Protein 4P37 (pdb70)

Radius of gyration: 33.86 Å; Cα contacts (8 Å, |Δi|>4): 1534; chains: 2; bounding box: 75×80×110 Å

Nearest PDB structures (foldseek):
  4p37-assembly1_A  TM=1.002E+00  e=1.252E-87  Megavirus chiliensis
  4p37-assembly1_B  TM=9.880E-01  e=7.556E-84  Megavirus chiliensis
  4wse-assembly1_A  TM=9.635E-01  e=8.841E-61  Acanthamoeba polyphaga mimivirus
  4wse-assembly1_B  TM=9.679E-01  e=2.398E-60  Acanthamoeba polyphaga mimivirus
  3l20-assembly1_B  TM=4.324E-01  e=1.745E+00  Staphylococcus aureus subsp. aureus USA300

B-factor: mean 55.14, std 19.6, range [20.11, 175.2]

Secondary structure (DSSP, 8-state):
----------SS-TTHHHHHHHHHHHHHHHHHHHHHH----HHHHHH--HHHHHHHHHT-EEEHHHHHHHHHHHH-GGG-SS-TTS---EEEEESSHHHHHHHHHHHHHHTT-SSEEEEE-SSTTEEEEEETTEEEEEEEE--HHHHHH--EEEETTEEEEPTT--HHHH----HHHHHHHHHHHHHH--HHHHH---------PPPPPTTT--HHHHHHT---HHHHTTEEE-HHHHHHHHHHH------GGG-------EEESSHHHHHHHHHHHHHHHSSSGGGEEEEEE--BTTT---EEEEEETTEEEEEEEE-TT--EEEEE-TTS-EEE-HHHH---HHHHHHHHTT----HHHHHHHHHHHHHHHHHHHHHT--SS-SSTT-SS---EES----S-------HHHHTT--SS-EE-HHHHHTS-HHHHHHHHH---------B-PBP-SGGG-SEEE-TT--EEE----S---/---TT-----SS-TTHHHHHHHHHHHHHHHHHHHHHH----HHHHHH--HHHHHHHHHT-EEEHHHHHHHHHH--GGG-S--SSS---EEEEESSHHHHHHHHHHHHHHTT-SSEEEEE-SSTTEEEEEETTEEEEEEEE--HHHHHH--EEEETTEEEE-TT--HHHH----HHHHHHHHHHHHHH--HHHHH---------PPPPPTTT--HHHHHHT---HHHHTTEEE-HHHHHHHHHHH-----TT-------EEESSHHHHHHHHHHHHHTTSS-GGGEEEEEE--BTTT---EEEEEETTEEEEEEEE-TT--EEEEE-TTS-EEE-HHHH---HHHHHHHHTT----HHHHHHHHHHHHHHHHHHHHHT--SS-SSTT-SS---EES----S-------HHHHTT--SS-EE-HHHHHHS-HHHHHHHHH-----EE--B-PBP-SGGG-SEEE-TT--EEE-SSPPPPEE-

Structure (mmCIF, N/CA/C/O backbone):
data_4P37
#
_entry.id   4P37
#
_cell.length_a   86.689
_cell.length_b   96.132
_cell.length_c   153.888
_cell.angle_alpha   90.00
_cell.angle_beta   90.00
_cell.angle_gamma   90.00
#
_symmetry.space_group_name_H-M   'P 21 21 21'
#
loop_
_entity.id
_entity.type
_entity.pdbx_description
1 polymer 'Putative poly(A) polymerase catalytic subunit'
2 polymer 'Putative poly(A) polymerase catalytic subunit'
3 non-polymer DI(HYDROXYETHYL)ETHER
4 non-polymer 2-AMINO-2-HYDROXYMETHYL-PROPANE-1,3-DIOL
5 non-polymer 1,2-ETHANEDIOL
6 water water
#
loop_
_atom_site.group_PDB
_atom_site.id
_atom_site.type_symbol
_atom_site.label_atom_id
_atom_site.label_alt_id
_atom_site.label_comp_id
_atom_site.label_asym_id
_atom_site.label_entity_id
_atom_site.label_seq_id
_atom_site.pdbx_PDB_ins_code
_atom_site.Cartn_x
_atom_site.Cartn_y
_atom_site.Cartn_z
_atom_site.occupancy
_atom_site.B_iso_or_equiv
_atom_site.auth_seq_id
_atom_site.auth_comp_id
_atom_site.auth_asym_id
_atom_site.auth_atom_id
_atom_site.pdbx_PDB_model_num
ATOM 1 N N . ASN A 1 7 ? 35.242 42.273 87.580 1.00 69.19 4 ASN A N 1
ATOM 2 C CA . ASN A 1 7 ? 35.407 40.843 87.303 1.00 68.58 4 ASN A CA 1
ATOM 3 C C . ASN A 1 7 ? 35.307 39.989 88.567 1.00 71.22 4 ASN A C 1
ATOM 4 O O . ASN A 1 7 ? 35.581 40.482 89.666 1.00 72.08 4 ASN A O 1
ATOM 9 N N . ARG A 1 8 ? 34.911 38.704 88.392 1.00 65.48 5 ARG A N 1
ATOM 10 C CA . ARG A 1 8 ? 34.693 37.653 89.404 1.00 63.97 5 ARG A CA 1
ATOM 11 C C . ARG A 1 8 ? 33.293 37.750 90.038 1.00 65.52 5 ARG A C 1
ATOM 12 O O . ARG A 1 8 ? 33.012 38.684 90.800 1.00 63.90 5 ARG A O 1
ATOM 20 N N . ASN A 1 9 ? 32.415 36.776 89.700 1.00 61.86 6 ASN A N 1
ATOM 21 C CA . ASN A 1 9 ? 31.042 36.683 90.226 1.00 61.21 6 ASN A CA 1
ATOM 22 C C . ASN A 1 9 ? 31.109 36.348 91.706 1.00 62.23 6 ASN A C 1
ATOM 23 O O . ASN A 1 9 ? 31.869 35.470 92.087 1.00 61.89 6 ASN A O 1
ATOM 28 N N . ARG A 1 10 ? 30.324 37.036 92.533 1.00 56.57 7 ARG A N 1
ATOM 29 C CA . ARG A 1 10 ? 30.311 36.811 93.977 1.00 54.70 7 ARG A CA 1
ATOM 30 C C . ARG A 1 10 ? 29.568 35.533 94.358 1.00 54.44 7 ARG A C 1
ATOM 31 O O . ARG A 1 10 ? 28.609 35.153 93.681 1.00 54.92 7 ARG A O 1
ATOM 39 N N . LYS A 1 11 ? 30.003 34.889 95.460 1.00 46.31 8 LYS A N 1
ATOM 40 C CA . LYS A 1 11 ? 29.394 33.672 96.014 1.00 43.12 8 LYS A CA 1
ATOM 41 C C . LYS A 1 11 ? 28.385 34.138 97.036 1.00 45.18 8 LYS A C 1
ATOM 42 O O . LYS A 1 11 ? 28.768 34.645 98.092 1.00 42.50 8 LYS A O 1
ATOM 48 N N . LEU A 1 12 ? 27.084 34.062 96.671 1.00 42.66 9 LEU A N 1
ATOM 49 C CA . LEU A 1 12 ? 25.988 34.569 97.503 1.00 42.33 9 LEU A CA 1
ATOM 50 C C . LEU A 1 12 ? 24.918 33.536 97.813 1.00 43.00 9 LEU A C 1
ATOM 51 O O . LEU A 1 12 ? 24.948 32.416 97.304 1.00 41.25 9 LEU A O 1
ATOM 56 N N . SER A 1 13 ? 23.979 33.925 98.673 1.00 39.20 10 SER A N 1
ATOM 57 C CA . SER A 1 13 ? 22.862 33.082 99.052 1.00 39.78 10 SER A CA 1
ATOM 58 C C . SER A 1 13 ? 21.604 33.590 98.324 1.00 43.49 10 SER A C 1
ATOM 59 O O . SER A 1 13 ? 21.490 34.788 98.037 1.00 42.34 10 SER A O 1
ATOM 62 N N . TYR A 1 14 ? 20.696 32.665 97.960 1.00 39.27 11 TYR A N 1
ATOM 63 C CA . TYR A 1 14 ? 19.484 32.989 97.206 1.00 37.66 11 TYR A CA 1
ATOM 64 C C . TYR A 1 14 ? 18.279 32.296 97.771 1.00 39.56 11 TYR A C 1
ATOM 65 O O . TYR A 1 14 ? 18.425 31.276 98.444 1.00 38.27 11 TYR A O 1
ATOM 74 N N . GLN A 1 15 ? 17.078 32.795 97.450 1.00 37.05 12 GLN A N 1
ATOM 75 C CA . GLN A 1 15 ? 15.829 32.155 97.867 1.00 37.23 12 GLN A CA 1
ATOM 76 C C . GLN A 1 15 ? 14.902 31.902 96.689 1.00 42.97 12 GLN A C 1
ATOM 77 O O . GLN A 1 15 ? 15.151 32.359 95.586 1.00 43.85 12 GLN A O 1
ATOM 83 N N . GLU A 1 16 ? 13.872 31.111 96.922 1.00 42.10 13 GLU A N 1
ATOM 84 C CA . GLU A 1 16 ? 12.906 30.800 95.885 1.00 42.65 13 GLU A CA 1
ATOM 85 C C . GLU A 1 16 ? 11.948 31.961 95.757 1.00 46.77 13 GLU A C 1
ATOM 86 O O . GLU A 1 16 ? 11.685 32.678 96.731 1.00 46.65 13 GLU A O 1
ATOM 92 N N . TYR A 1 17 ? 11.410 32.135 94.565 1.00 43.07 14 TYR A N 1
ATOM 93 C CA . TYR A 1 17 ? 10.342 33.106 94.366 1.00 42.67 14 TYR A CA 1
ATOM 94 C C . TYR A 1 17 ? 9.159 32.387 93.711 1.00 46.75 14 TYR A C 1
ATOM 95 O O . TYR A 1 17 ? 8.048 32.404 94.252 1.00 46.66 14 TYR A O 1
ATOM 104 N N . TYR A 1 18 ? 9.405 31.729 92.565 1.00 42.93 15 TYR A N 1
ATOM 105 C CA . TYR A 1 18 ? 8.401 30.893 91.908 1.00 43.86 15 TYR A CA 1
ATOM 106 C C . TYR A 1 18 ? 8.882 29.445 91.914 1.00 47.77 15 TYR A C 1
ATOM 107 O O . TYR A 1 18 ? 10.013 29.184 91.536 1.00 45.98 15 TYR A O 1
ATOM 116 N N . VAL A 1 19 ? 8.044 28.525 92.399 1.00 46.99 16 VAL A N 1
ATOM 117 C CA . VAL A 1 19 ? 8.349 27.088 92.456 1.00 48.10 16 VAL A CA 1
ATOM 118 C C . VAL A 1 19 ? 7.506 26.388 91.373 1.00 53.66 16 VAL A C 1
ATOM 119 O O . VAL A 1 19 ? 6.677 27.040 90.718 1.00 52.31 16 VAL A O 1
ATOM 123 N N . ASP A 1 20 ? 7.710 25.066 91.185 0.80 51.33 17 ASP A N 1
ATOM 124 C CA . ASP A 1 20 ? 6.902 24.268 90.258 0.80 51.00 17 ASP A CA 1
ATOM 125 C C . ASP A 1 20 ? 5.558 24.074 90.986 0.80 55.43 17 ASP A C 1
ATOM 126 O O . ASP A 1 20 ? 5.563 23.709 92.164 0.80 55.07 17 ASP A O 1
ATOM 131 N N . GLY A 1 21 ? 4.419 24.344 90.352 1.00 53.13 18 GLY A N 1
ATOM 132 C CA . GLY A 1 21 ? 4.226 24.886 89.017 1.00 52.98 18 GLY A CA 1
ATOM 133 C C . GLY A 1 21 ? 3.418 26.166 89.181 1.00 57.57 18 GLY A C 1
ATOM 134 O O . GLY A 1 21 ? 2.205 26.189 88.917 1.00 58.29 18 GLY A O 1
ATOM 135 N N . ASP A 1 22 ? 4.084 27.234 89.705 1.00 51.11 19 ASP A N 1
ATOM 136 C CA . ASP A 1 22 ? 3.472 28.559 89.936 1.00 48.83 19 ASP A CA 1
ATOM 137 C C . ASP A 1 22 ? 3.169 29.181 88.614 1.00 50.21 19 ASP A C 1
ATOM 138 O O . ASP A 1 22 ? 2.140 29.830 88.476 1.00 49.27 19 ASP A O 1
ATOM 143 N N . TYR A 1 23 ? 4.039 28.922 87.620 1.00 47.13 20 TYR A N 1
ATOM 144 C CA . TYR A 1 23 ? 3.872 29.402 86.262 1.00 48.02 20 TYR A CA 1
ATOM 145 C C . TYR A 1 23 ? 2.485 29.046 85.707 1.00 54.02 20 TYR A C 1
ATOM 146 O O . TYR A 1 23 ? 1.768 29.920 85.217 1.00 53.36 20 TYR A O 1
ATOM 155 N N . GLU A 1 24 ? 2.130 27.744 85.782 1.00 51.29 21 GLU A N 1
ATOM 156 C CA . GLU A 1 24 ? 0.888 27.171 85.280 1.00 50.80 21 GLU A CA 1
ATOM 157 C C . GLU A 1 24 ? -0.336 27.774 85.947 1.00 53.81 21 GLU A C 1
ATOM 158 O O . GLU A 1 24 ? -1.313 28.083 85.260 1.00 54.35 21 GLU A O 1
ATOM 164 N N . GLU A 1 25 ? -0.271 27.952 87.278 1.00 49.70 22 GLU A N 1
ATOM 165 C CA . GLU A 1 25 ? -1.313 28.554 88.112 1.00 49.44 22 GLU A CA 1
ATOM 166 C C . GLU A 1 25 ? -1.632 29.987 87.657 1.00 54.29 22 GLU A C 1
ATOM 167 O O . GLU A 1 25 ? -2.809 30.335 87.526 1.00 53.83 22 GLU A O 1
ATOM 173 N N . VAL A 1 26 ? -0.580 30.802 87.411 1.00 51.78 23 VAL A N 1
ATOM 174 C CA . VAL A 1 26 ? -0.688 32.203 86.987 1.00 52.13 23 VAL A CA 1
ATOM 175 C C . VAL A 1 26 ? -1.318 32.263 85.597 1.00 58.33 23 VAL A C 1
ATOM 176 O O . VAL A 1 26 ? -2.295 32.990 85.392 1.00 57.94 23 VAL A O 1
ATOM 180 N N . ARG A 1 27 ? -0.755 31.475 84.663 1.00 55.91 24 ARG A N 1
ATOM 181 C CA . ARG A 1 27 ? -1.169 31.383 83.268 1.00 55.93 24 ARG A CA 1
ATOM 182 C C . ARG A 1 27 ? -2.656 31.071 83.107 1.00 59.92 24 ARG A C 1
ATOM 183 O O . ARG A 1 27 ? -3.334 31.689 82.288 1.00 60.08 24 ARG A O 1
ATOM 191 N N . LYS A 1 28 ? -3.161 30.152 83.928 1.00 55.46 25 LYS A N 1
ATOM 192 C CA . LYS A 1 28 ? -4.560 29.755 83.943 1.00 55.02 25 LYS A CA 1
ATOM 193 C C . LYS A 1 28 ? -5.446 30.856 84.543 1.00 56.68 25 LYS A C 1
ATOM 194 O O . LYS A 1 28 ? -6.509 31.121 83.999 1.00 57.25 25 LYS A O 1
ATOM 200 N N . LYS A 1 29 ? -5.015 31.490 85.652 1.00 51.60 26 LYS A N 1
ATOM 201 C CA . LYS A 1 29 ? -5.800 32.518 86.346 1.00 50.56 26 LYS A CA 1
ATOM 202 C C . LYS A 1 29 ? -5.786 33.900 85.704 1.00 53.87 26 LYS A C 1
ATOM 203 O O . LYS A 1 29 ? -6.757 34.637 85.881 1.00 52.44 26 LYS A O 1
ATOM 209 N N . LEU A 1 30 ? -4.693 34.276 84.998 1.00 52.65 27 LEU A N 1
ATOM 210 C CA . LEU A 1 30 ? -4.534 35.611 84.400 1.00 52.80 27 LEU A CA 1
ATOM 211 C C . LEU A 1 30 ? -5.653 36.041 83.443 1.00 57.00 27 LEU A C 1
ATOM 212 O O . LEU A 1 30 ? -6.122 37.167 83.612 1.00 56.45 27 LEU A O 1
ATOM 217 N N . PRO A 1 31 ? -6.112 35.225 82.452 1.00 54.23 28 PRO A N 1
ATOM 218 C CA . PRO A 1 31 ? -7.170 35.712 81.544 1.00 54.10 28 PRO A CA 1
ATOM 219 C C . PRO A 1 31 ? -8.416 36.266 82.235 1.00 58.48 28 PRO A C 1
ATOM 220 O O . PRO A 1 31 ? -8.924 37.310 81.808 1.00 59.07 28 PRO A O 1
ATOM 224 N N . GLU A 1 32 ? -8.864 35.626 83.331 1.00 54.50 29 GLU A N 1
ATOM 225 C CA . GLU A 1 32 ? -10.039 36.104 84.065 1.00 53.55 29 GLU A CA 1
ATOM 226 C C . GLU A 1 32 ? -9.744 37.361 84.891 1.00 54.80 29 GLU A C 1
ATOM 227 O O . GLU A 1 32 ? -10.601 38.244 84.941 1.00 54.90 29 GLU A O 1
ATOM 233 N N . ILE A 1 33 ? -8.537 37.453 85.513 1.00 48.94 30 ILE A N 1
ATOM 234 C CA . ILE A 1 33 ? -8.111 38.630 86.300 1.00 47.68 30 ILE A CA 1
ATOM 235 C C . ILE A 1 33 ? -8.083 39.865 85.376 1.00 49.97 30 ILE A C 1
ATOM 236 O O . ILE A 1 33 ? -8.618 40.918 85.746 1.00 49.31 30 ILE A O 1
ATOM 241 N N . ILE A 1 34 ? -7.480 39.704 84.166 1.00 46.12 31 ILE A N 1
ATOM 242 C CA . ILE A 1 34 ? -7.369 40.728 83.116 1.00 46.09 31 ILE A CA 1
ATOM 243 C C . ILE A 1 34 ? -8.769 41.212 82.694 1.00 53.73 31 ILE A C 1
ATOM 244 O O . ILE A 1 34 ? -8.986 42.424 82.614 1.00 54.77 31 ILE A O 1
ATOM 249 N N . LYS A 1 35 ? -9.726 40.270 82.494 1.00 51.78 32 LYS A N 1
ATOM 250 C CA . LYS A 1 35 ? -11.115 40.566 82.120 1.00 52.41 32 LYS A CA 1
ATOM 251 C C . LYS A 1 35 ? -11.775 41.443 83.183 1.00 58.16 32 LYS A C 1
ATOM 252 O O . LYS A 1 35 ? -12.456 42.418 82.844 1.00 58.83 32 LYS A O 1
ATOM 258 N N . GLN A 1 36 ? -11.562 41.098 84.471 1.00 54.69 33 GLN A N 1
ATOM 259 C CA . GLN A 1 36 ? -12.114 41.838 85.607 1.00 53.81 33 GLN A CA 1
ATOM 260 C C . GLN A 1 36 ? -11.510 43.236 85.741 1.00 55.48 33 GLN A C 1
ATOM 261 O O . GLN A 1 36 ? -12.236 44.186 86.051 1.00 54.97 33 GLN A O 1
ATOM 267 N N . ALA A 1 37 ? -10.204 43.372 85.437 1.00 51.57 34 ALA A N 1
ATOM 268 C CA . ALA A 1 37 ? -9.507 44.665 85.458 1.00 51.31 34 ALA A CA 1
ATOM 269 C C . ALA A 1 37 ? -10.060 45.546 84.347 1.00 53.69 34 ALA A C 1
ATOM 270 O O . ALA A 1 37 ? -10.287 46.727 84.577 1.00 52.45 34 ALA A O 1
ATOM 272 N N . ARG A 1 38 ? -10.344 44.951 83.166 1.00 51.38 35 ARG A N 1
ATOM 273 C CA . ARG A 1 38 ? -10.944 45.650 82.015 1.00 51.47 35 ARG A CA 1
ATOM 274 C C . ARG A 1 38 ? -12.382 46.101 82.334 1.00 55.18 35 ARG A C 1
ATOM 275 O O . ARG A 1 38 ? -12.708 47.262 82.092 1.00 54.76 35 ARG A O 1
ATOM 283 N N . ILE A 1 39 ? -13.209 45.203 82.939 1.00 52.00 36 ILE A N 1
ATOM 284 C CA . ILE A 1 39 ? -14.580 45.492 83.373 1.00 52.19 36 ILE A CA 1
ATOM 285 C C . ILE A 1 39 ? -14.586 46.663 84.380 1.00 56.01 36 ILE A C 1
ATOM 286 O O . ILE A 1 39 ? -15.330 47.627 84.180 1.00 56.18 36 ILE A O 1
ATOM 291 N N . LYS A 1 40 ? -13.734 46.597 85.428 1.00 51.06 37 LYS A N 1
ATOM 292 C CA . LYS A 1 40 ? -13.627 47.659 86.435 1.00 49.73 37 LYS A CA 1
ATOM 293 C C . LYS A 1 40 ? -13.213 48.996 85.804 1.00 52.90 37 LYS A C 1
ATOM 294 O O . LYS A 1 40 ? -13.842 50.026 86.072 1.00 51.05 37 LYS A O 1
ATOM 300 N N . ALA A 1 41 ? -12.170 48.964 84.950 1.00 50.65 38 ALA A N 1
ATOM 301 C CA . ALA A 1 41 ? -11.668 50.141 84.240 1.00 50.74 38 ALA A CA 1
ATOM 302 C C . ALA A 1 41 ? -12.786 50.829 83.452 1.00 54.36 38 ALA A C 1
ATOM 303 O O . ALA A 1 41 ? -12.904 52.043 83.527 1.00 53.30 38 ALA A O 1
ATOM 305 N N . SER A 1 42 ? -13.646 50.056 82.769 1.00 52.18 39 SER A N 1
ATOM 306 C CA . SER A 1 42 ? -14.763 50.616 81.998 1.00 52.37 39 SER A CA 1
ATOM 307 C C . SER A 1 42 ? -15.789 51.358 82.867 1.00 57.22 39 SER A C 1
ATOM 308 O O . SER A 1 42 ? -16.433 52.275 82.383 1.00 57.67 39 SER A O 1
ATOM 311 N N . GLN A 1 43 ? -15.890 51.012 84.149 1.00 55.08 40 GLN A N 1
ATOM 312 C CA . GLN A 1 43 ? -16.843 51.624 85.084 1.00 55.56 40 GLN A CA 1
ATOM 313 C C . GLN A 1 43 ? -16.348 52.889 85.781 1.00 60.17 40 GLN A C 1
ATOM 314 O O . GLN A 1 43 ? -17.170 53.678 86.246 1.00 60.54 40 GLN A O 1
ATOM 320 N N . VAL A 1 44 ? -15.019 53.067 85.898 1.00 56.27 41 VAL A N 1
ATOM 321 C CA . VAL A 1 44 ? -14.429 54.193 86.633 1.00 55.41 41 VAL A CA 1
ATOM 322 C C . VAL A 1 44 ? -13.571 55.114 85.766 1.00 59.73 41 VAL A C 1
ATOM 323 O O . VAL A 1 44 ? -13.187 56.192 86.222 1.00 59.38 41 VAL A O 1
ATOM 335 N N . GLU A 1 46 ? -12.838 57.372 82.199 1.00 61.98 43 GLU A N 1
ATOM 336 C CA . GLU A 1 46 ? -13.478 58.169 81.155 1.00 61.76 43 GLU A CA 1
ATOM 337 C C . GLU A 1 46 ? -12.868 57.800 79.777 1.00 66.47 43 GLU A C 1
ATOM 338 O O . GLU A 1 46 ? -11.642 57.784 79.663 1.00 66.20 43 GLU A O 1
ATOM 344 N N . PRO A 1 47 ? -13.669 57.502 78.719 1.00 63.42 44 PRO A N 1
ATOM 345 C CA . PRO A 1 47 ? -15.145 57.409 78.691 1.00 62.29 44 PRO A CA 1
ATOM 346 C C . PRO A 1 47 ? -15.644 56.093 79.299 1.00 60.79 44 PRO A C 1
ATOM 347 O O . PRO A 1 47 ? -15.065 55.043 79.041 1.00 59.15 44 PRO A O 1
ATOM 351 N N . THR A 1 48 ? -16.682 56.148 80.141 1.00 55.58 45 THR A N 1
ATOM 352 C CA . THR A 1 48 ? -17.197 54.921 80.773 1.00 55.16 45 THR A CA 1
ATOM 353 C C . THR A 1 48 ? -17.979 54.079 79.778 1.00 56.58 45 THR A C 1
ATOM 354 O O . THR A 1 48 ? -18.407 54.606 78.749 1.00 55.79 45 THR A O 1
ATOM 358 N N . ILE A 1 49 ? -18.199 52.779 80.107 1.00 50.98 46 ILE A N 1
ATOM 359 C CA . ILE A 1 49 ? -18.989 51.832 79.311 1.00 49.63 46 ILE A CA 1
ATOM 360 C C . ILE A 1 49 ? -20.402 52.382 79.057 1.00 51.40 46 ILE A C 1
ATOM 361 O O . ILE A 1 49 ? -20.965 52.143 77.993 1.00 50.73 46 ILE A O 1
ATOM 366 N N . TYR A 1 50 ? -20.925 53.163 80.015 0.85 46.64 47 TYR A N 1
ATOM 367 C CA . TYR A 1 50 ? -22.236 53.790 79.949 0.85 47.45 47 TYR A CA 1
ATOM 368 C C . TYR A 1 50 ? -22.251 54.870 78.880 0.85 50.23 47 TYR A C 1
ATOM 369 O O . TYR A 1 50 ? -23.204 54.934 78.112 0.85 51.00 47 TYR A O 1
ATOM 378 N N . GLU A 1 51 ? -21.173 55.672 78.790 1.00 45.38 48 GLU A N 1
ATOM 379 C CA . GLU A 1 51 ? -21.013 56.725 77.778 1.00 44.78 48 GLU A CA 1
ATOM 380 C C . GLU A 1 51 ? -20.804 56.079 76.410 1.00 44.66 48 GLU A C 1
ATOM 381 O O . GLU A 1 51 ? -21.417 56.501 75.430 1.00 43.04 48 GLU A O 1
ATOM 387 N N . LYS A 1 52 ? -19.951 55.039 76.360 1.00 40.53 49 LYS A N 1
ATOM 388 C CA . LYS A 1 52 ? -19.627 54.297 75.144 1.00 39.96 49 LYS A CA 1
ATOM 389 C C . LYS A 1 52 ? -20.869 53.672 74.483 1.00 44.84 49 LYS A C 1
ATOM 390 O O . LYS A 1 52 ? -21.012 53.775 73.260 1.00 44.35 49 LYS A O 1
ATOM 396 N N . ARG A 1 53 ? -21.769 53.060 75.300 1.00 41.20 50 ARG A N 1
ATOM 397 C CA . ARG A 1 53 ? -23.008 52.421 74.852 1.00 40.85 50 ARG A CA 1
ATOM 398 C C . ARG A 1 53 ? -23.955 53.395 74.157 1.00 45.38 50 ARG A C 1
ATOM 399 O O . ARG A 1 53 ? -24.529 53.045 73.121 1.00 46.24 50 ARG A O 1
ATOM 407 N N . VAL A 1 54 ? -24.084 54.624 74.705 1.00 41.17 51 VAL A N 1
ATOM 408 C CA . VAL A 1 54 ? -24.924 55.695 74.174 1.00 39.91 51 VAL A CA 1
ATOM 409 C C . VAL A 1 54 ? -24.425 56.158 72.786 1.00 42.10 51 VAL A C 1
ATOM 410 O O . VAL A 1 54 ? -25.235 56.262 71.864 1.00 41.75 51 VAL A O 1
ATOM 414 N N . VAL A 1 55 ? -23.100 56.419 72.634 1.00 36.53 52 VAL A N 1
ATOM 415 C CA . VAL A 1 55 ? -22.496 56.827 71.356 1.00 34.49 52 VAL A CA 1
ATOM 416 C C . VAL A 1 55 ? -22.664 55.688 70.318 1.00 38.28 52 VAL A C 1
ATOM 417 O O . VAL A 1 55 ? -23.016 55.954 69.161 1.00 37.59 52 VAL A O 1
ATOM 429 N N . GLU A 1 57 ? -25.001 53.385 70.189 1.00 37.81 54 GLU A N 1
ATOM 430 C CA . GLU A 1 57 ? -26.394 53.246 69.761 1.00 37.75 54 GLU A CA 1
ATOM 431 C C . GLU A 1 57 ? -26.751 54.223 68.656 1.00 39.47 54 GLU A C 1
ATOM 432 O O . GLU A 1 57 ? -27.494 53.857 67.754 1.00 39.43 54 GLU A O 1
ATOM 438 N N . ILE A 1 58 ? -26.178 55.440 68.692 1.00 35.99 55 ILE A N 1
ATOM 439 C CA . ILE A 1 58 ? -26.362 56.465 67.668 1.00 35.52 55 ILE A CA 1
ATOM 440 C C . ILE A 1 58 ? -25.792 55.934 66.322 1.00 39.50 55 ILE A C 1
ATOM 441 O O . ILE A 1 58 ? -26.470 56.008 65.297 1.00 38.83 55 ILE A O 1
ATOM 446 N N . ILE A 1 59 ? -24.566 55.357 66.355 1.00 35.93 56 ILE A N 1
ATOM 447 C CA . ILE A 1 59 ? -23.860 54.791 65.203 1.00 35.03 56 ILE A CA 1
ATOM 448 C C . ILE A 1 59 ? -24.681 53.634 64.611 1.00 36.83 56 ILE A C 1
ATOM 449 O O . ILE A 1 59 ? -24.916 53.596 63.406 1.00 36.30 56 ILE A O 1
ATOM 454 N N . LYS A 1 60 ? -25.175 52.755 65.473 1.00 33.73 57 LYS A N 1
ATOM 455 C CA . LYS A 1 60 ? -26.027 51.632 65.107 1.00 33.76 57 LYS A CA 1
ATOM 456 C C . LYS A 1 60 ? -27.340 52.068 64.457 1.00 38.84 57 LYS A C 1
ATOM 457 O O . LYS A 1 60 ? -27.809 51.393 63.538 1.00 37.99 57 LYS A O 1
ATOM 463 N N . ASP A 1 61 ? -27.920 53.198 64.921 1.00 36.89 58 ASP A N 1
ATOM 464 C CA . ASP A 1 61 ? -29.148 53.792 64.362 1.00 36.28 58 ASP A CA 1
ATOM 465 C C . ASP A 1 61 ? -28.881 54.239 62.937 1.00 39.18 58 ASP A C 1
ATOM 466 O O . ASP A 1 61 ? -29.700 53.977 62.064 1.00 39.86 58 ASP A O 1
ATOM 471 N N . PHE A 1 62 ? -27.702 54.872 62.694 1.00 34.48 59 PHE A N 1
ATOM 472 C CA . PHE A 1 62 ? -27.255 55.309 61.370 1.00 33.98 59 PHE A CA 1
ATOM 473 C C . PHE A 1 62 ? -27.080 54.104 60.449 1.00 39.42 59 PHE A C 1
ATOM 474 O O . PHE A 1 62 ? -27.600 54.128 59.342 1.00 40.07 59 PHE A O 1
ATOM 482 N N . ILE A 1 63 ? -26.371 53.046 60.918 1.00 36.83 60 ILE A N 1
ATOM 483 C CA . ILE A 1 63 ? -26.140 51.813 60.150 1.00 36.49 60 ILE A CA 1
ATOM 484 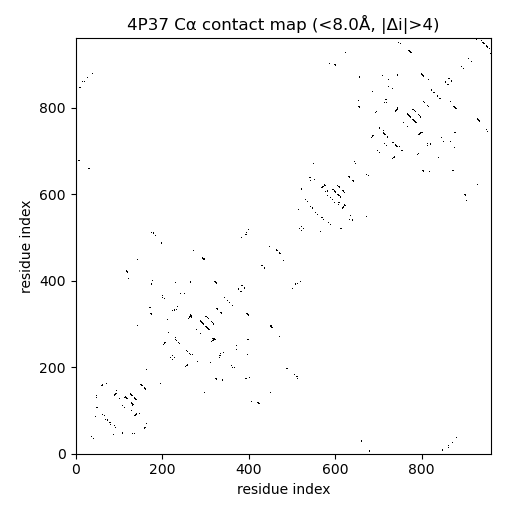C C . ILE A 1 63 ? -27.464 51.181 59.751 1.00 43.16 60 ILE A C 1
ATOM 485 O O . ILE A 1 63 ? -27.648 50.844 58.583 1.00 44.41 60 ILE A O 1
ATOM 490 N N . ARG A 1 64 ? -28.389 51.048 60.711 1.00 40.79 61 ARG A N 1
ATOM 491 C CA . ARG A 1 64 ? -29.722 50.470 60.504 1.00 41.40 61 ARG A CA 1
ATOM 492 C C . ARG A 1 64 ? -30.551 51.277 59.482 1.00 46.86 61 ARG A C 1
ATOM 493 O O . ARG A 1 64 ? -31.134 50.668 58.592 1.00 47.76 61 ARG A O 1
ATOM 501 N N . ASP A 1 65 ? -30.574 52.634 59.598 1.00 44.26 62 ASP A N 1
ATOM 502 C CA A ASP A 1 65 ? -31.305 53.528 58.686 0.52 44.54 62 ASP A CA 1
ATOM 503 C CA B ASP A 1 65 ? -31.315 53.501 58.676 0.48 44.17 62 ASP A CA 1
ATOM 504 C C . ASP A 1 65 ? -30.744 53.505 57.254 1.00 48.80 62 ASP A C 1
ATOM 505 O O . ASP A 1 65 ? -31.514 53.602 56.286 1.00 49.65 62 ASP A O 1
ATOM 514 N N . LYS A 1 66 ? -29.413 53.428 57.116 1.00 42.78 63 LYS A N 1
ATOM 515 C CA . LYS A 1 66 ? -28.775 53.460 55.805 1.00 41.50 63 LYS A CA 1
ATOM 516 C C . LYS A 1 66 ? -28.630 52.081 55.143 1.00 44.65 63 LYS A C 1
ATOM 517 O O . LYS A 1 66 ? -28.346 51.996 53.951 1.00 44.47 63 LYS A O 1
ATOM 523 N N . GLY A 1 67 ? -28.848 51.024 55.909 1.00 42.07 64 GLY A N 1
ATOM 524 C CA . GLY A 1 67 ? -28.715 49.646 55.451 1.00 42.73 64 GLY A CA 1
ATOM 525 C C . GLY A 1 67 ? -27.275 49.242 55.191 1.00 47.15 64 GLY A C 1
ATOM 526 O O . GLY A 1 67 ? -27.024 48.330 54.396 1.00 47.31 64 GLY A O 1
ATOM 527 N N . ARG A 1 68 ? -26.312 49.928 55.868 1.00 41.06 65 ARG A N 1
ATOM 528 C CA . ARG A 1 68 ? -24.877 49.682 55.749 1.00 39.21 65 ARG A CA 1
ATOM 529 C C . ARG A 1 68 ? -24.511 48.287 56.194 1.00 40.40 65 ARG A C 1
ATOM 530 O O . ARG A 1 68 ? -25.143 47.746 57.103 1.00 40.93 65 ARG A O 1
ATOM 538 N N . LYS A 1 69 ? -23.516 47.688 55.536 1.00 33.34 66 LYS A N 1
ATOM 539 C CA . LYS A 1 69 ? -23.120 46.313 55.787 1.00 31.77 66 LYS A CA 1
ATOM 540 C C . LYS A 1 69 ? -21.924 46.190 56.754 1.00 34.60 66 LYS A C 1
ATOM 541 O O . LYS A 1 69 ? -20.798 46.536 56.419 1.00 32.45 66 LYS A O 1
ATOM 547 N N . VAL A 1 70 ? -22.186 45.667 57.955 1.00 32.99 67 VAL A N 1
ATOM 548 C CA . VAL A 1 70 ? -21.189 45.480 59.023 1.00 32.71 67 VAL A CA 1
ATOM 549 C C . VAL A 1 70 ? -20.259 44.297 58.689 1.00 37.15 67 VAL A C 1
ATOM 550 O O . VAL A 1 70 ? -20.733 43.268 58.199 1.00 36.80 67 VAL A O 1
ATOM 554 N N . TYR A 1 71 ? -18.938 44.453 58.946 1.00 31.83 68 TYR A N 1
ATOM 555 C CA . TYR A 1 71 ? -17.985 43.367 58.699 1.00 31.81 68 TYR A CA 1
ATOM 556 C C . TYR A 1 71 ? -17.072 43.190 59.936 1.00 35.19 68 TYR A C 1
ATOM 557 O O . TYR A 1 71 ? -17.303 43.836 60.959 1.00 32.27 68 TYR A O 1
ATOM 566 N N . GLY A 1 72 ? -16.064 42.322 59.830 1.00 31.63 69 GLY A N 1
ATOM 567 C CA . GLY A 1 72 ? -15.099 42.102 60.895 1.00 30.47 69 GLY A CA 1
ATOM 568 C C . GLY A 1 72 ? -15.652 41.391 62.106 1.00 34.64 69 GLY A C 1
ATOM 569 O O . GLY A 1 72 ? -16.633 40.654 62.013 1.00 32.94 69 GLY A O 1
ATOM 570 N N . GLY A 1 73 ? -15.006 41.631 63.245 1.00 34.22 70 GLY A N 1
ATOM 571 C CA . GLY A 1 73 ? -15.316 41.027 64.538 1.00 34.01 70 GLY A CA 1
ATOM 572 C C . GLY A 1 73 ? -16.766 41.104 64.962 1.00 38.53 70 GLY A C 1
ATOM 573 O O . GLY A 1 73 ? -17.330 40.098 65.370 1.00 37.23 70 GLY A O 1
ATOM 574 N N . THR A 1 74 ? -17.379 42.297 64.868 1.00 36.31 71 THR A N 1
ATOM 575 C CA . THR A 1 74 ? -18.773 42.495 65.244 1.00 35.45 71 THR A CA 1
ATOM 576 C C . THR A 1 74 ? -19.683 41.601 64.423 1.00 38.16 71 THR A C 1
ATOM 577 O O . THR A 1 74 ? -20.543 40.945 65.007 1.00 38.13 71 THR A O 1
ATOM 581 N N . ALA A 1 75 ? -19.508 41.586 63.079 1.00 34.51 72 ALA A N 1
ATOM 582 C CA . ALA A 1 75 ? -20.319 40.757 62.185 1.00 34.72 72 ALA A CA 1
ATOM 583 C C . ALA A 1 75 ? -20.131 39.289 62.456 1.00 38.42 72 ALA A C 1
ATOM 584 O O . ALA A 1 75 ? -21.133 38.581 62.526 1.00 38.85 72 ALA A O 1
ATOM 586 N N . LEU A 1 76 ? -18.872 38.834 62.654 1.00 34.74 73 LEU A N 1
ATOM 587 C CA . LEU A 1 76 ? -18.591 37.430 62.965 1.00 35.18 73 LEU A CA 1
ATOM 588 C C . LEU A 1 76 ? -19.185 37.033 64.311 1.00 40.53 73 LEU A C 1
ATOM 589 O O . LEU A 1 76 ? -19.824 36.000 64.396 1.00 40.05 73 LEU A O 1
ATOM 594 N N . ASN A 1 77 ? -19.009 37.875 65.342 1.00 39.10 74 ASN A N 1
ATOM 595 C CA . ASN A 1 77 ? -19.574 37.647 66.666 1.00 39.18 74 ASN A CA 1
ATOM 596 C C . ASN A 1 77 ? -21.122 37.535 66.631 1.00 42.78 74 ASN A C 1
ATOM 597 O O . ASN A 1 77 ? -21.658 36.597 67.205 1.00 42.41 74 ASN A O 1
ATOM 602 N N . GLU A 1 78 ? -21.813 38.437 65.907 1.00 39.23 75 GLU A N 1
ATOM 603 C CA . GLU A 1 78 ? -23.279 38.421 65.783 1.00 39.23 75 GLU A CA 1
ATOM 604 C C . GLU A 1 78 ? -23.841 37.260 64.973 1.00 44.22 75 GLU A C 1
ATOM 605 O O . GLU A 1 78 ? -24.877 36.709 65.363 1.00 46.10 75 GLU A O 1
ATOM 611 N N . THR A 1 79 ? -23.219 36.936 63.812 1.00 39.37 76 THR A N 1
ATOM 612 C CA . THR A 1 79 ? -23.661 35.802 62.979 1.00 38.68 76 THR A CA 1
ATOM 613 C C . THR A 1 79 ? -23.433 34.466 63.725 1.00 40.11 76 THR A C 1
ATOM 614 O O . THR A 1 79 ? -24.261 33.555 63.617 1.00 38.40 76 THR A O 1
ATOM 618 N N . ILE A 1 80 ? -22.335 34.368 64.500 1.00 34.83 77 ILE A N 1
ATOM 619 C CA . ILE A 1 80 ? -22.055 33.167 65.268 1.00 35.99 77 ILE A CA 1
ATOM 620 C C . ILE A 1 80 ? -23.065 33.011 66.391 1.00 43.42 77 ILE A C 1
ATOM 621 O O . ILE A 1 80 ? -23.625 31.932 66.532 1.00 43.81 77 ILE A O 1
ATOM 626 N N . LYS A 1 81 ? -23.303 34.086 67.179 1.00 42.69 78 LYS A N 1
ATOM 627 C CA . LYS A 1 81 ? -24.235 34.093 68.308 1.00 43.59 78 LYS A CA 1
ATOM 628 C C . LYS A 1 81 ? -25.619 33.634 67.885 1.00 50.51 78 LYS A C 1
ATOM 629 O O . LYS A 1 81 ? -26.236 32.860 68.601 1.00 50.72 78 LYS A O 1
ATOM 635 N N . LYS A 1 82 ? -26.071 34.057 66.696 1.00 49.83 79 LYS A N 1
ATOM 636 C CA . LYS A 1 82 ? -27.361 33.683 66.105 1.00 51.11 79 LYS A CA 1
ATOM 637 C C . LYS A 1 82 ? -27.444 32.147 65.986 1.00 58.75 79 LYS A C 1
ATOM 638 O O . LYS A 1 82 ? -28.484 31.547 66.286 1.00 60.03 79 LYS A O 1
ATOM 644 N N . LYS A 1 83 ? -26.337 31.528 65.573 1.00 54.50 80 LYS A N 1
ATOM 645 C CA . LYS A 1 83 ? -26.244 30.091 65.407 1.00 54.12 80 LYS A CA 1
ATOM 646 C C . LYS A 1 83 ? -26.065 29.391 66.768 1.00 57.61 80 LYS A C 1
ATOM 647 O O . LYS A 1 83 ? -26.821 28.461 67.060 1.00 58.25 80 LYS A O 1
ATOM 653 N N . ASN A 1 84 ? -25.092 29.828 67.596 1.00 52.38 81 ASN A N 1
ATOM 654 C CA . ASN A 1 84 ? -24.818 29.231 68.913 1.00 52.30 81 ASN A CA 1
ATOM 655 C C . ASN A 1 84 ? -24.164 30.255 69.864 1.00 57.84 81 ASN A C 1
ATOM 656 O O . ASN A 1 84 ? -22.971 30.541 69.725 1.00 57.63 81 ASN A O 1
ATOM 661 N N . PRO A 1 85 ? -24.916 30.730 70.893 1.00 55.36 82 PRO A N 1
ATOM 662 C CA . PRO A 1 85 ? -24.388 31.766 71.802 1.00 55.56 82 PRO A CA 1
ATOM 663 C C . PRO A 1 85 ? -23.167 31.407 72.650 1.00 60.31 82 PRO A C 1
ATOM 664 O O . PRO A 1 85 ? -22.481 32.312 73.145 1.00 59.71 82 PRO A O 1
ATOM 668 N N . GLU A 1 86 ? -22.891 30.107 72.818 1.00 57.37 83 GLU A N 1
ATOM 669 C CA . GLU A 1 86 ? -21.745 29.654 73.604 1.00 57.78 83 GLU A CA 1
ATOM 670 C C . GLU A 1 86 ? -20.427 29.795 72.839 1.00 61.04 83 GLU A C 1
ATOM 671 O O . GLU A 1 86 ? -19.357 29.693 73.451 1.00 60.84 83 GLU A O 1
ATOM 677 N N . ASP A 1 87 ? -20.505 30.036 71.504 1.00 56.62 84 ASP A N 1
ATOM 678 C CA . ASP A 1 87 ? -19.352 30.163 70.612 1.00 55.77 84 ASP A CA 1
ATOM 679 C C . ASP A 1 87 ? -18.866 31.610 70.389 1.00 59.02 84 ASP A C 1
ATOM 680 O O . ASP A 1 87 ? -17.919 31.808 69.634 1.00 58.60 84 ASP A O 1
ATOM 685 N N . ALA A 1 88 ? -19.473 32.599 71.076 1.00 55.65 85 ALA A N 1
ATOM 686 C CA . ALA A 1 88 ? -19.114 34.022 71.020 1.00 55.46 85 ALA A CA 1
ATOM 687 C C . ALA A 1 88 ? -17.594 34.267 71.142 1.00 60.48 85 ALA A C 1
ATOM 688 O O . ALA A 1 88 ? -16.950 33.704 72.034 1.00 59.44 85 ALA A O 1
ATOM 690 N N . ILE A 1 89 ? -17.027 35.075 70.199 1.00 58.14 86 ILE A N 1
ATOM 691 C CA . ILE A 1 89 ? -15.591 35.415 70.118 1.00 58.12 86 ILE A CA 1
ATOM 692 C C . ILE A 1 89 ? -15.199 36.455 71.194 1.00 63.63 86 ILE A C 1
ATOM 693 O O . ILE A 1 89 ? -14.023 36.570 71.536 1.00 63.92 86 ILE A O 1
ATOM 698 N N . TYR A 1 90 ? -16.191 37.167 71.754 1.00 61.13 87 TYR A N 1
ATOM 699 C CA . TYR A 1 90 ? -16.028 38.122 72.851 1.00 62.10 87 TYR A CA 1
ATOM 700 C C . TYR A 1 90 ? -17.383 38.436 73.502 1.00 68.73 87 TYR A C 1
ATOM 701 O O . TYR A 1 90 ? -18.416 38.377 72.819 1.00 67.27 87 TYR A O 1
ATOM 710 N N . ASP A 1 91 ? -17.387 38.774 74.815 1.00 68.38 88 ASP A N 1
ATOM 711 C CA . ASP A 1 91 ? -18.643 39.110 75.487 1.00 69.38 88 ASP A CA 1
ATOM 712 C C . ASP A 1 91 ? -19.058 40.536 75.139 1.00 74.43 88 ASP A C 1
ATOM 713 O O . ASP A 1 91 ? -18.218 41.445 75.087 1.00 73.39 88 ASP A O 1
ATOM 718 N N . SER A 1 92 ? -20.355 40.705 74.837 1.00 72.31 89 SER A N 1
ATOM 719 C CA . SER A 1 92 ? -20.920 41.975 74.406 1.00 72.67 89 SER A CA 1
ATOM 720 C C . SER A 1 92 ? -21.083 43.004 75.540 1.00 77.47 89 SER A C 1
ATOM 721 O O . SER A 1 92 ? -21.477 44.138 75.252 1.00 77.77 89 SER A O 1
ATOM 724 N N . TYR A 1 93 ? -20.734 42.644 76.804 0.88 73.26 90 TYR A N 1
ATOM 725 C CA . TYR A 1 93 ? -20.757 43.596 77.918 0.88 72.76 90 TYR A CA 1
ATOM 726 C C . TYR A 1 93 ? -19.638 44.622 77.672 0.88 74.34 90 TYR A C 1
ATOM 727 O O . TYR A 1 93 ? -19.872 45.818 77.803 0.88 73.03 90 TYR A O 1
ATOM 736 N N . LEU A 1 94 ? -18.424 44.131 77.325 1.00 71.17 91 LEU A N 1
ATOM 737 C CA . LEU A 1 94 ? -17.226 44.931 77.042 1.00 70.70 91 LEU A CA 1
ATOM 738 C C . LEU A 1 94 ? -17.324 45.622 75.691 1.00 74.11 91 LEU A C 1
ATOM 739 O O . LEU A 1 94 ? -17.929 45.079 74.755 1.00 74.84 91 LEU A O 1
ATOM 744 N N . PHE A 1 95 ? -16.678 46.802 75.578 1.00 68.02 92 PHE A N 1
ATOM 745 C CA . PHE A 1 95 ? -16.651 47.609 74.361 1.00 65.76 92 PHE A CA 1
ATOM 746 C C . PHE A 1 95 ? -15.821 46.989 73.219 1.00 66.37 92 PHE A C 1
ATOM 747 O O . PHE A 1 95 ? -14.719 46.494 73.449 1.00 66.53 92 PHE A O 1
ATOM 755 N N . SER A 1 96 ? -16.346 47.097 71.981 1.00 59.68 93 SER A N 1
ATOM 756 C CA . SER A 1 96 ? -15.706 46.717 70.723 1.00 58.21 93 SER A CA 1
ATOM 757 C C . SER A 1 96 ? -16.165 47.709 69.629 1.00 57.40 93 SER A C 1
ATOM 758 O O . SER A 1 96 ? -17.355 48.014 69.547 1.00 56.72 93 SER A O 1
ATOM 761 N N . ASP A 1 97 ? -15.227 48.238 68.822 1.00 50.99 94 ASP A N 1
ATOM 762 C CA . ASP A 1 97 ? -15.587 49.153 67.739 1.00 49.39 94 ASP A CA 1
ATOM 763 C C . ASP A 1 97 ? -16.270 48.386 66.595 1.00 47.73 94 ASP A C 1
ATOM 764 O O . ASP A 1 97 ? -16.123 47.163 66.490 1.00 46.96 94 ASP A O 1
ATOM 769 N N . ILE A 1 98 ? -17.076 49.096 65.801 1.00 39.91 95 ILE A N 1
ATOM 770 C CA . ILE A 1 98 ? -17.837 48.529 64.692 1.00 37.48 95 ILE A CA 1
ATOM 771 C C . ILE A 1 98 ? -17.251 48.964 63.344 1.00 40.91 95 ILE A C 1
ATOM 772 O O . ILE A 1 98 ? -16.783 50.093 63.185 1.00 39.59 95 ILE A O 1
ATOM 777 N N . GLU A 1 99 ? -17.240 48.047 62.381 1.00 37.06 96 GLU A N 1
ATOM 778 C CA . GLU A 1 99 ? -16.677 48.320 61.052 1.00 34.56 96 GLU A CA 1
ATOM 779 C C . GLU A 1 99 ? -17.761 48.064 60.016 1.00 31.66 96 GLU A C 1
ATOM 780 O O . GLU A 1 99 ? -18.423 47.045 60.091 1.00 30.60 96 GLU A O 1
ATOM 786 N N . PHE A 1 100 ? -17.995 49.008 59.108 1.00 27.77 97 PHE A N 1
ATOM 787 C CA . PHE A 1 100 ? -19.021 48.801 58.082 1.00 27.09 97 PHE A CA 1
ATOM 788 C C . PHE A 1 100 ? -18.593 49.275 56.715 1.00 30.62 97 PHE A C 1
ATOM 789 O O . PHE A 1 100 ? -17.787 50.204 56.592 1.00 29.54 97 PHE A O 1
ATOM 797 N N . TYR A 1 101 ? -19.128 48.597 55.680 1.00 29.01 98 TYR A N 1
ATOM 798 C CA . TYR A 1 101 ? -18.890 48.910 54.276 1.00 29.54 98 TYR A CA 1
ATOM 799 C C . TYR A 1 101 ? -19.839 49.997 53.814 1.00 35.13 98 TYR A C 1
ATOM 800 O O . TYR A 1 101 ? -20.974 50.078 54.299 1.00 35.37 98 TYR A O 1
ATOM 809 N N . SER A 1 102 ? -19.405 50.795 52.833 1.00 32.17 99 SER A N 1
ATOM 810 C CA . SER A 1 102 ? -20.230 51.848 52.267 1.00 31.63 99 SER A CA 1
ATOM 811 C C . SER A 1 102 ? -19.836 52.217 50.837 1.00 35.00 99 SER A C 1
ATOM 812 O O . SER A 1 102 ? -18.652 52.367 50.553 1.00 33.60 99 SER A O 1
ATOM 815 N N . PRO A 1 103 ? -20.810 52.474 49.939 1.00 35.34 100 PRO A N 1
ATOM 816 C CA . PRO A 1 103 ? -20.439 52.964 48.601 1.00 35.61 100 PRO A CA 1
ATOM 817 C C . PRO A 1 103 ? -20.086 54.462 48.625 1.00 41.02 100 PRO A C 1
ATOM 818 O O . PRO A 1 103 ? -19.439 54.936 47.689 1.00 41.13 100 PRO A O 1
ATOM 822 N N . THR A 1 104 ? -20.468 55.193 49.715 1.00 36.76 101 THR A N 1
ATOM 823 C CA . THR A 1 104 ? -20.220 56.641 49.923 1.00 36.41 101 THR A CA 1
ATOM 824 C C . THR A 1 104 ? -19.631 56.867 51.338 1.00 41.09 101 THR A C 1
ATOM 825 O O . THR A 1 104 ? -20.319 57.436 52.199 1.00 40.38 101 THR A O 1
ATOM 829 N N . PRO A 1 105 ? -18.389 56.397 51.626 1.00 37.49 102 PRO A N 1
ATOM 830 C CA . PRO A 1 105 ? -17.866 56.496 53.002 1.00 36.75 102 PRO A CA 1
ATOM 831 C C . PRO A 1 105 ? -17.590 57.911 53.528 1.00 39.28 102 PRO A C 1
ATOM 832 O O . PRO A 1 105 ? -17.767 58.111 54.724 1.00 39.47 102 PRO A O 1
ATOM 836 N N . VAL A 1 106 ? -17.159 58.868 52.687 1.00 35.47 103 VAL A N 1
ATOM 837 C CA . VAL A 1 106 ? -16.896 60.254 53.140 1.00 35.34 103 VAL A CA 1
ATOM 838 C C . VAL A 1 106 ? -18.249 60.968 53.433 1.00 39.08 103 VAL A C 1
ATOM 839 O O . VAL A 1 106 ? -18.405 61.441 54.563 1.00 37.99 103 VAL A O 1
ATOM 843 N N . PRO A 1 107 ? -19.287 60.944 52.541 1.00 37.30 104 PRO A N 1
ATOM 844 C CA . PRO A 1 107 ? -20.596 61.529 52.918 1.00 36.83 104 PRO A CA 1
ATOM 845 C C . PRO A 1 107 ? -21.170 60.903 54.189 1.00 39.18 104 PRO A C 1
ATOM 846 O O . PRO A 1 107 ? -21.671 61.635 55.030 1.00 38.64 104 PRO A O 1
ATOM 850 N N . ASP A 1 108 ? -21.042 59.576 54.366 1.00 36.12 105 ASP A N 1
ATOM 851 C CA . ASP A 1 108 ? -21.500 58.894 55.595 1.00 35.46 105 ASP A CA 1
ATOM 852 C C . ASP A 1 108 ? -20.732 59.385 56.825 1.00 35.99 105 ASP A C 1
ATOM 853 O O . ASP A 1 108 ? -21.326 59.599 57.880 1.00 35.43 105 ASP A O 1
ATOM 858 N N . LEU A 1 109 ? -19.404 59.516 56.694 1.00 31.48 106 LEU A N 1
ATOM 859 C CA . LEU A 1 109 ? -18.518 59.985 57.762 1.00 30.45 106 LEU A CA 1
ATOM 860 C C . LEU A 1 109 ? -18.971 61.399 58.219 1.00 36.24 106 LEU A C 1
ATOM 861 O O . LEU A 1 109 ? -19.112 61.619 59.424 1.00 36.31 106 LEU A O 1
ATOM 866 N N . LYS A 1 110 ? -19.227 62.324 57.264 1.00 33.79 107 LYS A N 1
ATOM 867 C CA . LYS A 1 110 ? -19.682 63.682 57.570 1.00 33.45 107 LYS A CA 1
ATOM 868 C C . LYS A 1 110 ? -21.044 63.660 58.261 1.00 38.53 107 LYS A C 1
ATOM 869 O O . LYS A 1 110 ? -21.189 64.275 59.310 1.00 38.32 107 LYS A O 1
ATOM 875 N N . GLU A 1 111 ? -22.019 62.938 57.698 1.00 36.44 108 GLU A N 1
ATOM 876 C CA . GLU A 1 111 ? -23.365 62.854 58.250 1.00 37.45 108 GLU A CA 1
ATOM 877 C C . GLU A 1 111 ? -23.370 62.326 59.676 1.00 43.94 108 GLU A C 1
ATOM 878 O O . GLU A 1 111 ? -24.003 62.940 60.536 1.00 45.51 108 GLU A O 1
ATOM 884 N N . LEU A 1 112 ? -22.644 61.222 59.939 1.00 39.66 109 LEU A N 1
ATOM 885 C CA . LEU A 1 112 ? -22.540 60.639 61.278 1.00 38.79 109 LEU A CA 1
ATOM 886 C C . LEU A 1 112 ? -21.770 61.570 62.252 1.00 41.82 109 LEU A C 1
ATOM 887 O O . LEU A 1 112 ? -22.200 61.728 63.385 1.00 43.18 109 LEU A O 1
ATOM 892 N N . CYS A 1 113 ? -20.694 62.240 61.799 1.00 37.42 110 CYS A N 1
ATOM 893 C CA . CYS A 1 113 ? -19.945 63.216 62.627 1.00 37.04 110 CYS A CA 1
ATOM 894 C C . CYS A 1 113 ? -20.815 64.423 62.981 1.00 39.84 110 CYS A C 1
ATOM 895 O O . CYS A 1 113 ? -20.770 64.897 64.113 1.00 40.30 110 CYS A O 1
ATOM 898 N N . ASP A 1 114 ? -21.628 64.886 62.027 1.00 36.06 111 ASP A N 1
ATOM 899 C CA . ASP A 1 114 ? -22.562 65.997 62.225 1.00 36.67 111 ASP A CA 1
ATOM 900 C C . ASP A 1 114 ? -23.640 65.637 63.247 1.00 41.68 111 ASP A C 1
ATOM 901 O O . ASP A 1 114 ? -23.893 66.459 64.124 1.00 41.89 111 ASP A O 1
ATOM 906 N N . ILE A 1 115 ? -24.248 64.412 63.143 1.00 37.63 112 ILE A N 1
ATOM 907 C CA . ILE A 1 115 ? -25.267 63.896 64.081 1.00 38.22 112 ILE A CA 1
ATOM 908 C C . ILE A 1 115 ? -24.734 63.922 65.505 1.00 43.24 112 ILE A C 1
ATOM 909 O O . ILE A 1 115 ? -25.390 64.466 66.388 1.00 44.52 112 ILE A O 1
ATOM 914 N N . LEU A 1 116 ? -23.532 63.360 65.718 1.00 40.49 113 LEU A N 1
ATOM 915 C CA . LEU A 1 116 ? -22.861 63.330 67.019 1.00 39.63 113 LEU A CA 1
ATOM 916 C C . LEU A 1 116 ? -22.529 64.748 67.521 1.00 44.35 113 LEU A C 1
ATOM 917 O O . LEU A 1 116 ? -22.710 65.016 68.706 1.00 43.44 113 LEU A O 1
ATOM 922 N N . TYR A 1 117 ? -22.074 65.657 66.624 1.00 42.32 114 TYR A N 1
ATOM 923 C CA . TYR A 1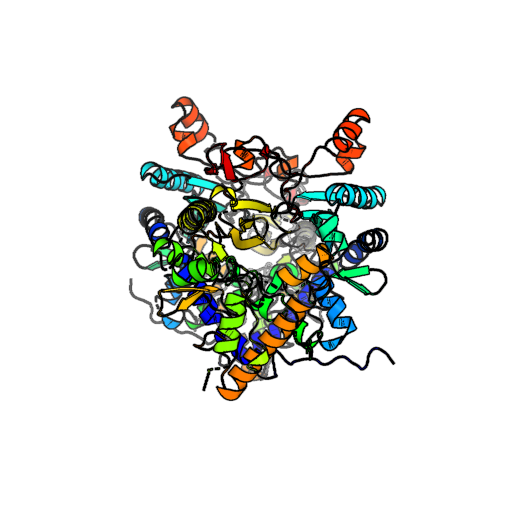 117 ? -21.775 67.055 66.981 1.00 43.30 114 TYR A CA 1
ATOM 924 C C . TYR A 1 117 ? -23.048 67.785 67.473 1.00 49.48 114 TYR A C 1
ATOM 925 O O . TYR A 1 117 ? -23.036 68.379 68.558 1.00 48.74 114 TYR A O 1
ATOM 934 N N . HIS A 1 118 ? -24.139 67.716 66.680 1.00 47.71 115 HIS A N 1
ATOM 935 C CA . HIS A 1 118 ? -25.414 68.350 67.009 1.00 48.87 115 HIS A CA 1
ATOM 936 C C . HIS A 1 118 ? -26.072 67.733 68.250 1.00 55.72 115 HIS A C 1
ATOM 937 O O . HIS A 1 118 ? -26.856 68.414 68.912 1.00 56.87 115 HIS A O 1
ATOM 944 N N . LYS A 1 119 ? -25.691 66.492 68.618 1.00 51.47 116 LYS A N 1
ATOM 945 C CA . LYS A 1 119 ? -26.174 65.836 69.837 1.00 50.70 116 LYS A CA 1
ATOM 946 C C . LYS A 1 119 ? -25.387 66.277 71.099 1.00 54.49 116 LYS A C 1
ATOM 947 O O . LYS A 1 119 ? -25.705 65.835 72.204 1.00 56.72 116 LYS A O 1
ATOM 953 N N . GLY A 1 120 ? -24.407 67.155 70.926 1.00 48.09 117 GLY A N 1
ATOM 954 C CA . GLY A 1 120 ? -23.644 67.723 72.031 1.00 47.77 117 GLY A CA 1
ATOM 955 C C . GLY A 1 120 ? -22.299 67.108 72.348 1.00 52.07 117 GLY A C 1
ATOM 956 O O . GLY A 1 120 ? -21.663 67.512 73.326 1.00 52.14 117 GLY A O 1
ATOM 957 N N . TYR A 1 121 ? -21.836 66.146 71.533 1.00 47.13 118 TYR A N 1
ATOM 958 C CA . TYR A 1 121 ? -20.538 65.499 71.760 1.00 45.30 118 TYR A CA 1
ATOM 959 C C . TYR A 1 121 ? -19.386 66.349 71.256 1.00 50.52 118 TYR A C 1
ATOM 960 O O . TYR A 1 121 ? -19.484 66.962 70.200 1.00 49.23 118 TYR A O 1
ATOM 969 N N . ASP A 1 122 ? -18.300 66.400 72.023 1.00 49.65 119 ASP A N 1
ATOM 970 C CA . ASP A 1 122 ? -17.104 67.170 71.683 1.00 50.44 119 ASP A CA 1
ATOM 971 C C . ASP A 1 122 ? -15.924 66.636 72.487 1.00 52.75 119 ASP A C 1
ATOM 972 O O . ASP A 1 122 ? -16.071 66.470 73.698 1.00 54.30 119 ASP A O 1
ATOM 977 N N . PRO A 1 123 ? -14.751 66.368 71.872 1.00 46.16 120 PRO A N 1
ATOM 978 C CA . PRO A 1 123 ? -14.431 66.489 70.427 1.00 44.25 120 PRO A CA 1
ATOM 979 C C . PRO A 1 123 ? -14.996 65.344 69.582 1.00 44.19 120 PRO A C 1
ATOM 980 O O . PRO A 1 123 ? -15.149 64.219 70.071 1.00 44.78 120 PRO A O 1
ATOM 984 N N . VAL A 1 124 ? -15.354 65.656 68.327 1.00 37.50 121 VAL A N 1
ATOM 985 C CA . VAL A 1 124 ? -15.861 64.713 67.323 1.00 36.15 121 VAL A CA 1
ATOM 986 C C . VAL A 1 124 ? -15.025 64.903 66.058 1.00 39.74 121 VAL A C 1
ATOM 987 O O . VAL A 1 124 ? -14.961 66.020 65.545 1.00 38.18 121 VAL A O 1
ATOM 991 N N . GLN A 1 125 ? -14.361 63.817 65.570 1.00 35.29 122 GLN A N 1
ATOM 992 C CA . GLN A 1 125 ? -13.579 63.881 64.339 1.00 33.75 122 GLN A CA 1
ATOM 993 C C . GLN A 1 125 ? -13.655 62.611 63.532 1.00 36.43 122 GLN A C 1
ATOM 994 O O . GLN A 1 125 ? -13.528 61.530 64.084 1.00 35.30 122 GLN A O 1
ATOM 1000 N N . GLY A 1 126 ? -13.761 62.768 62.217 1.00 34.06 123 GLY A N 1
ATOM 1001 C CA . GLY A 1 126 ? -13.683 61.689 61.248 1.00 34.33 123 GLY A CA 1
ATOM 1002 C C . GLY A 1 126 ? -12.294 61.758 60.628 1.00 40.41 123 GLY A C 1
ATOM 1003 O O . GLY A 1 126 ? -11.899 62.806 60.105 1.00 40.12 123 GLY A O 1
ATOM 1004 N N . LYS A 1 127 ? -11.517 60.668 60.693 1.00 36.71 124 LYS A N 1
ATOM 1005 C CA . LYS A 1 127 ? -10.143 60.695 60.165 1.00 34.87 124 LYS A CA 1
ATOM 1006 C C . LYS A 1 127 ? -9.884 59.560 59.229 1.00 38.06 124 LYS A C 1
ATOM 1007 O O . LYS A 1 127 ? -10.379 58.464 59.462 1.00 36.44 124 LYS A O 1
ATOM 1013 N N . GLU A 1 128 ? -9.019 59.791 58.228 1.00 36.54 125 GLU A N 1
ATOM 1014 C CA . GLU A 1 128 ? -8.540 58.753 57.320 1.00 37.64 125 GLU A CA 1
ATOM 1015 C C . GLU A 1 128 ? -7.776 57.763 58.183 1.00 41.61 125 GLU A C 1
ATOM 1016 O O . GLU A 1 128 ? -6.944 58.190 58.996 1.00 40.55 125 GLU A O 1
ATOM 1022 N N . ALA A 1 129 ? -8.101 56.462 58.065 1.00 39.23 126 ALA A N 1
ATOM 1023 C CA . ALA A 1 129 ? -7.414 55.422 58.825 1.00 40.33 126 ALA A CA 1
ATOM 1024 C C . ALA A 1 129 ? -6.065 55.096 58.140 1.00 48.17 126 ALA A C 1
ATOM 1025 O O . ALA A 1 129 ? -5.785 55.597 57.037 1.00 44.95 126 ALA A O 1
ATOM 1027 N N . GLN A 1 130 ? -5.212 54.299 58.816 1.00 49.75 127 GLN A N 1
ATOM 1028 C CA . GLN A 1 130 ? -3.895 53.867 58.318 1.00 51.05 127 GLN A CA 1
ATOM 1029 C C . GLN A 1 130 ? -3.990 53.163 56.956 1.00 55.61 127 GLN A C 1
ATOM 1030 O O . GLN A 1 130 ? -3.102 53.323 56.113 1.00 55.71 127 GLN A O 1
ATOM 1036 N N . HIS A 1 131 ? -5.099 52.443 56.725 0.71 52.44 128 HIS A N 1
ATOM 1037 C CA . HIS A 1 131 ? -5.389 51.818 55.442 0.71 52.21 128 HIS A CA 1
ATOM 1038 C C . HIS A 1 131 ? -6.281 52.749 54.664 0.71 53.01 128 HIS A C 1
ATOM 1039 O O . HIS A 1 131 ? -7.347 53.144 55.138 0.71 51.43 128 HIS A O 1
ATOM 1046 N N . GLU A 1 132 ? -5.793 53.159 53.496 1.00 48.59 129 GLU A N 1
ATOM 1047 C CA . GLU A 1 132 ? -6.459 54.060 52.559 1.00 47.95 129 GLU A CA 1
ATOM 1048 C C . GLU A 1 132 ? -7.826 53.472 52.166 1.00 47.82 129 GLU A C 1
ATOM 1049 O O . GLU A 1 132 ? -7.955 52.247 52.002 1.00 46.33 129 GLU A O 1
ATOM 1055 N N . GLU A 1 133 ? -8.840 54.357 52.028 1.00 41.11 130 GLU A N 1
ATOM 1056 C CA . GLU A 1 133 ? -10.240 54.045 51.663 1.00 38.93 130 GLU A CA 1
ATOM 1057 C C . GLU A 1 133 ? -11.078 53.602 52.889 1.00 38.54 130 GLU A C 1
ATOM 1058 O O . GLU A 1 133 ? -12.261 53.295 52.746 1.00 37.69 130 GLU A O 1
ATOM 1064 N N . THR A 1 134 ? -10.469 53.637 54.094 1.00 32.79 131 THR A N 1
ATOM 1065 C CA . THR A 1 134 ? -11.100 53.410 55.399 1.00 32.00 131 THR A CA 1
ATOM 1066 C C . THR A 1 134 ? -11.010 54.719 56.211 1.00 35.34 131 THR A C 1
ATOM 1067 O O . THR A 1 134 ? -9.971 55.386 56.203 1.00 33.65 131 THR A O 1
ATOM 1071 N N . TYR A 1 135 ? -12.129 55.095 56.871 1.00 32.12 132 TYR A N 1
ATOM 1072 C CA . TYR A 1 135 ? -12.246 56.322 57.665 1.00 31.76 132 TYR A CA 1
ATOM 1073 C C . TYR A 1 135 ? -12.769 55.960 59.041 1.00 35.66 132 TYR A C 1
ATOM 1074 O O . TYR A 1 135 ? -13.637 55.104 59.157 1.00 36.31 132 TYR A O 1
ATOM 1083 N N . SER A 1 136 ? -12.215 56.576 60.075 1.00 30.88 133 SER A N 1
ATOM 1084 C CA . SER A 1 136 ? -12.524 56.308 61.474 1.00 29.82 133 SER A CA 1
ATOM 1085 C C . SER A 1 136 ? -13.214 57.473 62.195 1.00 34.77 133 SER A C 1
ATOM 1086 O O . SER A 1 136 ? -12.842 58.623 61.996 1.00 34.31 133 SER A O 1
ATOM 1089 N N . ILE A 1 137 ? -14.203 57.173 63.043 1.00 32.81 134 ILE A N 1
ATOM 1090 C CA . ILE A 1 137 ? -14.887 58.180 63.863 1.00 32.95 134 ILE A CA 1
ATOM 1091 C C . ILE A 1 137 ? -14.407 58.082 65.326 1.00 34.81 134 ILE A C 1
ATOM 1092 O O . ILE A 1 137 ? -14.443 57.015 65.930 1.00 32.74 134 ILE A O 1
ATOM 1097 N N . PHE A 1 138 ? -13.938 59.207 65.852 1.00 31.99 135 PHE A N 1
ATOM 1098 C CA . PHE A 1 138 ? -13.457 59.371 67.213 1.00 32.67 135 PHE A CA 1
ATOM 1099 C C . PHE A 1 138 ? -14.379 60.352 67.930 1.00 38.73 135 PHE A C 1
ATOM 1100 O O . PHE A 1 138 ? -14.582 61.465 67.449 1.00 36.35 135 PHE A O 1
ATOM 1108 N N . VAL A 1 139 ? -14.956 59.915 69.060 1.00 37.39 136 VAL A N 1
ATOM 1109 C CA . VAL A 1 139 ? -15.812 60.744 69.904 1.00 37.11 136 VAL A CA 1
ATOM 1110 C C . VAL A 1 139 ? -15.155 60.747 71.279 1.00 42.32 136 VAL A C 1
ATOM 1111 O O . VAL A 1 139 ? -14.980 59.684 71.876 1.00 41.33 136 VAL A O 1
ATOM 1115 N N . ASN A 1 140 ? -14.770 61.942 71.763 1.00 39.91 137 ASN A N 1
ATOM 1116 C CA . ASN A 1 140 ? -14.082 62.148 73.042 1.00 39.56 137 ASN A CA 1
ATOM 1117 C C . ASN A 1 140 ? -12.768 61.334 73.077 1.00 43.51 137 ASN A C 1
ATOM 1118 O O . ASN A 1 140 ? -12.483 60.620 74.038 1.00 42.83 137 ASN A O 1
ATOM 1123 N N . LEU A 1 141 ? -12.002 61.406 71.963 1.00 39.88 138 LEU A N 1
ATOM 1124 C CA . LEU A 1 141 ? -10.693 60.750 71.764 1.00 39.06 138 LEU A CA 1
ATOM 1125 C C . LEU A 1 141 ? -10.753 59.228 71.679 1.00 41.45 138 LEU A C 1
ATOM 1126 O O . LEU A 1 141 ? -9.709 58.599 71.561 1.00 42.34 138 LEU A O 1
ATOM 1131 N N . GLN A 1 142 ? -11.974 58.641 71.695 1.00 35.24 139 GLN A N 1
ATOM 1132 C CA . GLN A 1 142 ? -12.232 57.218 71.634 1.00 34.07 139 GLN A CA 1
ATOM 1133 C C . GLN A 1 142 ? -12.706 56.794 70.230 1.00 36.84 139 GLN A C 1
ATOM 1134 O O . GLN A 1 142 ? -13.603 57.431 69.689 1.00 34.88 139 GLN A O 1
ATOM 1140 N N . LEU A 1 143 ? -12.113 55.711 69.665 1.00 35.00 140 LEU A N 1
ATOM 1141 C CA . LEU A 1 143 ? -12.505 55.142 68.362 1.00 35.17 140 LEU A CA 1
ATOM 1142 C C . LEU A 1 143 ? -13.827 54.399 68.488 1.00 39.60 140 LEU A C 1
ATOM 1143 O O . LEU A 1 143 ? -13.944 53.551 69.356 1.00 39.88 140 LEU A O 1
ATOM 1148 N N . TYR A 1 144 ? -14.799 54.676 67.606 1.00 36.37 141 TYR A N 1
ATOM 1149 C CA . TYR A 1 144 ? -16.082 53.980 67.664 1.00 36.24 141 TYR A CA 1
ATOM 1150 C C . TYR A 1 144 ? -16.394 53.139 66.435 1.00 40.74 141 TYR A C 1
ATOM 1151 O O . TYR A 1 144 ? -16.989 52.074 66.570 1.00 42.04 141 TYR A O 1
ATOM 1160 N N . CYS A 1 145 ? -16.050 53.631 65.239 1.00 36.48 142 CYS A N 1
ATOM 1161 C CA . CYS A 1 145 ? -16.346 52.906 64.008 1.00 35.40 142 CYS A CA 1
ATOM 1162 C C . CYS A 1 145 ? -15.357 53.185 62.878 1.00 35.26 142 CYS A C 1
ATOM 1163 O O . CYS A 1 145 ? -14.679 54.218 62.871 1.00 32.85 142 CYS A O 1
ATOM 1166 N N . ASP A 1 146 ? -15.307 52.235 61.924 1.00 30.18 143 ASP A N 1
ATOM 1167 C CA . ASP A 1 146 ? -14.518 52.277 60.691 1.00 30.07 143 ASP A CA 1
ATOM 1168 C C . ASP A 1 146 ? -15.513 52.181 59.537 1.00 32.52 143 ASP A C 1
ATOM 1169 O O . ASP A 1 146 ? -16.445 51.378 59.598 1.00 31.69 143 ASP A O 1
ATOM 1174 N N . ILE A 1 147 ? -15.349 53.049 58.532 1.00 30.02 144 ILE A N 1
ATOM 1175 C CA . ILE A 1 147 ? -16.174 53.121 57.325 1.00 30.75 144 ILE A CA 1
ATOM 1176 C C . ILE A 1 147 ? -15.242 52.866 56.127 1.00 35.17 144 ILE A C 1
ATOM 1177 O O . ILE A 1 147 ? -14.332 53.665 55.867 1.00 32.23 144 ILE A O 1
ATOM 1182 N N . THR A 1 148 ? -15.459 51.724 55.432 1.00 32.32 145 THR A N 1
ATOM 1183 C CA . THR A 1 148 ? -14.662 51.309 54.279 1.00 31.82 145 THR A CA 1
ATOM 1184 C C . THR A 1 148 ? -15.419 51.432 52.945 1.00 32.58 145 THR A C 1
ATOM 1185 O O . THR A 1 148 ? -16.544 50.953 52.812 1.00 32.36 145 THR A O 1
ATOM 1189 N N . TYR A 1 149 ? -14.753 52.018 51.957 1.00 28.67 146 TYR A N 1
ATOM 1190 C CA . TYR A 1 149 ? -15.285 52.167 50.618 1.00 29.87 146 TYR A CA 1
ATOM 1191 C C . TYR A 1 149 ? -15.404 50.848 49.907 1.00 34.91 146 TYR A C 1
ATOM 1192 O O . TYR A 1 149 ? -14.462 50.064 49.895 1.00 34.87 146 TYR A O 1
ATOM 1201 N N . VAL A 1 150 ? -16.553 50.629 49.273 1.00 32.84 147 VAL A N 1
ATOM 1202 C CA . VAL A 1 150 ? -16.805 49.496 48.400 1.00 33.12 147 VAL A CA 1
ATOM 1203 C C . VAL A 1 150 ? -17.480 50.051 47.117 1.00 37.59 147 VAL A C 1
ATOM 1204 O O . VAL A 1 150 ? -18.544 50.661 47.247 1.00 34.80 147 VAL A O 1
ATOM 1208 N N . PRO A 1 151 ? -16.910 49.852 45.889 1.00 35.85 148 PRO A N 1
ATOM 1209 C CA . PRO A 1 151 ? -17.598 50.342 44.671 1.00 35.87 148 PRO A CA 1
ATOM 1210 C C . PRO A 1 151 ? -19.027 49.820 44.616 1.00 41.08 148 PRO A C 1
ATOM 1211 O O . PRO A 1 151 ? -19.278 48.664 44.961 1.00 40.56 148 PRO A O 1
ATOM 1215 N N . THR A 1 152 ? -19.968 50.721 44.283 1.00 39.57 149 THR A N 1
ATOM 1216 C CA . THR A 1 152 ? -21.422 50.532 44.245 1.00 39.89 149 THR A CA 1
ATOM 1217 C C . THR A 1 152 ? -21.860 49.130 43.809 1.00 45.20 149 THR A C 1
ATOM 1218 O O . THR A 1 152 ? -22.637 48.492 44.526 1.00 45.33 149 THR A O 1
ATOM 1222 N N . LYS A 1 153 ? -21.385 48.676 42.628 1.00 43.86 150 LYS A N 1
ATOM 1223 C CA . LYS A 1 153 ? -21.721 47.379 42.024 1.00 44.07 150 LYS A CA 1
ATOM 1224 C C . LYS A 1 153 ? -21.273 46.228 42.910 1.00 44.23 150 LYS A C 1
ATOM 1225 O O . LYS A 1 153 ? -22.046 45.297 43.127 1.00 43.23 150 LYS A O 1
ATOM 1231 N N . VAL A 1 154 ? -20.039 46.302 43.443 1.00 39.51 151 VAL A N 1
ATOM 1232 C CA . VAL A 1 154 ? -19.502 45.293 44.361 1.00 38.26 151 VAL A CA 1
ATOM 1233 C C . VAL A 1 154 ? -20.316 45.310 45.661 1.00 39.85 151 VAL A C 1
ATOM 1234 O O . VAL A 1 154 ? -20.733 44.253 46.131 1.00 38.75 151 VAL A O 1
ATOM 1238 N N . TYR A 1 155 ? -20.560 46.519 46.216 1.00 35.76 152 TYR A N 1
ATOM 1239 C CA . TYR A 1 155 ? -21.307 46.721 47.457 1.00 33.47 152 TYR A CA 1
ATOM 1240 C C . TYR A 1 155 ? -22.664 46.022 47.474 1.00 39.02 152 TYR A C 1
ATOM 1241 O O . TYR A 1 155 ? -22.981 45.336 48.450 1.00 40.11 152 TYR A O 1
ATOM 1250 N N . HIS A 1 156 ? -23.477 46.214 46.422 0.78 36.00 153 HIS A N 1
ATOM 1251 C CA . HIS A 1 156 ? -24.813 45.617 46.356 0.78 37.04 153 HIS A CA 1
ATOM 1252 C C . HIS A 1 156 ? -24.798 44.105 46.210 0.78 40.36 153 HIS A C 1
ATOM 1253 O O . HIS A 1 156 ? -25.777 43.455 46.574 0.78 40.64 153 HIS A O 1
ATOM 1260 N N . GLY A 1 157 ? -23.665 43.564 45.772 1.00 37.05 154 GLY A N 1
ATOM 1261 C CA . GLY A 1 157 ? -23.450 42.133 45.607 1.00 36.97 154 GLY A CA 1
ATOM 1262 C C . GLY A 1 157 ? -23.030 41.404 46.866 1.00 40.69 154 GLY A C 1
ATOM 1263 O O . GLY A 1 157 ? -23.046 40.177 46.875 1.00 39.97 154 GLY A O 1
ATOM 1264 N N . ILE A 1 158 ? -22.606 42.141 47.928 1.00 36.08 155 ILE A N 1
ATOM 1265 C CA . ILE A 1 158 ? -22.190 41.532 49.198 1.00 34.74 155 ILE A CA 1
ATOM 1266 C C . ILE A 1 158 ? -23.429 40.978 49.914 1.00 41.45 155 ILE A C 1
ATOM 1267 O O . ILE A 1 158 ? -24.367 41.719 50.202 1.00 41.35 155 ILE A O 1
ATOM 1272 N N . LYS A 1 159 ? -23.422 39.667 50.173 1.00 39.68 156 LYS A N 1
ATOM 1273 C CA . LYS A 1 159 ? -24.510 38.948 50.839 1.00 40.14 156 LYS A CA 1
ATOM 1274 C C . LYS A 1 159 ? -24.436 39.141 52.337 1.00 43.34 156 LYS A C 1
ATOM 1275 O O . LYS A 1 159 ? -23.344 39.131 52.933 1.00 41.41 156 LYS A O 1
ATOM 1281 N N . THR A 1 160 ? -25.608 39.373 52.944 1.00 39.98 157 THR A N 1
ATOM 1282 C CA . THR A 1 160 ? -25.703 39.651 54.378 1.00 39.88 157 THR A CA 1
ATOM 1283 C C . THR A 1 160 ? -26.744 38.791 55.086 1.00 44.81 157 THR A C 1
ATOM 1284 O O . THR A 1 160 ? -27.595 38.171 54.440 1.00 44.39 157 THR A O 1
ATOM 1288 N N . ILE A 1 161 ? -26.661 38.768 56.425 1.00 41.32 158 ILE A N 1
ATOM 1289 C CA . ILE A 1 161 ? -27.612 38.157 57.343 1.00 41.29 158 ILE A CA 1
ATOM 1290 C C . ILE A 1 161 ? -28.114 39.313 58.212 1.00 46.38 158 ILE A C 1
ATOM 1291 O O . ILE A 1 161 ? -27.313 39.966 58.883 1.00 45.03 158 ILE A O 1
ATOM 1296 N N . GLU A 1 162 ? -29.432 39.580 58.175 1.00 44.85 159 GLU A N 1
ATOM 1297 C CA . GLU A 1 162 ? -30.046 40.640 58.967 1.00 44.68 159 GLU A CA 1
ATOM 1298 C C . GLU A 1 162 ? -30.382 40.168 60.395 1.00 48.19 159 GLU A C 1
ATOM 1299 O O . GLU A 1 162 ? -31.147 39.222 60.579 1.00 49.11 159 GLU A O 1
ATOM 1305 N N . ILE A 1 163 ? -29.785 40.819 61.391 1.00 43.35 160 ILE A N 1
ATOM 1306 C CA . ILE A 1 163 ? -30.014 40.538 62.801 1.00 43.32 160 ILE A CA 1
ATOM 1307 C C . ILE A 1 163 ? -30.329 41.875 63.484 1.00 49.95 160 ILE A C 1
ATOM 1308 O O . ILE A 1 163 ? -29.522 42.808 63.399 1.00 49.58 160 ILE A O 1
ATOM 1313 N N . ASP A 1 164 ? -31.535 41.974 64.117 1.00 46.88 161 ASP A N 1
ATOM 1314 C CA . ASP A 1 164 ? -32.043 43.158 64.830 1.00 46.94 161 ASP A CA 1
ATOM 1315 C C . ASP A 1 164 ? -32.015 44.439 63.955 1.00 48.57 161 ASP A C 1
ATOM 1316 O O . ASP A 1 164 ? -31.686 45.527 64.430 1.00 47.56 161 ASP A O 1
ATOM 1321 N N . GLY A 1 165 ? -32.368 44.279 62.679 1.00 43.93 162 GLY A N 1
ATOM 1322 C CA . GLY A 1 165 ? -32.399 45.366 61.708 1.00 43.80 162 GLY A CA 1
ATOM 1323 C C . GLY A 1 165 ? -31.070 45.739 61.066 1.00 49.22 162 GLY A C 1
ATOM 1324 O O . GLY A 1 165 ? -31.037 46.603 60.182 1.00 50.99 162 GLY A O 1
ATOM 1325 N N . ILE A 1 166 ? -29.964 45.102 61.486 1.00 44.26 163 ILE A N 1
ATOM 1326 C CA . ILE A 1 166 ? -28.636 45.388 60.933 1.00 42.98 163 ILE A CA 1
ATOM 1327 C C . ILE A 1 166 ? -28.179 44.274 59.982 1.00 43.47 163 ILE A C 1
ATOM 1328 O O . ILE A 1 166 ? -28.318 43.096 60.300 1.00 41.26 163 ILE A O 1
ATOM 1333 N N . ASN A 1 167 ? -27.639 44.674 58.814 1.00 39.91 164 ASN A N 1
ATOM 1334 C CA . ASN A 1 167 ? -27.112 43.784 57.783 1.00 38.67 164 ASN A CA 1
ATOM 1335 C C . ASN A 1 167 ? -25.660 43.420 58.114 1.00 39.87 164 ASN A C 1
ATOM 1336 O O . ASN A 1 167 ? -24.768 44.273 58.066 1.00 37.64 164 ASN A O 1
ATOM 1341 N N . TYR A 1 168 ? -25.431 42.147 58.455 1.00 35.63 165 TYR A N 1
ATOM 1342 C CA . TYR A 1 168 ? -24.102 41.657 58.776 1.00 34.32 165 TYR A CA 1
ATOM 1343 C C . TYR A 1 168 ? -23.559 40.854 57.617 1.00 39.82 165 TYR A C 1
ATOM 1344 O O . TYR A 1 168 ? -24.224 39.930 57.147 1.00 40.68 165 TYR A O 1
ATOM 1353 N N . THR A 1 169 ? -22.324 41.171 57.180 1.00 35.56 166 THR A N 1
ATOM 1354 C CA . THR A 1 169 ? -21.637 40.460 56.095 1.00 34.09 166 THR A CA 1
ATOM 1355 C C . THR A 1 169 ? -21.714 38.957 56.324 1.00 35.17 166 THR A C 1
ATOM 1356 O O . THR A 1 169 ? -21.457 38.502 57.440 1.00 33.19 166 THR A O 1
ATOM 1360 N N . HIS A 1 170 ? -22.107 38.197 55.278 1.00 33.37 167 HIS A N 1
ATOM 1361 C CA . HIS A 1 170 ? -22.206 36.746 55.390 1.00 34.88 167 HIS A CA 1
ATOM 1362 C C . HIS A 1 170 ? -20.856 36.118 55.788 1.00 37.88 167 HIS A C 1
ATOM 1363 O O . HIS A 1 170 ? -19.837 36.454 55.177 1.00 36.40 167 HIS A O 1
ATOM 1370 N N . PRO A 1 171 ? -20.846 35.193 56.786 1.00 34.66 168 PRO A N 1
ATOM 1371 C CA . PRO A 1 171 ? -19.594 34.513 57.159 1.00 33.93 168 PRO A CA 1
ATOM 1372 C C . PRO A 1 171 ? -18.748 33.978 55.995 1.00 37.89 168 PRO A C 1
ATOM 1373 O O . PRO A 1 171 ? -17.519 34.002 56.089 1.00 38.52 168 PRO A O 1
ATOM 1377 N N . HIS A 1 172 ? -19.384 33.480 54.911 1.00 34.83 169 HIS A N 1
ATOM 1378 C CA . HIS A 1 172 ? -18.646 32.906 53.787 1.00 35.82 169 HIS A CA 1
ATOM 1379 C C . HIS A 1 172 ? -18.095 33.978 52.833 1.00 38.85 169 HIS A C 1
ATOM 1380 O O . HIS A 1 172 ? -17.265 33.656 51.980 1.00 39.30 169 HIS A O 1
ATOM 1387 N N . PHE A 1 173 ? -18.484 35.256 53.033 1.00 33.43 170 PHE A N 1
ATOM 1388 C CA . PHE A 1 173 ? -17.850 36.367 52.345 1.00 32.39 170 PHE A CA 1
ATOM 1389 C C . PHE A 1 173 ? -16.644 36.748 53.232 1.00 33.56 170 PHE A C 1
ATOM 1390 O O . PHE A 1 173 ? -15.542 36.877 52.724 1.00 32.61 170 PHE A O 1
ATOM 1406 N N . LEU A 1 175 ? -14.969 34.845 55.252 1.00 31.13 172 LEU A N 1
ATOM 1407 C CA . LEU A 1 175 ? -13.997 33.768 55.149 1.00 30.86 172 LEU A CA 1
ATOM 1408 C C . LEU A 1 175 ? -12.882 34.128 54.116 1.00 33.07 172 LEU A C 1
ATOM 1409 O O . LEU A 1 175 ? -11.703 33.844 54.378 1.00 31.90 172 LEU A O 1
ATOM 1414 N N . ILE A 1 176 ? -13.250 34.818 53.004 1.00 28.98 173 ILE A N 1
ATOM 1415 C CA . ILE A 1 176 ? -12.299 35.286 51.989 1.00 29.39 173 ILE A CA 1
ATOM 1416 C C . ILE A 1 176 ? -11.180 36.144 52.631 1.00 34.36 173 ILE A C 1
ATOM 1417 O O . ILE A 1 176 ? -10.005 35.922 52.340 1.00 33.93 173 ILE A O 1
ATOM 1422 N N . ASP A 1 177 ? -11.545 37.057 53.549 1.00 31.15 174 ASP A N 1
ATOM 1423 C CA . ASP A 1 177 ? -10.571 37.900 54.223 1.00 32.31 174 ASP A CA 1
ATOM 1424 C C . ASP A 1 177 ? -9.625 37.107 55.151 1.00 35.98 174 ASP A C 1
ATOM 1425 O O . ASP A 1 177 ? -8.436 37.385 55.146 1.00 35.27 174 ASP A O 1
ATOM 1430 N N . TYR A 1 178 ? -10.118 36.094 55.877 1.00 34.52 175 TYR A N 1
ATOM 1431 C CA . TYR A 1 178 ? -9.245 35.238 56.704 1.00 35.36 175 TYR A CA 1
ATOM 1432 C C . TYR A 1 178 ? -8.301 34.397 55.828 1.00 37.45 175 TYR A C 1
ATOM 1433 O O . TYR A 1 178 ? -7.129 34.227 56.179 1.00 35.96 175 TYR A O 1
ATOM 1442 N N . LEU A 1 179 ? -8.800 33.913 54.671 1.00 32.75 176 LEU A N 1
ATOM 1443 C CA . LEU A 1 179 ? -7.964 33.180 53.711 1.00 32.14 176 LEU A CA 1
ATOM 1444 C C . LEU A 1 179 ? -6.893 34.101 53.113 1.00 35.67 176 LEU A C 1
ATOM 1445 O O . LEU A 1 179 ? -5.761 33.662 52.942 1.00 34.94 176 LEU A O 1
ATOM 1450 N N . ARG A 1 180 ? -7.222 35.388 52.882 1.00 34.19 177 ARG A N 1
ATOM 1451 C CA . ARG A 1 180 ? -6.258 36.392 52.382 1.00 35.53 177 ARG A CA 1
ATOM 1452 C C . ARG A 1 180 ? -5.048 36.496 53.315 1.00 39.44 177 ARG A C 1
ATOM 1453 O O . ARG A 1 180 ? -3.927 36.560 52.840 1.00 39.19 177 ARG A O 1
ATOM 1469 N N . ILE A 1 182 ? -4.013 34.085 55.602 1.00 33.91 179 ILE A N 1
ATOM 1470 C CA . ILE A 1 182 ? -3.352 32.777 55.493 1.00 33.81 179 ILE A CA 1
ATOM 1471 C C . ILE A 1 182 ? -2.503 32.702 54.208 1.00 35.98 179 ILE A C 1
ATOM 1472 O O . ILE A 1 182 ? -1.413 32.134 54.239 1.00 36.60 179 ILE A O 1
ATOM 1477 N N . ASN A 1 183 ? -2.987 33.300 53.112 1.00 31.40 180 ASN A N 1
ATOM 1478 C CA . ASN A 1 183 ? -2.308 33.287 51.820 1.00 31.98 180 ASN A CA 1
ATOM 1479 C C . ASN A 1 183 ? -1.228 34.371 51.644 1.00 36.58 180 ASN A C 1
ATOM 1480 O O . ASN A 1 183 ? -0.708 34.506 50.547 1.00 36.03 180 ASN A O 1
ATOM 1485 N N . GLN A 1 184 ? -0.826 35.067 52.729 1.00 33.99 181 GLN A N 1
ATOM 1486 C CA . GLN A 1 184 ? 0.257 36.058 52.707 1.00 34.14 181 GLN A CA 1
ATOM 1487 C C . GLN A 1 184 ? 1.233 35.662 53.812 1.00 40.99 181 GLN A C 1
ATOM 1488 O O . GLN A 1 184 ? 1.268 36.318 54.851 1.00 41.68 181 GLN A O 1
ATOM 1494 N N . PRO A 1 185 ? 1.969 34.532 53.662 1.00 40.05 182 PRO A N 1
ATOM 1495 C CA . PRO A 1 185 ? 2.812 34.059 54.777 1.00 40.04 182 PRO A CA 1
ATOM 1496 C C . PRO A 1 185 ? 3.926 34.989 55.263 1.00 44.07 182 PRO A C 1
ATOM 1497 O O . PRO A 1 185 ? 4.175 35.034 56.464 1.00 44.57 182 PRO A O 1
ATOM 1501 N N . LEU A 1 186 ? 4.609 35.691 54.358 1.00 40.69 183 LEU A N 1
ATOM 1502 C CA . LEU A 1 186 ? 5.751 36.519 54.747 1.00 40.43 183 LEU A CA 1
ATOM 1503 C C . LEU A 1 186 ? 5.380 37.847 55.404 1.00 45.07 183 LEU A C 1
ATOM 1504 O O . LEU A 1 186 ? 6.201 38.405 56.123 1.00 44.13 183 LEU A O 1
ATOM 1509 N N . THR A 1 187 ? 4.145 38.329 55.198 1.00 42.30 184 THR A N 1
ATOM 1510 C CA . THR A 1 187 ? 3.690 39.605 55.730 1.00 42.20 184 THR A CA 1
ATOM 1511 C C . THR A 1 187 ? 2.647 39.489 56.850 1.00 46.94 184 THR A C 1
ATOM 1512 O O . THR A 1 187 ? 2.576 40.385 57.703 1.00 45.24 184 THR A O 1
ATOM 1516 N N . ALA A 1 188 ? 1.840 38.408 56.856 1.00 44.19 185 ALA A N 1
ATOM 1517 C CA . ALA A 1 188 ? 0.747 38.288 57.821 1.00 44.21 185 ALA A CA 1
ATOM 1518 C C . ALA A 1 188 ? 0.898 37.202 58.890 1.00 49.00 185 ALA A C 1
ATOM 1519 O O . ALA A 1 188 ? 0.126 37.233 59.846 1.00 49.37 185 ALA A O 1
ATOM 1521 N N . ALA A 1 189 ? 1.856 36.266 58.761 1.00 46.02 186 ALA A N 1
ATOM 1522 C CA . ALA A 1 189 ? 1.995 35.164 59.724 1.00 46.80 186 ALA A CA 1
ATOM 1523 C C . ALA A 1 189 ? 2.108 35.612 61.176 1.00 52.41 186 ALA A C 1
ATOM 1524 O O . ALA A 1 189 ? 1.253 35.246 61.991 1.00 51.63 186 ALA A O 1
ATOM 1526 N N . GLU A 1 190 ? 3.126 36.443 61.474 1.00 50.71 187 GLU A N 1
ATOM 1527 C CA . GLU A 1 190 ? 3.447 36.969 62.810 1.00 50.80 187 GLU A CA 1
ATOM 1528 C C . GLU A 1 190 ? 2.272 37.605 63.540 1.00 54.31 187 GLU A C 1
ATOM 1529 O O . GLU A 1 190 ? 2.015 37.243 64.691 1.00 53.95 187 GLU A O 1
ATOM 1535 N N . GLN A 1 191 ? 1.574 38.548 62.888 1.00 50.47 188 GLN A N 1
ATOM 1536 C CA . GLN A 1 191 ? 0.482 39.277 63.532 1.00 50.73 188 GLN A CA 1
ATOM 1537 C C . GLN A 1 191 ? -0.927 38.729 63.303 1.00 53.74 188 GLN A C 1
ATOM 1538 O O . GLN A 1 191 ? -1.824 39.084 64.078 1.00 53.70 188 GLN A O 1
ATOM 1544 N N . ARG A 1 192 ? -1.158 37.912 62.246 1.00 48.56 189 ARG A N 1
ATOM 1545 C CA . ARG A 1 192 ? -2.527 37.515 61.952 1.00 47.26 189 ARG A CA 1
ATOM 1546 C C . ARG A 1 192 ? -2.883 36.019 61.984 1.00 49.80 189 ARG A C 1
ATOM 1547 O O . ARG A 1 192 ? -4.055 35.721 62.205 1.00 49.98 189 ARG A O 1
ATOM 1555 N N . TRP A 1 193 ? -1.940 35.097 61.736 1.00 44.78 190 TRP A N 1
ATOM 1556 C CA . TRP A 1 193 ? -2.247 33.665 61.575 1.00 43.68 190 TRP A CA 1
ATOM 1557 C C . TRP A 1 193 ? -2.965 32.957 62.749 1.00 47.36 190 TRP A C 1
ATOM 1558 O O . TRP A 1 193 ? -3.922 32.209 62.492 1.00 45.43 190 TRP A O 1
ATOM 1569 N N . GLU A 1 194 ? -2.523 33.171 63.998 1.00 45.39 191 GLU A N 1
ATOM 1570 C CA . GLU A 1 194 ? -3.142 32.531 65.174 1.00 45.54 191 GLU A CA 1
ATOM 1571 C C . GLU A 1 194 ? -4.592 32.962 65.348 1.00 47.94 191 GLU A C 1
ATOM 1572 O O . GLU A 1 194 ? -5.463 32.119 65.549 1.00 48.29 191 GLU A O 1
ATOM 1578 N N . LYS A 1 195 ? -4.847 34.267 65.213 1.00 43.39 192 LYS A N 1
ATOM 1579 C CA . LYS A 1 195 ? -6.166 34.880 65.311 1.00 42.80 192 LYS A CA 1
ATOM 1580 C C . LYS A 1 195 ? -7.050 34.477 64.117 1.00 44.13 192 LYS A C 1
ATOM 1581 O O . LYS A 1 195 ? -8.230 34.183 64.320 1.00 44.47 192 LYS A O 1
ATOM 1587 N N . ALA A 1 196 ? -6.479 34.456 62.886 1.00 37.68 193 ALA A N 1
ATOM 1588 C CA . ALA A 1 196 ? -7.180 34.050 61.665 1.00 38.05 193 ALA A CA 1
ATOM 1589 C C . ALA A 1 196 ? -7.669 32.590 61.762 1.00 38.92 193 ALA A C 1
ATOM 1590 O O . ALA A 1 196 ? -8.828 32.310 61.415 1.00 36.78 193 ALA A O 1
ATOM 1592 N N . PHE A 1 197 ? -6.809 31.678 62.289 1.00 35.68 194 PHE A N 1
ATOM 1593 C CA . PHE A 1 197 ? -7.194 30.283 62.483 1.00 35.55 194 PHE A CA 1
ATOM 1594 C C . PHE A 1 197 ? -8.342 30.153 63.487 1.00 40.14 194 PHE A C 1
ATOM 1595 O O . PHE A 1 197 ? -9.309 29.436 63.222 1.00 37.81 194 PHE A O 1
ATOM 1603 N N . ASP A 1 198 ? -8.232 30.855 64.630 1.00 39.24 195 ASP A N 1
ATOM 1604 C CA . ASP A 1 198 ? -9.258 30.863 65.679 1.00 39.15 195 ASP A CA 1
ATOM 1605 C C . ASP A 1 198 ? -10.605 31.288 65.130 1.00 42.45 195 ASP A C 1
ATOM 1606 O O . ASP A 1 198 ? -11.609 30.625 65.400 1.00 42.20 195 ASP A O 1
ATOM 1611 N N . ARG A 1 199 ? -10.625 32.382 64.348 1.00 38.22 196 ARG A N 1
ATOM 1612 C CA . ARG A 1 199 ? -11.838 32.922 63.753 1.00 38.27 196 ARG A CA 1
ATOM 1613 C C . ARG A 1 199 ? -12.425 31.994 62.682 1.00 43.09 196 ARG A C 1
ATOM 1614 O O . ARG A 1 199 ? -13.641 31.753 62.696 1.00 42.83 196 ARG A O 1
ATOM 1630 N N . TYR A 1 201 ? -11.950 28.670 62.349 1.00 38.93 198 TYR A N 1
ATOM 1631 C CA . TYR A 1 201 ? -12.419 27.468 63.019 1.00 39.19 198 TYR A CA 1
ATOM 1632 C C . TYR A 1 201 ? -13.847 27.646 63.541 1.00 43.42 198 TYR A C 1
ATOM 1633 O O . TYR A 1 201 ? -14.712 26.840 63.207 1.00 43.17 198 TYR A O 1
ATOM 1642 N N . VAL A 1 202 ? -14.103 28.704 64.328 1.00 40.90 199 VAL A N 1
ATOM 1643 C CA . VAL A 1 202 ? -15.438 28.919 64.900 1.00 42.20 199 VAL A CA 1
ATOM 1644 C C . VAL A 1 202 ? -16.464 29.282 63.786 1.00 44.39 199 VAL A C 1
ATOM 1645 O O . VAL A 1 202 ? -17.601 28.807 63.841 1.00 43.26 199 VAL A O 1
ATOM 1649 N N . LEU A 1 203 ? -16.022 30.019 62.730 1.00 39.06 200 LEU A N 1
ATOM 1650 C CA . LEU A 1 203 ? -16.849 30.383 61.579 1.00 37.42 200 LEU A CA 1
ATOM 1651 C C . LEU A 1 203 ? -17.384 29.107 60.891 1.00 40.52 200 LEU A C 1
ATOM 1652 O O . LEU A 1 203 ? -18.606 28.964 60.737 1.00 38.39 200 LEU A O 1
ATOM 1657 N N . LEU A 1 204 ? -16.469 28.202 60.465 1.00 36.68 201 LEU A N 1
ATOM 1658 C CA . LEU A 1 204 ? -16.816 26.963 59.745 1.00 36.88 201 LEU A CA 1
ATOM 1659 C C . LEU A 1 204 ? -17.597 25.965 60.593 1.00 42.75 201 LEU A C 1
ATOM 1660 O O . LEU A 1 204 ? -18.407 25.204 60.056 1.00 43.00 201 LEU A O 1
ATOM 1665 N N . LYS A 1 205 ? -17.377 25.987 61.914 1.00 39.81 202 LYS A N 1
ATOM 1666 C CA . LYS A 1 205 ? -18.069 25.115 62.854 1.00 40.11 202 LYS A CA 1
ATOM 1667 C C . LYS A 1 205 ? -19.572 25.435 62.854 1.00 44.03 202 LYS A C 1
ATOM 1668 O O . LYS A 1 205 ? -20.390 24.519 62.821 1.00 45.04 202 LYS A O 1
ATOM 1674 N N . ASN A 1 206 ? -19.919 26.727 62.834 1.00 38.98 203 ASN A N 1
ATOM 1675 C CA . ASN A 1 206 ? -21.297 27.217 62.845 1.00 38.03 203 ASN A CA 1
ATOM 1676 C C . ASN A 1 206 ? -21.887 27.428 61.458 1.00 42.12 203 ASN A C 1
ATOM 1677 O O . ASN A 1 206 ? -23.098 27.331 61.289 1.00 42.23 203 ASN A O 1
ATOM 1682 N N . TYR A 1 207 ? -21.037 27.722 60.458 1.00 38.55 204 TYR A N 1
ATOM 1683 C CA . TYR A 1 207 ? -21.439 27.961 59.071 1.00 37.30 204 TYR A CA 1
ATOM 1684 C C . TYR A 1 207 ? -20.562 27.040 58.216 1.00 43.43 204 TYR A C 1
ATOM 1685 O O . TYR A 1 207 ? -19.576 27.500 57.635 1.00 43.71 204 TYR A O 1
ATOM 1694 N N . PRO A 1 208 ? -20.852 25.706 58.205 1.00 40.36 205 PRO A N 1
ATOM 1695 C CA . PRO A 1 208 ? -19.966 24.778 57.483 1.00 39.07 205 PRO A CA 1
ATOM 1696 C C . PRO A 1 208 ? -19.955 24.901 55.973 1.00 39.87 205 PRO A C 1
ATOM 1697 O O . PRO A 1 208 ? -20.833 25.521 55.384 1.00 39.32 205 PRO A O 1
ATOM 1709 N N . GLU A 1 210 ? -20.632 23.785 52.333 1.00 42.29 207 GLU A N 1
ATOM 1710 C CA . GLU A 1 210 ? -21.795 23.073 51.817 1.00 42.81 207 GLU A CA 1
ATOM 1711 C C . GLU A 1 210 ? -21.371 21.846 51.009 1.00 45.54 207 GLU A C 1
ATOM 1712 O O . GLU A 1 210 ? -20.226 21.744 50.547 1.00 43.15 207 GLU A O 1
ATOM 1718 N N . LYS A 1 211 ? -22.299 20.917 50.847 1.00 42.48 208 LYS A N 1
ATOM 1719 C CA . LYS A 1 211 ? -22.058 19.749 50.019 1.00 43.11 208 LYS A CA 1
ATOM 1720 C C . LYS A 1 211 ? -22.989 19.834 48.816 1.00 48.86 208 LYS A C 1
ATOM 1721 O O . LYS A 1 211 ? -24.205 19.958 48.987 1.00 49.32 208 LYS A O 1
ATOM 1727 N N . TYR A 1 212 ? -22.413 19.803 47.606 0.92 46.78 209 TYR A N 1
ATOM 1728 C CA . TYR A 1 212 ? -23.178 19.841 46.364 0.92 47.88 209 TYR A CA 1
ATOM 1729 C C . TYR A 1 212 ? -23.036 18.534 45.620 0.92 58.04 209 TYR A C 1
ATOM 1730 O O . TYR A 1 212 ? -21.931 18.001 45.483 0.92 57.73 209 TYR A O 1
ATOM 1739 N N . ASP A 1 213 ? -24.176 18.002 45.184 1.00 59.80 210 ASP A N 1
ATOM 1740 C CA . ASP A 1 213 ? -24.282 16.718 44.501 1.00 62.63 210 ASP A CA 1
ATOM 1741 C C . ASP A 1 213 ? -24.098 16.859 43.004 1.00 68.69 210 ASP A C 1
ATOM 1742 O O . ASP A 1 213 ? -23.595 15.926 42.366 1.00 69.80 210 ASP A O 1
ATOM 1747 N N . ASN A 1 214 ? -24.498 18.028 42.446 1.00 64.96 211 ASN A N 1
ATOM 1748 C CA . ASN A 1 214 ? -24.456 18.343 41.012 1.00 65.06 211 ASN A CA 1
ATOM 1749 C C . ASN A 1 214 ? -23.086 18.235 40.365 1.00 68.41 211 ASN A C 1
ATOM 1750 O O . ASN A 1 214 ? -22.069 18.202 41.057 1.00 68.45 211 ASN A O 1
ATOM 1755 N N . SER A 1 215 ? -23.073 18.144 39.019 1.00 63.06 212 SER A N 1
ATOM 1756 C CA . SER A 1 215 ? -21.848 18.080 38.219 1.00 61.83 212 SER A CA 1
ATOM 1757 C C . SER A 1 215 ? -21.678 19.379 37.443 1.00 61.96 212 SER A C 1
ATOM 1758 O O . SER A 1 215 ? -22.658 20.037 37.089 1.00 59.98 212 SER A O 1
ATOM 1769 N N . ARG A 1 217 ? -21.006 22.030 34.502 1.00 59.64 214 ARG A N 1
ATOM 1770 C CA . ARG A 1 217 ? -21.462 22.181 33.119 1.00 60.30 214 ARG A CA 1
ATOM 1771 C C . ARG A 1 217 ? -20.621 23.237 32.395 1.00 63.11 214 ARG A C 1
ATOM 1772 O O . ARG A 1 217 ? -21.107 24.342 32.125 1.00 62.91 214 ARG A O 1
ATOM 1780 N N . ILE A 1 218 ? -19.348 22.906 32.106 1.00 59.28 215 ILE A N 1
ATOM 1781 C CA . ILE A 1 218 ? -18.453 23.806 31.381 1.00 58.70 215 ILE A CA 1
ATOM 1782 C C . ILE A 1 218 ? -18.416 23.405 29.912 1.00 64.04 215 ILE A C 1
ATOM 1783 O O . ILE A 1 218 ? -18.074 22.266 29.584 1.00 63.63 215 ILE A O 1
ATOM 1788 N N . THR A 1 219 ? -18.775 24.346 29.033 1.00 62.09 216 THR A N 1
ATOM 1789 C CA . THR A 1 219 ? -18.771 24.157 27.579 1.00 62.24 216 THR A CA 1
ATOM 1790 C C . THR A 1 219 ? -17.324 23.946 27.082 1.00 63.06 216 THR A C 1
ATOM 1791 O O . THR A 1 219 ? -16.460 24.761 27.387 1.00 62.53 216 THR A O 1
ATOM 1795 N N . SER A 1 220 ? -17.065 22.837 26.358 1.00 57.72 217 SER A N 1
ATOM 1796 C CA . SER A 1 220 ? -15.742 22.519 25.793 1.00 56.54 217 SER A CA 1
ATOM 1797 C C . SER A 1 220 ? -15.418 23.555 24.717 1.00 58.93 217 SER A C 1
ATOM 1798 O O . SER A 1 220 ? -16.275 23.836 23.871 1.00 57.75 217 SER A O 1
ATOM 1801 N N . PRO A 1 221 ? -14.227 24.192 24.771 1.00 55.43 218 PRO A N 1
ATOM 1802 C CA . PRO A 1 221 ? -13.904 25.225 23.769 1.00 55.35 218 PRO A CA 1
ATOM 1803 C C . PRO A 1 221 ? -13.729 24.662 22.356 1.00 59.62 218 PRO A C 1
ATOM 1804 O O . PRO A 1 221 ? -13.550 23.450 22.189 1.00 58.92 218 PRO A O 1
ATOM 1808 N N . ARG A 1 222 ? -13.766 25.555 21.337 1.00 55.54 219 ARG A N 1
ATOM 1809 C CA . ARG A 1 222 ? -13.550 25.229 19.923 1.00 54.38 219 ARG A CA 1
ATOM 1810 C C . ARG A 1 222 ? -12.183 24.532 19.801 1.00 57.66 219 ARG A C 1
ATOM 1811 O O . ARG A 1 222 ? -11.255 24.901 20.520 1.00 57.59 219 ARG A O 1
ATOM 1819 N N . ASP A 1 223 ? -12.080 23.487 18.959 1.00 53.56 220 ASP A N 1
ATOM 1820 C CA . ASP A 1 223 ? -10.879 22.652 18.791 1.00 53.28 220 ASP A CA 1
ATOM 1821 C C . ASP A 1 223 ? -9.548 23.401 18.688 1.00 52.43 220 ASP A C 1
ATOM 1822 O O . ASP A 1 223 ? -8.556 22.941 19.263 1.00 50.15 220 ASP A O 1
ATOM 1827 N N . ASP A 1 224 ? -9.516 24.529 17.953 1.00 48.66 221 ASP A N 1
ATOM 1828 C CA . ASP A 1 224 ? -8.305 25.351 17.807 1.00 47.45 221 ASP A CA 1
ATOM 1829 C C . ASP A 1 224 ? -7.948 25.986 19.160 1.00 49.46 221 ASP A C 1
ATOM 1830 O O . ASP A 1 224 ? -6.802 25.866 19.596 1.00 47.41 221 ASP A O 1
ATOM 1835 N N . ILE A 1 225 ? -8.955 26.570 19.859 1.00 46.60 222 ILE A N 1
ATOM 1836 C CA . ILE A 1 225 ? -8.806 27.197 21.195 1.00 45.64 222 ILE A CA 1
ATOM 1837 C C . ILE A 1 225 ? -8.240 26.165 22.174 1.00 48.20 222 ILE A C 1
ATOM 1838 O O . ILE A 1 225 ? -7.240 26.449 22.831 1.00 47.48 222 ILE A O 1
ATOM 1843 N N . GLN A 1 226 ? -8.793 24.925 22.156 1.00 44.31 223 GLN A N 1
ATOM 1844 C CA . GLN A 1 226 ? -8.346 23.800 22.984 1.00 42.88 223 GLN A CA 1
ATOM 1845 C C . GLN A 1 226 ? -6.869 23.496 22.786 1.00 45.92 223 GLN A C 1
ATOM 1846 O O . GLN A 1 226 ? -6.157 23.252 23.770 1.00 44.91 223 GLN A O 1
ATOM 1860 N N . TYR A 1 228 ? -4.641 25.693 21.509 1.00 41.75 225 TYR A N 1
ATOM 1861 C CA . TYR A 1 228 ? -3.956 26.914 21.960 1.00 42.18 225 TYR A CA 1
ATOM 1862 C C . TYR A 1 228 ? -3.766 26.882 23.494 1.00 44.88 225 TYR A C 1
ATOM 1863 O O . TYR A 1 228 ? -2.627 27.023 23.986 1.00 43.11 225 TYR A O 1
ATOM 1872 N N . ILE A 1 229 ? -4.872 26.532 24.221 1.00 39.67 226 ILE A N 1
ATOM 1873 C CA . ILE A 1 229 ? -4.920 26.322 25.670 1.00 37.77 226 ILE A CA 1
ATOM 1874 C C . ILE A 1 229 ? -3.833 25.337 26.060 1.00 44.13 226 ILE A C 1
ATOM 1875 O O . ILE A 1 229 ? -3.087 25.615 26.997 1.00 45.25 226 ILE A O 1
ATOM 1880 N N . GLY A 1 230 ? -3.723 24.221 25.315 1.00 41.37 227 GLY A N 1
ATOM 1881 C CA . GLY A 1 230 ? -2.729 23.175 25.544 1.00 39.88 227 GLY A CA 1
ATOM 1882 C C . GLY A 1 230 ? -1.293 23.632 25.375 1.00 43.28 227 GLY A C 1
ATOM 1883 O O . GLY A 1 230 ? -0.417 23.197 26.126 1.00 42.63 227 GLY A O 1
ATOM 1884 N N . LYS A 1 231 ? -1.033 24.505 24.380 1.00 40.59 228 LYS A N 1
ATOM 1885 C CA . LYS A 1 231 ? 0.298 25.071 24.109 1.00 40.81 228 LYS A CA 1
ATOM 1886 C C . LYS A 1 231 ? 0.731 26.045 25.203 1.00 44.31 228 LYS A C 1
ATOM 1887 O O . LYS A 1 231 ? 1.924 26.145 25.475 1.00 45.81 228 LYS A O 1
ATOM 1893 N N . VAL A 1 232 ? -0.232 26.725 25.863 1.00 38.71 229 VAL A N 1
ATOM 1894 C CA . VAL A 1 232 ? 0.060 27.600 27.008 1.00 37.86 229 VAL A CA 1
ATOM 1895 C C . VAL A 1 232 ? 0.635 26.723 28.146 1.00 42.42 229 VAL A C 1
ATOM 1896 O O . VAL A 1 232 ? 1.703 27.040 28.674 1.00 42.68 229 VAL A O 1
ATOM 1900 N N . LYS A 1 233 ? -0.006 25.573 28.446 1.00 38.63 230 LYS A N 1
ATOM 1901 C CA . LYS A 1 233 ? 0.488 24.666 29.481 1.00 38.76 230 LYS A CA 1
ATOM 1902 C C . LYS A 1 233 ? 1.746 23.872 29.075 1.00 46.06 230 LYS A C 1
ATOM 1903 O O . LYS A 1 233 ? 2.711 23.836 29.839 1.00 44.64 230 LYS A O 1
ATOM 1909 N N . SER A 1 234 ? 1.718 23.211 27.895 1.00 45.82 231 SER A N 1
ATOM 1910 C CA . SER A 1 234 ? 2.822 22.358 27.412 1.00 46.26 231 SER A CA 1
ATOM 1911 C C . SER A 1 234 ? 4.080 23.098 26.963 1.00 52.75 231 SER A C 1
ATOM 1912 O O . SER A 1 234 ? 5.162 22.522 27.054 1.00 53.54 231 SER A O 1
ATOM 1915 N N . GLU A 1 235 ? 3.946 24.345 26.450 1.00 50.29 232 GLU A N 1
ATOM 1916 C CA . GLU A 1 235 ? 5.101 25.122 25.958 1.00 50.32 232 GLU A CA 1
ATOM 1917 C C . GLU A 1 235 ? 5.416 26.383 26.791 1.00 50.33 232 GLU A C 1
ATOM 1918 O O . GLU A 1 235 ? 6.522 26.494 27.319 1.00 49.37 232 GLU A O 1
ATOM 1924 N N . PHE A 1 236 ? 4.456 27.321 26.900 1.00 44.76 233 PHE A N 1
ATOM 1925 C CA . PHE A 1 236 ? 4.643 28.578 27.632 1.00 44.00 233 PHE A CA 1
ATOM 1926 C C . PHE A 1 236 ? 5.086 28.358 29.067 1.00 45.98 233 PHE A C 1
ATOM 1927 O O . PHE A 1 236 ? 6.077 28.959 29.490 1.00 43.77 233 PHE A O 1
ATOM 1943 N N . LYS A 1 238 ? 6.844 26.143 30.262 1.00 49.98 235 LYS A N 1
ATOM 1944 C CA . LYS A 1 238 ? 8.155 25.493 30.368 1.00 50.17 235 LYS A CA 1
ATOM 1945 C C . LYS A 1 238 ? 9.317 26.494 30.272 1.00 52.81 235 LYS A C 1
ATOM 1946 O O . LYS A 1 238 ? 10.452 26.152 30.614 1.00 52.79 235 LYS A O 1
ATOM 1952 N N . ILE A 1 239 ? 9.023 27.736 29.845 1.00 48.42 236 ILE A N 1
ATOM 1953 C CA . ILE A 1 239 ? 9.993 28.831 29.754 1.00 48.26 236 ILE A CA 1
ATOM 1954 C C . ILE A 1 239 ? 10.479 29.153 31.202 1.00 55.82 236 ILE A C 1
ATOM 1955 O O . ILE A 1 239 ? 9.661 29.533 32.043 1.00 55.39 236 ILE A O 1
ATOM 1960 N N . PRO A 1 240 ? 11.780 28.919 31.521 1.00 54.63 237 PRO A N 1
ATOM 1961 C CA . PRO A 1 240 ? 12.278 29.142 32.898 1.00 54.55 237 PRO A CA 1
ATOM 1962 C C . PRO A 1 240 ? 11.900 30.462 33.585 1.00 58.37 237 PRO A C 1
ATOM 1963 O O . PRO A 1 240 ? 11.622 30.438 34.778 1.00 58.55 237 PRO A O 1
ATOM 1967 N N . GLU A 1 241 ? 11.880 31.597 32.860 0.94 53.30 238 GLU A N 1
ATOM 1968 C CA . GLU A 1 241 ? 11.504 32.874 33.475 0.94 52.78 238 GLU A CA 1
ATOM 1969 C C . GLU A 1 241 ? 10.007 32.931 33.776 0.94 52.54 238 GLU A C 1
ATOM 1970 O O . GLU A 1 241 ? 9.596 33.666 34.673 0.94 50.18 238 GLU A O 1
ATOM 1976 N N . ILE A 1 242 ? 9.205 32.133 33.043 1.00 47.87 239 ILE A N 1
ATOM 1977 C CA . ILE A 1 242 ? 7.765 32.020 33.267 1.00 47.07 239 ILE A CA 1
ATOM 1978 C C . ILE A 1 242 ? 7.512 31.181 34.530 1.00 50.81 239 ILE A C 1
ATOM 1979 O O . ILE A 1 242 ? 6.767 31.624 35.395 1.00 49.66 239 ILE A O 1
ATOM 1984 N N . GLN A 1 243 ? 8.208 30.031 34.675 1.00 47.28 240 GLN A N 1
ATOM 1985 C CA . GLN A 1 243 ? 8.090 29.127 35.832 1.00 46.78 240 GLN A CA 1
ATOM 1986 C C . GLN A 1 243 ? 8.455 29.815 37.130 1.00 51.58 240 GLN A C 1
ATOM 1987 O O . GLN A 1 243 ? 7.946 29.417 38.180 1.00 52.52 240 GLN A O 1
ATOM 1993 N N . GLU A 1 244 ? 9.342 30.825 37.068 1.00 46.93 241 GLU A N 1
ATOM 1994 C CA . GLU A 1 244 ? 9.822 31.552 38.248 1.00 46.79 241 GLU A CA 1
ATOM 1995 C C . GLU A 1 244 ? 9.007 32.806 38.578 1.00 47.94 241 GLU A C 1
ATOM 1996 O O . GLU A 1 244 ? 9.242 33.417 39.614 1.00 47.62 241 GLU A O 1
ATOM 2002 N N . SER A 1 245 ? 8.049 33.178 37.723 1.00 43.51 242 SER A N 1
ATOM 2003 C CA . SER A 1 245 ? 7.220 34.379 37.908 1.00 42.63 242 SER A CA 1
ATOM 2004 C C . SER A 1 245 ? 5.695 34.129 37.794 1.00 46.75 242 SER A C 1
ATOM 2005 O O . SER A 1 245 ? 4.923 35.030 38.101 1.00 47.05 242 SER A O 1
ATOM 2008 N N . CYS A 1 246 ? 5.273 32.929 37.325 1.00 44.25 243 CYS A N 1
ATOM 2009 C CA . CYS A 1 246 ? 3.869 32.528 37.151 1.00 45.01 243 CYS A CA 1
ATOM 2010 C C . CYS A 1 246 ? 3.478 31.353 37.986 1.00 48.56 243 CYS A C 1
ATOM 2011 O O . CYS A 1 246 ? 4.296 30.461 38.232 1.00 48.16 243 CYS A O 1
ATOM 2014 N N . LEU A 1 247 ? 2.179 31.317 38.350 1.00 43.00 244 LEU A N 1
ATOM 2015 C CA . LEU A 1 247 ? 1.561 30.215 39.072 1.00 41.59 244 LEU A CA 1
ATOM 2016 C C . LEU A 1 247 ? 0.308 29.894 38.340 1.00 42.16 244 LEU A C 1
ATOM 2017 O O . LEU A 1 247 ? -0.414 30.813 37.941 1.00 41.79 244 LEU A O 1
ATOM 2022 N N . ILE A 1 248 ? 0.067 28.591 38.121 1.00 36.68 245 ILE A N 1
ATOM 2023 C CA . ILE A 1 248 ? -1.133 28.109 37.460 1.00 34.72 245 ILE A CA 1
ATOM 2024 C C . ILE A 1 248 ? -2.251 28.196 38.521 1.00 37.50 245 ILE A C 1
ATOM 2025 O O . ILE A 1 248 ? -2.079 27.764 39.669 1.00 35.25 245 ILE A O 1
ATOM 2030 N N . SER A 1 249 ? -3.371 28.769 38.117 1.00 34.25 246 SER A N 1
ATOM 2031 C CA . SER A 1 249 ? -4.516 28.988 38.983 1.00 34.82 246 SER A CA 1
ATOM 2032 C C . SER A 1 249 ? -5.804 28.482 38.260 1.00 38.43 246 SER A C 1
ATOM 2033 O O . SER A 1 249 ? -5.685 27.642 37.368 1.00 40.53 246 SER A O 1
ATOM 2036 N N . GLY A 1 250 ? -6.988 28.953 38.658 1.00 32.67 247 GLY A N 1
ATOM 2037 C CA . GLY A 1 250 ? -8.257 28.569 38.039 1.00 32.05 247 GLY A CA 1
ATOM 2038 C C . GLY A 1 250 ? -8.539 27.073 37.999 1.00 33.77 247 GLY A C 1
ATOM 2039 O O . GLY A 1 250 ? -8.094 26.325 38.872 1.00 33.57 247 GLY A O 1
ATOM 2040 N N . PHE A 1 251 ? -9.219 26.619 36.947 1.00 31.09 248 PHE A N 1
ATOM 2041 C CA . PHE A 1 251 ? -9.627 25.211 36.796 1.00 32.21 248 PHE A CA 1
ATOM 2042 C C . PHE A 1 251 ? -8.481 24.215 36.557 1.00 36.16 248 PHE A C 1
ATOM 2043 O O . PHE A 1 251 ? -8.611 23.046 36.941 1.00 34.77 248 PHE A O 1
ATOM 2051 N N . ASP A 1 252 ? -7.350 24.667 35.968 1.00 31.58 249 ASP A N 1
ATOM 2052 C CA . ASP A 1 252 ? -6.229 23.755 35.794 1.00 30.96 249 ASP A CA 1
ATOM 2053 C C . ASP A 1 252 ? -5.601 23.426 37.139 1.00 34.33 249 ASP A C 1
ATOM 2054 O O . ASP A 1 252 ? -5.273 22.267 37.362 1.00 35.00 249 ASP A O 1
ATOM 2059 N N . ALA A 1 253 ? -5.497 24.416 38.073 1.00 32.25 250 ALA A N 1
ATOM 2060 C CA . ALA A 1 253 ? -4.967 24.159 39.424 1.00 31.51 250 ALA A CA 1
ATOM 2061 C C . ALA A 1 253 ? -5.972 23.285 40.205 1.00 34.86 250 ALA A C 1
ATOM 2062 O O . ALA A 1 253 ? -5.554 22.417 40.954 1.00 35.57 250 ALA A O 1
ATOM 2064 N N . TYR A 1 254 ? -7.283 23.505 40.007 1.00 30.74 251 TYR A N 1
ATOM 2065 C CA . TYR A 1 254 ? -8.353 22.727 40.611 1.00 31.57 251 TYR A CA 1
ATOM 2066 C C . TYR A 1 254 ? -8.218 21.235 40.180 1.00 37.15 251 TYR A C 1
ATOM 2067 O O . TYR A 1 254 ? -8.260 20.356 41.040 1.00 36.97 251 TYR A O 1
ATOM 2076 N N . ASN A 1 255 ? -8.025 20.963 38.858 1.00 34.14 252 ASN A N 1
ATOM 2077 C CA . ASN A 1 255 ? -7.853 19.580 38.338 1.00 33.52 252 ASN A CA 1
ATOM 2078 C C . ASN A 1 255 ? -6.624 18.919 38.931 1.00 38.18 252 ASN A C 1
ATOM 2079 O O . ASN A 1 255 ? -6.662 17.732 39.210 1.00 39.54 252 ASN A O 1
ATOM 2084 N N . PHE A 1 256 ? -5.563 19.695 39.195 1.00 35.97 253 PHE A N 1
ATOM 2085 C CA . PHE A 1 256 ? -4.334 19.205 39.834 1.00 35.82 253 PHE A CA 1
ATOM 2086 C C . PHE A 1 256 ? -4.623 18.636 41.240 1.00 39.92 253 PHE A C 1
ATOM 2087 O O . PHE A 1 256 ? -4.127 17.565 41.576 1.00 41.25 253 PHE A O 1
ATOM 2095 N N . PHE A 1 257 ? -5.411 19.364 42.053 1.00 35.03 254 PHE A N 1
ATOM 2096 C CA . PHE A 1 257 ? -5.801 18.924 43.400 1.00 32.99 254 PHE A CA 1
ATOM 2097 C C . PHE A 1 257 ? -6.731 17.708 43.357 1.00 36.39 254 PHE A C 1
ATOM 2098 O O . PHE A 1 257 ? -6.573 16.821 44.175 1.00 33.46 254 PHE A O 1
ATOM 2106 N N . ILE A 1 258 ? -7.659 17.650 42.381 1.00 36.66 255 ILE A N 1
ATOM 2107 C CA . ILE A 1 258 ? -8.546 16.497 42.184 1.00 37.63 255 ILE A CA 1
ATOM 2108 C C . ILE A 1 258 ? -7.699 15.245 41.827 1.00 44.37 255 ILE A C 1
ATOM 2109 O O . ILE A 1 258 ? -7.870 14.198 42.463 1.00 44.61 255 ILE A O 1
ATOM 2114 N N . ARG A 1 259 ? -6.769 15.381 40.852 1.00 41.53 256 ARG A N 1
ATOM 2115 C CA . ARG A 1 259 ? -5.872 14.307 40.423 1.00 42.49 256 ARG A CA 1
ATOM 2116 C C . ARG A 1 259 ? -5.087 13.727 41.586 1.00 50.77 256 ARG A C 1
ATOM 2117 O O . ARG A 1 259 ? -4.992 12.497 41.692 1.00 49.99 256 ARG A O 1
ATOM 2125 N N . HIS A 1 260 ? -4.563 14.598 42.476 1.00 50.72 257 HIS A N 1
ATOM 2126 C CA . HIS A 1 260 ? -3.806 14.165 43.654 1.00 52.72 257 HIS A CA 1
ATOM 2127 C C . HIS A 1 260 ? -4.649 13.419 44.635 1.00 58.58 257 HIS A C 1
ATOM 2128 O O . HIS A 1 260 ? -4.148 12.496 45.272 1.00 58.24 257 HIS A O 1
ATOM 2135 N N . ALA A 1 261 ? -5.911 13.851 44.811 1.00 57.63 258 ALA A N 1
ATOM 2136 C CA . ALA A 1 261 ? -6.850 13.242 45.748 1.00 58.65 258 ALA A CA 1
ATOM 2137 C C . ALA A 1 261 ? -7.205 11.820 45.324 1.00 65.83 258 ALA A C 1
ATOM 2138 O O . ALA A 1 261 ? -7.200 10.939 46.181 1.00 65.07 258 ALA A O 1
ATOM 2148 N N . GLY A 1 263 ? -5.364 10.029 42.948 1.00 76.52 260 GLY A N 1
ATOM 2149 C CA . GLY A 1 263 ? -4.061 9.398 42.741 1.00 78.16 260 GLY A CA 1
ATOM 2150 C C . GLY A 1 263 ? -3.886 8.544 41.497 1.00 86.72 260 GLY A C 1
ATOM 2151 O O . GLY A 1 263 ? -2.871 7.843 41.380 1.00 86.57 260 GLY A O 1
ATOM 2152 N N . ASP A 1 264 ? -4.888 8.586 40.568 1.00 85.95 261 ASP A N 1
ATOM 2153 C CA . ASP A 1 264 ? -5.029 7.843 39.295 1.00 87.08 261 ASP A CA 1
ATOM 2154 C C . ASP A 1 264 ? -5.045 6.279 39.457 1.00 93.11 261 ASP A C 1
ATOM 2155 O O . ASP A 1 264 ? -5.468 5.583 38.526 1.00 93.04 261 ASP A O 1
ATOM 2160 N N . ARG A 1 265 ? -4.610 5.756 40.634 0.86 90.19 262 ARG A N 1
ATOM 2161 C CA . ARG A 1 265 ? -4.516 4.341 41.025 0.86 123.06 262 ARG A CA 1
ATOM 2162 C C . ARG A 1 265 ? -3.765 3.491 39.983 0.86 143.60 262 ARG A C 1
ATOM 2163 O O . ARG A 1 265 ? -2.629 3.811 39.634 0.86 99.29 262 ARG A O 1
ATOM 2171 N N . SER A 1 279 ? -13.107 12.490 46.074 1.00 79.82 276 SER A N 1
ATOM 2172 C CA . SER A 1 279 ? -11.951 12.473 45.177 1.00 79.87 276 SER A CA 1
ATOM 2173 C C . SER A 1 279 ? -12.277 11.894 43.785 1.00 83.97 276 SER A C 1
ATOM 2174 O O . SER A 1 279 ? -11.358 11.622 43.007 1.00 83.23 276 SER A O 1
ATOM 2177 N N . LEU A 1 280 ? -13.591 11.768 43.458 1.00 80.88 277 LEU A N 1
ATOM 2178 C CA . LEU A 1 280 ? -14.150 11.205 42.219 1.00 80.10 277 LEU A CA 1
ATOM 2179 C C . LEU A 1 280 ? -13.488 11.672 40.915 1.00 80.72 277 LEU A C 1
ATOM 2180 O O . LEU A 1 280 ? -12.945 12.778 40.829 1.00 79.67 277 LEU A O 1
ATOM 2185 N N . LYS A 1 281 ? -13.520 10.783 39.908 1.00 74.76 278 LYS A N 1
ATOM 2186 C CA . LYS A 1 281 ? -12.991 11.022 38.562 1.00 73.06 278 LYS A CA 1
ATOM 2187 C C . LYS A 1 281 ? -13.891 11.999 37.797 1.00 71.43 278 LYS A C 1
ATOM 2188 O O . LYS A 1 281 ? -13.415 12.699 36.900 1.00 70.17 278 LYS A O 1
ATOM 2194 N N . ASN A 1 282 ? -15.190 12.051 38.183 1.00 64.56 279 ASN A N 1
ATOM 2195 C CA . ASN A 1 282 ? -16.232 12.924 37.612 1.00 62.15 279 ASN A CA 1
ATOM 2196 C C . ASN A 1 282 ? -16.068 14.375 38.101 1.00 58.15 279 ASN A C 1
ATOM 2197 O O . ASN A 1 282 ? -16.791 15.262 37.642 1.00 57.05 279 ASN A O 1
ATOM 2202 N N . PHE A 1 283 ? -15.127 14.595 39.043 0.89 49.88 280 PHE A N 1
ATOM 2203 C CA . PHE A 1 283 ? -14.795 15.904 39.615 0.89 47.92 280 PHE A CA 1
ATOM 2204 C C . PHE A 1 283 ? -13.875 16.681 38.664 0.89 49.95 280 PHE A C 1
ATOM 2205 O O . PHE A 1 283 ? -13.885 17.914 38.692 0.89 47.60 280 PHE A O 1
ATOM 2213 N N . ILE A 1 284 ? -13.118 15.954 37.788 1.00 45.36 281 ILE A N 1
ATOM 2214 C CA . ILE A 1 284 ? -12.227 16.535 36.766 1.00 44.09 281 ILE A CA 1
ATOM 2215 C C . ILE A 1 284 ? -13.077 17.299 35.754 1.00 46.21 281 ILE A C 1
ATOM 2216 O O . ILE A 1 284 ? -14.066 16.767 35.251 1.00 46.50 281 ILE A O 1
ATOM 2221 N N . THR A 1 285 ? -12.733 18.555 35.496 1.00 41.92 282 THR A N 1
ATOM 2222 C CA . THR A 1 285 ? -13.528 19.356 34.566 1.00 41.71 282 THR A CA 1
ATOM 2223 C C . THR A 1 285 ? -12.766 19.632 33.275 1.00 47.16 282 THR A C 1
ATOM 2224 O O . THR A 1 285 ? -11.524 19.579 33.262 1.00 45.56 282 THR A O 1
ATOM 2228 N N . VAL A 1 286 ? -13.509 19.979 32.198 1.00 46.37 283 VAL A N 1
ATOM 2229 C CA . VAL A 1 286 ? -12.873 20.422 30.956 1.00 47.44 283 VAL A CA 1
ATOM 2230 C C . VAL A 1 286 ? -12.400 21.869 31.217 1.00 48.98 283 VAL A C 1
ATOM 2231 O O . VAL A 1 286 ? -13.100 22.625 31.895 1.00 47.63 283 VAL A O 1
ATOM 2235 N N . LEU A 1 287 ? -11.208 22.212 30.717 1.00 44.65 284 LEU A N 1
ATOM 2236 C CA . LEU A 1 287 ? -10.575 23.515 30.847 1.00 43.47 284 LEU A CA 1
ATOM 2237 C C . LEU A 1 287 ? -11.197 24.550 29.897 1.00 47.08 284 LEU A C 1
ATOM 2238 O O . LEU A 1 287 ? -10.971 24.453 28.692 1.00 47.17 284 LEU A O 1
ATOM 2243 N N . PRO A 1 288 ? -11.981 25.552 30.394 1.00 42.08 285 PRO A N 1
ATOM 2244 C CA . PRO A 1 288 ? -12.538 26.561 29.470 1.00 41.29 285 PRO A CA 1
ATOM 2245 C C . PRO A 1 288 ? -11.477 27.533 28.937 1.00 43.04 285 PRO A C 1
ATOM 2246 O O . PRO A 1 288 ? -11.683 28.160 27.909 1.00 41.04 285 PRO A O 1
ATOM 2250 N N . PHE A 1 289 ? -10.365 27.686 29.681 1.00 39.69 286 PHE A N 1
ATOM 2251 C CA . PHE A 1 289 ? -9.223 28.563 29.382 1.00 38.54 286 PHE A CA 1
ATOM 2252 C C . PHE A 1 289 ? -8.192 28.367 30.478 1.00 41.72 286 PHE A C 1
ATOM 2253 O O . PHE A 1 289 ? -8.546 27.935 31.588 1.00 40.77 286 PHE A O 1
ATOM 2269 N N . GLU A 1 291 ? -5.566 29.933 33.312 1.00 33.75 288 GLU A N 1
ATOM 2270 C CA . GLU A 1 291 ? -5.631 31.058 34.239 1.00 33.47 288 GLU A CA 1
ATOM 2271 C C . GLU A 1 291 ? -4.343 31.114 35.039 1.00 36.01 288 GLU A C 1
ATOM 2272 O O . GLU A 1 291 ? -3.948 30.134 35.651 1.00 35.19 288 GLU A O 1
ATOM 2278 N N . LEU A 1 292 ? -3.647 32.236 34.953 1.00 33.87 289 LEU A N 1
ATOM 2279 C CA . LEU A 1 292 ? -2.360 32.390 35.637 1.00 34.20 289 LEU A CA 1
ATOM 2280 C C . LEU A 1 292 ? -2.352 33.592 36.564 1.00 35.83 289 LEU A C 1
ATOM 2281 O O . LEU A 1 292 ? -3.050 34.583 36.338 1.00 33.95 289 LEU A O 1
ATOM 2286 N N . ILE A 1 293 ? -1.509 33.501 37.575 1.00 34.01 290 ILE A N 1
ATOM 2287 C CA . ILE A 1 293 ? -1.230 34.580 38.506 1.00 34.78 290 ILE A CA 1
ATOM 2288 C C . ILE A 1 293 ? 0.257 34.910 38.337 1.00 38.26 290 ILE A C 1
ATOM 2289 O O . ILE A 1 293 ? 1.092 34.030 38.481 1.00 37.39 290 ILE A O 1
ATOM 2294 N N . SER A 1 294 ? 0.573 36.174 38.011 1.00 36.08 291 SER A N 1
ATOM 2295 C CA . SER A 1 294 ? 1.947 36.607 37.772 1.00 35.88 291 SER A CA 1
ATOM 2296 C C . SER A 1 294 ? 2.427 37.664 38.756 1.00 37.64 291 SER A C 1
ATOM 2297 O O . SER A 1 294 ? 1.713 38.629 39.026 1.00 36.14 291 SER A O 1
ATOM 2300 N N . VAL A 1 295 ? 3.665 37.500 39.239 1.00 33.93 292 VAL A N 1
ATOM 2301 C CA . VAL A 1 295 ? 4.345 38.461 40.111 1.00 33.74 292 VAL A CA 1
ATOM 2302 C C . VAL A 1 295 ? 5.218 39.436 39.270 1.00 40.23 292 VAL A C 1
ATOM 2303 O O . VAL A 1 295 ? 5.861 40.336 39.826 1.00 41.25 292 VAL A O 1
ATOM 2307 N N . LYS A 1 296 ? 5.223 39.245 37.917 1.00 35.63 293 LYS A N 1
ATOM 2308 C CA . LYS A 1 296 ? 5.889 40.100 36.917 1.00 34.80 293 LYS A CA 1
ATOM 2309 C C . LYS A 1 296 ? 4.873 40.307 35.815 1.00 36.55 293 LYS A C 1
ATOM 2310 O O . LYS A 1 296 ? 5.118 39.977 34.655 1.00 35.69 293 LYS A O 1
ATOM 2316 N N . TYR A 1 297 ? 3.696 40.818 36.216 1.00 32.91 294 TYR A N 1
ATOM 2317 C CA . TYR A 1 297 ? 2.490 40.981 35.407 1.00 33.21 294 TYR A CA 1
ATOM 2318 C C . TYR A 1 297 ? 2.691 41.483 33.985 1.00 42.58 294 TYR A C 1
ATOM 2319 O O . TYR A 1 297 ? 2.311 40.769 33.061 1.00 44.31 294 TYR A O 1
ATOM 2328 N N . LYS A 1 298 ? 3.219 42.712 33.801 1.00 40.53 295 LYS A N 1
ATOM 2329 C CA . LYS A 1 298 ? 3.429 43.315 32.480 1.00 40.46 295 LYS A CA 1
ATOM 2330 C C . LYS A 1 298 ? 4.368 42.460 31.612 1.00 45.42 295 LYS A C 1
ATOM 2331 O O . LYS A 1 298 ? 4.068 42.225 30.437 1.00 45.43 295 LYS A O 1
ATOM 2337 N N . ASP A 1 299 ? 5.452 41.934 32.220 1.00 42.12 296 ASP A N 1
ATOM 2338 C CA . ASP A 1 299 ? 6.424 41.058 31.570 1.00 43.18 296 ASP A CA 1
ATOM 2339 C C . ASP A 1 299 ? 5.729 39.774 31.044 1.00 49.96 296 ASP A C 1
ATOM 2340 O O . ASP A 1 299 ? 5.946 39.393 29.896 1.00 51.40 296 ASP A O 1
ATOM 2345 N N . THR A 1 300 ? 4.856 39.147 31.869 1.00 45.53 297 THR A N 1
ATOM 2346 C CA . THR A 1 300 ? 4.125 37.927 31.516 1.00 44.16 297 THR A CA 1
ATOM 2347 C C . THR A 1 300 ? 3.151 38.160 30.374 1.00 47.39 297 THR A C 1
ATOM 2348 O O . THR A 1 300 ? 3.144 37.364 29.444 1.00 48.56 297 THR A O 1
ATOM 2352 N N . VAL A 1 301 ? 2.312 39.207 30.457 1.00 42.85 298 VAL A N 1
ATOM 2353 C CA . VAL A 1 301 ? 1.284 39.535 29.447 1.00 43.06 298 VAL A CA 1
ATOM 2354 C C . VAL A 1 301 ? 1.913 39.792 28.074 1.00 47.88 298 VAL A C 1
ATOM 2355 O O . VAL A 1 301 ? 1.382 39.329 27.064 1.00 46.55 298 VAL A O 1
ATOM 2359 N N . GLU A 1 302 ? 3.057 40.505 28.052 1.00 46.09 299 GLU A N 1
ATOM 2360 C CA . GLU A 1 302 ? 3.804 40.831 26.832 1.00 47.13 299 GLU A CA 1
ATOM 2361 C C . GLU A 1 302 ? 4.313 39.535 26.186 1.00 49.83 299 GLU A C 1
ATOM 2362 O O . GLU A 1 302 ? 4.014 39.281 25.016 1.00 49.48 299 GLU A O 1
ATOM 2368 N N . LYS A 1 303 ? 5.051 38.722 26.965 1.00 44.61 300 LYS A N 1
ATOM 2369 C CA . LYS A 1 303 ? 5.599 37.442 26.533 1.00 44.35 300 LYS A CA 1
ATOM 2370 C C . LYS A 1 303 ? 4.528 36.440 26.054 1.00 49.95 300 LYS A C 1
ATOM 2371 O O . LYS A 1 303 ? 4.746 35.785 25.029 1.00 51.31 300 LYS A O 1
ATOM 2377 N N . LEU A 1 304 ? 3.364 36.389 26.743 1.00 44.80 301 LEU A N 1
ATOM 2378 C CA . LEU A 1 304 ? 2.240 35.491 26.453 1.00 44.55 301 LEU A CA 1
ATOM 2379 C C . LEU A 1 304 ? 1.504 35.890 25.192 1.00 49.27 301 LEU A C 1
ATOM 2380 O O . LEU A 1 304 ? 1.122 35.009 24.409 1.00 50.13 301 LEU A O 1
ATOM 2385 N N . TYR A 1 305 ? 1.307 37.204 24.989 1.00 44.09 302 TYR A N 1
ATOM 2386 C CA . TYR A 1 305 ? 0.688 37.748 23.786 1.00 44.49 302 TYR A CA 1
ATOM 2387 C C . TYR A 1 305 ? 1.588 37.437 22.595 1.00 48.76 302 TYR A C 1
ATOM 2388 O O . TYR A 1 305 ? 1.076 37.047 21.549 1.00 48.09 302 TYR A O 1
ATOM 2397 N N . ASN A 1 306 ? 2.923 37.600 22.762 1.00 46.22 303 ASN A N 1
ATOM 2398 C CA . ASN A 1 306 ? 3.913 37.328 21.716 1.00 46.39 303 ASN A CA 1
ATOM 2399 C C . ASN A 1 306 ? 3.968 35.853 21.365 1.00 51.79 303 ASN A C 1
ATOM 2400 O O . ASN A 1 306 ? 4.074 35.523 20.180 1.00 51.87 303 ASN A O 1
ATOM 2405 N N . PHE A 1 307 ? 3.891 34.969 22.394 1.00 48.58 304 PHE A N 1
ATOM 2406 C CA . PHE A 1 307 ? 3.887 33.510 22.253 1.00 47.56 304 PHE A CA 1
ATOM 2407 C C . PHE A 1 307 ? 2.690 33.103 21.415 1.00 52.99 304 PHE A C 1
ATOM 2408 O O . PHE A 1 307 ? 2.851 32.387 20.426 1.00 53.32 304 PHE A O 1
ATOM 2416 N N . LEU A 1 308 ? 1.491 33.562 21.801 1.00 50.91 305 LEU A N 1
ATOM 2417 C CA . LEU A 1 308 ? 0.269 33.223 21.083 1.00 50.93 305 LEU A CA 1
ATOM 2418 C C . LEU A 1 308 ? 0.257 33.777 19.669 1.00 58.37 305 LEU A C 1
ATOM 2419 O O . LEU A 1 308 ? -0.277 33.111 18.788 1.00 58.65 305 LEU A O 1
ATOM 2424 N N . ARG A 1 309 ? 0.881 34.971 19.429 1.00 56.86 306 ARG A N 1
ATOM 2425 C CA . ARG A 1 309 ? 0.972 35.570 18.087 1.00 56.38 306 ARG A CA 1
ATOM 2426 C C . ARG A 1 309 ? 1.702 34.607 17.133 1.00 60.48 306 ARG A C 1
ATOM 2427 O O . ARG A 1 309 ? 1.209 34.355 16.043 1.00 59.25 306 ARG A O 1
ATOM 2435 N N . GLU A 1 310 ? 2.805 33.995 17.607 1.00 58.56 307 GLU A N 1
ATOM 2436 C CA . GLU A 1 310 ? 3.608 33.001 16.907 1.00 59.29 307 GLU A CA 1
ATOM 2437 C C . GLU A 1 310 ? 2.814 31.713 16.596 1.00 65.65 307 GLU A C 1
ATOM 2438 O O . GLU A 1 310 ? 2.646 31.373 15.426 1.00 66.90 307 GLU A O 1
ATOM 2444 N N . LYS A 1 311 ? 2.336 31.009 17.643 1.00 61.73 308 LYS A N 1
ATOM 2445 C CA . LYS A 1 311 ? 1.644 29.709 17.574 1.00 61.11 308 LYS A CA 1
ATOM 2446 C C . LYS A 1 311 ? 0.278 29.718 16.877 1.00 63.56 308 LYS A C 1
ATOM 2447 O O . LYS A 1 311 ? -0.199 28.660 16.480 1.00 62.68 308 LYS A O 1
ATOM 2453 N N . VAL A 1 312 ? -0.352 30.877 16.737 1.00 60.22 309 VAL A N 1
ATOM 2454 C CA . VAL A 1 312 ? -1.679 30.975 16.135 1.00 59.92 309 VAL A CA 1
ATOM 2455 C C . VAL A 1 312 ? -1.639 31.131 14.591 1.00 66.31 309 VAL A C 1
ATOM 2456 O O . VAL A 1 312 ? -0.717 31.752 14.039 1.00 66.21 309 VAL A O 1
ATOM 2460 N N . VAL A 1 313 ? -2.662 30.569 13.913 1.00 63.91 310 VAL A N 1
ATOM 2461 C CA . VAL A 1 313 ? -2.889 30.738 12.480 1.00 64.83 310 VAL A CA 1
ATOM 2462 C C . VAL A 1 313 ? -3.741 32.009 12.408 1.00 70.94 310 VAL A C 1
ATOM 2463 O O . VAL A 1 313 ? -4.743 32.101 13.123 1.00 71.67 310 VAL A O 1
ATOM 2467 N N . ASN A 1 314 ? -3.285 33.023 11.654 1.00 67.22 311 ASN A N 1
ATOM 2468 C CA . ASN A 1 314 ? -3.897 34.363 11.548 1.00 66.84 311 ASN A CA 1
ATOM 2469 C C . ASN A 1 314 ? -3.731 35.178 12.873 1.00 69.57 311 ASN A C 1
ATOM 2470 O O . ASN A 1 314 ? -4.711 35.421 13.598 1.00 68.49 311 ASN A O 1
ATOM 2475 N N . PRO A 1 315 ? -2.491 35.649 13.164 1.00 65.69 312 PRO A N 1
ATOM 2476 C CA . PRO A 1 315 ? -2.256 36.450 14.390 1.00 65.30 312 PRO A CA 1
ATOM 2477 C C . PRO A 1 315 ? -3.080 37.735 14.535 1.00 69.75 312 PRO A C 1
ATOM 2478 O O . PRO A 1 315 ? -3.131 38.312 15.622 1.00 69.88 312 PRO A O 1
ATOM 2482 N N . ASP A 1 316 ? -3.724 38.180 13.446 1.00 65.89 313 ASP A N 1
ATOM 2483 C CA . ASP A 1 316 ? -4.556 39.377 13.430 1.00 66.11 313 ASP A CA 1
ATOM 2484 C C . ASP A 1 316 ? -5.876 39.150 14.151 1.00 69.25 313 ASP A C 1
ATOM 2485 O O . ASP A 1 316 ? -6.623 40.109 14.391 1.00 70.84 313 ASP A O 1
ATOM 2490 N N . LEU A 1 317 ? -6.166 37.891 14.511 1.00 62.92 314 LEU A N 1
ATOM 2491 C CA . LEU A 1 317 ? -7.399 37.561 15.218 1.00 61.55 314 LEU A CA 1
ATOM 2492 C C . LEU A 1 317 ? -7.243 37.592 16.753 1.00 62.65 314 LEU A C 1
ATOM 2493 O O . LEU A 1 317 ? -8.220 37.386 17.473 1.00 61.83 314 LEU A O 1
ATOM 2498 N N . ILE A 1 318 ? -6.025 37.878 17.240 1.00 58.11 315 ILE A N 1
ATOM 2499 C CA . ILE A 1 318 ? -5.707 37.970 18.660 1.00 58.19 315 ILE A CA 1
ATOM 2500 C C . ILE A 1 318 ? -6.044 39.351 19.234 1.00 61.87 315 ILE A C 1
ATOM 2501 O O . ILE A 1 318 ? -5.606 40.374 18.701 1.00 62.76 315 ILE A O 1
ATOM 2506 N N . THR A 1 319 ? -6.838 39.367 20.315 1.00 55.94 316 THR A N 1
ATOM 2507 C CA . THR A 1 319 ? -7.243 40.574 21.036 1.00 54.52 316 THR A CA 1
ATOM 2508 C C . THR A 1 319 ? -6.956 40.413 22.535 1.00 57.17 316 THR A C 1
ATOM 2509 O O . THR A 1 319 ? -6.780 39.285 23.014 1.00 56.51 316 THR A O 1
ATOM 2513 N N . ILE A 1 320 ? -6.902 41.550 23.270 1.00 52.72 317 ILE A N 1
ATOM 2514 C CA . ILE A 1 320 ? -6.706 41.599 24.717 1.00 51.43 317 ILE A CA 1
ATOM 2515 C C . ILE A 1 320 ? -7.835 42.434 25.302 1.00 54.30 317 ILE A C 1
ATOM 2516 O O . ILE A 1 320 ? -8.102 43.536 24.833 1.00 53.98 317 ILE A O 1
ATOM 2521 N N . ASP A 1 321 ? -8.496 41.895 26.323 1.00 50.29 318 ASP A N 1
ATOM 2522 C CA . ASP A 1 321 ? -9.505 42.575 27.118 1.00 49.49 318 ASP A CA 1
ATOM 2523 C C . ASP A 1 321 ? -8.843 42.762 28.474 1.00 50.27 318 ASP A C 1
ATOM 2524 O O . ASP A 1 321 ? -8.249 41.816 28.992 1.00 49.67 318 ASP A O 1
ATOM 2529 N N . GLU A 1 322 ? -8.880 43.986 29.013 1.00 44.08 319 GLU A N 1
ATOM 2530 C CA . GLU A 1 322 ? -8.274 44.310 30.312 1.00 41.31 319 GLU A CA 1
ATOM 2531 C C . GLU A 1 322 ? -9.371 44.558 31.313 1.00 39.94 319 GLU A C 1
ATOM 2532 O O . GLU A 1 322 ? -10.426 45.087 30.960 1.00 37.76 319 GLU A O 1
ATOM 2538 N N . TYR A 1 323 ? -9.130 44.167 32.568 1.00 36.43 320 TYR A N 1
ATOM 2539 C CA . TYR A 1 323 ? -10.114 44.341 33.655 1.00 35.61 320 TYR A CA 1
ATOM 2540 C C . TYR A 1 323 ? -9.483 45.023 34.849 1.00 36.25 320 TYR A C 1
ATOM 2541 O O . TYR A 1 323 ? -8.354 44.712 35.214 1.00 35.11 320 TYR A O 1
ATOM 2550 N N . PHE A 1 324 ? -10.214 45.965 35.447 1.00 33.57 321 PHE A N 1
ATOM 2551 C CA . PHE A 1 324 ? -9.803 46.682 36.653 1.00 32.65 321 PHE A CA 1
ATOM 2552 C C . PHE A 1 324 ? -9.726 45.704 37.834 1.00 36.49 321 PHE A C 1
ATOM 2553 O O . PHE A 1 324 ? -10.405 44.666 37.800 1.00 34.66 321 PHE A O 1
ATOM 2561 N N . PRO A 1 325 ? -8.981 46.044 38.925 1.00 33.44 322 PRO A N 1
ATOM 2562 C CA . PRO A 1 325 ? -8.967 45.173 40.113 1.00 32.53 322 PRO A CA 1
ATOM 2563 C C . PRO A 1 325 ? -10.366 44.991 40.685 1.00 36.73 322 PRO A C 1
ATOM 2564 O O . PRO A 1 325 ? -11.226 45.856 40.509 1.00 34.23 322 PRO A O 1
ATOM 2568 N N . LEU A 1 326 ? -10.610 43.861 41.350 1.00 34.87 323 LEU A N 1
ATOM 2569 C CA . LEU A 1 326 ? -11.915 43.632 41.965 1.00 35.24 323 LEU A CA 1
ATOM 2570 C C . LEU A 1 326 ? -11.780 43.751 43.471 1.00 37.72 323 LEU A C 1
ATOM 2571 O O . LEU A 1 326 ? -11.132 42.903 44.097 1.00 37.06 323 LEU A O 1
ATOM 2576 N N . PHE A 1 327 ? -12.378 44.817 44.047 1.00 34.44 324 PHE A N 1
ATOM 2577 C CA . PHE A 1 327 ? -12.386 45.121 45.477 1.00 33.04 324 PHE A CA 1
ATOM 2578 C C . PHE A 1 327 ? -10.953 44.997 46.054 1.00 33.99 324 PHE A C 1
ATOM 2579 O O . PHE A 1 327 ? -10.020 45.527 45.451 1.00 29.46 324 PHE A O 1
ATOM 2587 N N . GLN A 1 328 ? -10.773 44.226 47.134 1.00 32.34 325 GLN A N 1
ATOM 2588 C CA . GLN A 1 328 ? -9.491 43.985 47.784 1.00 33.78 325 GLN A CA 1
ATOM 2589 C C . GLN A 1 328 ? -9.049 42.574 47.415 1.00 37.98 325 GLN A C 1
ATOM 2590 O O . GLN A 1 328 ? -8.124 42.035 48.040 1.00 38.85 325 GLN A O 1
ATOM 2596 N N . PHE A 1 329 ? -9.753 41.944 46.453 1.00 33.57 326 PHE A N 1
ATOM 2597 C CA . PHE A 1 329 ? -9.554 40.525 46.130 1.00 32.18 326 PHE A CA 1
ATOM 2598 C C . PHE A 1 329 ? -8.556 40.229 45.012 1.00 36.94 326 PHE A C 1
ATOM 2599 O O . PHE A 1 329 ? -7.839 39.232 45.097 1.00 35.04 326 PHE A O 1
ATOM 2607 N N . THR A 1 330 ? -8.573 41.030 43.929 1.00 35.69 327 THR A N 1
ATOM 2608 C CA . THR A 1 330 ? -7.705 40.790 42.772 1.00 36.01 327 THR A CA 1
ATOM 2609 C C . THR A 1 330 ? -7.050 42.070 42.336 1.00 40.40 327 THR A C 1
ATOM 2610 O O . THR A 1 330 ? -7.558 43.153 42.624 1.00 42.02 327 THR A O 1
ATOM 2614 N N . GLY A 1 331 ? -5.965 41.932 41.580 1.00 34.20 328 GLY A N 1
ATOM 2615 C CA . GLY A 1 331 ? -5.295 43.044 40.938 1.00 32.17 328 GLY A CA 1
ATOM 2616 C C . GLY A 1 331 ? -5.847 43.207 39.533 1.00 33.43 328 GLY A C 1
ATOM 2617 O O . GLY A 1 331 ? -6.903 42.656 39.208 1.00 31.13 328 GLY A O 1
ATOM 2618 N N . TYR A 1 332 ? -5.116 43.931 38.675 1.00 31.04 329 TYR A N 1
ATOM 2619 C CA . TYR A 1 332 ? -5.487 44.097 37.271 1.00 31.62 329 TYR A CA 1
ATOM 2620 C C . TYR A 1 332 ? -5.429 42.718 36.585 1.00 37.74 329 TYR A C 1
ATOM 2621 O O . TYR A 1 332 ? -4.665 41.844 37.017 1.00 35.70 329 TYR A O 1
ATOM 2630 N N . SER A 1 333 ? -6.270 42.505 35.560 1.00 34.87 330 SER A N 1
ATOM 2631 C CA . SER A 1 333 ? -6.243 41.245 34.816 1.00 35.13 330 SER A CA 1
ATOM 2632 C C . SER A 1 333 ? -6.431 41.466 33.319 1.00 43.44 330 SER A C 1
ATOM 2633 O O . SER A 1 333 ? -6.845 42.551 32.907 1.00 43.50 330 SER A O 1
ATOM 2636 N N . VAL A 1 334 ? -6.078 40.448 32.511 1.00 42.12 331 VAL A N 1
ATOM 2637 C CA . VAL A 1 334 ? -6.248 40.437 31.051 1.00 42.10 331 VAL A CA 1
ATOM 2638 C C . VAL A 1 334 ? -6.876 39.119 30.643 1.00 47.87 331 VAL A C 1
ATOM 2639 O O . VAL A 1 334 ? -6.712 38.115 31.336 1.00 46.95 331 VAL A O 1
ATOM 2643 N N . SER A 1 335 ? -7.539 39.120 29.484 1.00 44.98 332 SER A N 1
ATOM 2644 C CA . SER A 1 335 ? -8.057 37.945 28.821 1.00 44.29 332 SER A CA 1
ATOM 2645 C C . SER A 1 335 ? -7.487 38.010 27.395 1.00 45.58 332 SER A C 1
ATOM 2646 O O . SER A 1 335 ? -7.855 38.909 26.638 1.00 43.95 332 SER A O 1
ATOM 2649 N N . ILE A 1 336 ? -6.529 37.127 27.074 1.00 41.24 333 ILE A N 1
ATOM 2650 C CA . ILE A 1 336 ? -5.948 37.039 25.725 1.00 41.45 333 ILE A CA 1
ATOM 2651 C C . ILE A 1 336 ? -6.843 36.091 24.902 1.00 46.87 333 ILE A C 1
ATOM 2652 O O . ILE A 1 336 ? -6.891 34.888 25.157 1.00 46.19 333 ILE A O 1
ATOM 2657 N N . ASN A 1 337 ? -7.593 36.666 23.962 1.00 44.90 334 ASN A N 1
ATOM 2658 C CA . ASN A 1 337 ? -8.579 35.986 23.131 1.00 45.46 334 ASN A CA 1
ATOM 2659 C C . ASN A 1 337 ? -8.141 35.760 21.683 1.00 53.28 334 ASN A C 1
ATOM 2660 O O . ASN A 1 337 ? -7.398 36.563 21.140 1.00 53.57 334 ASN A O 1
ATOM 2665 N N . TYR A 1 338 ? -8.629 34.678 21.058 1.00 53.07 335 TYR A N 1
ATOM 2666 C CA . TYR A 1 338 ? -8.422 34.398 19.634 1.00 54.15 335 TYR A CA 1
ATOM 2667 C C . TYR A 1 338 ? -9.793 34.280 18.971 1.00 57.12 335 TYR A C 1
ATOM 2668 O O . TYR A 1 338 ? -10.593 33.426 19.358 1.00 54.55 335 TYR A O 1
ATOM 2677 N N . ASP A 1 339 ? -10.079 35.178 18.009 1.00 55.52 336 ASP A N 1
ATOM 2678 C CA . ASP A 1 339 ? -11.347 35.208 17.266 1.00 56.03 336 ASP A CA 1
ATOM 2679 C C . ASP A 1 339 ? -12.556 35.436 18.224 1.00 60.37 336 ASP A C 1
ATOM 2680 O O . ASP A 1 339 ? -13.663 34.939 17.989 1.00 59.87 336 ASP A O 1
ATOM 2685 N N . GLY A 1 340 ? -12.303 36.206 19.290 1.00 56.91 337 GLY A N 1
ATOM 2686 C CA . GLY A 1 340 ? -13.266 36.554 20.331 1.00 56.13 337 GLY A CA 1
ATOM 2687 C C . GLY A 1 340 ? -13.462 35.498 21.405 1.00 59.33 337 GLY A C 1
ATOM 2688 O O . GLY A 1 340 ? -14.395 35.605 22.213 1.00 59.48 337 GLY A O 1
ATOM 2689 N N . ILE A 1 341 ? -12.606 34.448 21.402 1.00 53.37 338 ILE A N 1
ATOM 2690 C CA . ILE A 1 341 ? -12.686 33.329 22.350 1.00 51.80 338 ILE A CA 1
ATOM 2691 C C . ILE A 1 341 ? -11.481 33.357 23.289 1.00 53.27 338 ILE A C 1
ATOM 2692 O O . ILE A 1 341 ? -10.347 33.280 22.800 1.00 52.99 338 ILE A O 1
ATOM 2697 N N . PRO A 1 342 ? -11.696 33.415 24.631 1.00 47.04 339 PRO A N 1
ATOM 2698 C CA . PRO A 1 342 ? -10.545 33.418 25.564 1.00 45.17 339 PRO A CA 1
ATOM 2699 C C . PRO A 1 342 ? -9.702 32.146 25.550 1.00 46.10 339 PRO A C 1
ATOM 2700 O O . PRO A 1 342 ? -10.237 31.034 25.545 1.00 46.26 339 PRO A O 1
ATOM 2704 N N . ILE A 1 343 ? -8.381 32.318 25.541 1.00 40.50 340 ILE A N 1
ATOM 2705 C CA . ILE A 1 343 ? -7.426 31.208 25.606 1.00 39.41 340 ILE A CA 1
ATOM 2706 C C . ILE A 1 343 ? -6.864 31.155 27.035 1.00 42.28 340 ILE A C 1
ATOM 2707 O O . ILE A 1 343 ? -6.740 30.078 27.628 1.00 41.61 340 ILE A O 1
ATOM 2712 N N . VAL A 1 344 ? -6.462 32.333 27.553 1.00 37.16 341 VAL A N 1
ATOM 2713 C CA . VAL A 1 344 ? -5.774 32.460 28.830 1.00 35.71 341 VAL A CA 1
ATOM 2714 C C . VAL A 1 344 ? -6.074 33.820 29.480 1.00 40.24 341 VAL A C 1
ATOM 2715 O O . VAL A 1 344 ? -6.213 34.843 28.790 1.00 37.65 341 VAL A O 1
ATOM 2719 N N . LYS A 1 345 ? -6.186 33.803 30.823 1.00 35.93 342 LYS A N 1
ATOM 2720 C CA . LYS A 1 345 ? -6.419 34.973 31.666 1.00 34.50 342 LYS A CA 1
ATOM 2721 C C . LYS A 1 345 ? -5.230 35.120 32.601 1.00 36.72 342 LYS A C 1
ATOM 2722 O O . LYS A 1 345 ? -4.736 34.117 33.107 1.00 35.90 342 LYS A O 1
ATOM 2728 N N . VAL A 1 346 ? -4.704 36.352 32.745 1.00 33.46 343 VAL A N 1
ATOM 2729 C CA . VAL A 1 346 ? -3.557 36.644 33.620 1.00 33.13 343 VAL A CA 1
ATOM 2730 C C . VAL A 1 346 ? -3.968 37.651 34.690 1.00 37.02 343 VAL A C 1
ATOM 2731 O O . VAL A 1 346 ? -4.582 38.658 34.367 1.00 36.70 343 VAL A O 1
ATOM 2735 N N . TYR A 1 347 ? -3.592 37.381 35.951 1.00 34.86 344 TYR A N 1
ATOM 2736 C CA . TYR A 1 347 ? -3.878 38.224 37.117 1.00 34.27 344 TYR A CA 1
ATOM 2737 C C . TYR A 1 347 ? -2.614 38.808 37.682 1.00 37.48 344 TYR A C 1
ATOM 2738 O O . TYR A 1 347 ? -1.618 38.105 37.852 1.00 36.51 344 TYR A O 1
ATOM 2747 N N . GLU A 1 348 ? -2.656 40.098 37.982 1.00 34.74 345 GLU A N 1
ATOM 2748 C CA . GLU A 1 348 ? -1.533 40.829 38.574 1.00 33.39 345 GLU A CA 1
ATOM 2749 C C . GLU A 1 348 ? -1.361 40.517 40.069 1.00 35.74 345 GLU A C 1
ATOM 2750 O O . GLU A 1 348 ? -2.315 40.649 40.843 1.00 34.56 345 GLU A O 1
ATOM 2756 N N . ALA A 1 349 ? -0.135 40.143 40.472 1.00 29.75 346 ALA A N 1
ATOM 2757 C CA . ALA A 1 349 ? 0.181 39.865 41.878 1.00 28.94 346 ALA A CA 1
ATOM 2758 C C . ALA A 1 349 ? 1.531 40.477 42.296 1.00 35.59 346 ALA A C 1
ATOM 2759 O O . ALA A 1 349 ? 2.076 40.091 43.332 1.00 35.79 346 ALA A O 1
ATOM 2761 N N . ASP A 1 350 ? 2.061 41.428 41.504 1.00 35.78 347 ASP A N 1
ATOM 2762 C CA . ASP A 1 350 ? 3.328 42.150 41.793 1.00 37.50 347 ASP A CA 1
ATOM 2763 C C . ASP A 1 350 ? 3.278 42.774 43.177 1.00 39.97 347 ASP A C 1
ATOM 2764 O O . ASP A 1 350 ? 2.286 43.432 43.505 1.00 39.78 347 ASP A O 1
ATOM 2769 N N . GLY A 1 351 ? 4.296 42.506 43.986 1.00 35.50 348 GLY A N 1
ATOM 2770 C CA . GLY A 1 351 ? 4.349 42.989 45.357 1.00 36.35 348 GLY A CA 1
ATOM 2771 C C . GLY A 1 351 ? 3.954 41.945 46.389 1.00 41.91 348 GLY A C 1
ATOM 2772 O O . GLY A 1 351 ? 4.186 42.129 47.588 1.00 40.78 348 GLY A O 1
ATOM 2773 N N . TYR A 1 352 ? 3.386 40.826 45.928 1.00 39.09 349 TYR A N 1
ATOM 2774 C CA . TYR A 1 352 ? 3.008 39.727 46.815 1.00 39.08 349 TYR A CA 1
ATOM 2775 C C . TYR A 1 352 ? 3.905 38.549 46.613 1.00 41.32 349 TYR A C 1
ATOM 2776 O O . TYR A 1 352 ? 4.349 38.319 45.486 1.00 42.69 349 TYR A O 1
ATOM 2785 N N . CYS A 1 353 ? 4.164 37.794 47.691 1.00 36.97 350 CYS A N 1
ATOM 2786 C CA . CYS A 1 353 ? 4.888 36.527 47.623 1.00 38.31 350 CYS A CA 1
ATOM 2787 C C . CYS A 1 353 ? 3.755 35.490 47.673 1.00 42.39 350 CYS A C 1
ATOM 2788 O O . CYS A 1 353 ? 3.120 35.320 48.717 1.00 42.64 350 CYS A O 1
ATOM 2791 N N . VAL A 1 354 ? 3.430 34.887 46.502 1.00 37.54 351 VAL A N 1
ATOM 2792 C CA . VAL A 1 354 ? 2.302 33.973 46.325 1.00 35.95 351 VAL A CA 1
ATOM 2793 C C . VAL A 1 354 ? 2.617 32.495 46.683 1.00 39.93 351 VAL A C 1
ATOM 2794 O O . VAL A 1 354 ? 3.545 31.919 46.106 1.00 39.91 351 VAL A O 1
ATOM 2798 N N . PRO A 1 355 ? 1.825 31.886 47.628 1.00 36.02 352 PRO A N 1
ATOM 2799 C CA . PRO A 1 355 ? 2.048 30.475 48.018 1.00 35.62 352 PRO A CA 1
ATOM 2800 C C . PRO A 1 355 ? 1.938 29.500 46.854 1.00 40.33 352 PRO A C 1
ATOM 2801 O O . PRO A 1 355 ? 0.936 29.465 46.142 1.00 38.95 352 PRO A O 1
ATOM 2805 N N . ASP A 1 356 ? 3.008 28.719 46.658 1.00 39.33 353 ASP A N 1
ATOM 2806 C CA . ASP A 1 356 ? 3.156 27.835 45.502 1.00 39.67 353 ASP A CA 1
ATOM 2807 C C . ASP A 1 356 ? 3.394 26.373 45.821 1.00 42.05 353 ASP A C 1
ATOM 2808 O O . ASP A 1 356 ? 3.809 26.021 46.923 1.00 41.74 353 ASP A O 1
ATOM 2813 N N . ILE A 1 357 ? 3.181 25.536 44.808 1.00 39.66 354 ILE A N 1
ATOM 2814 C CA . ILE A 1 357 ? 3.489 24.103 44.806 1.00 39.84 354 ILE A CA 1
ATOM 2815 C C . ILE A 1 357 ? 4.353 23.895 43.557 1.00 43.52 354 ILE A C 1
ATOM 2816 O O . ILE A 1 357 ? 3.865 24.044 42.443 1.00 39.63 354 ILE A O 1
ATOM 2821 N N . LYS A 1 358 ? 5.666 23.677 43.755 1.00 45.85 355 LYS A N 1
ATOM 2822 C CA . LYS A 1 358 ? 6.585 23.460 42.636 1.00 47.90 355 LYS A CA 1
ATOM 2823 C C . LYS A 1 358 ? 6.588 21.969 42.288 1.00 53.55 355 LYS A C 1
ATOM 2824 O O . LYS A 1 358 ? 6.795 21.145 43.174 1.00 52.44 355 LYS A O 1
ATOM 2830 N N . THR A 1 359 ? 6.276 21.633 41.017 1.00 52.23 356 THR A N 1
ATOM 2831 C CA . THR A 1 359 ? 6.254 20.252 40.510 1.00 53.36 356 THR A CA 1
ATOM 2832 C C . THR A 1 359 ? 7.623 19.895 39.904 1.00 60.53 356 THR A C 1
ATOM 2833 O O . THR A 1 359 ? 8.425 20.795 39.607 1.00 59.88 356 THR A O 1
ATOM 2837 N N . THR A 1 360 ? 7.875 18.584 39.696 1.00 59.24 357 THR A N 1
ATOM 2838 C CA . THR A 1 360 ? 9.124 18.076 39.095 1.00 59.94 357 THR A CA 1
ATOM 2839 C C . THR A 1 360 ? 9.318 18.607 37.665 1.00 63.04 357 THR A C 1
ATOM 2840 O O . THR A 1 360 ? 10.453 18.793 37.230 1.00 62.51 357 THR A O 1
ATOM 2844 N N . SER A 1 361 ? 8.204 18.921 36.980 1.00 59.73 358 SER A N 1
ATOM 2845 C CA . SER A 1 361 ? 8.158 19.504 35.634 1.00 59.82 358 SER A CA 1
ATOM 2846 C C . SER A 1 361 ? 8.767 20.919 35.607 1.00 66.29 358 SER A C 1
ATOM 2847 O O . SER A 1 361 ? 9.166 21.396 34.538 1.00 67.74 358 SER A O 1
ATOM 2850 N N . GLY A 1 362 ? 8.820 21.574 36.772 1.00 61.61 359 GLY A N 1
ATOM 2851 C CA . GLY A 1 362 ? 9.365 22.917 36.918 1.00 60.90 359 GLY A CA 1
ATOM 2852 C C . GLY A 1 362 ? 8.312 23.986 37.133 1.00 63.20 359 GLY A C 1
ATOM 2853 O O . GLY A 1 362 ? 8.566 24.962 37.848 1.00 63.54 359 GLY A O 1
ATOM 2854 N N . TYR A 1 363 ? 7.120 23.818 36.508 1.00 56.66 360 TYR A N 1
ATOM 2855 C CA . TYR A 1 363 ? 6.052 24.798 36.669 1.00 55.39 360 TYR A CA 1
ATOM 2856 C C . TYR A 1 363 ? 5.347 24.683 38.037 1.00 51.50 360 TYR A C 1
ATOM 2857 O O . TYR A 1 363 ? 5.341 23.631 38.681 1.00 47.77 360 TYR A O 1
ATOM 2866 N N . ARG A 1 364 ? 4.776 25.812 38.471 1.00 45.34 361 ARG A N 1
ATOM 2867 C CA . ARG A 1 364 ? 4.123 25.965 39.758 1.00 43.26 361 ARG A CA 1
ATOM 2868 C C . ARG A 1 364 ? 2.636 26.138 39.668 1.00 44.35 361 ARG A C 1
ATOM 2869 O O . ARG A 1 364 ? 2.120 26.794 38.754 1.00 45.59 361 ARG A O 1
ATOM 2877 N N . TYR A 1 365 ? 1.956 25.613 40.680 1.00 37.89 362 TYR A N 1
ATOM 2878 C CA . TYR A 1 365 ? 0.530 25.787 40.922 1.00 36.79 362 TYR A CA 1
ATOM 2879 C C . TYR A 1 365 ? 0.424 26.636 42.181 1.00 36.71 362 TYR A C 1
ATOM 2880 O O . TYR A 1 365 ? 1.336 26.638 42.994 1.00 35.95 362 TYR A O 1
ATOM 2889 N N . VAL A 1 366 ? -0.710 27.284 42.385 1.00 33.38 363 VAL A N 1
ATOM 2890 C CA . VAL A 1 366 ? -1.007 27.976 43.642 1.00 32.33 363 VAL A CA 1
ATOM 2891 C C . VAL A 1 366 ? -1.233 26.878 44.723 1.00 36.10 363 VAL A C 1
ATOM 2892 O O . VAL A 1 366 ? -1.534 25.730 44.371 1.00 35.27 363 VAL A O 1
ATOM 2896 N N . SER A 1 367 ? -1.072 27.212 46.010 1.00 32.96 364 SER A N 1
ATOM 2897 C CA . SER A 1 367 ? -1.308 26.270 47.113 1.00 32.54 364 SER A CA 1
ATOM 2898 C C . SER A 1 367 ? -2.820 25.918 47.250 1.00 34.90 364 SER A C 1
ATOM 2899 O O . SER A 1 367 ? -3.671 26.573 46.627 1.00 32.85 364 SER A O 1
ATOM 2902 N N . TYR A 1 368 ? -3.145 24.897 48.078 1.00 32.79 365 TYR A N 1
ATOM 2903 C CA . TYR A 1 368 ? -4.529 24.455 48.336 1.00 31.71 365 TYR A CA 1
ATOM 2904 C C . TYR A 1 368 ? -5.394 25.585 48.913 1.00 34.50 365 TYR A C 1
ATOM 2905 O O . TYR A 1 368 ? -6.491 25.839 48.409 1.00 32.56 365 TYR A O 1
ATOM 2914 N N . GLN A 1 369 ? -4.904 26.262 49.974 1.00 31.88 366 GLN A N 1
ATOM 2915 C CA . GLN A 1 369 ? -5.680 27.348 50.578 1.00 32.43 366 GLN A CA 1
ATOM 2916 C C . GLN A 1 369 ? -5.783 28.532 49.646 1.00 36.05 366 GLN A C 1
ATOM 2917 O O . GLN A 1 369 ? -6.755 29.284 49.729 1.00 36.01 366 GLN A O 1
ATOM 2923 N N . TYR A 1 370 ? -4.821 28.652 48.698 1.00 32.47 367 TYR A N 1
ATOM 2924 C CA . TYR A 1 370 ? -4.842 29.709 47.686 1.00 30.92 367 TYR A CA 1
ATOM 2925 C C . TYR A 1 370 ? -5.937 29.448 46.666 1.00 32.52 367 TYR A C 1
ATOM 2926 O O . TYR A 1 370 ? -6.748 30.341 46.432 1.00 31.67 367 TYR A O 1
ATOM 2935 N N . ILE A 1 371 ? -5.991 28.219 46.086 1.00 29.74 368 ILE A N 1
ATOM 2936 C CA . ILE A 1 371 ? -7.014 27.853 45.099 1.00 29.90 368 ILE A CA 1
ATOM 2937 C C . ILE A 1 371 ? -8.426 27.893 45.732 1.00 33.99 368 ILE A C 1
ATOM 2938 O O . ILE A 1 371 ? -9.381 28.286 45.061 1.00 34.75 368 ILE A O 1
ATOM 2943 N N . LEU A 1 372 ? -8.546 27.520 47.017 1.00 30.10 369 LEU A N 1
ATOM 2944 C CA . LEU A 1 372 ? -9.811 27.589 47.751 1.00 30.63 369 LEU A CA 1
ATOM 2945 C C . LEU A 1 372 ? -10.312 29.064 47.768 1.00 32.08 369 LEU A C 1
ATOM 2946 O O . LEU A 1 372 ? -11.478 29.324 47.460 1.00 31.44 369 LEU A O 1
ATOM 2959 N N . ILE A 1 374 ? -9.336 31.485 45.626 1.00 29.69 371 ILE A N 1
ATOM 2960 C CA . ILE A 1 374 ? -9.593 31.833 44.216 1.00 30.10 371 ILE A CA 1
ATOM 2961 C C . ILE A 1 374 ? -10.997 31.411 43.783 1.00 33.08 371 ILE A C 1
ATOM 2962 O O . ILE A 1 374 ? -11.663 32.168 43.100 1.00 32.72 371 ILE A O 1
ATOM 2975 N N . TYR A 1 376 ? -13.614 30.953 45.690 1.00 31.43 373 TYR A N 1
ATOM 2976 C CA . TYR A 1 376 ? -14.509 31.875 46.421 1.00 31.74 373 TYR A CA 1
ATOM 2977 C C . TYR A 1 376 ? -14.638 33.244 45.713 1.00 34.33 373 TYR A C 1
ATOM 2978 O O . TYR A 1 376 ? -15.750 33.731 45.506 1.00 33.25 373 TYR A O 1
ATOM 2987 N N . ILE A 1 377 ? -13.506 33.844 45.327 1.00 31.11 374 ILE A N 1
ATOM 2988 C CA . ILE A 1 377 ? -13.462 35.138 44.616 1.00 30.71 374 ILE A CA 1
ATOM 2989 C C . ILE A 1 377 ? -14.163 35.005 43.242 1.00 35.56 374 ILE A C 1
ATOM 2990 O O . ILE A 1 377 ? -14.982 35.855 42.882 1.00 35.25 374 ILE A O 1
ATOM 2995 N N . SER A 1 378 ? -13.827 33.938 42.496 1.00 32.88 375 SER A N 1
ATOM 2996 C CA . SER A 1 378 ? -14.411 33.647 41.184 1.00 34.10 375 SER A CA 1
ATOM 2997 C C . SER A 1 378 ? -15.939 33.438 41.234 1.00 37.72 375 SER A C 1
ATOM 2998 O O . SER A 1 378 ? -16.653 33.925 40.355 1.00 37.70 375 SER A O 1
ATOM 3001 N N . LYS A 1 379 ? -16.431 32.773 42.290 1.00 34.46 376 LYS A N 1
ATOM 3002 C CA . LYS A 1 379 ? -17.867 32.572 42.520 1.00 34.50 376 LYS A CA 1
ATOM 3003 C C . LYS A 1 379 ? -18.529 33.928 42.771 1.00 40.70 376 LYS A C 1
ATOM 3004 O O . LYS A 1 379 ? -19.594 34.201 42.198 1.00 40.34 376 LYS A O 1
ATOM 3010 N N . PHE A 1 380 ? -17.881 34.797 43.597 1.00 38.27 377 PHE A N 1
ATOM 3011 C CA . PHE A 1 380 ? -18.401 36.137 43.904 1.00 36.52 377 PHE A CA 1
ATOM 3012 C C . PHE A 1 380 ? -18.460 36.994 42.640 1.00 43.04 377 PHE A C 1
ATOM 3013 O O . PHE A 1 380 ? -19.492 37.630 42.388 1.00 43.22 377 PHE A O 1
ATOM 3021 N N . LYS A 1 381 ? -17.388 36.957 41.807 1.00 39.14 378 LYS A N 1
ATOM 3022 C CA . LYS A 1 381 ? -17.349 37.671 40.529 1.00 38.70 378 LYS A CA 1
ATOM 3023 C C . LYS A 1 381 ? -18.473 37.214 39.576 1.00 43.87 378 LYS A C 1
ATOM 3024 O O . LYS A 1 381 ? -19.119 38.062 38.953 1.00 41.70 378 LYS A O 1
ATOM 3030 N N . ALA A 1 382 ? -18.721 35.886 39.486 1.00 41.81 379 ALA A N 1
ATOM 3031 C CA . ALA A 1 382 ? -19.786 35.339 38.647 1.00 42.95 379 ALA A CA 1
ATOM 3032 C C . ALA A 1 382 ? -21.159 35.849 39.134 1.00 49.53 379 ALA A C 1
ATOM 3033 O O . ALA A 1 382 ? -22.011 36.180 38.311 1.00 50.42 379 ALA A O 1
ATOM 3035 N N . HIS A 1 383 ? -21.333 35.981 40.466 1.00 47.35 380 HIS A N 1
ATOM 3036 C CA . HIS A 1 383 ? -22.542 36.520 41.098 1.00 47.87 380 HIS A CA 1
ATOM 3037 C C . HIS A 1 383 ? -22.743 38.001 40.699 1.00 52.44 380 HIS A C 1
ATOM 3038 O O . HIS A 1 383 ? -23.868 38.401 40.399 1.00 53.45 380 HIS A O 1
ATOM 3045 N N . LEU A 1 384 ? -21.649 38.790 40.640 1.00 47.31 381 LEU A N 1
ATOM 3046 C CA . LEU A 1 384 ? -21.707 40.198 40.228 1.00 46.30 381 LEU A CA 1
ATOM 3047 C C . LEU A 1 384 ? -22.011 40.312 38.725 1.00 53.09 381 LEU A C 1
ATOM 3048 O O . LEU A 1 384 ? -22.740 41.209 38.304 1.00 52.31 381 LEU A O 1
ATOM 3053 N N . ASP A 1 385 ? -21.444 39.401 37.921 1.00 51.11 382 ASP A N 1
ATOM 3054 C CA . ASP A 1 385 ? -21.633 39.372 36.475 1.00 51.29 382 ASP A CA 1
ATOM 3055 C C . ASP A 1 385 ? -22.972 38.779 36.066 1.00 59.67 382 ASP A C 1
ATOM 3056 O O . ASP A 1 385 ? -23.270 38.769 34.871 1.00 61.05 382 ASP A O 1
ATOM 3061 N N . LYS A 1 386 ? -23.756 38.242 37.025 1.00 58.01 383 LYS A N 1
ATOM 3062 C CA . LYS A 1 386 ? -25.043 37.578 36.771 1.00 58.90 383 LYS A CA 1
ATOM 3063 C C . LYS A 1 386 ? -24.871 36.379 35.797 1.00 64.35 383 LYS A C 1
ATOM 3064 O O . LYS A 1 386 ? -25.796 36.008 35.065 1.00 64.96 383 LYS A O 1
ATOM 3070 N N . ASN A 1 387 ? -23.654 35.786 35.809 1.00 59.60 384 ASN A N 1
ATOM 3071 C CA . ASN A 1 387 ? -23.271 34.616 35.032 1.00 57.81 384 ASN A CA 1
ATOM 3072 C C . ASN A 1 387 ? -23.660 33.398 35.879 1.00 60.67 384 ASN A C 1
ATOM 3073 O O . ASN A 1 387 ? -22.862 32.918 36.694 1.00 59.96 384 ASN A O 1
ATOM 3078 N N . LYS A 1 388 ? -24.922 32.953 35.726 1.00 57.69 385 LYS A N 1
ATOM 3079 C CA . LYS A 1 388 ? -25.533 31.830 36.445 1.00 57.86 385 LYS A CA 1
ATOM 3080 C C . LYS A 1 388 ? -24.788 30.511 36.269 1.00 61.96 385 LYS A C 1
ATOM 3081 O O . LYS A 1 388 ? -24.614 29.778 37.243 1.00 61.06 385 LYS A O 1
ATOM 3087 N N . GLU A 1 389 ? -24.327 30.223 35.040 1.00 58.89 386 GLU A N 1
ATOM 3088 C CA . GLU A 1 389 ? -23.589 28.998 34.705 1.00 58.75 386 GLU A CA 1
ATOM 3089 C C . GLU A 1 389 ? -22.301 28.897 35.514 1.00 58.54 386 GLU A C 1
ATOM 3090 O O . GLU A 1 389 ? -22.029 27.849 36.105 1.00 57.91 386 GLU A O 1
ATOM 3104 N N . TYR A 1 391 ? -21.463 30.741 38.219 1.00 48.38 388 TYR A N 1
ATOM 3105 C CA . TYR A 1 391 ? -21.770 30.853 39.637 1.00 47.76 388 TYR A CA 1
ATOM 3106 C C . TYR A 1 391 ? -21.981 29.465 40.243 1.00 50.65 388 TYR A C 1
ATOM 3107 O O . TYR A 1 391 ? -21.446 29.178 41.318 1.00 50.26 388 TYR A O 1
ATOM 3116 N N . PHE A 1 392 ? -22.734 28.600 39.541 0.74 46.64 389 PHE A N 1
ATOM 3117 C CA . PHE A 1 392 ? -22.984 27.243 40.001 0.74 45.95 389 PHE A CA 1
ATOM 3118 C C . PHE A 1 392 ? -21.766 26.374 39.814 0.74 45.58 389 PHE A C 1
ATOM 3119 O O . PHE A 1 392 ? -21.457 25.579 40.701 0.74 44.29 389 PHE A O 1
ATOM 3127 N N . ASN A 1 393 ? -21.014 26.589 38.712 1.00 41.03 390 ASN A N 1
ATOM 3128 C CA . ASN A 1 393 ? -19.770 25.842 38.448 1.00 40.43 390 ASN A CA 1
ATOM 3129 C C . ASN A 1 393 ? -18.714 26.052 39.540 1.00 41.94 390 ASN A C 1
ATOM 3130 O O . ASN A 1 393 ? -18.164 25.069 40.026 1.00 42.11 390 ASN A O 1
ATOM 3135 N N . TYR A 1 394 ? -18.458 27.326 39.959 1.00 36.82 391 TYR A N 1
ATOM 3136 C CA . TYR A 1 394 ? -17.494 27.640 41.025 1.00 34.99 391 TYR A CA 1
ATOM 3137 C C . TYR A 1 394 ? -17.940 27.104 42.392 1.00 38.37 391 TYR A C 1
ATOM 3138 O O . TYR A 1 394 ? -17.102 26.623 43.157 1.00 36.79 391 TYR A O 1
ATOM 3147 N N . GLY A 1 395 ? -19.252 27.133 42.655 1.00 37.67 392 GLY A N 1
ATOM 3148 C CA . GLY A 1 395 ? -19.856 26.571 43.872 1.00 37.41 392 GLY A CA 1
ATOM 3149 C C . GLY A 1 395 ? -19.613 25.075 43.987 1.00 43.20 392 GLY A C 1
ATOM 3150 O O . GLY A 1 395 ? -19.212 24.583 45.051 1.00 45.12 392 GLY A O 1
ATOM 3151 N N . ILE A 1 396 ? -19.787 24.346 42.863 1.00 39.12 393 ILE A N 1
ATOM 3152 C CA . ILE A 1 396 ? -19.538 22.894 42.774 1.00 38.65 393 ILE A CA 1
ATOM 3153 C C . ILE A 1 396 ? -18.038 22.616 42.943 1.00 40.01 393 ILE A C 1
ATOM 3154 O O . ILE A 1 396 ? -17.675 21.729 43.718 1.00 38.54 393 ILE A O 1
ATOM 3159 N N . ALA A 1 397 ? -17.163 23.420 42.275 1.00 35.53 394 ALA A N 1
ATOM 3160 C CA . ALA A 1 397 ? -15.701 23.276 42.413 1.00 34.33 394 ALA A CA 1
ATOM 3161 C C . ALA A 1 397 ? -15.255 23.415 43.891 1.00 36.41 394 ALA A C 1
ATOM 3162 O O . ALA A 1 397 ? -14.402 22.654 44.325 1.00 36.14 394 ALA A O 1
ATOM 3164 N N . ILE A 1 398 ? -15.857 24.359 44.665 1.00 33.29 395 ILE A N 1
ATOM 3165 C CA . ILE A 1 398 ? -15.562 24.543 46.096 1.00 32.64 395 ILE A CA 1
ATOM 3166 C C . ILE A 1 398 ? -15.920 23.248 46.847 1.00 36.36 395 ILE A C 1
ATOM 3167 O O . ILE A 1 398 ? -15.072 22.692 47.557 1.00 34.68 395 ILE A O 1
ATOM 3172 N N . SER A 1 399 ? -17.165 22.761 46.658 1.00 34.25 396 SER A N 1
ATOM 3173 C CA . SER A 1 399 ? -17.681 21.528 47.274 1.00 34.94 396 SER A CA 1
ATOM 3174 C C . SER A 1 399 ? -16.751 20.343 46.950 1.00 37.55 396 SER A C 1
ATOM 3175 O O . SER A 1 399 ? -16.275 19.682 47.874 1.00 35.82 396 SER A O 1
ATOM 3178 N N . ASN A 1 400 ? -16.385 20.174 45.659 1.00 36.29 397 ASN A N 1
ATOM 3179 C CA . ASN A 1 400 ? -15.455 19.117 45.196 1.00 37.35 397 ASN A CA 1
ATOM 3180 C C . ASN A 1 400 ? -14.063 19.227 45.801 1.00 42.31 397 ASN A C 1
ATOM 3181 O O . ASN A 1 400 ? -13.464 18.206 46.107 1.00 41.42 397 ASN A O 1
ATOM 3186 N N . LEU A 1 401 ? -13.558 20.464 45.965 1.00 39.42 398 LEU A N 1
ATOM 3187 C CA . LEU A 1 401 ? -12.238 20.741 46.536 1.00 38.68 398 LEU A CA 1
ATOM 3188 C C . LEU A 1 401 ? -12.142 20.398 48.029 1.00 38.91 398 LEU A C 1
ATOM 3189 O O . LEU A 1 401 ? -11.106 19.924 48.500 1.00 38.97 398 LEU A O 1
ATOM 3194 N N . VAL A 1 402 ? -13.206 20.664 48.775 1.00 33.74 399 VAL A N 1
ATOM 3195 C CA . VAL A 1 402 ? -13.302 20.347 50.201 1.00 32.57 399 VAL A CA 1
ATOM 3196 C C . VAL A 1 402 ? -13.396 18.812 50.332 1.00 37.05 399 VAL A C 1
ATOM 3197 O O . VAL A 1 402 ? -12.637 18.224 51.112 1.00 37.55 399 VAL A O 1
ATOM 3201 N N . GLN A 1 403 ? -14.252 18.181 49.506 1.00 34.80 400 GLN A N 1
ATOM 3202 C CA . GLN A 1 403 ? -14.442 16.717 49.468 1.00 36.20 400 GLN A CA 1
ATOM 3203 C C . GLN A 1 403 ? -13.152 15.968 49.132 1.00 40.65 400 GLN A C 1
ATOM 3204 O O . GLN A 1 403 ? -12.803 15.043 49.857 1.00 39.65 400 GLN A O 1
ATOM 3210 N N . ALA A 1 404 ? -12.440 16.386 48.059 1.00 38.38 401 ALA A N 1
ATOM 3211 C CA . ALA A 1 404 ? -11.172 15.804 47.625 1.00 39.14 401 ALA A CA 1
ATOM 3212 C C . ALA A 1 404 ? -10.126 15.869 48.746 1.00 44.57 401 ALA A C 1
ATOM 3213 O O . ALA A 1 404 ? -9.454 14.868 49.007 1.00 45.40 401 ALA A O 1
ATOM 3215 N N . ARG A 1 405 ? -10.033 17.016 49.445 1.00 40.78 402 ARG A N 1
ATOM 3216 C CA . ARG A 1 405 ? -9.129 17.213 50.576 1.00 40.75 402 ARG A CA 1
ATOM 3217 C C . ARG A 1 405 ? -9.492 16.273 51.740 1.00 46.29 402 ARG A C 1
ATOM 3218 O O . ARG A 1 405 ? -8.604 15.645 52.313 1.00 46.94 402 ARG A O 1
ATOM 3226 N N . ASN A 1 406 ? -10.786 16.225 52.117 1.00 42.96 403 ASN A N 1
ATOM 3227 C CA . ASN A 1 406 ? -11.298 15.384 53.208 1.00 42.23 403 ASN A CA 1
ATOM 3228 C C . ASN A 1 406 ? -11.001 13.928 52.954 1.00 45.83 403 ASN A C 1
ATOM 3229 O O . ASN A 1 406 ? -10.406 13.303 53.810 1.00 45.24 403 ASN A O 1
ATOM 3234 N N . SER A 1 407 ? -11.337 13.417 51.754 1.00 45.48 404 SER A N 1
ATOM 3235 C CA . SER A 1 407 ? -11.073 12.047 51.291 1.00 46.51 404 SER A CA 1
ATOM 3236 C C . SER A 1 407 ? -9.571 11.728 51.379 1.00 52.05 404 SER A C 1
ATOM 3237 O O . SER A 1 407 ? -9.198 10.700 51.953 1.00 53.29 404 SER A O 1
ATOM 3240 N N . TYR A 1 408 ? -8.714 12.634 50.850 1.00 47.70 405 TYR A N 1
ATOM 3241 C CA . TYR A 1 408 ? -7.258 12.489 50.864 1.00 46.11 405 TYR A CA 1
ATOM 3242 C C . TYR A 1 408 ? -6.700 12.356 52.277 1.00 49.55 405 TYR A C 1
ATOM 3243 O O . TYR A 1 408 ? -5.938 11.432 52.521 1.00 49.88 405 TYR A O 1
ATOM 3252 N N . LEU A 1 409 ? -7.035 13.293 53.189 1.00 45.51 406 LEU A N 1
ATOM 3253 C CA . LEU A 1 409 ? -6.519 13.290 54.565 1.00 45.29 406 LEU A CA 1
ATOM 3254 C C . LEU A 1 409 ? -7.005 12.081 55.376 1.00 48.18 406 LEU A C 1
ATOM 3255 O O . LEU A 1 409 ? -6.303 11.618 56.281 1.00 45.88 406 LEU A O 1
ATOM 3260 N N . ASN A 1 410 ? -8.241 11.630 55.086 1.00 45.50 407 ASN A N 1
ATOM 3261 C CA . ASN A 1 410 ? -8.883 10.497 55.718 1.00 46.17 407 ASN A CA 1
ATOM 3262 C C . ASN A 1 410 ? -8.114 9.218 55.354 1.00 53.63 407 ASN A C 1
ATOM 3263 O O . ASN A 1 410 ? -7.681 8.509 56.259 1.00 52.48 407 ASN A O 1
ATOM 3268 N N . GLN A 1 411 ? -7.901 8.956 54.055 1.00 52.71 408 GLN A N 1
ATOM 3269 C CA . GLN A 1 411 ? -7.148 7.796 53.583 1.00 53.02 408 GLN A CA 1
ATOM 3270 C C . GLN A 1 411 ? -5.670 7.829 54.048 1.00 56.72 408 GLN A C 1
ATOM 3271 O O . GLN A 1 411 ? -5.181 6.813 54.535 1.00 57.19 408 GLN A O 1
ATOM 3277 N N . LYS A 1 412 ? -4.978 8.989 53.943 1.00 51.74 409 LYS A N 1
ATOM 3278 C CA . LYS A 1 412 ? -3.573 9.117 54.354 1.00 51.32 409 LYS A CA 1
ATOM 3279 C C . LYS A 1 412 ? -3.391 9.120 55.884 1.00 55.48 409 LYS A C 1
ATOM 3280 O O . LYS A 1 412 ? -2.262 8.953 56.357 1.00 55.28 409 LYS A O 1
ATOM 3286 N N . ASN A 1 413 ? -4.502 9.296 56.648 1.00 51.74 410 ASN A N 1
ATOM 3287 C CA . ASN A 1 413 ? -4.582 9.380 58.117 1.00 51.42 410 ASN A CA 1
ATOM 3288 C C . ASN A 1 413 ? -3.617 10.418 58.668 1.00 55.37 410 ASN A C 1
ATOM 3289 O O . ASN A 1 413 ? -2.765 10.121 59.507 1.00 56.62 410 ASN A O 1
ATOM 3294 N N . ILE A 1 414 ? -3.731 11.649 58.160 1.00 50.18 411 ILE A N 1
ATOM 3295 C CA . ILE A 1 414 ? -2.812 12.719 58.544 1.00 48.92 411 ILE A CA 1
ATOM 3296 C C . ILE A 1 414 ? -3.538 13.976 59.028 1.00 50.29 411 ILE A C 1
ATOM 3297 O O . ILE A 1 414 ? -4.725 14.142 58.753 1.00 47.75 411 ILE A O 1
ATOM 3302 N N . GLY A 1 415 ? -2.819 14.815 59.774 1.00 47.23 412 GLY A N 1
ATOM 3303 C CA . GLY A 1 415 ? -3.317 16.100 60.256 1.00 47.18 412 GLY A CA 1
ATOM 3304 C C . GLY A 1 415 ? -3.468 17.109 59.123 1.00 51.59 412 GLY A C 1
ATOM 3305 O O . GLY A 1 415 ? -3.001 16.863 58.000 1.00 51.47 412 GLY A O 1
ATOM 3306 N N . VAL A 1 416 ? -4.116 18.259 59.413 1.00 47.55 413 VAL A N 1
ATOM 3307 C CA . VAL A 1 416 ? -4.386 19.352 58.460 1.00 47.60 413 VAL A CA 1
ATOM 3308 C C . VAL A 1 416 ? -3.070 20.033 57.992 1.00 48.75 413 VAL A C 1
ATOM 3309 O O . VAL A 1 416 ? -2.989 20.495 56.854 1.00 48.68 413 VAL A O 1
ATOM 3313 N N . ILE A 1 417 ? -2.048 20.038 58.856 1.00 43.27 414 ILE A N 1
ATOM 3314 C CA . ILE A 1 417 ? -0.695 20.503 58.559 1.00 42.81 414 ILE A CA 1
ATOM 3315 C C . ILE A 1 417 ? 0.112 19.214 58.349 1.00 50.02 414 ILE A C 1
ATOM 3316 O O . ILE A 1 417 ? 0.214 18.374 59.258 1.00 49.75 414 ILE A O 1
AT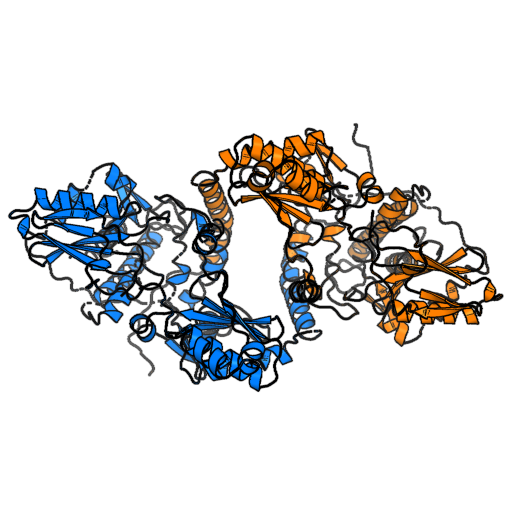OM 3321 N N . ASN A 1 418 ? 0.629 19.039 57.128 1.00 48.00 415 ASN A N 1
ATOM 3322 C CA . ASN A 1 418 ? 1.346 17.833 56.692 1.00 47.72 415 ASN A CA 1
ATOM 3323 C C . ASN A 1 418 ? 2.402 18.163 55.624 1.00 52.29 415 ASN A C 1
ATOM 3324 O O . ASN A 1 418 ? 2.631 19.344 55.360 1.00 51.36 415 ASN A O 1
ATOM 3329 N N . ASP A 1 419 ? 3.030 17.149 55.014 1.00 51.10 416 ASP A N 1
ATOM 3330 C CA . ASP A 1 419 ? 4.052 17.349 53.974 1.00 52.49 416 ASP A CA 1
ATOM 3331 C C . ASP A 1 419 ? 3.527 17.063 52.558 1.00 55.88 416 ASP A C 1
ATOM 3332 O O . ASP A 1 419 ? 4.317 16.771 51.652 1.00 57.65 416 ASP A O 1
ATOM 3337 N N . THR A 1 420 ? 2.193 17.153 52.370 1.00 49.46 417 THR A N 1
ATOM 3338 C CA . THR A 1 420 ? 1.542 16.913 51.079 1.00 48.05 417 THR A CA 1
ATOM 3339 C C . THR A 1 420 ? 1.057 18.238 50.457 1.00 50.84 417 THR A C 1
ATOM 3340 O O . THR A 1 420 ? 1.113 19.288 51.106 1.00 50.42 417 THR A O 1
ATOM 3344 N N . VAL A 1 421 ? 0.530 18.168 49.219 1.00 46.20 418 VAL A N 1
ATOM 3345 C CA . VAL A 1 421 ? -0.050 19.297 48.482 1.00 45.23 418 VAL A CA 1
ATOM 3346 C C . VAL A 1 421 ? -1.338 19.801 49.178 1.00 48.26 418 VAL A C 1
ATOM 3347 O O . VAL A 1 421 ? -1.786 20.913 48.895 1.00 48.49 418 VAL A O 1
ATOM 3351 N N . PHE A 1 422 ? -1.945 18.972 50.071 1.00 43.40 419 PHE A N 1
ATOM 3352 C CA . PHE A 1 422 ? -3.158 19.350 50.798 1.00 41.46 419 PHE A CA 1
ATOM 3353 C C . PHE A 1 422 ? -2.881 20.017 52.151 1.00 46.50 419 PHE A C 1
ATOM 3354 O O . PHE A 1 422 ? -3.832 20.311 52.875 1.00 48.76 419 PHE A O 1
ATOM 3362 N N . SER A 1 423 ? -1.607 20.303 52.481 1.00 40.53 420 SER A N 1
ATOM 3363 C CA . SER A 1 423 ? -1.266 20.951 53.746 1.00 39.85 420 SER A CA 1
ATOM 3364 C C . SER A 1 423 ? -1.781 22.394 53.840 1.00 45.97 420 SER A C 1
ATOM 3365 O O . SER A 1 423 ? -1.857 23.115 52.834 1.00 46.21 420 SER A O 1
ATOM 3368 N N . GLU A 1 424 ? -2.099 22.812 55.069 1.00 42.12 421 GLU A N 1
ATOM 3369 C CA . GLU A 1 424 ? -2.507 24.181 55.354 1.00 41.95 421 GLU A CA 1
ATOM 3370 C C . GLU A 1 424 ? -1.307 24.920 55.957 1.00 45.63 421 GLU A C 1
ATOM 3371 O O . GLU A 1 424 ? -0.299 24.272 56.247 1.00 46.64 421 GLU A O 1
ATOM 3377 N N . PHE A 1 425 ? -1.388 26.269 56.090 1.00 40.80 422 PHE A N 1
ATOM 3378 C CA . PHE A 1 425 ? -0.358 27.145 56.689 1.00 40.28 422 PHE A CA 1
ATOM 3379 C C . PHE A 1 425 ? 1.029 26.967 56.054 1.00 44.59 422 PHE A C 1
ATOM 3380 O O . PHE A 1 425 ? 2.047 26.892 56.751 1.00 44.30 422 PHE A O 1
ATOM 3388 N N . ARG A 1 426 ? 1.058 26.906 54.721 1.00 40.07 423 ARG A N 1
ATOM 3389 C CA . ARG A 1 426 ? 2.289 26.767 53.962 1.00 40.25 423 ARG A CA 1
ATOM 3390 C C . ARG A 1 426 ? 3.031 28.112 53.920 1.00 45.87 423 ARG A C 1
ATOM 3391 O O . ARG A 1 426 ? 2.396 29.179 53.831 1.00 44.71 423 ARG A O 1
ATOM 3399 N N . ILE A 1 427 ? 4.368 28.069 54.019 1.00 41.92 424 ILE A N 1
ATOM 3400 C CA . ILE A 1 427 ? 5.126 29.312 54.034 1.00 43.12 424 ILE A CA 1
ATOM 3401 C C . ILE A 1 427 ? 5.906 29.551 52.732 1.00 46.05 424 ILE A C 1
ATOM 3402 O O . ILE A 1 427 ? 6.278 30.694 52.471 1.00 46.40 424 ILE A O 1
ATOM 3407 N N . GLY A 1 428 ? 6.091 28.506 51.923 1.00 41.08 425 GLY A N 1
ATOM 3408 C CA . GLY A 1 428 ? 6.773 28.586 50.636 1.00 40.32 425 GLY A CA 1
ATOM 3409 C C . GLY A 1 428 ? 6.005 29.441 49.647 1.00 44.22 425 GLY A C 1
ATOM 3410 O O . GLY A 1 428 ? 4.810 29.216 49.452 1.00 45.16 425 GLY A O 1
ATOM 3411 N N . CYS A 1 429 ? 6.667 30.446 49.043 1.00 38.81 426 CYS A N 1
ATOM 3412 C CA . CYS A 1 429 ? 6.018 31.359 48.104 1.00 38.84 426 CYS A CA 1
ATOM 3413 C C . CYS A 1 429 ? 6.976 31.952 47.067 1.00 41.88 426 CYS A C 1
ATOM 3414 O O . CYS A 1 429 ? 8.174 31.960 47.297 1.00 42.21 426 CYS A O 1
ATOM 3417 N N . ILE A 1 430 ? 6.451 32.480 45.950 1.00 38.20 427 ILE A N 1
ATOM 3418 C CA . ILE A 1 430 ? 7.278 33.153 44.938 1.00 38.58 427 ILE A CA 1
ATOM 3419 C C . ILE A 1 430 ? 6.881 34.630 44.784 1.00 41.60 427 ILE A C 1
ATOM 3420 O O . ILE A 1 430 ? 5.707 34.967 44.903 1.00 40.77 427 ILE A O 1
ATOM 3425 N N . GLY A 1 431 ? 7.868 35.486 44.513 1.00 38.34 428 GLY A N 1
ATOM 3426 C CA . GLY A 1 431 ? 7.664 36.912 44.298 1.00 38.20 428 GLY A CA 1
ATOM 3427 C C . GLY A 1 431 ? 8.216 37.794 45.401 1.00 44.59 428 GLY A C 1
ATOM 3428 O O . GLY A 1 431 ? 8.228 37.404 46.566 1.00 44.89 428 GLY A O 1
ATOM 3429 N N . THR A 1 432 ? 8.665 38.997 45.028 1.00 42.84 429 THR A N 1
ATOM 3430 C CA . THR A 1 432 ? 9.221 40.003 45.934 1.00 43.29 429 THR A CA 1
ATOM 3431 C C . THR A 1 432 ? 8.080 40.663 46.714 1.00 46.36 429 THR A C 1
ATOM 3432 O O . THR A 1 432 ? 7.065 41.064 46.141 1.00 44.36 429 THR A O 1
ATOM 3436 N N . THR A 1 433 ? 8.265 40.783 48.019 1.00 44.08 430 THR A N 1
ATOM 3437 C CA . THR A 1 433 ? 7.296 41.440 48.888 1.00 44.05 430 THR A CA 1
ATOM 3438 C C . THR A 1 433 ? 8.014 42.318 49.924 1.00 47.96 430 THR A C 1
ATOM 3439 O O . THR A 1 433 ? 9.229 42.242 50.079 1.00 46.41 430 THR A O 1
ATOM 3443 N N . VAL A 1 434 ? 7.249 43.176 50.598 1.00 45.49 431 VAL A N 1
ATOM 3444 C CA . VAL A 1 434 ? 7.733 44.036 51.671 1.00 45.52 431 VAL A CA 1
ATOM 3445 C C . VAL A 1 434 ? 6.667 44.089 52.762 1.00 48.19 431 VAL A C 1
ATOM 3446 O O . VAL A 1 434 ? 5.471 43.934 52.466 1.00 46.82 431 VAL A O 1
ATOM 3450 N N . SER A 1 435 ? 7.107 44.296 54.017 1.00 44.23 432 SER A N 1
ATOM 3451 C CA . SER A 1 435 ? 6.243 44.377 55.198 1.00 43.93 432 SER A CA 1
ATOM 3452 C C . SER A 1 435 ? 5.135 45.434 55.026 1.00 46.84 432 SER A C 1
ATOM 3453 O O . SER A 1 435 ? 5.291 46.371 54.234 1.00 44.73 432 SER A O 1
ATOM 3456 N N . TYR A 1 436 ? 4.010 45.276 55.755 0.81 43.96 433 TYR A N 1
ATOM 3457 C CA . TYR A 1 436 ? 2.905 46.240 55.686 0.81 44.16 433 TYR A CA 1
ATOM 3458 C C . TYR A 1 436 ? 3.376 47.651 56.125 0.81 46.44 433 TYR A C 1
ATOM 3459 O O . TYR A 1 436 ? 2.988 48.639 55.511 0.81 44.34 433 TYR A O 1
ATOM 3468 N N . THR A 1 437 ? 4.273 47.704 57.139 1.00 44.19 434 THR A N 1
ATOM 3469 C CA . THR A 1 437 ? 4.878 48.893 57.743 1.00 43.62 434 THR A CA 1
ATOM 3470 C C . THR A 1 437 ? 5.760 49.648 56.726 1.00 46.66 434 THR A C 1
ATOM 3471 O O . THR A 1 437 ? 5.628 50.870 56.624 1.00 46.25 434 THR A O 1
ATOM 3475 N N . ARG A 1 438 ? 6.632 48.933 55.974 1.00 42.67 435 ARG A N 1
ATOM 3476 C CA . ARG A 1 438 ? 7.497 49.523 54.942 1.00 42.40 435 ARG A CA 1
ATOM 3477 C C . ARG A 1 438 ? 6.675 50.111 53.782 1.00 48.38 435 ARG A C 1
ATOM 3478 O O . ARG A 1 438 ? 6.921 51.249 53.365 1.00 47.14 435 ARG A O 1
ATOM 3494 N N . SER A 1 440 ? 3.505 51.028 53.831 1.00 47.20 437 SER A N 1
ATOM 3495 C CA . SER A 1 440 ? 2.752 52.140 54.410 1.00 45.95 437 SER A CA 1
ATOM 3496 C C . SER A 1 440 ? 3.614 53.399 54.521 1.00 47.98 437 SER A C 1
ATOM 3497 O O . SER A 1 440 ? 3.108 54.497 54.300 1.00 47.70 437 SER A O 1
ATOM 3500 N N . ARG A 1 441 ? 4.904 53.249 54.871 1.00 43.24 438 ARG A N 1
ATOM 3501 C CA . ARG A 1 441 ? 5.832 54.381 55.000 1.00 42.08 438 ARG A CA 1
ATOM 3502 C C . ARG A 1 441 ? 6.231 54.940 53.646 1.00 47.25 438 ARG A C 1
ATOM 3503 O O . ARG A 1 441 ? 6.306 56.163 53.504 1.00 48.35 438 ARG A O 1
ATOM 3511 N N . LEU A 1 442 ? 6.428 54.057 52.650 1.00 43.70 439 LEU A N 1
ATOM 3512 C CA . LEU A 1 442 ? 6.743 54.430 51.270 1.00 44.32 439 LEU A CA 1
ATOM 3513 C C . LEU A 1 442 ? 5.572 55.174 50.644 1.00 51.00 439 LEU A C 1
ATOM 3514 O O . LEU A 1 442 ? 5.788 56.157 49.934 1.00 50.61 439 LEU A O 1
ATOM 3519 N N . ARG A 1 443 ? 4.329 54.717 50.926 1.00 49.97 440 ARG A N 1
ATOM 3520 C CA . ARG A 1 443 ? 3.113 55.360 50.427 1.00 51.14 440 ARG A CA 1
ATOM 3521 C C . ARG A 1 443 ? 2.989 56.789 50.983 1.00 58.34 440 ARG A C 1
ATOM 3522 O O . ARG A 1 443 ? 2.623 57.688 50.222 1.00 59.44 440 ARG A O 1
ATOM 3538 N N . LEU A 1 445 ? 5.477 58.770 51.968 1.00 52.09 442 LEU A N 1
ATOM 3539 C CA . LEU A 1 445 ? 6.530 59.530 51.301 1.00 51.93 442 LEU A CA 1
ATOM 3540 C C . LEU A 1 445 ? 6.079 60.006 49.920 1.00 57.31 442 LEU A C 1
ATOM 3541 O O . LEU A 1 445 ? 6.351 61.156 49.560 1.00 57.46 442 LEU A O 1
ATOM 3546 N N . GLU A 1 446 ? 5.370 59.127 49.171 1.00 53.36 443 GLU A N 1
ATOM 3547 C CA . GLU A 1 446 ? 4.837 59.432 47.849 1.00 53.72 443 GLU A CA 1
ATOM 3548 C C . GLU A 1 446 ? 3.788 60.550 47.923 1.00 58.31 443 GLU A C 1
ATOM 3549 O O . GLU A 1 446 ? 3.837 61.489 47.123 1.00 56.95 443 GLU A O 1
ATOM 3555 N N . LYS A 1 447 ? 2.878 60.465 48.919 1.00 56.10 444 LYS A N 1
ATOM 3556 C CA . LYS A 1 447 ? 1.822 61.457 49.193 1.00 55.67 444 LYS A CA 1
ATOM 3557 C C . LYS A 1 447 ? 2.450 62.809 49.562 1.00 59.13 444 LYS A C 1
ATOM 3558 O O . LYS A 1 447 ? 2.003 63.847 49.068 1.00 57.91 444 LYS A O 1
ATOM 3564 N N . LYS A 1 448 ? 3.507 62.785 50.405 1.00 56.05 445 LYS A N 1
ATOM 3565 C CA . LYS A 1 448 ? 4.235 63.971 50.863 1.00 56.37 445 LYS A CA 1
ATOM 3566 C C . LYS A 1 448 ? 4.933 64.700 49.693 1.00 62.38 445 LYS A C 1
ATOM 3567 O O . LYS A 1 448 ? 4.835 65.926 49.596 1.00 62.08 445 LYS A O 1
ATOM 3573 N N . LYS A 1 449 ? 5.599 63.938 48.794 1.00 60.08 446 LYS A N 1
ATOM 3574 C CA . LYS A 1 449 ? 6.297 64.461 47.616 1.00 60.24 446 LYS A CA 1
ATOM 3575 C C . LYS A 1 449 ? 5.329 65.102 46.618 1.00 64.75 446 LYS A C 1
ATOM 3576 O O . LYS A 1 449 ? 5.617 66.191 46.110 1.00 65.73 446 LYS A O 1
ATOM 3582 N N . GLN A 1 450 ? 4.169 64.457 46.382 1.00 59.90 447 GLN A N 1
ATOM 3583 C CA . GLN A 1 450 ? 3.136 64.919 45.447 1.00 59.49 447 GLN A CA 1
ATOM 3584 C C . GLN A 1 450 ? 2.284 66.113 45.950 1.00 63.17 447 GLN A C 1
ATOM 3585 O O . GLN A 1 450 ? 1.379 66.560 45.231 1.00 63.86 447 GLN A O 1
ATOM 3591 N N . GLY A 1 451 ? 2.566 66.606 47.160 0.88 56.70 448 GLY A N 1
ATOM 3592 C CA . GLY A 1 451 ? 1.814 67.700 47.772 0.88 55.52 448 GLY A CA 1
ATOM 3593 C C . GLY A 1 451 ? 0.373 67.329 48.112 0.88 57.76 448 GLY A C 1
ATOM 3594 O O . GLY A 1 451 ? -0.526 68.181 48.116 0.88 55.37 448 GLY A O 1
ATOM 3595 N N . LYS A 1 452 ? 0.144 66.027 48.395 0.85 53.93 449 LYS A N 1
ATOM 3596 C CA . LYS A 1 452 ? -1.163 65.491 48.766 0.85 52.88 449 LYS A CA 1
ATOM 3597 C C . LYS A 1 452 ? -1.412 65.616 50.269 0.85 55.09 449 LYS A C 1
ATOM 3598 O O . LYS A 1 452 ? -0.478 65.784 51.066 0.85 52.85 449 LYS A O 1
ATOM 3604 N N . VAL A 1 453 ? -2.700 65.569 50.633 1.00 52.24 450 VAL A N 1
ATOM 3605 C CA . VAL A 1 453 ? -3.188 65.564 52.011 1.00 52.16 450 VAL A CA 1
ATOM 3606 C C . VAL A 1 453 ? -2.672 64.246 52.608 1.00 57.49 450 VAL A C 1
ATOM 3607 O O . VAL A 1 453 ? -2.957 63.177 52.056 1.00 57.44 450 VAL A O 1
ATOM 3611 N N . ILE A 1 454 ? -1.865 64.321 53.669 1.00 54.83 451 ILE A N 1
ATOM 3612 C CA . ILE A 1 454 ? -1.299 63.113 54.298 1.00 55.65 451 ILE A CA 1
ATOM 3613 C C . ILE A 1 454 ? -2.407 62.317 55.027 1.00 55.50 451 ILE A C 1
ATOM 3614 O O . ILE A 1 454 ? -2.542 61.116 54.798 1.00 54.90 451 ILE A O 1
ATOM 3619 N N . GLN A 1 455 ? -3.256 63.021 55.798 1.00 49.68 452 GLN A N 1
ATOM 3620 C CA . GLN A 1 455 ? -4.398 62.466 56.513 1.00 47.98 452 GLN A CA 1
ATOM 3621 C C . GLN A 1 455 ? -5.623 63.396 56.460 1.00 47.66 452 GLN A C 1
ATOM 3622 O O . GLN A 1 455 ? -5.641 64.475 57.061 1.00 46.36 452 GLN A O 1
ATOM 3628 N N . PHE A 1 456 ? -6.641 62.956 55.724 1.00 43.00 453 PHE A N 1
ATOM 3629 C CA . PHE A 1 456 ? -7.901 63.672 55.648 1.00 41.83 453 PHE A CA 1
ATOM 3630 C C . PHE A 1 456 ? -8.532 63.617 57.040 1.00 45.79 453 PHE A C 1
ATOM 3631 O O . PHE A 1 456 ? -8.515 62.562 57.702 1.00 45.12 453 PHE A O 1
ATOM 3639 N N . VAL A 1 457 ? -9.038 64.770 57.492 1.00 41.37 454 VAL A N 1
ATOM 3640 C CA . VAL A 1 457 ? -9.689 64.944 58.785 1.00 40.36 454 VAL A CA 1
ATOM 3641 C C . VAL A 1 457 ? -10.929 65.825 58.588 1.00 44.44 454 VAL A C 1
ATOM 3642 O O . VAL A 1 457 ? -10.852 66.877 57.959 1.00 44.32 454 VAL A O 1
ATOM 3646 N N . TYR A 1 458 ? -12.072 65.375 59.100 1.00 39.88 455 TYR A N 1
ATOM 3647 C CA . TYR A 1 458 ? -13.300 66.156 59.102 1.00 37.79 455 TYR A CA 1
ATOM 3648 C C . TYR A 1 458 ? -13.632 66.443 60.566 1.00 38.76 455 TYR A C 1
ATOM 3649 O O . TYR A 1 458 ? -13.758 65.499 61.345 1.00 37.50 455 TYR A O 1
ATOM 3658 N N . THR A 1 459 ? -13.788 67.735 60.930 1.00 33.64 456 THR A N 1
ATOM 3659 C CA . THR A 1 459 ? -14.141 68.176 62.281 1.00 33.54 456 THR A CA 1
ATOM 3660 C C . THR A 1 459 ? -15.425 69.032 62.162 1.00 38.93 456 THR A C 1
ATOM 3661 O O . THR A 1 459 ? -15.333 70.191 61.765 1.00 39.17 456 THR A O 1
ATOM 3665 N N . PRO A 1 460 ? -16.626 68.487 62.469 1.00 35.41 457 PRO A N 1
ATOM 3666 C CA . PRO A 1 460 ? -17.860 69.305 62.356 1.00 35.62 457 PRO A CA 1
ATOM 3667 C C . PRO A 1 460 ? -17.814 70.682 63.065 1.00 43.52 457 PRO A C 1
ATOM 3668 O O . PRO A 1 460 ? -18.285 71.669 62.482 1.00 44.27 457 PRO A O 1
ATOM 3672 N N . LYS A 1 461 ? -17.158 70.771 64.252 1.00 41.59 458 LYS A N 1
ATOM 3673 C CA . LYS A 1 461 ? -16.995 72.003 65.040 1.00 42.36 458 LYS A CA 1
ATOM 3674 C C . LYS A 1 461 ? -16.389 73.110 64.169 1.00 46.89 458 LYS A C 1
ATOM 3675 O O . LYS A 1 461 ? -16.919 74.219 64.123 1.00 46.64 458 LYS A O 1
ATOM 3681 N N . GLN A 1 462 ? -15.305 72.776 63.462 1.00 43.67 459 GLN A N 1
ATOM 3682 C CA . GLN A 1 462 ? -14.558 73.637 62.553 1.00 43.32 459 GLN A CA 1
ATOM 3683 C C . GLN A 1 462 ? -15.411 73.997 61.325 1.00 47.03 459 GLN A C 1
ATOM 3684 O O . GLN A 1 462 ? -15.386 75.141 60.870 1.00 47.33 459 GLN A O 1
ATOM 3690 N N . TYR A 1 463 ? -16.181 73.025 60.815 1.00 41.18 460 TYR A N 1
ATOM 3691 C CA . TYR A 1 463 ? -17.022 73.171 59.635 1.00 39.09 460 TYR A CA 1
ATOM 3692 C C . TYR A 1 463 ? -18.169 74.135 59.868 1.00 45.82 460 TYR A C 1
ATOM 3693 O O . TYR A 1 463 ? -18.359 75.037 59.054 1.00 45.83 460 TYR A O 1
ATOM 3702 N N . PHE A 1 464 ? -18.964 73.926 60.942 1.00 42.59 461 PHE A N 1
ATOM 3703 C CA . PHE A 1 464 ? -20.125 74.779 61.215 1.00 41.65 461 PHE A CA 1
ATOM 3704 C C . PHE A 1 464 ? -19.726 76.167 61.719 1.00 46.18 461 PHE A C 1
ATOM 3705 O O . PHE A 1 464 ? -20.567 77.059 61.780 1.00 46.15 461 PHE A O 1
ATOM 3713 N N . SER A 1 465 ? -18.436 76.349 62.027 1.00 42.75 462 SER A N 1
ATOM 3714 C CA . SER A 1 465 ? -17.868 77.612 62.468 1.00 43.17 462 SER A CA 1
ATOM 3715 C C . SER A 1 465 ? -17.436 78.423 61.238 1.00 47.74 462 SER A C 1
ATOM 3716 O O . SER A 1 465 ? -17.210 79.627 61.350 1.00 48.41 462 SER A O 1
ATOM 3719 N N . GLN A 1 466 ? -17.288 77.754 60.080 1.00 43.61 463 GLN A N 1
ATOM 3720 C CA . GLN A 1 466 ? -16.866 78.376 58.822 1.00 43.03 463 GLN A CA 1
ATOM 3721 C C . GLN A 1 466 ? -18.016 79.053 58.084 1.00 47.49 463 GLN A C 1
ATOM 3722 O O . GLN A 1 466 ? -19.193 78.770 58.362 1.00 47.16 463 GLN A O 1
ATOM 3728 N N . THR A 1 467 ? -17.666 79.945 57.133 1.00 43.50 464 THR A N 1
ATOM 3729 C CA . THR A 1 467 ? -18.629 80.720 56.330 1.00 43.17 464 THR A CA 1
ATOM 3730 C C . THR A 1 467 ? -19.411 79.812 55.392 1.00 47.49 464 THR A C 1
ATOM 3731 O O . THR A 1 467 ? -18.893 78.738 55.050 1.00 47.75 464 THR A O 1
ATOM 3735 N N . PRO A 1 468 ? -20.614 80.244 54.905 1.00 43.48 465 PRO A N 1
ATOM 3736 C CA . PRO A 1 468 ? -21.367 79.407 53.946 1.00 43.20 465 PRO A CA 1
ATOM 3737 C C . PRO A 1 468 ? -20.604 79.070 52.657 1.00 48.33 465 PRO A C 1
ATOM 3738 O O . PRO A 1 468 ? -20.854 78.011 52.080 1.00 46.50 465 PRO A O 1
ATOM 3742 N N . GLU A 1 469 ? -19.683 79.961 52.209 1.00 48.01 466 GLU A N 1
ATOM 3743 C CA . GLU A 1 469 ? -18.839 79.750 51.022 1.00 48.86 466 GLU A CA 1
ATOM 3744 C C . GLU A 1 469 ? -17.831 78.624 51.303 1.00 52.04 466 GLU A C 1
ATOM 3745 O O . GLU A 1 469 ? -17.725 77.712 50.493 1.00 52.55 466 GLU A O 1
ATOM 3751 N N . GLN A 1 470 ? -17.112 78.690 52.451 1.00 48.31 467 GLN A N 1
ATOM 3752 C CA . GLN A 1 470 ? -16.134 77.689 52.911 1.00 47.49 467 GLN A CA 1
ATOM 3753 C C . GLN A 1 470 ? -16.799 76.305 53.062 1.00 53.06 467 GLN A C 1
ATOM 3754 O O . GLN A 1 470 ? -16.251 75.299 52.602 1.00 54.29 467 GLN A O 1
ATOM 3760 N N . GLN A 1 471 ? -18.000 76.269 53.673 1.00 48.31 468 GLN A N 1
ATOM 3761 C CA . GLN A 1 471 ? -18.797 75.058 53.862 1.00 46.58 468 GLN A CA 1
ATOM 3762 C C . GLN A 1 471 ? -19.184 74.419 52.510 1.00 51.69 468 GLN A C 1
ATOM 3763 O O . GLN A 1 471 ? -19.101 73.196 52.364 1.00 51.07 468 GLN A O 1
ATOM 3769 N N . ASN A 1 472 ? -19.615 75.243 51.540 1.00 49.72 469 ASN A N 1
ATOM 3770 C CA . ASN A 1 472 ? -19.986 74.777 50.200 1.00 50.61 469 ASN A CA 1
ATOM 3771 C C . ASN A 1 472 ? -18.746 74.387 49.383 1.00 53.54 469 ASN A C 1
ATOM 3772 O O . ASN A 1 472 ? -18.848 73.511 48.541 1.00 51.97 469 ASN A O 1
ATOM 3777 N N . ASN A 1 473 ? -17.581 75.011 49.664 1.00 50.95 470 ASN A N 1
ATOM 3778 C CA . ASN A 1 473 ? -16.296 74.674 49.040 1.00 50.97 470 ASN A CA 1
ATOM 3779 C C . ASN A 1 473 ? -15.910 73.251 49.433 1.00 56.60 470 ASN A C 1
ATOM 3780 O O . ASN A 1 473 ? -15.315 72.546 48.624 1.00 58.72 470 ASN A O 1
ATOM 3785 N N . PHE A 1 474 ? -16.233 72.846 50.685 1.00 51.63 471 PHE A N 1
ATOM 3786 C CA . PHE A 1 474 ? -15.973 71.519 51.239 1.00 49.61 471 PHE A CA 1
ATOM 3787 C C . PHE A 1 474 ? -16.926 70.489 50.667 1.00 55.20 471 PHE A C 1
ATOM 3788 O O . PHE A 1 474 ? -16.489 69.392 50.312 1.00 55.67 471 PHE A O 1
ATOM 3796 N N . ASP A 1 475 ? -18.227 70.818 50.591 1.00 52.76 472 ASP A N 1
ATOM 3797 C CA . ASP A 1 475 ? -19.239 69.907 50.049 1.00 53.31 472 ASP A CA 1
ATOM 3798 C C . ASP A 1 475 ? -18.928 69.481 48.610 1.00 61.14 472 ASP A C 1
ATOM 3799 O O . ASP A 1 475 ? -19.155 68.318 48.257 1.00 59.69 472 ASP A O 1
ATOM 3804 N N . GLU A 1 476 ? -18.366 70.426 47.807 1.00 61.06 473 GLU A N 1
ATOM 3805 C CA . GLU A 1 476 ? -17.960 70.226 46.417 1.00 62.50 473 GLU A CA 1
ATOM 3806 C C . GLU A 1 476 ? -16.675 69.392 46.330 1.00 68.90 473 GLU A C 1
ATOM 3807 O O . GLU A 1 476 ? -16.598 68.521 45.460 1.00 68.95 473 GLU A O 1
ATOM 3813 N N . SER A 1 477 ? -15.688 69.624 47.244 1.00 65.15 474 SER A N 1
ATOM 3814 C CA . SER A 1 477 ? -14.451 68.838 47.346 1.00 64.71 474 SER A CA 1
ATOM 3815 C C . SER A 1 477 ? -14.800 67.358 47.543 1.00 70.30 474 SER A C 1
ATOM 3816 O O . SER A 1 477 ? -14.226 66.496 46.883 1.00 70.69 474 SER A O 1
ATOM 3827 N N . LYS A 1 479 ? -17.193 65.769 46.418 1.00 75.31 476 LYS A N 1
ATOM 3828 C CA . LYS A 1 479 ? -17.667 65.199 45.160 1.00 76.25 476 LYS A CA 1
ATOM 3829 C C . LYS A 1 479 ? -16.514 65.030 44.142 1.00 80.23 476 LYS A C 1
ATOM 3830 O O . LYS A 1 479 ? -16.556 64.103 43.337 1.00 80.78 476 LYS A O 1
ATOM 3836 N N . LYS A 1 480 ? -15.477 65.890 44.209 0.76 75.16 477 LYS A N 1
ATOM 3837 C CA . LYS A 1 480 ? -14.309 65.838 43.323 0.76 74.32 477 LYS A CA 1
ATOM 3838 C C . LYS A 1 480 ? -13.269 64.756 43.717 0.76 77.26 477 LYS A C 1
ATOM 3839 O O . LYS A 1 480 ? -12.251 64.612 43.030 0.76 77.48 477 LYS A O 1
ATOM 3845 N N . TYR A 1 481 ? -13.527 63.996 44.810 1.00 71.62 478 TYR A N 1
ATOM 3846 C CA . TYR A 1 481 ? -12.614 62.950 45.270 1.00 69.89 478 TYR A CA 1
ATOM 3847 C C . TYR A 1 481 ? -12.900 61.609 44.607 1.00 69.43 478 TYR A C 1
ATOM 3848 O O . TYR A 1 481 ? -14.046 61.128 44.609 1.00 68.82 478 TYR A O 1
ATOM 3857 N N . ARG A 1 482 ? -11.834 61.017 44.034 1.00 61.75 479 ARG A N 1
ATOM 3858 C CA . ARG A 1 482 ? -11.858 59.737 43.324 1.00 59.36 479 ARG A CA 1
ATOM 3859 C C . ARG A 1 482 ? -11.140 58.625 44.093 1.00 55.14 479 ARG A C 1
ATOM 3860 O O . ARG A 1 482 ? -9.949 58.743 44.412 1.00 54.19 479 ARG A O 1
ATOM 3868 N N . PHE A 1 483 ? -11.835 57.522 44.368 1.00 47.49 480 PHE A N 1
ATOM 3869 C CA . PHE A 1 483 ? -11.138 56.376 44.954 1.00 45.79 480 PHE A CA 1
ATOM 3870 C C . PHE A 1 483 ? -10.564 55.603 43.771 1.00 47.12 480 PHE A C 1
ATOM 3871 O O . PHE A 1 483 ? -10.953 55.883 42.635 1.00 45.27 480 PHE A O 1
ATOM 3879 N N . LYS A 1 484 ? -9.668 54.632 44.011 1.00 43.71 481 LYS A N 1
ATOM 3880 C CA . LYS A 1 484 ? -9.139 53.784 42.929 1.00 42.50 481 LYS A CA 1
ATOM 3881 C C . LYS A 1 484 ? -10.279 52.969 42.317 1.00 44.20 481 LYS A C 1
ATOM 3882 O O . LYS A 1 484 ? -11.260 52.686 43.003 1.00 43.11 481 LYS A O 1
ATOM 3888 N N . ASN A 1 485 ? -10.200 52.659 41.006 1.00 40.68 482 ASN A N 1
ATOM 3889 C CA . ASN A 1 485 ? -11.252 51.875 40.364 1.00 39.22 482 ASN A CA 1
ATOM 3890 C C . ASN A 1 485 ? -11.014 50.387 40.674 1.00 42.60 482 ASN A C 1
ATOM 3891 O O . ASN A 1 485 ? -10.094 49.783 40.122 1.00 41.76 482 ASN A O 1
ATOM 3896 N N . THR A 1 486 ? -11.803 49.834 41.621 1.00 38.87 483 THR A N 1
ATOM 3897 C CA . THR A 1 486 ? -11.757 48.438 42.065 1.00 37.81 483 THR A CA 1
ATOM 3898 C C . THR A 1 486 ? -13.127 47.780 41.786 1.00 40.76 483 THR A C 1
ATOM 3899 O O . THR A 1 486 ? -13.580 46.919 42.550 1.00 40.08 483 THR A O 1
ATOM 3903 N N . SER A 1 487 ? -13.768 48.188 40.663 1.00 37.01 484 SER A N 1
ATOM 3904 C CA . SER A 1 487 ? -15.080 47.709 40.218 1.00 36.58 484 SER A CA 1
ATOM 3905 C C . SER A 1 487 ? -15.027 46.299 39.628 1.00 41.78 484 SER A C 1
ATOM 3906 O O . SER A 1 487 ? -16.049 45.607 39.602 1.00 42.54 484 SER A O 1
ATOM 3909 N N . GLY A 1 488 ? -13.860 45.914 39.121 1.00 37.52 485 GLY A N 1
ATOM 3910 C CA . GLY A 1 488 ? -13.678 44.650 38.422 1.00 37.24 485 GLY A CA 1
ATOM 3911 C C . GLY A 1 488 ? -14.222 44.678 37.004 1.00 42.51 485 GLY A C 1
ATOM 3912 O O . GLY A 1 488 ? -14.254 43.639 36.357 1.00 43.13 485 GLY A O 1
ATOM 3913 N N . ASN A 1 489 ? -14.635 45.869 36.482 1.00 40.78 486 ASN A N 1
ATOM 3914 C CA . ASN A 1 489 ? -15.191 46.039 35.128 1.00 40.66 486 ASN A CA 1
ATOM 3915 C C . ASN A 1 489 ? -14.133 45.961 34.036 1.00 44.49 486 ASN A C 1
ATOM 3916 O O . ASN A 1 489 ? -12.959 46.245 34.282 1.00 42.44 486 ASN A O 1
ATOM 3921 N N . LYS A 1 490 ? -14.574 45.662 32.799 1.00 44.22 487 LYS A N 1
ATOM 3922 C CA . LYS A 1 490 ? -13.709 45.697 31.622 1.00 44.87 487 LYS A CA 1
ATOM 3923 C C . LYS A 1 490 ? -13.329 47.183 31.417 1.00 48.37 487 LYS A C 1
ATOM 3924 O O . LYS A 1 490 ? -14.175 48.070 31.596 1.00 46.53 487 LYS A O 1
ATOM 3930 N N . ILE A 1 491 ? -12.058 47.449 31.106 1.00 45.14 488 ILE A N 1
ATOM 3931 C CA . ILE A 1 491 ? -11.597 48.806 30.864 1.00 45.44 488 ILE A CA 1
ATOM 3932 C C . ILE A 1 491 ? -12.067 49.208 29.442 1.00 53.27 488 ILE A C 1
ATOM 3933 O O . ILE A 1 491 ? -11.769 48.490 28.489 1.00 52.78 488 ILE A O 1
ATOM 3938 N N . THR A 1 492 ? -12.821 50.318 29.313 1.00 53.09 489 THR A N 1
ATOM 3939 C CA . THR A 1 492 ? -13.333 50.799 28.012 1.00 54.62 489 THR A CA 1
ATOM 3940 C C . THR A 1 492 ? -12.647 52.094 27.515 1.00 61.27 489 THR A C 1
ATOM 3941 O O . THR A 1 492 ? -12.723 52.380 26.323 1.00 61.71 489 THR A O 1
ATOM 3945 N N . ILE A 1 493 ? -11.993 52.868 28.420 1.00 58.62 490 ILE A N 1
ATOM 3946 C CA . ILE A 1 493 ? -11.248 54.090 28.104 1.00 58.50 490 ILE A CA 1
ATOM 3947 C C . ILE A 1 493 ? -9.790 53.727 27.755 1.00 62.30 490 ILE A C 1
ATOM 3948 O O . ILE A 1 493 ? -9.079 53.175 28.598 1.00 60.42 490 ILE A O 1
ATOM 3953 N N . PRO A 1 494 ? -9.340 54.046 26.513 1.00 61.66 491 PRO A N 1
ATOM 3954 C CA . PRO A 1 494 ? -7.963 53.704 26.093 1.00 61.70 491 PRO A CA 1
ATOM 3955 C C . PRO A 1 494 ? -6.831 54.217 26.978 1.00 65.34 491 PRO A C 1
ATOM 3956 O O . PRO A 1 494 ? -5.795 53.550 27.114 1.00 65.54 491 PRO A O 1
ATOM 3960 N N . LYS A 1 495 ? -7.031 55.393 27.590 1.00 60.90 492 LYS A N 1
ATOM 3961 C CA . LYS A 1 495 ? -6.058 56.035 28.475 1.00 59.72 492 LYS A CA 1
ATOM 3962 C C . LYS A 1 495 ? -5.872 55.278 29.798 1.00 60.53 492 LYS A C 1
ATOM 3963 O O . LYS A 1 495 ? -4.853 55.475 30.463 1.00 61.52 492 LYS A O 1
ATOM 3969 N N . ASN A 1 496 ? -6.833 54.394 30.158 1.00 53.69 493 ASN A N 1
ATOM 3970 C CA . ASN A 1 496 ? -6.794 53.561 31.371 1.00 51.74 493 ASN A CA 1
ATOM 3971 C C . ASN A 1 496 ? -6.169 52.175 31.158 1.00 51.69 493 ASN A C 1
ATOM 3972 O O . ASN A 1 496 ? -5.786 51.518 32.136 1.00 51.52 493 ASN A O 1
ATOM 3977 N N . LEU A 1 497 ? -6.065 51.738 29.889 1.00 45.03 494 LEU A N 1
ATOM 3978 C CA . LEU A 1 497 ? -5.470 50.462 29.513 1.00 43.84 494 LEU A CA 1
ATOM 3979 C C . LEU A 1 497 ? -3.985 50.425 29.864 1.00 46.72 494 LEU A C 1
ATOM 3980 O O . LEU A 1 497 ? -3.288 51.425 29.693 1.00 47.28 494 LEU A O 1
ATOM 3985 N N . LEU A 1 498 ? -3.517 49.293 30.397 1.00 40.59 495 LEU A N 1
ATOM 3986 C CA . LEU A 1 498 ? -2.124 49.106 30.778 1.00 39.92 495 LEU A CA 1
ATOM 3987 C C . LEU A 1 498 ? -1.268 48.653 29.592 1.00 43.92 495 LEU A C 1
ATOM 3988 O O . LEU A 1 498 ? -0.039 48.801 29.632 1.00 42.00 495 LEU A O 1
ATOM 3993 N N . PHE A 1 499 ? -1.907 48.050 28.572 1.00 42.12 496 PHE A N 1
ATOM 3994 C CA . PHE A 1 499 ? -1.216 47.513 27.389 1.00 42.38 496 PHE A CA 1
ATOM 3995 C C . PHE A 1 499 ? -1.709 48.184 26.118 1.00 50.52 496 PHE A C 1
ATOM 3996 O O . PHE A 1 499 ? -2.913 48.433 25.954 1.00 49.50 496 PHE A O 1
ATOM 4004 N N . LYS A 1 500 ? -0.760 48.494 25.232 1.00 51.48 497 LYS A N 1
ATOM 4005 C CA . LYS A 1 500 ? -1.022 49.149 23.953 1.00 52.73 497 LYS A CA 1
ATOM 4006 C C . LYS A 1 500 ? -0.801 48.172 22.794 1.00 58.71 497 LYS A C 1
ATOM 4007 O O . LYS A 1 500 ? 0.220 47.478 22.744 1.00 56.26 497 LYS A O 1
ATOM 4013 N N . ILE A 1 501 ? -1.779 48.121 21.877 1.00 60.14 498 ILE A N 1
ATOM 4014 C CA . ILE A 1 501 ? -1.727 47.325 20.648 1.00 62.21 498 ILE A CA 1
ATOM 4015 C C . ILE A 1 501 ? -1.725 48.309 19.470 1.00 69.14 498 ILE A C 1
ATOM 4016 O O . ILE A 1 501 ? -2.733 48.998 19.245 1.00 69.55 498 ILE A O 1
ATOM 4021 N N . ASP A 1 502 ? -0.591 48.402 18.746 1.00 67.07 499 ASP A N 1
ATOM 4022 C CA . ASP A 1 502 ? -0.475 49.320 17.600 1.00 67.19 499 ASP A CA 1
ATOM 4023 C C . ASP A 1 502 ? -1.137 48.737 16.340 1.00 73.93 499 ASP A C 1
ATOM 4024 O O . ASP A 1 502 ? -1.556 47.577 16.369 1.00 73.44 499 ASP A O 1
ATOM 4029 N N . GLU A 1 503 ? -1.216 49.534 15.236 1.00 71.82 500 GLU A N 1
ATOM 4030 C CA . GLU A 1 503 ? -1.808 49.140 13.947 1.00 71.80 500 GLU A CA 1
ATOM 4031 C C . GLU A 1 503 ? -1.149 47.886 13.339 1.00 75.13 500 GLU A C 1
ATOM 4032 O O . GLU A 1 503 ? -1.788 47.184 12.553 1.00 74.31 500 GLU A O 1
ATOM 4038 N N . ARG A 1 504 ? 0.113 47.594 13.741 1.00 71.50 501 ARG A N 1
ATOM 4039 C CA . ARG A 1 504 ? 0.887 46.417 13.333 1.00 71.39 501 ARG A CA 1
ATOM 4040 C C . ARG A 1 504 ? 0.670 45.219 14.309 1.00 75.29 501 ARG A C 1
ATOM 4041 O O . ARG A 1 504 ? 1.295 44.165 14.141 1.00 74.77 501 ARG A O 1
ATOM 4049 N N . GLY A 1 505 ? -0.220 45.404 15.297 1.00 71.10 502 GLY A N 1
ATOM 4050 C CA . GLY A 1 505 ? -0.600 44.412 16.303 1.00 70.04 502 GLY A CA 1
ATOM 4051 C C . GLY A 1 505 ? 0.446 44.081 17.352 1.00 71.50 502 GLY A C 1
ATOM 4052 O O . GLY A 1 505 ? 0.391 43.010 17.950 1.00 70.95 502 GLY A O 1
ATOM 4053 N N . ASN A 1 506 ? 1.419 44.980 17.571 1.00 66.52 503 ASN A N 1
ATOM 4054 C CA . ASN A 1 506 ? 2.471 44.770 18.566 1.00 65.63 503 ASN A CA 1
ATOM 4055 C C . ASN A 1 506 ? 2.093 45.330 19.930 1.00 65.48 503 ASN A C 1
ATOM 4056 O O . ASN A 1 506 ? 1.394 46.3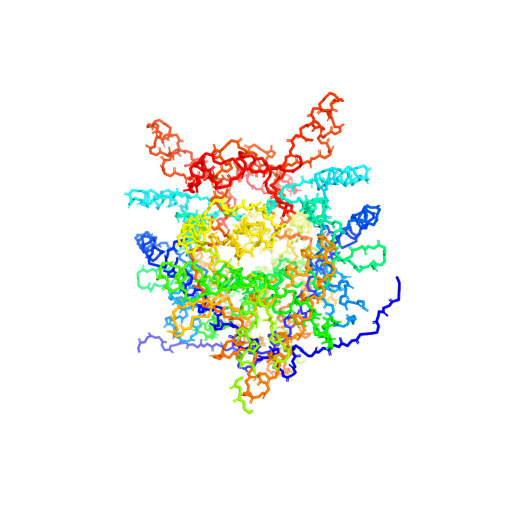42 20.030 1.00 64.22 503 ASN A O 1
ATOM 4061 N N . ILE A 1 507 ? 2.555 44.635 20.977 1.00 60.00 504 ILE A N 1
ATOM 4062 C CA . ILE A 1 507 ? 2.332 44.960 22.383 1.00 58.29 504 ILE A CA 1
ATOM 4063 C C . ILE A 1 507 ? 3.452 45.812 22.976 1.00 60.75 504 ILE A C 1
ATOM 4064 O O . ILE A 1 507 ? 4.643 45.537 22.789 1.00 59.14 504 ILE A O 1
ATOM 4069 N N . SER A 1 508 ? 3.034 46.782 23.784 1.00 56.77 505 SER A N 1
ATOM 4070 C CA . SER A 1 508 ? 3.901 47.688 24.531 1.00 56.24 505 SER A CA 1
ATOM 4071 C C . SER A 1 508 ? 3.140 48.099 25.794 1.00 60.92 505 SER A C 1
ATOM 4072 O O . SER A 1 508 ? 1.905 48.131 25.774 1.00 58.39 505 SER A O 1
ATOM 4075 N N . GLU A 1 509 ? 3.858 48.415 26.879 1.00 60.41 506 GLU A N 1
ATOM 4076 C CA . GLU A 1 509 ? 3.194 48.889 28.098 1.00 61.63 506 GLU A CA 1
ATOM 4077 C C . GLU A 1 509 ? 2.932 50.371 27.973 1.00 66.34 506 GLU A C 1
ATOM 4078 O O . GLU A 1 509 ? 3.797 51.100 27.493 1.00 66.78 506 GLU A O 1
ATOM 4084 N N . GLU A 1 510 ? 1.688 50.783 28.282 1.00 63.65 507 GLU A N 1
ATOM 4085 C CA . GLU A 1 510 ? 1.200 52.167 28.254 1.00 64.70 507 GLU A CA 1
ATOM 4086 C C . GLU A 1 510 ? 1.839 52.965 29.420 1.00 72.35 507 GLU A C 1
ATOM 4087 O O . GLU A 1 510 ? 2.126 52.384 30.470 1.00 71.18 507 GLU A O 1
ATOM 4093 N N . ILE A 1 511 ? 2.081 54.281 29.224 1.00 72.73 508 ILE A N 1
ATOM 4094 C CA . ILE A 1 511 ? 2.727 55.133 30.235 1.00 74.49 508 ILE A CA 1
ATOM 4095 C C . ILE A 1 511 ? 1.729 55.599 31.333 1.00 82.65 508 ILE A C 1
ATOM 4096 O O . ILE A 1 511 ? 1.931 55.229 32.491 1.00 81.99 508 ILE A O 1
ATOM 4101 N N . SER A 1 512 ? 0.689 56.399 30.962 1.00 82.90 509 SER A N 1
ATOM 4102 C CA . SER A 1 512 ? -0.401 57.001 31.773 1.00 84.65 509 SER A CA 1
ATOM 4103 C C . SER A 1 512 ? -0.223 56.969 33.334 1.00 92.91 509 SER A C 1
ATOM 4104 O O . SER A 1 512 ? -0.080 55.900 33.937 1.00 92.68 509 SER A O 1
ATOM 4107 N N . THR A 1 513 ? -0.272 58.167 33.968 1.00 92.65 510 THR A N 1
ATOM 4108 C CA . THR A 1 513 ? -0.080 58.391 35.413 1.00 93.85 510 THR A CA 1
ATOM 4109 C C . THR A 1 513 ? -1.390 58.402 36.238 1.00 100.26 510 THR A C 1
ATOM 4110 O O . THR A 1 513 ? -1.454 57.727 37.272 1.00 99.29 510 THR A O 1
ATOM 4114 N N . GLU A 1 514 ? -2.400 59.201 35.815 1.00 99.20 511 GLU A N 1
ATOM 4115 C CA . GLU A 1 514 ? -3.669 59.330 36.546 1.00 100.01 511 GLU A CA 1
ATOM 4116 C C . GLU A 1 514 ? -4.928 59.230 35.652 1.00 106.32 511 GLU A C 1
ATOM 4117 O O . GLU A 1 514 ? -4.907 59.656 34.493 1.00 105.55 511 GLU A O 1
ATOM 4123 N N . GLU A 1 515 ? -6.016 58.649 36.243 1.00 104.73 512 GLU A N 1
ATOM 4124 C CA . GLU A 1 515 ? -7.404 58.375 35.793 1.00 105.03 512 GLU A CA 1
ATOM 4125 C C . GLU A 1 515 ? -7.824 56.941 36.143 1.00 111.48 512 GLU A C 1
ATOM 4126 O O . GLU A 1 515 ? -7.046 56.008 35.918 1.00 111.66 512 GLU A O 1
ATOM 4132 N N . ALA A 1 516 ? -9.047 56.765 36.700 1.00 109.25 513 ALA A N 1
ATOM 4133 C CA . ALA A 1 516 ? -9.563 55.448 37.099 1.00 109.60 513 ALA A CA 1
ATOM 4134 C C . ALA A 1 516 ? -11.102 55.303 36.954 1.00 114.50 513 ALA A C 1
ATOM 4135 O O . ALA A 1 516 ? -11.834 55.359 37.948 1.00 114.37 513 ALA A O 1
ATOM 4137 N N . TYR A 1 517 ? -11.569 55.141 35.687 0.98 111.42 514 TYR A N 1
ATOM 4138 C CA . TYR A 1 517 ? -12.950 54.927 35.194 0.98 143.23 514 TYR A CA 1
ATOM 4139 C C . TYR A 1 517 ? -13.015 55.107 33.680 0.98 175.20 514 TYR A C 1
ATOM 4140 O O . TYR A 1 517 ? -13.841 54.485 33.019 0.98 137.25 514 TYR A O 1
ATOM 4149 N N . ASN B 2 7 ? -39.529 23.113 59.103 1.00 91.02 4 ASN B N 1
ATOM 4150 C CA . ASN B 2 7 ? -39.981 23.614 57.806 1.00 90.65 4 ASN B CA 1
ATOM 4151 C C . ASN B 2 7 ? -39.093 24.783 57.270 1.00 94.06 4 ASN B C 1
ATOM 4152 O O . ASN B 2 7 ? -39.556 25.583 56.444 1.00 93.81 4 ASN B O 1
ATOM 4157 N N . ARG B 2 8 ? -37.812 24.863 57.731 1.00 89.24 5 ARG B N 1
ATOM 4158 C CA . ARG B 2 8 ? -36.842 25.884 57.309 1.00 87.98 5 ARG B CA 1
ATOM 4159 C C . ARG B 2 8 ? -36.402 25.579 55.857 1.00 88.57 5 ARG B C 1
ATOM 4160 O O . ARG B 2 8 ? -37.012 26.106 54.921 1.00 88.60 5 ARG B O 1
ATOM 4168 N N . ASN B 2 9 ? -35.376 24.704 55.678 1.00 81.27 6 ASN B N 1
ATOM 4169 C CA . ASN B 2 9 ? -34.874 24.166 54.402 1.00 78.45 6 ASN B CA 1
ATOM 4170 C C . ASN B 2 9 ? -34.169 22.834 54.668 1.00 76.30 6 ASN B C 1
ATOM 4171 O O . ASN B 2 9 ? -33.056 22.781 55.208 1.00 75.00 6 ASN B O 1
ATOM 4176 N N . ARG B 2 10 ? -34.861 21.758 54.305 1.00 69.37 7 ARG B N 1
ATOM 4177 C CA . ARG B 2 10 ? -34.458 20.377 54.560 1.00 68.03 7 ARG B CA 1
ATOM 4178 C C . ARG B 2 10 ? -33.377 19.833 53.628 1.00 67.98 7 ARG B C 1
ATOM 4179 O O . ARG B 2 10 ? -32.576 19.006 54.068 1.00 66.63 7 ARG B O 1
ATOM 4187 N N . LYS B 2 11 ? -33.366 20.286 52.354 1.00 61.97 8 LYS B N 1
ATOM 4188 C CA . LYS B 2 11 ? -32.447 19.831 51.300 1.00 60.98 8 LYS B CA 1
ATOM 4189 C C . LYS B 2 11 ? -30.931 20.101 51.529 1.00 64.34 8 LYS B C 1
ATOM 4190 O O . LYS B 2 11 ? -30.122 19.575 50.758 1.00 65.46 8 LYS B O 1
ATOM 4196 N N . LEU B 2 12 ? -30.530 20.883 52.556 1.00 57.98 9 LEU B N 1
ATOM 4197 C CA . LEU B 2 12 ? -29.103 21.205 52.700 1.00 56.81 9 LEU B CA 1
ATOM 4198 C C . LEU B 2 12 ? -28.223 20.161 53.436 1.00 55.66 9 LEU B C 1
ATOM 4199 O O . LEU B 2 12 ? -28.499 19.723 54.556 1.00 54.48 9 LEU B O 1
ATOM 4204 N N . SER B 2 13 ? -27.127 19.804 52.751 1.00 48.56 10 SER B N 1
ATOM 4205 C CA . SER B 2 13 ? -26.064 18.916 53.179 1.00 45.97 10 SER B CA 1
ATOM 4206 C C . SER B 2 13 ? -24.803 19.756 53.395 1.00 47.24 10 SER B C 1
ATOM 4207 O O . SER B 2 13 ? -24.597 20.772 52.716 1.00 46.25 10 SER B O 1
ATOM 4210 N N . TYR B 2 14 ? -23.981 19.356 54.363 0.83 41.92 11 TYR B N 1
ATOM 4211 C CA . TYR B 2 14 ? -22.764 20.080 54.695 0.83 41.03 11 TYR B CA 1
ATOM 4212 C C . TYR B 2 14 ? -21.586 19.138 54.846 0.83 40.95 11 TYR B C 1
ATOM 4213 O O . TYR B 2 14 ? -21.790 17.929 54.944 0.83 38.93 11 TYR B O 1
ATOM 4222 N N . GLN B 2 15 ? -20.355 19.676 54.825 1.00 35.86 12 GLN B N 1
ATOM 4223 C CA . GLN B 2 15 ? -19.134 18.866 55.002 1.00 35.01 12 GLN B CA 1
ATOM 4224 C C . GLN B 2 15 ? -18.420 19.343 56.227 1.00 40.70 12 GLN B C 1
ATOM 4225 O O . GLN B 2 15 ? -18.454 20.531 56.503 1.00 40.84 12 GLN B O 1
ATOM 4231 N N . GLU B 2 16 ? -17.717 18.461 56.945 1.00 38.77 13 GLU B N 1
ATOM 4232 C CA . GLU B 2 16 ? -16.936 18.881 58.110 1.00 39.01 13 GLU B CA 1
ATOM 4233 C C . GLU B 2 16 ? -15.467 19.146 57.673 1.00 44.71 13 GLU B C 1
ATOM 4234 O O . GLU B 2 16 ? -14.759 18.220 57.283 1.00 46.15 13 GLU B O 1
ATOM 4240 N N . TYR B 2 17 ? -15.041 20.420 57.690 1.00 40.39 14 TYR B N 1
ATOM 4241 C CA . TYR B 2 17 ? -13.724 20.907 57.282 1.00 38.59 14 TYR B CA 1
ATOM 4242 C C . TYR B 2 17 ? -12.724 20.671 58.399 1.00 41.45 14 TYR B C 1
ATOM 4243 O O . TYR B 2 17 ? -11.650 20.146 58.134 1.00 41.54 14 TYR B O 1
ATOM 4252 N N . TYR B 2 18 ? -13.070 21.042 59.634 1.00 38.76 15 TYR B N 1
ATOM 4253 C CA . TYR B 2 18 ? -12.257 20.765 60.815 1.00 39.81 15 TYR B CA 1
ATOM 4254 C C . TYR B 2 18 ? -13.079 19.889 61.770 1.00 47.72 15 TYR B C 1
ATOM 4255 O O . TYR B 2 18 ? -14.255 20.157 62.001 1.00 47.04 15 TYR B O 1
ATOM 4264 N N . VAL B 2 19 ? -12.467 18.825 62.288 1.00 46.97 16 VAL B N 1
ATOM 4265 C CA . VAL B 2 19 ? -13.084 17.920 63.274 1.00 47.79 16 VAL B CA 1
ATOM 4266 C C . VAL B 2 19 ? -12.479 18.204 64.658 1.00 57.39 16 VAL B C 1
ATOM 4267 O O . VAL B 2 19 ? -11.569 19.031 64.755 1.00 58.38 16 VAL B O 1
ATOM 4271 N N . ASP B 2 20 ? -12.978 17.537 65.722 1.00 56.99 17 ASP B N 1
ATOM 4272 C CA . ASP B 2 20 ? -12.418 17.670 67.068 1.00 57.72 17 ASP B CA 1
ATOM 4273 C C . ASP B 2 20 ? -11.027 17.020 67.045 1.00 58.55 17 ASP B C 1
ATOM 4274 O O . ASP B 2 20 ? -10.869 15.895 66.547 1.00 58.37 17 ASP B O 1
ATOM 4279 N N . GLY B 2 21 ? -10.048 17.739 67.572 1.00 51.77 18 GLY B N 1
ATOM 4280 C CA . GLY B 2 21 ? -8.668 17.284 67.554 1.00 50.36 18 GLY B CA 1
ATOM 4281 C C . GLY B 2 21 ? -7.828 18.134 66.626 1.00 51.27 18 GLY B C 1
ATOM 4282 O O . GLY B 2 21 ? -6.633 18.304 66.872 1.00 51.78 18 GLY B O 1
ATOM 4283 N N . ASP B 2 22 ? -8.446 18.703 65.563 1.00 45.06 19 ASP B N 1
ATOM 4284 C CA . ASP B 2 22 ? -7.739 19.579 64.607 1.00 43.86 19 ASP B CA 1
ATOM 4285 C C . ASP B 2 22 ? -7.279 20.895 65.240 1.00 46.78 19 ASP B C 1
ATOM 4286 O O . ASP B 2 22 ? -6.177 21.348 64.950 1.00 43.76 19 ASP B O 1
ATOM 4291 N N . TYR B 2 23 ? -8.106 21.478 66.132 1.00 46.03 20 TYR B N 1
ATOM 4292 C CA . TYR B 2 23 ? -7.790 22.726 66.808 1.00 46.76 20 TYR B CA 1
ATOM 4293 C C . TYR B 2 23 ? -6.472 22.627 67.579 1.00 52.23 20 TYR B C 1
ATOM 4294 O O . TYR B 2 23 ? -5.584 23.460 67.374 1.00 51.58 20 TYR B O 1
ATOM 4303 N N . GLU B 2 24 ? -6.355 21.607 68.441 1.00 50.39 21 GLU B N 1
ATOM 4304 C CA . GLU B 2 24 ? -5.194 21.362 69.295 1.00 51.45 21 GLU B CA 1
ATOM 4305 C C . GLU B 2 24 ? -3.914 21.139 68.517 1.00 55.11 21 GLU B C 1
ATOM 4306 O O . GLU B 2 24 ? -2.869 21.677 68.899 1.00 55.16 21 GLU B O 1
ATOM 4312 N N . GLU B 2 25 ? -4.004 20.356 67.420 1.00 52.04 22 GLU B N 1
ATOM 4313 C CA . GLU B 2 25 ? -2.910 20.047 66.495 1.00 52.64 22 GLU B CA 1
ATOM 4314 C C . GLU B 2 25 ? -2.336 21.331 65.872 1.00 55.81 22 GLU B C 1
ATOM 4315 O O . GLU B 2 25 ? -1.111 21.484 65.833 1.00 55.55 22 GLU B O 1
ATOM 4321 N N . VAL B 2 26 ? -3.217 22.231 65.350 1.00 51.52 23 VAL B N 1
ATOM 4322 C CA . VAL B 2 26 ? -2.815 23.494 64.712 1.00 49.99 23 VAL B CA 1
ATOM 4323 C C . VAL B 2 26 ? -2.197 24.430 65.743 1.00 56.57 23 VAL B C 1
ATOM 4324 O O . VAL B 2 26 ? -1.126 24.978 65.479 1.00 57.21 23 VAL B O 1
ATOM 4328 N N . ARG B 2 27 ? -2.835 24.568 66.929 1.00 54.30 24 ARG B N 1
ATOM 4329 C CA . ARG B 2 27 ? -2.383 25.415 68.036 1.00 55.09 24 ARG B CA 1
ATOM 4330 C C . ARG B 2 27 ? -0.960 25.073 68.476 1.00 61.22 24 ARG B C 1
ATOM 4331 O O . ARG B 2 27 ? -0.164 25.980 68.717 1.00 62.60 24 ARG B O 1
ATOM 4339 N N . LYS B 2 28 ? -0.631 23.776 68.539 1.00 57.02 25 LYS B N 1
ATOM 4340 C CA . LYS B 2 28 ? 0.688 23.291 68.916 1.00 56.32 25 LYS B CA 1
ATOM 4341 C C . LYS B 2 28 ? 1.707 23.550 67.799 1.00 58.84 25 LYS B C 1
ATOM 4342 O O . LYS B 2 28 ? 2.826 23.968 68.094 1.00 58.59 25 LYS B O 1
ATOM 4348 N N . LYS B 2 29 ? 1.330 23.296 66.528 1.00 54.60 26 LYS B N 1
ATOM 4349 C CA . LYS B 2 29 ? 2.231 23.456 65.375 1.00 54.21 26 LYS B CA 1
ATOM 4350 C C . LYS B 2 29 ? 2.470 24.901 64.913 1.00 59.49 26 LYS B C 1
ATOM 4351 O O . LYS B 2 29 ? 3.547 25.185 64.376 1.00 60.44 26 LYS B O 1
ATOM 4357 N N . LEU B 2 30 ? 1.469 25.799 65.082 1.00 55.10 27 LEU B N 1
ATOM 4358 C CA . LEU B 2 30 ? 1.534 27.188 64.607 1.00 54.20 27 LEU B CA 1
ATOM 4359 C C . LEU B 2 30 ? 2.726 28.000 65.110 1.00 58.79 27 LEU B C 1
ATOM 4360 O O . LEU B 2 30 ? 3.349 28.638 64.262 1.00 59.95 27 LEU B O 1
ATOM 4365 N N . PRO B 2 31 ? 3.087 28.030 66.425 1.00 54.62 28 PRO B N 1
ATOM 4366 C CA . PRO B 2 31 ? 4.226 28.870 66.846 1.00 54.13 28 PRO B CA 1
ATOM 4367 C C . PRO B 2 31 ? 5.528 28.634 66.079 1.00 55.11 28 PRO B C 1
ATOM 4368 O O . PRO B 2 31 ? 6.200 29.609 65.734 1.00 54.21 28 PRO B O 1
ATOM 4372 N N . GLU B 2 32 ? 5.843 27.365 65.746 1.00 50.63 29 GLU B N 1
ATOM 4373 C CA . GLU B 2 32 ? 7.057 27.061 64.988 1.00 49.91 29 GLU B CA 1
ATOM 4374 C C . GLU B 2 32 ? 6.939 27.447 63.505 1.00 53.52 29 GLU B C 1
ATOM 4375 O O . GLU B 2 32 ? 7.917 27.941 62.943 1.00 53.52 29 GLU B O 1
ATOM 4381 N N . ILE B 2 33 ? 5.746 27.238 62.882 1.00 49.36 30 ILE B N 1
ATOM 4382 C CA . ILE B 2 33 ? 5.483 27.601 61.478 1.00 47.88 30 ILE B CA 1
ATOM 4383 C C . ILE B 2 33 ? 5.662 29.129 61.318 1.00 50.07 30 ILE B C 1
ATOM 4384 O O . ILE B 2 33 ? 6.342 29.575 60.381 1.00 48.17 30 ILE B O 1
ATOM 4389 N N . ILE B 2 34 ? 5.076 29.908 62.271 1.00 46.52 31 ILE B N 1
ATOM 4390 C CA . ILE B 2 34 ? 5.140 31.375 62.332 1.00 46.42 31 ILE B CA 1
ATOM 4391 C C . ILE B 2 34 ? 6.599 31.842 62.435 1.00 50.49 31 ILE B C 1
ATOM 4392 O O . ILE B 2 34 ? 6.993 32.734 61.682 1.00 49.12 31 ILE B O 1
ATOM 4397 N N . LYS B 2 35 ? 7.406 31.186 63.304 1.00 48.36 32 LYS B N 1
ATOM 4398 C CA . LYS B 2 35 ? 8.838 31.478 63.498 1.00 48.42 32 LYS B CA 1
ATOM 4399 C C . LYS B 2 35 ? 9.604 31.298 62.182 1.00 51.62 32 LYS B C 1
ATOM 4400 O O . LYS B 2 35 ? 10.433 32.142 61.832 1.00 50.67 32 LYS B O 1
ATOM 4406 N N . GLN B 2 36 ? 9.310 30.197 61.453 1.00 48.29 33 GLN B N 1
ATOM 4407 C CA . GLN B 2 36 ? 9.940 29.893 60.167 1.00 47.80 33 GLN B CA 1
ATOM 4408 C C . GLN B 2 36 ? 9.556 30.891 59.080 1.00 50.75 33 GLN B C 1
ATOM 4409 O O . GLN B 2 36 ? 10.410 31.268 58.272 1.00 49.57 33 GLN B O 1
ATOM 4415 N N . ALA B 2 37 ? 8.287 31.363 59.093 1.00 47.66 34 ALA B N 1
ATOM 4416 C CA . ALA B 2 37 ? 7.803 32.362 58.141 1.00 47.21 34 ALA B CA 1
ATOM 4417 C C . ALA B 2 37 ? 8.503 33.686 58.409 1.00 51.22 34 ALA B C 1
ATOM 4418 O O . ALA B 2 37 ? 8.912 34.355 57.462 1.00 50.10 34 ALA B O 1
ATOM 4420 N N . ARG B 2 38 ? 8.722 34.021 59.700 1.00 49.49 35 ARG B N 1
ATOM 4421 C CA . ARG B 2 38 ? 9.440 35.232 60.125 1.00 49.25 35 ARG B CA 1
ATOM 4422 C C . ARG B 2 38 ? 10.923 35.165 59.714 1.00 54.19 35 ARG B C 1
ATOM 4423 O O . ARG B 2 38 ? 11.428 36.124 59.128 1.00 54.94 35 ARG B O 1
ATOM 4431 N N . ILE B 2 39 ? 11.586 34.005 59.942 1.00 50.63 36 ILE B N 1
ATOM 4432 C CA . ILE B 2 39 ? 12.983 33.747 59.545 1.00 50.23 36 ILE B CA 1
ATOM 4433 C C . ILE B 2 39 ? 13.145 33.905 58.024 1.00 53.85 36 ILE B C 1
ATOM 4434 O O . ILE B 2 39 ? 14.042 34.624 57.588 1.00 52.71 36 ILE B O 1
ATOM 4439 N N . LYS B 2 40 ? 12.263 33.251 57.224 1.00 51.70 37 LYS B N 1
ATOM 4440 C CA . LYS B 2 40 ? 12.288 33.327 55.758 1.00 51.86 37 LYS B CA 1
ATOM 4441 C C . LYS B 2 40 ? 12.096 34.764 55.272 1.00 58.12 37 LYS B C 1
ATOM 4442 O O . LYS B 2 40 ? 12.858 35.224 54.417 1.00 57.72 37 LYS B O 1
ATOM 4448 N N . ALA B 2 41 ? 11.103 35.476 55.844 1.00 56.24 38 ALA B N 1
ATOM 4449 C CA . ALA B 2 41 ? 10.814 36.870 55.517 1.00 56.63 38 ALA B CA 1
ATOM 4450 C C . ALA B 2 41 ? 12.051 37.746 55.713 1.00 61.86 38 ALA B C 1
ATOM 4451 O O . ALA B 2 41 ? 12.351 38.560 54.837 1.00 61.99 38 ALA B O 1
ATOM 4453 N N . SER B 2 42 ? 12.806 37.529 56.822 1.00 58.62 39 SER B N 1
ATOM 4454 C CA . SER B 2 42 ? 14.038 38.279 57.139 1.00 58.87 39 SER B CA 1
ATOM 4455 C C . SER B 2 42 ? 15.154 38.104 56.093 1.00 62.80 39 SER B C 1
ATOM 4456 O O . SER B 2 42 ? 15.999 38.993 55.961 1.00 62.58 39 SER B O 1
ATOM 4459 N N . GLN B 2 43 ? 15.129 36.979 55.336 1.00 58.08 40 GLN B N 1
ATOM 4460 C CA . GLN B 2 43 ? 16.126 36.641 54.314 1.00 57.51 40 GLN B CA 1
ATOM 4461 C C . GLN B 2 43 ? 15.787 37.138 52.907 1.00 62.11 40 GLN B C 1
ATOM 4462 O O . GLN B 2 43 ? 16.690 37.260 52.076 1.00 62.79 40 GLN B O 1
ATOM 4468 N N . VAL B 2 44 ? 14.503 37.369 52.606 1.00 57.59 41 VAL B N 1
ATOM 4469 C CA . VAL B 2 44 ? 14.103 37.741 51.249 1.00 56.75 41 VAL B CA 1
ATOM 4470 C C . VAL B 2 44 ? 13.468 39.132 51.145 1.00 60.59 41 VAL B C 1
ATOM 4471 O O . VAL B 2 44 ? 13.287 39.616 50.023 1.00 61.32 41 VAL B O 1
ATOM 4483 N N . GLU B 2 46 ? 13.344 43.325 51.762 1.00 60.79 43 GLU B N 1
ATOM 4484 C CA . GLU B 2 46 ? 14.135 44.537 51.995 1.00 61.48 43 GLU B CA 1
ATOM 4485 C C . GLU B 2 46 ? 13.544 45.294 53.217 1.00 65.74 43 GLU B C 1
ATOM 4486 O O . GLU B 2 46 ? 12.331 45.519 53.235 1.00 65.37 43 GLU B O 1
ATOM 4492 N N . PRO B 2 47 ? 14.356 45.707 54.231 1.00 61.88 44 PRO B N 1
ATOM 4493 C CA . PRO B 2 47 ? 15.806 45.453 54.383 1.00 60.52 44 PRO B CA 1
ATOM 4494 C C . PRO B 2 47 ? 16.058 44.029 54.886 1.00 58.52 44 PRO B C 1
ATOM 4495 O O . PRO B 2 47 ? 15.365 43.566 55.784 1.00 56.39 44 PRO B O 1
ATOM 4499 N N . THR B 2 48 ? 17.002 43.313 54.281 1.00 53.98 45 THR B N 1
ATOM 4500 C CA . THR B 2 48 ? 17.282 41.929 54.703 1.00 52.77 45 THR B CA 1
ATOM 4501 C C . THR B 2 48 ? 18.030 41.888 56.022 1.00 53.83 45 THR B C 1
ATOM 4502 O O . THR B 2 48 ? 18.591 42.903 56.436 1.00 51.49 45 THR B O 1
ATOM 4506 N N . ILE B 2 49 ? 18.062 40.700 56.659 1.00 51.13 46 ILE B N 1
ATOM 4507 C CA . ILE B 2 49 ? 18.771 40.439 57.912 1.00 51.66 46 ILE B CA 1
ATOM 4508 C C . ILE B 2 49 ? 20.257 40.772 57.772 1.00 57.08 46 ILE B C 1
ATOM 4509 O O . ILE B 2 49 ? 20.855 41.305 58.704 1.00 57.84 46 ILE B O 1
ATOM 4514 N N . TYR B 2 50 ? 20.815 40.525 56.579 1.00 53.61 47 TYR B N 1
ATOM 4515 C CA . TYR B 2 50 ? 22.200 40.813 56.229 1.00 53.63 47 TYR B CA 1
ATOM 4516 C C . TYR B 2 50 ? 22.435 42.311 56.256 1.00 54.22 47 TYR B C 1
ATOM 4517 O O . TYR B 2 50 ? 23.427 42.727 56.830 1.00 53.55 47 TYR B O 1
ATOM 4526 N N . GLU B 2 51 ? 21.502 43.122 55.700 1.00 50.17 48 GLU B N 1
ATOM 4527 C CA . GLU B 2 51 ? 21.575 44.595 55.720 1.00 50.02 48 GLU B CA 1
ATOM 4528 C C . GLU B 2 51 ? 21.374 45.099 57.165 1.00 52.34 48 GLU B C 1
ATOM 4529 O O . GLU B 2 51 ? 22.102 45.986 57.618 1.00 52.40 48 GLU B O 1
ATOM 4535 N N . LYS B 2 52 ? 20.394 44.512 57.875 1.00 47.17 49 LYS B N 1
ATOM 4536 C CA . LYS B 2 52 ? 20.064 44.839 59.262 1.00 46.12 49 LYS B CA 1
ATOM 4537 C C . LYS B 2 52 ? 21.241 44.650 60.187 1.00 48.03 49 LYS B C 1
ATOM 4538 O O . LYS B 2 52 ? 21.558 45.558 60.947 1.00 48.06 49 LYS B O 1
ATOM 4544 N N . ARG B 2 53 ? 21.928 43.511 60.075 1.00 44.50 50 ARG B N 1
ATOM 4545 C CA . ARG B 2 53 ? 23.095 43.166 60.897 1.00 44.09 50 ARG B CA 1
ATOM 4546 C C . ARG B 2 53 ? 24.231 44.176 60.784 1.00 48.84 50 ARG B C 1
ATOM 4547 O O . ARG B 2 53 ? 24.811 44.548 61.803 1.00 49.56 50 ARG B O 1
ATOM 4555 N N . VAL B 2 54 ? 24.490 44.670 59.562 1.00 44.57 51 VAL B N 1
ATOM 4556 C CA . VAL B 2 54 ? 25.529 45.660 59.278 1.00 45.01 51 VAL B CA 1
ATOM 4557 C C . VAL B 2 54 ? 25.212 47.009 59.959 1.00 49.16 51 VAL B C 1
ATOM 4558 O O . VAL B 2 54 ? 26.094 47.576 60.601 1.00 49.87 51 VAL B O 1
ATOM 4562 N N . VAL B 2 55 ? 23.959 47.513 59.825 1.00 45.04 52 VAL B N 1
ATOM 4563 C CA . VAL B 2 55 ? 23.526 48.773 60.464 1.00 43.27 52 VAL B CA 1
ATOM 4564 C C . VAL B 2 55 ? 23.589 48.622 62.010 1.00 45.89 52 VAL B C 1
ATOM 4565 O O . VAL B 2 55 ? 24.056 49.531 62.700 1.00 46.17 52 VAL B O 1
ATOM 4577 N N . GLU B 2 57 ? 25.528 46.659 63.789 1.00 46.53 54 GLU B N 1
ATOM 4578 C CA . GLU B 2 57 ? 26.915 46.616 64.267 1.00 46.02 54 GLU B CA 1
ATOM 4579 C C . GLU B 2 57 ? 27.497 48.003 64.439 1.00 49.53 54 GLU B C 1
ATOM 4580 O O . GLU B 2 57 ? 28.227 48.226 65.401 1.00 51.30 54 GLU B O 1
ATOM 4586 N N . ILE B 2 58 ? 27.118 48.948 63.559 1.00 43.39 55 ILE B N 1
ATOM 4587 C CA . ILE B 2 58 ? 27.532 50.349 63.632 1.00 43.09 55 ILE B CA 1
ATOM 4588 C C . ILE B 2 58 ? 26.989 50.978 64.949 1.00 48.01 55 ILE B C 1
ATOM 4589 O O . ILE B 2 58 ? 27.745 51.620 65.684 1.00 48.73 55 ILE B O 1
ATOM 4594 N N . ILE B 2 59 ? 25.691 50.734 65.253 1.00 43.70 56 ILE B N 1
ATOM 4595 C CA . ILE B 2 59 ? 24.990 51.217 66.453 1.00 42.52 56 ILE B CA 1
ATOM 4596 C C . ILE B 2 59 ? 25.669 50.652 67.708 1.00 45.16 56 ILE B C 1
ATOM 4597 O O . ILE B 2 59 ? 25.981 51.412 68.631 1.00 46.13 56 ILE B O 1
ATOM 4602 N N . LYS B 2 60 ? 25.958 49.345 67.689 1.00 39.43 57 LYS B N 1
ATOM 4603 C CA . LYS B 2 60 ? 26.639 48.613 68.752 1.00 39.33 57 LYS B CA 1
ATOM 4604 C C . LYS B 2 60 ? 28.051 49.179 69.011 1.00 44.99 57 LYS B C 1
ATOM 4605 O O . LYS B 2 60 ? 28.458 49.274 70.168 1.00 43.77 57 LYS B O 1
ATOM 4611 N N . ASP B 2 61 ? 28.759 49.606 67.935 1.00 43.27 58 ASP B N 1
ATOM 4612 C CA . ASP B 2 61 ? 30.093 50.216 68.009 1.00 43.60 58 ASP B CA 1
ATOM 4613 C C . ASP B 2 61 ? 30.016 51.533 68.751 1.00 46.24 58 ASP B C 1
ATOM 4614 O O . ASP B 2 61 ? 30.867 51.797 69.608 1.00 46.34 58 ASP B O 1
ATOM 4619 N N . PHE B 2 62 ? 28.966 52.337 68.452 1.00 41.22 59 PHE B N 1
ATOM 4620 C CA . PHE B 2 62 ? 28.707 53.623 69.110 1.00 39.43 59 PHE B CA 1
ATOM 4621 C C . PHE B 2 62 ? 28.420 53.394 70.591 1.00 44.16 59 PHE B C 1
ATOM 4622 O O . PHE B 2 62 ? 29.007 54.081 71.425 1.00 44.42 59 PHE B O 1
ATOM 4630 N N . ILE B 2 63 ? 27.519 52.422 70.915 1.00 40.71 60 ILE B N 1
ATOM 4631 C CA . ILE B 2 63 ? 27.144 52.084 72.298 1.00 40.12 60 ILE B CA 1
ATOM 4632 C C . ILE B 2 63 ? 28.389 51.670 73.086 1.00 44.22 60 ILE B C 1
ATOM 4633 O O . ILE B 2 63 ? 28.612 52.185 74.181 1.00 42.51 60 ILE B O 1
ATOM 4638 N N . ARG B 2 64 ? 29.191 50.750 72.513 1.00 43.33 61 ARG B N 1
ATOM 4639 C CA . ARG B 2 64 ? 30.451 50.267 73.092 1.00 44.74 61 ARG B CA 1
ATOM 4640 C C . ARG B 2 64 ? 31.428 51.448 73.383 1.00 51.90 61 ARG B C 1
ATOM 4641 O O . ARG B 2 64 ? 31.828 51.628 74.535 1.00 52.61 61 ARG B O 1
ATOM 4649 N N . ASP B 2 65 ? 31.692 52.311 72.376 1.00 49.59 62 ASP B N 1
ATOM 4650 C CA . ASP B 2 65 ? 32.569 53.486 72.465 1.00 50.17 62 ASP B CA 1
ATOM 4651 C C . ASP B 2 65 ? 32.143 54.503 73.534 1.00 53.07 62 ASP B C 1
ATOM 4652 O O . ASP B 2 65 ? 32.995 55.078 74.223 1.00 54.46 62 ASP B O 1
ATOM 4657 N N . LYS B 2 66 ? 30.839 54.752 73.642 1.00 46.46 63 LYS B N 1
ATOM 4658 C CA . LYS B 2 66 ? 30.306 55.758 74.560 1.00 44.21 63 LYS B CA 1
ATOM 4659 C C . LYS B 2 66 ? 29.991 55.218 75.957 1.00 45.95 63 LYS B C 1
ATOM 4660 O O . LYS B 2 66 ? 29.765 56.003 76.875 1.00 46.21 63 LYS B O 1
ATOM 4666 N N . GLY B 2 67 ? 29.986 53.900 76.102 1.00 41.34 64 GLY B N 1
ATOM 4667 C CA . GLY B 2 67 ? 29.669 53.226 77.360 1.00 41.28 64 GLY B CA 1
ATOM 4668 C C . GLY B 2 67 ? 28.203 53.332 77.747 1.00 45.00 64 GLY B C 1
ATOM 4669 O O . GLY B 2 67 ? 27.864 53.237 78.929 1.00 45.01 64 GLY B O 1
ATOM 4670 N N . ARG B 2 68 ? 27.319 53.541 76.744 1.00 40.71 65 ARG B N 1
ATOM 4671 C CA . ARG B 2 68 ? 25.873 53.677 76.919 1.00 39.10 65 ARG B CA 1
ATOM 4672 C C . ARG B 2 68 ? 25.258 52.429 77.494 1.00 39.65 65 ARG B C 1
ATOM 4673 O O . ARG B 2 68 ? 25.728 51.336 77.207 1.00 40.12 65 ARG B O 1
ATOM 4681 N N . LYS B 2 69 ? 24.221 52.589 78.323 1.00 35.08 66 LYS B N 1
ATOM 4682 C CA . LYS B 2 69 ? 23.589 51.478 79.027 1.00 33.54 66 LYS B CA 1
ATOM 4683 C C . LYS B 2 69 ? 22.319 50.948 78.327 1.00 39.13 66 LYS B C 1
ATOM 4684 O O . LYS B 2 69 ? 21.287 51.612 78.300 1.00 40.20 66 LYS B O 1
ATOM 4690 N N . VAL B 2 70 ? 22.404 49.735 77.787 1.00 35.77 67 VAL B N 1
ATOM 4691 C CA . VAL B 2 70 ? 21.309 49.061 77.079 1.00 34.46 67 VAL B CA 1
ATOM 4692 C C . VAL B 2 70 ? 20.233 48.568 78.066 1.00 37.49 67 VAL B C 1
ATOM 4693 O O . VAL B 2 70 ? 20.572 48.043 79.135 1.00 35.94 67 VAL B O 1
ATOM 4697 N N . TYR B 2 71 ? 18.940 48.726 77.703 1.00 33.40 68 TYR B N 1
ATOM 4698 C CA . TYR B 2 71 ? 17.838 48.243 78.558 1.00 33.37 68 TYR B CA 1
ATOM 4699 C C . TYR B 2 71 ? 16.824 47.458 77.719 1.00 37.51 68 TYR B C 1
ATOM 4700 O O . TYR B 2 71 ? 17.077 47.222 76.543 1.00 39.39 68 TYR B O 1
ATOM 4709 N N . GLY B 2 72 ? 15.703 47.074 78.310 1.00 33.51 69 GLY B N 1
ATOM 4710 C CA . GLY B 2 72 ? 14.633 46.373 77.610 1.00 33.65 69 GLY B CA 1
ATOM 4711 C C . GLY B 2 72 ? 14.955 44.951 77.201 1.00 38.49 69 GLY B C 1
ATOM 4712 O O . GLY B 2 72 ? 15.806 44.300 77.810 1.00 38.04 69 GLY B O 1
ATOM 4713 N N . GLY B 2 73 ? 14.273 44.492 76.155 1.00 34.95 70 GLY B N 1
ATOM 4714 C CA . GLY B 2 73 ? 14.388 43.148 75.607 1.00 35.32 70 GLY B CA 1
ATOM 4715 C C . GLY B 2 73 ? 15.796 42.687 75.296 1.00 40.62 70 GLY B C 1
ATOM 4716 O O . GLY B 2 73 ? 16.162 41.575 75.670 1.00 40.75 70 GLY B O 1
ATOM 4717 N N . THR B 2 74 ? 16.591 43.520 74.607 1.00 38.88 71 THR B N 1
ATOM 4718 C CA . THR B 2 74 ? 17.977 43.179 74.252 1.00 39.44 71 THR B CA 1
ATOM 4719 C C . THR B 2 74 ? 18.807 42.916 75.509 1.00 44.34 71 THR B C 1
ATOM 4720 O O . THR B 2 74 ? 19.510 41.906 75.550 1.00 44.63 71 THR B O 1
ATOM 4724 N N . ALA B 2 75 ? 18.721 43.814 76.527 1.00 40.16 72 ALA B N 1
ATOM 4725 C CA . ALA B 2 75 ? 19.454 43.645 77.780 1.00 39.73 72 ALA B CA 1
ATOM 4726 C C . ALA B 2 75 ? 19.003 42.413 78.535 1.00 43.96 72 ALA B C 1
ATOM 4727 O O . ALA B 2 75 ? 19.867 41.671 79.011 1.00 45.93 72 ALA B O 1
ATOM 4729 N N . LEU B 2 76 ? 17.671 42.158 78.617 1.00 38.98 73 LEU B N 1
ATOM 4730 C CA . LEU B 2 76 ? 17.140 40.973 79.293 1.00 38.92 73 LEU B CA 1
ATOM 4731 C C . LEU B 2 76 ? 17.568 39.695 78.559 1.00 42.76 73 LEU B C 1
ATOM 4732 O O . LEU B 2 76 ? 18.002 38.757 79.201 1.00 43.60 73 LEU B O 1
ATOM 4737 N N . ASN B 2 77 ? 17.493 39.684 77.232 1.00 38.24 74 ASN B N 1
ATOM 4738 C CA . ASN B 2 77 ? 17.912 38.552 76.417 1.00 38.73 74 ASN B CA 1
ATOM 4739 C C . ASN B 2 77 ? 19.422 38.236 76.611 1.00 43.05 74 ASN B C 1
ATOM 4740 O O . ASN B 2 77 ? 19.766 37.081 76.828 1.00 42.11 74 ASN B O 1
ATOM 4745 N N . GLU B 2 78 ? 20.298 39.260 76.597 1.00 39.42 75 GLU B N 1
ATOM 4746 C CA . GLU B 2 78 ? 21.743 39.078 76.775 1.00 39.20 75 GLU B CA 1
ATOM 4747 C C . GLU B 2 78 ? 22.165 38.646 78.185 1.00 45.18 75 GLU B C 1
ATOM 4748 O O . GLU B 2 78 ? 23.072 37.819 78.311 1.00 45.14 75 GLU B O 1
ATOM 4754 N N . THR B 2 79 ? 21.547 39.223 79.242 1.00 41.51 76 THR B N 1
ATOM 4755 C CA . THR B 2 79 ? 21.868 38.865 80.625 1.00 40.06 76 THR B CA 1
ATOM 4756 C C . THR B 2 79 ? 21.403 37.442 80.929 1.00 43.50 76 THR B C 1
ATOM 4757 O O . THR B 2 79 ? 22.114 36.714 81.621 1.00 41.62 76 THR B O 1
ATOM 4761 N N . ILE B 2 80 ? 20.237 37.036 80.379 1.00 41.33 77 ILE B N 1
ATOM 4762 C CA . ILE B 2 80 ? 19.676 35.686 80.529 1.00 41.46 77 ILE B CA 1
ATOM 4763 C C . ILE B 2 80 ? 20.546 34.639 79.806 1.00 48.16 77 ILE B C 1
ATOM 4764 O O . ILE B 2 80 ? 20.818 33.586 80.389 1.00 46.85 77 ILE B O 1
ATOM 4769 N N . LYS B 2 81 ? 20.978 34.946 78.553 1.00 46.63 78 LYS B N 1
ATOM 4770 C CA . LYS B 2 81 ? 21.828 34.102 77.690 1.00 47.80 78 LYS B CA 1
ATOM 4771 C C . LYS B 2 81 ? 23.193 33.818 78.334 1.00 55.79 78 LYS B C 1
ATOM 4772 O O . LYS B 2 81 ? 23.789 32.764 78.075 1.00 55.69 78 LYS B O 1
ATOM 4778 N N . LYS B 2 82 ? 23.683 34.774 79.154 1.00 54.06 79 LYS B N 1
ATOM 4779 C CA . LYS B 2 82 ? 24.940 34.673 79.895 1.00 54.93 79 LYS B CA 1
ATOM 4780 C C . LYS B 2 82 ? 24.774 33.585 80.974 1.00 61.03 79 LYS B C 1
ATOM 4781 O O . LYS B 2 82 ? 25.676 32.778 81.169 1.00 61.46 79 LYS B O 1
ATOM 4799 N N . ASN B 2 84 ? 21.917 31.135 81.066 1.00 57.45 81 ASN B N 1
ATOM 4800 C CA . ASN B 2 84 ? 21.377 29.944 80.422 1.00 56.63 81 ASN B CA 1
ATOM 4801 C C . ASN B 2 84 ? 20.884 30.264 78.998 1.00 59.16 81 ASN B C 1
ATOM 4802 O O . ASN B 2 84 ? 19.777 30.796 78.841 1.00 57.36 81 ASN B O 1
ATOM 4807 N N . PRO B 2 85 ? 21.656 29.862 77.954 1.00 56.43 82 PRO B N 1
ATOM 4808 C CA . PRO B 2 85 ? 21.242 30.144 76.562 1.00 56.29 82 PRO B CA 1
ATOM 4809 C C . PRO B 2 85 ? 19.892 29.568 76.113 1.00 60.42 82 PRO B C 1
ATOM 4810 O O . PRO B 2 85 ? 19.285 30.118 75.201 1.00 59.64 82 PRO B O 1
ATOM 4814 N N . GLU B 2 86 ? 19.415 28.497 76.749 1.00 58.58 83 GLU B N 1
ATOM 4815 C CA . GLU B 2 86 ? 18.135 27.869 76.440 1.00 59.20 83 GLU B CA 1
ATOM 4816 C C . GLU B 2 86 ? 16.948 28.715 76.947 1.00 65.26 83 GLU B C 1
ATOM 4817 O O . GLU B 2 86 ? 15.798 28.412 76.616 1.00 65.18 83 GLU B O 1
ATOM 4823 N N . ASP B 2 87 ? 17.217 29.744 77.777 1.00 63.09 84 ASP B N 1
ATOM 4824 C CA . ASP B 2 87 ? 16.187 30.613 78.355 1.00 63.28 84 ASP B CA 1
ATOM 4825 C C . ASP B 2 87 ? 15.972 31.939 77.593 1.00 65.82 84 ASP B C 1
ATOM 4826 O O . ASP B 2 87 ? 15.092 32.721 77.980 1.00 65.91 84 ASP B O 1
ATOM 4831 N N . ALA B 2 88 ? 16.735 32.161 76.493 1.00 60.39 85 ALA B N 1
ATOM 4832 C CA . ALA B 2 88 ? 16.656 33.337 75.620 1.00 59.84 85 ALA B CA 1
ATOM 4833 C C . ALA B 2 88 ? 15.228 33.675 75.147 1.00 64.91 85 ALA B C 1
ATOM 4834 O O . ALA B 2 88 ? 14.390 32.780 74.990 1.00 63.77 85 ALA B O 1
ATOM 4836 N N . ILE B 2 89 ? 14.956 34.983 74.961 1.00 62.52 86 ILE B N 1
ATOM 4837 C CA . ILE B 2 89 ? 13.668 35.511 74.492 1.00 62.92 86 ILE B CA 1
ATOM 4838 C C . ILE B 2 89 ? 13.726 35.793 72.977 1.00 69.49 86 ILE B C 1
ATOM 4839 O O . ILE B 2 89 ? 12.682 35.862 72.329 1.00 69.17 86 ILE B O 1
ATOM 4844 N N . TYR B 2 90 ? 14.947 35.947 72.419 1.00 68.61 87 TYR B N 1
ATOM 4845 C CA . TYR B 2 90 ? 15.164 36.181 70.984 1.00 69.80 87 TYR B CA 1
ATOM 4846 C C . TYR B 2 90 ? 16.006 35.061 70.354 1.00 77.51 87 TYR B C 1
ATOM 4847 O O . TYR B 2 90 ? 16.975 34.586 70.968 1.00 76.36 87 TYR B O 1
ATOM 4856 N N . ASP B 2 91 ? 15.671 34.703 69.091 1.00 77.39 88 ASP B N 1
ATOM 4857 C CA . ASP B 2 91 ? 16.377 33.679 68.313 1.00 78.48 88 ASP B CA 1
ATOM 4858 C C . ASP B 2 91 ? 17.728 34.191 67.808 1.00 82.35 88 ASP B C 1
ATOM 4859 O O . ASP B 2 91 ? 18.591 33.375 67.459 1.00 82.32 88 ASP B O 1
ATOM 4864 N N . SER B 2 92 ? 17.918 35.533 67.797 1.00 77.94 89 SER B N 1
ATOM 4865 C CA . SER B 2 92 ? 19.122 36.238 67.325 1.00 77.83 89 SER B CA 1
ATOM 4866 C C . SER B 2 92 ? 19.437 35.879 65.838 1.00 82.14 89 SER B C 1
ATOM 4867 O O . SER B 2 92 ? 20.562 35.569 65.436 1.00 81.60 89 SER B O 1
ATOM 4870 N N . TYR B 2 93 ? 18.359 35.893 65.059 1.00 79.36 90 TYR B N 1
ATOM 4871 C CA . TYR B 2 93 ? 18.220 35.758 63.619 1.00 79.52 90 TYR B CA 1
ATOM 4872 C C . TYR B 2 93 ? 17.006 36.626 63.354 1.00 80.66 90 TYR B C 1
ATOM 4873 O O . TYR B 2 93 ? 16.890 37.232 62.294 1.00 81.12 90 TYR B O 1
ATOM 4882 N N . LEU B 2 94 ? 16.099 36.676 64.344 1.00 74.20 91 LEU B N 1
ATOM 4883 C CA . LEU B 2 94 ? 14.882 37.471 64.330 1.00 73.00 91 LEU B CA 1
ATOM 4884 C C . LEU B 2 94 ? 15.202 38.824 64.942 1.00 76.75 91 LEU B C 1
ATOM 4885 O O . LEU B 2 94 ? 15.268 38.983 66.179 1.00 76.76 91 LEU B O 1
ATOM 4890 N N . PHE B 2 95 ? 15.462 39.790 64.033 1.00 70.98 92 PHE B N 1
ATOM 4891 C CA . PHE B 2 95 ? 15.803 41.181 64.308 1.00 68.99 92 PHE B CA 1
ATOM 4892 C C . PHE B 2 95 ? 14.965 41.808 65.424 1.00 69.15 92 PHE B C 1
ATOM 4893 O O . PHE B 2 95 ? 13.745 41.632 65.463 1.00 69.96 92 PHE B O 1
ATOM 4901 N N . SER B 2 96 ? 15.634 42.569 66.298 1.00 61.41 93 SER B N 1
ATOM 4902 C CA . SER B 2 96 ? 15.029 43.353 67.373 1.00 59.43 93 SER B CA 1
ATOM 4903 C C . SER B 2 96 ? 15.801 44.664 67.524 1.00 57.98 93 SER B C 1
ATOM 4904 O O . SER B 2 96 ? 17.024 44.659 67.408 1.00 56.30 93 SER B O 1
ATOM 4907 N N . ASP B 2 97 ? 15.100 45.777 67.795 1.00 52.89 94 ASP B N 1
ATOM 4908 C CA . ASP B 2 97 ? 15.760 47.071 67.978 1.00 51.88 94 ASP B CA 1
ATOM 4909 C C . ASP B 2 97 ? 16.434 47.160 69.350 1.00 50.11 94 ASP B C 1
ATOM 4910 O O . ASP B 2 97 ? 16.041 46.438 70.264 1.00 49.28 94 ASP B O 1
ATOM 4915 N N . ILE B 2 98 ? 17.480 48.007 69.467 1.00 42.47 95 ILE B N 1
ATOM 4916 C CA . ILE B 2 98 ? 18.250 48.182 70.697 1.00 40.12 95 ILE B CA 1
ATOM 4917 C C . ILE B 2 98 ? 17.833 49.479 71.388 1.00 40.90 95 ILE B C 1
ATOM 4918 O O . ILE B 2 98 ? 17.740 50.535 70.765 1.00 38.72 95 ILE B O 1
ATOM 4923 N N . GLU B 2 99 ? 17.571 49.388 72.681 1.00 36.63 96 GLU B N 1
ATOM 4924 C CA . GLU B 2 99 ? 17.160 50.550 73.467 1.00 35.26 96 GLU B CA 1
ATOM 4925 C C . GLU B 2 99 ? 18.262 50.863 74.459 1.00 36.77 96 GLU B C 1
ATOM 4926 O O . GLU B 2 99 ? 18.746 49.951 75.122 1.00 36.69 96 GLU B O 1
ATOM 4932 N N . PHE B 2 100 ? 18.718 52.108 74.510 1.00 33.08 97 PHE B N 1
ATOM 4933 C CA . PHE B 2 100 ? 19.775 52.463 75.470 1.00 32.64 97 PHE B CA 1
ATOM 4934 C C . PHE B 2 100 ? 19.525 53.788 76.157 1.00 36.73 97 PHE B C 1
ATOM 4935 O O . PHE B 2 100 ? 18.886 54.687 75.586 1.00 33.66 97 PHE B O 1
ATOM 4943 N N . TYR B 2 101 ? 20.015 53.884 77.408 1.00 34.11 98 TYR B N 1
ATOM 4944 C CA . TYR B 2 101 ? 19.930 55.081 78.238 1.00 33.51 98 TYR B CA 1
ATOM 4945 C C . TYR B 2 101 ? 21.090 56.028 77.908 1.00 38.25 98 TYR B C 1
ATOM 4946 O O . TYR B 2 101 ? 22.184 55.580 77.544 1.00 37.30 98 TYR B O 1
ATOM 4955 N N . SER B 2 102 ? 20.854 57.337 78.078 1.00 35.62 99 SER B N 1
ATOM 4956 C CA . SER B 2 102 ? 21.867 58.348 77.833 1.00 36.46 99 SER B CA 1
ATOM 4957 C C . SER B 2 102 ? 21.631 59.633 78.624 1.00 42.07 99 SER B C 1
ATOM 4958 O O . SER B 2 102 ? 20.499 60.119 78.678 1.00 41.71 99 SER B O 1
ATOM 4961 N N . PRO B 2 103 ? 22.696 60.258 79.178 1.00 39.88 100 PRO B N 1
ATOM 4962 C CA . PRO B 2 103 ? 22.496 61.557 79.834 1.00 39.12 100 PRO B CA 1
ATOM 4963 C C . PRO B 2 103 ? 22.383 62.690 78.799 1.00 43.90 100 PRO B C 1
ATOM 4964 O O . PRO B 2 103 ? 21.883 63.761 79.145 1.00 43.70 100 PRO B O 1
ATOM 4968 N N . THR B 2 104 ? 22.802 62.443 77.519 1.00 41.40 101 THR B N 1
ATOM 4969 C CA . THR B 2 104 ? 22.774 63.396 76.375 1.00 40.51 101 THR B CA 1
ATOM 4970 C C . THR B 2 104 ? 22.123 62.709 75.133 1.00 43.89 101 THR B C 1
ATOM 4971 O O . THR B 2 104 ? 22.817 62.436 74.142 1.00 42.41 101 THR B O 1
ATOM 4975 N N . PRO B 2 105 ? 20.807 62.390 75.172 1.00 40.69 102 PRO B N 1
ATOM 4976 C CA . PRO B 2 105 ? 20.213 61.637 74.051 1.00 40.31 102 PRO B CA 1
ATOM 4977 C C . PRO B 2 105 ? 20.131 62.362 72.686 1.00 43.21 102 PRO B C 1
ATOM 4978 O O . PRO B 2 105 ? 20.262 61.695 71.663 1.00 41.10 102 PRO B O 1
ATOM 4982 N N . VAL B 2 106 ? 19.922 63.689 72.653 1.00 40.49 103 VAL B N 1
ATOM 4983 C CA . VAL B 2 106 ? 19.852 64.429 71.373 1.00 40.83 103 VAL B CA 1
ATOM 4984 C C . VAL B 2 106 ? 21.282 64.529 70.739 1.00 45.90 103 VAL B C 1
ATOM 4985 O O . VAL B 2 106 ? 21.427 64.110 69.579 1.00 45.92 103 VAL B O 1
ATOM 4989 N N . PRO B 2 107 ? 22.360 64.926 71.484 1.00 42.91 104 PRO B N 1
ATOM 4990 C CA . PRO B 2 107 ? 23.714 64.886 70.889 1.00 42.47 104 PRO B CA 1
ATOM 4991 C C . PRO B 2 107 ? 24.102 63.499 70.389 1.00 46.85 104 PRO B C 1
ATOM 4992 O O . PRO B 2 107 ? 24.661 63.401 69.293 1.00 48.07 104 PRO B O 1
ATOM 4996 N N . ASP B 2 108 ? 23.738 62.424 71.135 1.00 42.01 105 ASP B N 1
ATOM 4997 C CA . ASP B 2 108 ? 23.998 61.039 70.710 1.00 40.72 105 ASP B CA 1
ATOM 4998 C C . ASP B 2 108 ? 23.247 60.700 69.425 1.00 42.40 105 ASP B C 1
ATOM 4999 O O . ASP B 2 108 ? 23.798 60.033 68.546 1.00 41.46 105 ASP B O 1
ATOM 5004 N N . LEU B 2 109 ? 21.976 61.120 69.342 1.00 38.48 106 LEU B N 1
ATOM 5005 C CA . LEU B 2 109 ? 21.111 60.899 68.182 1.00 38.37 106 LEU B CA 1
ATOM 5006 C C . LEU B 2 109 ? 21.756 61.531 66.924 1.00 41.77 106 LEU B C 1
ATOM 5007 O O . LEU B 2 109 ? 21.852 60.871 65.891 1.00 39.94 106 LEU B O 1
ATOM 5012 N N . LYS B 2 110 ? 22.234 62.784 67.031 1.00 40.17 107 LYS B N 1
ATOM 5013 C CA . LYS B 2 110 ? 22.895 63.470 65.915 1.00 40.32 107 LYS B CA 1
ATOM 5014 C C . LYS B 2 110 ? 24.186 62.749 65.503 1.00 44.80 107 LYS B C 1
ATOM 5015 O O . LYS B 2 110 ? 24.369 62.451 64.328 1.00 43.99 107 LYS B O 1
ATOM 5021 N N . GLU B 2 111 ? 25.050 62.447 66.471 1.00 42.46 108 GLU B N 1
ATOM 5022 C CA . GLU B 2 111 ? 26.316 61.782 66.204 1.00 43.35 108 GLU B CA 1
ATOM 5023 C C . GLU B 2 111 ? 26.147 60.440 65.506 1.00 47.10 108 GLU B C 1
ATOM 5024 O O . GLU B 2 111 ? 26.822 60.193 64.505 1.00 47.87 108 GLU B O 1
ATOM 5030 N N . LEU B 2 112 ? 25.220 59.599 66.002 1.00 41.61 109 LEU B N 1
ATOM 5031 C CA . LEU B 2 112 ? 24.929 58.299 65.403 1.00 40.70 109 LEU B CA 1
ATOM 5032 C C . LEU B 2 112 ? 24.273 58.438 64.009 1.00 42.24 109 LEU B C 1
ATOM 5033 O O . LEU B 2 112 ? 24.645 57.704 63.100 1.00 41.58 109 LEU B O 1
ATOM 5038 N N . CYS B 2 113 ? 23.369 59.414 63.820 1.00 40.30 110 CYS B N 1
ATOM 5039 C CA . CYS B 2 113 ? 22.740 59.676 62.506 1.00 40.47 110 CYS B CA 1
ATOM 5040 C C . CYS B 2 113 ? 23.783 60.146 61.487 1.00 47.73 110 CYS B C 1
ATOM 5041 O O . CYS B 2 113 ? 23.745 59.722 60.329 1.00 47.11 110 CYS B O 1
ATOM 5044 N N . ASP B 2 114 ? 24.734 60.982 61.935 1.00 46.11 111 ASP B N 1
ATOM 5045 C CA . ASP B 2 114 ? 25.837 61.479 61.106 1.00 46.65 111 ASP B CA 1
ATOM 5046 C C . ASP B 2 114 ? 26.758 60.347 60.666 1.00 51.75 111 ASP B C 1
ATOM 5047 O O . ASP B 2 114 ? 27.081 60.292 59.481 1.00 51.51 111 ASP B O 1
ATOM 5052 N N . ILE B 2 115 ? 27.143 59.425 61.603 1.00 48.65 112 ILE B N 1
ATOM 5053 C CA . ILE B 2 115 ? 27.985 58.245 61.330 1.00 47.37 112 ILE B CA 1
ATOM 5054 C C . ILE B 2 115 ? 27.364 57.397 60.221 1.00 53.27 112 ILE B C 1
ATOM 5055 O O . ILE B 2 115 ? 28.044 57.069 59.249 1.00 53.68 112 ILE B O 1
ATOM 5060 N N . LEU B 2 116 ? 26.069 57.071 60.363 1.00 50.35 113 LEU B N 1
ATOM 5061 C CA . LEU B 2 116 ? 25.305 56.290 59.377 1.00 49.64 113 LEU B CA 1
ATOM 5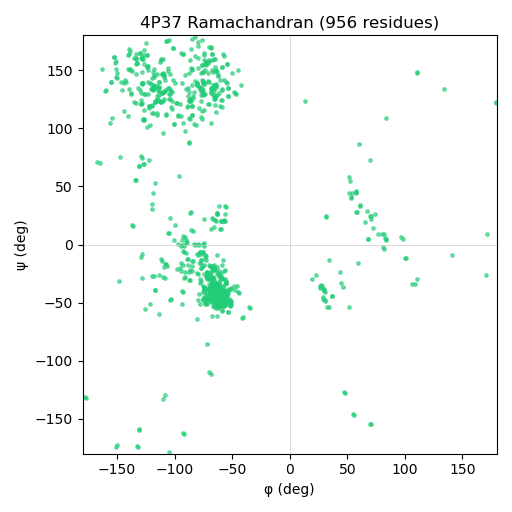062 C C . LEU B 2 116 ? 25.186 57.025 58.034 1.00 54.92 113 LEU B C 1
ATOM 5063 O O . LEU B 2 116 ? 25.320 56.387 56.991 1.00 53.89 113 LEU B O 1
ATOM 5068 N N . TYR B 2 117 ? 24.968 58.359 58.059 1.00 54.18 114 TYR B N 1
ATOM 5069 C CA . TYR B 2 117 ? 24.894 59.178 56.840 1.00 56.00 114 TYR B CA 1
ATOM 5070 C C . TYR B 2 117 ? 26.235 59.144 56.068 1.00 61.99 114 TYR B C 1
ATOM 5071 O O . TYR B 2 117 ? 26.250 58.836 54.874 1.00 60.98 114 TYR B O 1
ATOM 5080 N N . HIS B 2 118 ? 27.356 59.433 56.769 1.00 60.08 115 HIS B N 1
ATOM 5081 C CA . HIS B 2 118 ? 28.699 59.437 56.182 1.00 60.06 115 HIS B CA 1
ATOM 5082 C C . HIS B 2 118 ? 29.134 58.047 55.712 1.00 62.11 115 HIS B C 1
ATOM 5083 O O . HIS B 2 118 ? 29.969 57.958 54.816 1.00 62.76 115 HIS B O 1
ATOM 5090 N N . LYS B 2 119 ? 28.507 56.979 56.239 1.00 55.95 116 LYS B N 1
ATOM 5091 C CA . LYS B 2 119 ? 28.775 55.607 55.807 1.00 54.55 116 LYS B CA 1
ATOM 5092 C C . LYS B 2 119 ? 27.983 55.225 54.530 1.00 57.72 116 LYS B C 1
ATOM 5093 O O . LYS B 2 119 ? 28.133 54.112 54.027 1.00 59.09 116 LYS B O 1
ATOM 5099 N N . GLY B 2 120 ? 27.196 56.160 54.000 1.00 52.71 117 GLY B N 1
ATOM 5100 C CA . GLY B 2 120 ? 26.451 55.976 52.757 1.00 52.39 117 GLY B CA 1
ATOM 5101 C C . GLY B 2 120 ? 25.002 55.548 52.859 1.00 56.82 117 GLY B C 1
ATOM 5102 O O . GLY B 2 120 ? 24.383 55.275 51.831 1.00 56.42 117 GLY B O 1
ATOM 5103 N N . TYR B 2 121 ? 24.438 55.487 54.081 1.00 53.60 118 TYR B N 1
ATOM 5104 C CA . TYR B 2 121 ? 23.035 55.094 54.273 1.00 52.72 118 TYR B CA 1
ATOM 5105 C C . TYR B 2 121 ? 22.079 56.235 53.999 1.00 54.53 118 TYR B C 1
ATOM 5106 O O . TYR B 2 121 ? 22.348 57.371 54.374 1.00 53.16 118 TYR B O 1
ATOM 5115 N N . ASP B 2 122 ? 20.965 55.928 53.330 1.00 52.42 119 ASP B N 1
ATOM 5116 C CA . ASP B 2 122 ? 19.926 56.903 52.992 1.00 52.72 119 ASP B CA 1
ATOM 5117 C C . ASP B 2 122 ? 18.611 56.170 52.703 1.00 53.91 119 ASP B C 1
ATOM 5118 O O . ASP B 2 122 ? 18.646 55.209 51.934 1.00 54.95 119 ASP B O 1
ATOM 5123 N N . PRO B 2 123 ? 17.446 56.602 53.267 1.00 46.67 120 PRO B N 1
ATOM 5124 C CA . PRO B 2 123 ? 17.266 57.704 54.226 1.00 45.03 120 PRO B CA 1
ATOM 5125 C C . PRO B 2 123 ? 17.710 57.350 55.652 1.00 47.05 120 PRO B C 1
ATOM 5126 O O . PRO B 2 123 ? 17.644 56.183 56.058 1.00 45.15 120 PRO B O 1
ATOM 5130 N N . VAL B 2 124 ? 18.203 58.364 56.385 1.00 43.90 121 VAL B N 1
ATOM 5131 C CA . VAL B 2 124 ? 18.634 58.279 57.784 1.00 43.97 121 VAL B CA 1
ATOM 5132 C C . VAL B 2 124 ? 17.949 59.399 58.524 1.00 47.37 121 VAL B C 1
ATOM 5133 O O . VAL B 2 124 ? 18.100 60.563 58.145 1.00 46.02 121 VAL B O 1
ATOM 5137 N N . GLN B 2 125 ? 17.221 59.047 59.598 1.00 44.15 122 GLN B N 1
ATOM 5138 C CA . GLN B 2 125 ? 16.503 60.010 60.419 1.00 43.93 122 GLN B CA 1
ATOM 5139 C C . GLN B 2 125 ? 16.439 59.623 61.884 1.00 46.89 122 GLN B C 1
ATOM 5140 O O . GLN B 2 125 ? 16.237 58.457 62.218 1.00 45.97 122 GLN B O 1
ATOM 5146 N N . GLY B 2 126 ? 16.602 60.627 62.735 1.00 43.84 123 GLY B N 1
ATOM 5147 C CA . GLY B 2 126 ? 16.469 60.541 64.178 1.00 43.23 123 GLY B CA 1
ATOM 5148 C C . GLY B 2 126 ? 15.204 61.297 64.504 1.00 47.33 123 GLY B C 1
ATOM 5149 O O . GLY B 2 126 ? 15.042 62.429 64.050 1.00 47.12 123 GLY B O 1
ATOM 5150 N N . LYS B 2 127 ? 14.260 60.665 65.199 1.00 44.93 124 LYS B N 1
ATOM 5151 C CA . LYS B 2 127 ? 12.956 61.285 65.503 1.00 45.34 124 LYS B CA 1
ATOM 5152 C C . LYS B 2 127 ? 12.565 61.111 66.963 1.00 49.95 124 LYS B C 1
ATOM 5153 O O . LYS B 2 127 ? 12.930 60.131 67.590 1.00 50.31 124 LYS B O 1
ATOM 5159 N N . GLU B 2 128 ? 11.724 61.998 67.458 1.00 47.43 125 GLU B N 1
ATOM 5160 C CA . GLU B 2 128 ? 11.129 61.918 68.787 1.00 47.63 125 GLU B CA 1
ATOM 5161 C C . GLU B 2 128 ? 10.156 60.720 68.805 1.00 51.63 125 GLU B C 1
ATOM 5162 O O . GLU B 2 128 ? 9.330 60.584 67.900 1.00 51.98 125 GLU B O 1
ATOM 5168 N N . ALA B 2 129 ? 10.263 59.848 69.810 1.00 47.30 126 ALA B N 1
ATOM 5169 C CA . ALA B 2 129 ? 9.382 58.685 69.899 1.00 46.68 126 ALA B CA 1
ATOM 5170 C C . ALA B 2 129 ? 8.066 59.048 70.591 1.00 51.08 126 ALA B C 1
ATOM 5171 O O . ALA B 2 129 ? 7.921 60.184 71.034 1.00 48.85 126 ALA B O 1
ATOM 5173 N N . GLN B 2 130 ? 7.108 58.083 70.694 1.00 51.30 127 GLN B N 1
ATOM 5174 C CA . GLN B 2 130 ? 5.809 58.306 71.350 1.00 52.51 127 GLN B CA 1
ATOM 5175 C C . GLN B 2 130 ? 6.010 58.668 72.816 1.00 55.53 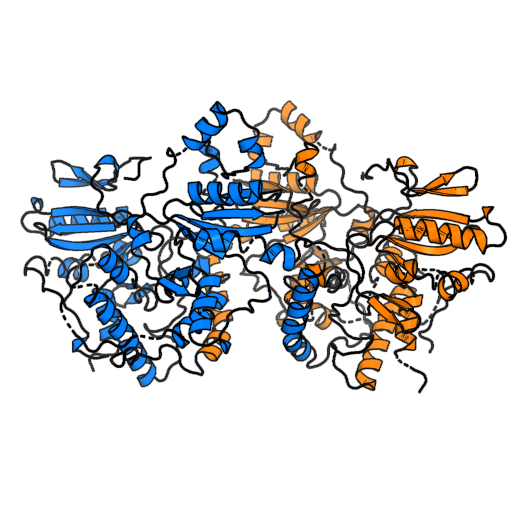127 GLN B C 1
ATOM 5176 O O . GLN B 2 130 ? 5.361 59.584 73.320 1.00 54.83 127 GLN B O 1
ATOM 5182 N N . HIS B 2 131 ? 6.942 57.964 73.475 0.71 51.49 128 HIS B N 1
ATOM 5183 C CA . HIS B 2 131 ? 7.363 58.223 74.837 0.71 51.16 128 HIS B CA 1
ATOM 5184 C C . HIS B 2 131 ? 8.236 59.485 74.764 0.71 49.80 128 HIS B C 1
ATOM 5185 O O . HIS B 2 131 ? 9.271 59.470 74.102 0.71 46.47 128 HIS B O 1
ATOM 5192 N N . GLU B 2 132 ? 7.791 60.582 75.394 1.00 45.78 129 GLU B N 1
ATOM 5193 C CA . GLU B 2 132 ? 8.568 61.821 75.471 1.00 46.40 129 GLU B CA 1
ATOM 5194 C C . GLU B 2 132 ? 9.902 61.521 76.212 1.00 49.00 129 GLU B C 1
ATOM 5195 O O . GLU B 2 132 ? 9.901 60.722 77.156 1.00 50.23 129 GLU B O 1
ATOM 5201 N N . GLU B 2 133 ? 11.025 62.132 75.766 1.00 41.57 130 GLU B N 1
ATOM 5202 C CA . GLU B 2 133 ? 12.388 61.957 76.308 1.00 39.77 130 GLU B CA 1
ATOM 5203 C C . GLU B 2 133 ? 13.093 60.710 75.720 1.00 40.32 130 GLU B C 1
ATOM 5204 O O . GLU B 2 133 ? 14.227 60.409 76.098 1.00 39.08 130 GLU B O 1
ATOM 5210 N N . THR B 2 134 ? 12.427 60.032 74.756 1.00 35.07 131 THR B N 1
ATOM 5211 C CA . THR B 2 134 ? 12.932 58.909 73.965 1.00 33.97 131 THR B CA 1
ATOM 5212 C C . THR B 2 134 ? 13.003 59.357 72.491 1.00 37.89 131 THR B C 1
ATOM 5213 O O . THR B 2 134 ? 12.072 60.008 71.990 1.00 36.23 131 THR B O 1
ATOM 5217 N N . TYR B 2 135 ? 14.118 59.011 71.807 1.00 34.16 132 TYR B N 1
ATOM 5218 C CA . TYR B 2 135 ? 14.371 59.354 70.402 1.00 34.01 132 TYR B CA 1
ATOM 5219 C C . TYR B 2 135 ? 14.728 58.108 69.637 1.00 38.52 132 TYR B C 1
ATOM 5220 O O . TYR B 2 135 ? 15.449 57.271 70.157 1.00 39.88 132 TYR B O 1
ATOM 5229 N N . SER B 2 136 ? 14.205 57.973 68.418 1.00 34.90 133 SER B N 1
ATOM 5230 C CA . SER B 2 136 ? 14.374 56.799 67.567 1.00 35.30 133 SER B CA 1
ATOM 5231 C C . SER B 2 136 ? 15.191 57.036 66.299 1.00 39.87 133 SER B C 1
ATOM 5232 O O . SER B 2 136 ? 15.006 58.043 65.648 1.00 42.31 133 SER B O 1
ATOM 5235 N N . ILE B 2 137 ? 16.051 56.089 65.929 1.00 36.17 134 ILE B N 1
ATOM 5236 C CA . ILE B 2 137 ? 16.819 56.135 64.682 1.00 35.25 134 ILE B CA 1
ATOM 5237 C C . ILE B 2 137 ? 16.221 55.156 63.648 1.00 37.25 134 ILE B C 1
ATOM 5238 O O . ILE B 2 137 ? 16.059 53.964 63.917 1.00 33.83 134 ILE B O 1
ATOM 5243 N N . PHE B 2 138 ? 15.898 55.693 62.466 1.00 34.56 135 PHE B N 1
ATOM 5244 C CA . PHE B 2 138 ? 15.364 54.956 61.335 1.00 34.28 135 PHE B CA 1
ATOM 5245 C C . PHE B 2 138 ? 16.371 55.011 60.202 1.00 38.51 135 PHE B C 1
ATOM 5246 O O . PHE B 2 138 ? 16.787 56.101 59.798 1.00 39.18 135 PHE B O 1
ATOM 5254 N N . VAL B 2 139 ? 16.767 53.844 59.696 1.00 35.71 136 VAL B N 1
ATOM 5255 C CA . VAL B 2 139 ? 17.682 53.710 58.560 1.00 35.70 136 VAL B CA 1
ATOM 5256 C C . VAL B 2 139 ? 16.926 52.898 57.519 1.00 42.78 136 VAL B C 1
ATOM 5257 O O . VAL B 2 139 ? 16.536 51.767 57.794 1.00 43.27 136 VAL B O 1
ATOM 5261 N N . ASN B 2 140 ? 16.702 53.493 56.332 1.00 41.62 137 ASN B N 1
ATOM 5262 C CA . ASN B 2 140 ? 15.959 52.899 55.219 1.00 41.90 137 ASN B CA 1
ATOM 5263 C C . ASN B 2 140 ? 14.526 52.517 55.683 1.00 46.12 137 ASN B C 1
ATOM 5264 O O . ASN B 2 140 ? 14.053 51.397 55.461 1.00 44.96 137 ASN B O 1
ATOM 5269 N N . LEU B 2 141 ? 13.874 53.461 56.399 1.00 42.40 138 LEU B N 1
ATOM 5270 C CA . LEU B 2 141 ? 12.499 53.343 56.924 1.00 41.77 138 LEU B CA 1
ATOM 5271 C C . LEU B 2 141 ? 12.319 52.290 58.039 1.00 45.59 138 LEU B C 1
ATOM 5272 O O . LEU B 2 141 ? 11.203 52.092 58.509 1.00 46.17 138 LEU B O 1
ATOM 5277 N N . GLN B 2 142 ? 13.419 51.659 58.482 1.00 41.20 139 GLN B N 1
ATOM 5278 C CA . GLN B 2 142 ? 13.450 50.626 59.511 1.00 40.39 139 GLN B CA 1
ATOM 5279 C C . GLN B 2 142 ? 13.968 51.196 60.844 1.00 44.53 139 GLN B C 1
ATOM 5280 O O . GLN B 2 142 ? 14.997 51.868 60.854 1.00 43.25 139 GLN B O 1
ATOM 5286 N N . LEU B 2 143 ? 13.261 50.901 61.962 1.00 41.70 140 LEU B N 1
ATOM 5287 C CA . LEU B 2 143 ? 13.652 51.313 63.316 1.00 41.84 140 LEU B CA 1
ATOM 5288 C C . LEU B 2 143 ? 14.834 50.462 63.807 1.00 43.14 140 LEU B C 1
ATOM 5289 O O . LEU B 2 143 ? 14.756 49.247 63.770 1.00 42.90 140 LEU B O 1
ATOM 5294 N N . TYR B 2 144 ? 15.892 51.091 64.304 1.00 38.79 141 TYR B N 1
ATOM 5295 C CA . TYR B 2 144 ? 17.049 50.344 64.795 1.00 38.45 141 TYR B CA 1
ATOM 5296 C C . TYR B 2 144 ? 17.319 50.521 66.266 1.00 40.93 141 TYR B C 1
ATOM 5297 O O . TYR B 2 144 ? 17.733 49.568 66.919 1.00 40.45 141 TYR B O 1
ATOM 5306 N N . CYS B 2 145 ? 17.140 51.741 66.789 1.00 38.24 142 CYS B N 1
ATOM 5307 C CA . CYS B 2 145 ? 17.397 51.990 68.200 1.00 39.04 142 CYS B CA 1
ATOM 5308 C C . CYS B 2 145 ? 16.565 53.117 68.792 1.00 40.52 142 CYS B C 1
ATOM 5309 O O . CYS B 2 145 ? 16.077 53.987 68.075 1.00 39.77 142 CYS B O 1
ATOM 5312 N N . ASP B 2 146 ? 16.397 53.056 70.128 1.00 36.82 143 ASP B N 1
ATOM 5313 C CA . ASP B 2 146 ? 15.723 54.043 70.972 1.00 35.59 143 ASP B CA 1
ATOM 5314 C C . ASP B 2 146 ? 16.762 54.565 71.951 1.00 37.44 143 ASP B C 1
ATOM 5315 O O . ASP B 2 146 ? 17.522 53.783 72.518 1.00 38.29 143 ASP B O 1
ATOM 5320 N N . ILE B 2 147 ? 16.822 55.882 72.111 1.00 34.38 144 ILE B N 1
ATOM 5321 C CA . ILE B 2 147 ? 17.738 56.601 73.012 1.00 33.95 144 ILE B CA 1
ATOM 5322 C C . ILE B 2 147 ? 16.875 57.368 74.026 1.00 35.75 144 ILE B C 1
ATOM 5323 O O . ILE B 2 147 ? 16.135 58.275 73.639 1.00 34.45 144 ILE B O 1
ATOM 5328 N N . THR B 2 148 ? 16.946 56.965 75.311 1.00 32.88 145 THR B N 1
ATOM 5329 C CA . THR B 2 148 ? 16.167 57.547 76.409 1.00 32.36 145 THR B CA 1
ATOM 5330 C C . THR B 2 148 ? 17.017 58.382 77.366 1.00 36.99 145 THR B C 1
ATOM 5331 O O . THR B 2 148 ? 18.059 57.932 77.854 1.00 35.87 145 THR B O 1
ATOM 5335 N N . TYR B 2 149 ? 16.522 59.582 77.675 0.96 33.84 146 TYR B N 1
ATOM 5336 C CA . TYR B 2 149 ? 17.159 60.487 78.610 0.96 32.32 146 TYR B CA 1
ATOM 5337 C C . TYR B 2 149 ? 17.123 59.953 80.024 0.96 35.69 146 TYR B C 1
ATOM 5338 O O . TYR B 2 149 ? 16.082 59.514 80.501 0.96 34.39 146 TYR B O 1
ATOM 5347 N N . VAL B 2 150 ? 18.261 60.046 80.710 1.00 33.56 147 VAL B N 1
ATOM 5348 C CA . VAL B 2 150 ? 18.392 59.739 82.132 1.00 33.21 147 VAL B CA 1
ATOM 5349 C C . VAL B 2 150 ? 19.225 60.872 82.754 1.00 38.84 147 VAL B C 1
ATOM 5350 O O . VAL B 2 150 ? 20.362 61.072 82.295 1.00 40.14 147 VAL B O 1
ATOM 5354 N N . PRO B 2 151 ? 18.718 61.614 83.793 1.00 35.00 148 PRO B N 1
ATOM 5355 C CA . PRO B 2 151 ? 19.552 62.657 84.425 1.00 35.11 148 PRO B CA 1
ATOM 5356 C C . PRO B 2 151 ? 20.892 62.073 84.862 1.00 39.89 148 PRO B C 1
ATOM 5357 O O . PRO B 2 151 ? 20.927 60.956 85.395 1.00 40.32 148 PRO B O 1
ATOM 5361 N N . THR B 2 152 ? 21.985 62.798 84.556 1.00 35.83 149 THR B N 1
ATOM 5362 C CA . THR B 2 152 ? 23.391 62.438 84.777 1.00 35.78 149 THR B CA 1
ATOM 5363 C C . THR B 2 152 ? 23.650 61.630 86.064 1.00 40.38 149 THR B C 1
ATOM 5364 O O . THR B 2 152 ? 24.270 60.566 85.988 1.00 39.33 149 THR B O 1
ATOM 5368 N N . LYS B 2 153 ? 23.192 62.146 87.221 1.00 38.37 150 LYS B N 1
ATOM 5369 C CA . LYS B 2 153 ? 23.359 61.551 88.555 1.00 38.69 150 LYS B CA 1
ATOM 5370 C C . LYS B 2 153 ? 22.696 60.174 88.631 1.00 41.81 150 LYS B C 1
ATOM 5371 O O . LYS B 2 153 ? 23.307 59.220 89.114 1.00 42.36 150 LYS B O 1
ATOM 5377 N N . VAL B 2 154 ? 21.459 60.069 88.124 1.00 37.47 151 VAL B N 1
ATOM 5378 C CA . VAL B 2 154 ? 20.708 58.815 88.084 1.00 36.17 151 VAL B CA 1
ATOM 5379 C C . VAL B 2 154 ? 21.417 57.853 87.115 1.00 39.84 151 VAL B C 1
ATOM 5380 O O . VAL B 2 154 ? 21.631 56.696 87.460 1.00 39.58 151 VAL B O 1
ATOM 5384 N N . TYR B 2 155 ? 21.790 58.348 85.913 1.00 35.88 152 TYR B N 1
ATOM 5385 C CA . TYR B 2 155 ? 22.461 57.567 84.871 1.00 34.98 152 TYR B CA 1
ATOM 5386 C C . TYR B 2 155 ? 23.687 56.806 85.374 1.00 40.83 152 TYR B C 1
ATOM 5387 O O . TYR B 2 155 ? 23.801 55.614 85.093 1.00 40.57 152 TYR B O 1
ATOM 5396 N N . HIS B 2 156 ? 24.609 57.495 86.082 0.87 37.33 153 HIS B N 1
ATOM 5397 C CA . HIS B 2 156 ? 25.839 56.874 86.581 0.87 36.16 153 HIS B CA 1
ATOM 5398 C C . HIS B 2 156 ? 25.601 55.847 87.665 0.87 38.13 153 HIS B C 1
ATOM 5399 O O . HIS B 2 156 ? 26.437 54.971 87.844 0.87 37.92 153 HIS B O 1
ATOM 5406 N N . GLY B 2 157 ? 24.440 55.912 88.311 1.00 34.02 154 GLY B N 1
ATOM 5407 C CA . GLY B 2 157 ? 24.034 54.993 89.363 1.00 33.30 154 GLY B CA 1
ATOM 5408 C C . GLY B 2 157 ? 23.395 53.710 88.873 1.00 39.86 154 GLY B C 1
ATOM 5409 O O . GLY B 2 157 ? 23.229 52.774 89.660 1.00 39.66 154 GLY B O 1
ATOM 5410 N N . ILE B 2 158 ? 22.998 53.647 87.577 1.00 37.18 155 ILE B N 1
ATOM 5411 C CA . ILE B 2 158 ? 22.384 52.436 87.017 1.00 36.39 155 ILE B CA 1
ATOM 5412 C C . ILE B 2 158 ? 23.452 51.345 86.901 1.00 40.45 155 ILE B C 1
ATOM 5413 O O . ILE B 2 158 ? 24.467 51.543 86.232 1.00 39.82 155 ILE B O 1
ATOM 5418 N N . LYS B 2 159 ? 23.206 50.217 87.574 1.00 37.76 156 LYS B N 1
ATOM 5419 C CA . LYS B 2 159 ? 24.102 49.074 87.613 1.00 38.68 156 LYS B CA 1
ATOM 5420 C C . LYS B 2 159 ? 23.947 48.247 86.359 1.00 42.86 156 LYS B C 1
ATOM 5421 O O . LYS B 2 159 ? 22.827 48.017 85.880 1.00 40.48 156 LYS B O 1
ATOM 5427 N N . THR B 2 160 ? 25.092 47.822 85.820 1.00 40.03 157 THR B N 1
ATOM 5428 C CA . THR B 2 160 ? 25.136 47.072 84.592 1.00 40.34 157 THR B CA 1
ATOM 5429 C C . THR B 2 160 ? 25.979 45.798 84.710 1.00 46.24 157 THR B C 1
ATOM 5430 O O . THR B 2 160 ? 26.765 45.639 85.650 1.00 46.76 157 THR B O 1
ATOM 5434 N N . ILE B 2 161 ? 25.801 44.905 83.726 1.00 41.86 158 ILE B N 1
ATOM 5435 C CA . ILE B 2 161 ? 26.569 43.695 83.505 1.00 41.55 158 ILE B CA 1
ATOM 5436 C C . ILE B 2 161 ? 27.183 43.890 82.113 1.00 49.12 158 ILE B C 1
ATOM 5437 O O . ILE B 2 161 ? 26.447 44.059 81.134 1.00 48.16 158 ILE B O 1
ATOM 5442 N N . GLU B 2 162 ? 28.529 43.889 82.036 1.00 48.58 159 GLU B N 1
ATOM 5443 C CA . GLU B 2 162 ? 29.248 44.052 80.780 1.00 49.49 159 GLU B CA 1
ATOM 5444 C C . GLU B 2 162 ? 29.396 42.714 80.047 1.00 55.04 159 GLU B C 1
ATOM 5445 O O . GLU B 2 162 ? 29.984 41.770 80.581 1.00 55.63 1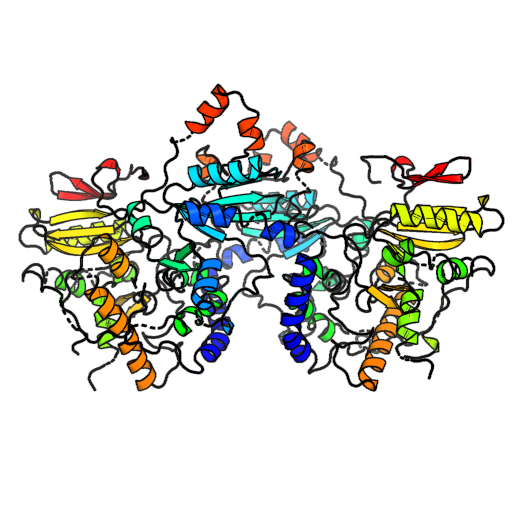59 GLU B O 1
ATOM 5451 N N . ILE B 2 163 ? 28.833 42.634 78.836 1.00 51.18 160 ILE B N 1
ATOM 5452 C CA . ILE B 2 163 ? 28.904 41.452 77.981 1.00 50.88 160 ILE B CA 1
ATOM 5453 C C . ILE B 2 163 ? 29.385 41.926 76.605 1.00 55.88 160 ILE B C 1
ATOM 5454 O O . ILE B 2 163 ? 28.754 42.806 76.011 1.00 55.89 160 ILE B O 1
ATOM 5459 N N . ASP B 2 164 ? 30.537 41.379 76.134 1.00 52.04 161 ASP B N 1
ATOM 5460 C CA . ASP B 2 164 ? 31.178 41.679 74.849 1.00 51.51 161 ASP B CA 1
ATOM 5461 C C . ASP B 2 164 ? 31.417 43.199 74.647 1.00 52.38 161 ASP B C 1
ATOM 5462 O O . ASP B 2 164 ? 31.223 43.745 73.554 1.00 51.92 161 ASP B O 1
ATOM 5467 N N . GLY B 2 165 ? 31.846 43.857 75.722 1.00 47.32 162 GLY B N 1
ATOM 5468 C CA . GLY B 2 165 ? 32.128 45.288 75.737 1.00 46.70 162 GLY B CA 1
ATOM 5469 C C . GLY B 2 165 ? 30.931 46.220 75.889 1.00 49.65 162 GLY B C 1
ATOM 5470 O O . GLY B 2 165 ? 31.116 47.437 75.968 1.00 48.93 162 GLY B O 1
ATOM 5471 N N . ILE B 2 166 ? 29.702 45.672 75.947 1.00 45.41 163 ILE B N 1
ATOM 5472 C CA . ILE B 2 166 ? 28.490 46.475 76.098 1.00 45.15 163 ILE B CA 1
ATOM 5473 C C . ILE B 2 166 ? 27.930 46.367 77.518 1.00 48.30 163 ILE B C 1
ATOM 5474 O O . ILE B 2 166 ? 27.837 45.267 78.070 1.00 48.12 163 ILE B O 1
ATOM 5479 N N . ASN B 2 167 ? 27.551 47.520 78.089 1.00 42.75 164 ASN B N 1
ATOM 5480 C CA . ASN B 2 167 ? 26.955 47.632 79.418 1.00 42.41 164 ASN B CA 1
ATOM 5481 C C . ASN B 2 167 ? 25.440 47.392 79.344 1.00 42.84 164 ASN B C 1
ATOM 5482 O O . ASN B 2 167 ? 24.702 48.204 78.783 1.00 40.01 164 ASN B O 1
ATOM 5487 N N . TYR B 2 168 ? 24.989 46.279 79.915 1.00 39.53 165 TYR B N 1
ATOM 5488 C CA . TYR B 2 168 ? 23.575 45.922 79.926 1.00 39.26 165 TYR B CA 1
ATOM 5489 C C . TYR B 2 168 ? 22.984 46.166 81.296 1.00 40.12 165 TYR B C 1
ATOM 5490 O O . TYR B 2 168 ? 23.517 45.670 82.290 1.00 37.39 165 TYR B O 1
ATOM 5499 N N . THR B 2 169 ? 21.852 46.881 81.345 1.00 36.71 166 THR B N 1
ATOM 5500 C CA . THR B 2 169 ? 21.131 47.165 82.588 1.00 37.15 166 THR B CA 1
ATOM 5501 C C . THR B 2 169 ? 20.953 45.901 83.419 1.00 39.93 166 THR B C 1
ATOM 5502 O O . THR B 2 169 ? 20.538 44.880 82.888 1.00 38.64 166 THR B O 1
ATOM 5506 N N . HIS B 2 170 ? 21.294 45.966 84.717 1.00 37.44 167 HIS B N 1
ATOM 5507 C CA . HIS B 2 170 ? 21.159 44.813 85.596 1.00 36.68 167 HIS B CA 1
ATOM 5508 C C . HIS B 2 170 ? 19.703 44.320 85.654 1.00 41.59 167 HIS B C 1
ATOM 5509 O O . HIS B 2 170 ? 18.799 45.141 85.828 1.00 41.56 167 HIS B O 1
ATOM 5516 N N . PRO B 2 171 ? 19.476 42.979 85.540 1.00 37.71 168 PRO B N 1
ATOM 5517 C CA . PRO B 2 171 ? 18.107 42.435 85.621 1.00 36.18 168 PRO B CA 1
ATOM 5518 C C . PRO B 2 171 ? 17.277 42.937 86.792 1.00 39.07 168 PRO B C 1
ATOM 5519 O O . PRO B 2 171 ? 16.058 43.087 86.667 1.00 40.12 168 PRO B O 1
ATOM 5523 N N . HIS B 2 172 ? 17.916 43.149 87.944 1.00 33.44 169 HIS B N 1
ATOM 5524 C CA . HIS B 2 172 ? 17.177 43.579 89.120 1.00 32.52 169 HIS B CA 1
ATOM 5525 C C . HIS B 2 172 ? 16.863 45.092 89.113 1.00 35.19 169 HIS B C 1
ATOM 5526 O O . HIS B 2 172 ? 16.034 45.536 89.905 1.00 32.84 169 HIS B O 1
ATOM 5533 N N . PHE B 2 173 ? 17.439 45.856 88.159 1.00 31.98 170 PHE B N 1
ATOM 5534 C CA . PHE B 2 173 ? 17.043 47.244 87.925 1.00 31.64 170 PHE B CA 1
ATOM 5535 C C . PHE B 2 173 ? 15.836 47.143 86.962 1.00 35.88 170 PHE B C 1
ATOM 5536 O O . PHE B 2 173 ? 14.812 47.739 87.227 1.00 35.02 170 PHE B O 1
ATOM 5552 N N . LEU B 2 175 ? 13.729 44.770 86.625 1.00 31.70 172 LEU B N 1
ATOM 5553 C CA . LEU B 2 175 ? 12.607 44.184 87.343 1.00 31.00 172 LEU B CA 1
ATOM 5554 C C . LEU B 2 175 ? 11.663 45.254 87.892 1.00 37.33 172 LEU B C 1
ATOM 5555 O O . LEU B 2 175 ? 10.444 45.027 87.950 1.00 37.99 172 LEU B O 1
ATOM 5560 N N . ILE B 2 176 ? 12.222 46.428 88.273 1.00 32.83 173 ILE B N 1
ATOM 5561 C CA . ILE B 2 176 ? 11.438 47.575 88.718 1.00 32.55 173 ILE B CA 1
ATOM 5562 C C . ILE B 2 176 ? 10.398 47.963 87.632 1.00 38.83 173 ILE B C 1
ATOM 5563 O O . ILE B 2 176 ? 9.234 48.191 87.964 1.00 37.80 173 ILE B O 1
ATOM 5568 N N . ASP B 2 177 ? 10.807 47.968 86.346 1.00 37.04 174 ASP B N 1
ATOM 5569 C CA . ASP B 2 177 ? 9.904 48.308 85.257 1.00 38.40 174 ASP B CA 1
ATOM 5570 C C . ASP B 2 177 ? 8.784 47.278 85.064 1.00 40.17 174 ASP B C 1
ATOM 5571 O O . ASP B 2 177 ? 7.648 47.684 84.848 1.00 40.66 174 ASP B O 1
ATOM 5576 N N . TYR B 2 178 ? 9.068 45.967 85.203 1.00 35.33 175 TYR B N 1
ATOM 5577 C CA . TYR B 2 178 ? 8.027 44.933 85.123 1.00 34.50 175 TYR B CA 1
ATOM 5578 C C . TYR B 2 178 ? 7.063 45.041 86.307 1.00 39.64 175 TYR B C 1
ATOM 5579 O O . TYR B 2 178 ? 5.847 44.883 86.114 1.00 40.32 175 TYR B O 1
ATOM 5588 N N . LEU B 2 179 ? 7.589 45.360 87.521 1.00 35.22 176 LEU B N 1
ATOM 5589 C CA . LEU B 2 179 ? 6.737 45.585 88.707 1.00 34.81 176 LEU B CA 1
ATOM 5590 C C . LEU B 2 179 ? 5.856 46.835 88.523 1.00 38.57 176 LEU B C 1
ATOM 5591 O O . LEU B 2 179 ? 4.693 46.806 88.927 1.00 38.48 176 LEU B O 1
ATOM 5596 N N . ARG B 2 180 ? 6.378 47.886 87.846 1.00 34.47 177 ARG B N 1
ATOM 5597 C CA . ARG B 2 180 ? 5.602 49.089 87.542 1.00 35.42 177 ARG B CA 1
ATOM 5598 C C . ARG B 2 180 ? 4.343 48.748 86.745 1.00 39.13 177 ARG B C 1
ATOM 5599 O O . ARG B 2 180 ? 3.290 49.290 87.035 1.00 39.82 177 ARG B O 1
ATOM 5615 N N . ILE B 2 182 ? 2.813 45.634 86.607 1.00 40.11 179 ILE B N 1
ATOM 5616 C CA . ILE B 2 182 ? 1.993 44.846 87.529 1.00 39.63 179 ILE B CA 1
ATOM 5617 C C . ILE B 2 182 ? 1.249 45.762 88.516 1.00 41.16 179 ILE B C 1
ATOM 5618 O O . ILE B 2 182 ? 0.104 45.478 88.861 1.00 40.34 179 ILE B O 1
ATOM 5623 N N . ASN B 2 183 ? 1.892 46.864 88.944 1.00 36.51 180 ASN B N 1
ATOM 5624 C CA . ASN B 2 183 ? 1.322 47.795 89.910 1.00 35.88 180 ASN B CA 1
ATOM 5625 C C . ASN B 2 183 ? 0.415 48.878 89.297 1.00 42.13 180 ASN B C 1
ATOM 5626 O O . ASN B 2 183 ? 0.013 49.806 90.003 1.00 40.49 180 ASN B O 1
ATOM 5631 N N . GLN B 2 184 ? 0.022 48.724 88.015 1.00 40.47 181 GLN B N 1
ATOM 5632 C CA . GLN B 2 184 ? -0.909 49.650 87.349 1.00 39.67 181 GLN B CA 1
ATOM 5633 C C . GLN B 2 184 ? -2.014 48.767 86.756 1.00 44.58 181 GLN B C 1
ATOM 5634 O O . GLN B 2 184 ? -2.047 48.575 85.537 1.00 42.56 181 GLN B O 1
ATOM 5640 N N . PRO B 2 185 ? -2.881 48.142 87.603 1.00 42.42 182 PRO B N 1
ATOM 5641 C CA . PRO B 2 185 ? -3.867 47.195 87.062 1.00 43.04 182 PRO B CA 1
ATOM 5642 C C . PRO B 2 185 ? -4.884 47.731 86.054 1.00 49.57 182 PRO B C 1
ATOM 5643 O O . PRO B 2 185 ? -5.216 47.013 85.118 1.00 50.80 182 PRO B O 1
ATOM 5647 N N . LEU B 2 186 ? -5.402 48.943 86.246 1.00 46.38 183 LEU B N 1
ATOM 5648 C CA . LEU B 2 186 ? -6.450 49.455 85.364 1.00 46.33 183 LEU B CA 1
ATOM 5649 C C . LEU B 2 186 ? -5.956 49.947 83.995 1.00 51.07 183 LEU B C 1
ATOM 5650 O O . LEU B 2 186 ? -6.750 50.020 83.060 1.00 51.48 183 LEU B O 1
ATOM 5655 N N . THR B 2 187 ? -4.654 50.257 83.872 1.00 46.04 184 THR B N 1
ATOM 5656 C CA . THR B 2 187 ? -4.068 50.765 82.637 1.00 45.08 184 THR B CA 1
ATOM 5657 C C . THR B 2 187 ? -3.158 49.772 81.910 1.00 49.64 184 THR B C 1
ATOM 5658 O O . THR B 2 187 ? -3.052 49.839 80.682 1.00 49.79 184 THR B O 1
ATOM 5662 N N . ALA B 2 188 ? -2.504 48.851 82.644 1.00 44.89 185 ALA B N 1
ATOM 5663 C CA . ALA B 2 188 ? -1.530 47.950 82.034 1.00 43.50 185 ALA B CA 1
ATOM 5664 C C . ALA B 2 188 ? -1.926 46.483 81.945 1.00 46.50 185 ALA B C 1
ATOM 5665 O O . ALA B 2 188 ? -1.252 45.767 81.214 1.00 45.79 185 ALA B O 1
ATOM 5667 N N . ALA B 2 189 ? -2.974 46.025 82.657 1.00 43.63 186 ALA B N 1
ATOM 5668 C CA . ALA B 2 189 ? -3.342 44.604 82.672 1.00 45.42 186 ALA B CA 1
ATOM 5669 C C . ALA B 2 189 ? -3.536 43.984 81.296 1.00 53.64 186 ALA B C 1
ATOM 5670 O O . ALA B 2 189 ? -2.817 43.035 80.948 1.00 51.85 186 ALA B O 1
ATOM 5672 N N . GLU B 2 190 ? -4.463 44.564 80.501 1.00 54.90 187 GLU B N 1
ATOM 5673 C CA . GLU B 2 190 ? -4.845 44.099 79.167 1.00 56.60 187 GLU B CA 1
ATOM 5674 C C . GLU B 2 190 ? -3.679 43.894 78.210 1.00 60.83 187 GLU B C 1
ATOM 5675 O O . GLU B 2 190 ? -3.570 42.822 77.613 1.00 60.96 187 GLU B O 1
ATOM 5681 N N . GLN B 2 191 ? -2.820 44.905 78.063 1.00 57.15 188 GLN B N 1
ATOM 5682 C CA . GLN B 2 191 ? -1.717 44.844 77.106 1.00 57.15 188 GLN B CA 1
ATOM 5683 C C . GLN B 2 191 ? -0.367 44.371 77.658 1.00 59.33 188 GLN B C 1
ATOM 5684 O O . GLN B 2 191 ? 0.472 43.932 76.858 1.00 58.97 188 GLN B O 1
ATOM 5690 N N . ARG B 2 192 ? -0.126 44.483 78.993 1.00 54.02 189 ARG B N 1
ATOM 5691 C CA . ARG B 2 192 ? 1.210 44.195 79.507 1.00 52.96 189 ARG B CA 1
ATOM 5692 C C . ARG B 2 192 ? 1.392 43.038 80.491 1.00 53.50 189 ARG B C 1
ATOM 5693 O O . ARG B 2 192 ? 2.500 42.505 80.537 1.00 53.09 189 ARG B O 1
ATOM 5701 N N . TRP B 2 193 ? 0.372 42.660 81.282 1.00 47.80 190 TRP B N 1
ATOM 5702 C CA . TRP B 2 193 ? 0.507 41.659 82.356 1.00 46.44 190 TRP B CA 1
ATOM 5703 C C . TRP B 2 193 ? 1.014 40.254 81.947 1.00 50.58 190 TRP B C 1
ATOM 5704 O O . TRP B 2 193 ? 1.884 39.720 82.646 1.00 48.91 190 TRP B O 1
ATOM 5715 N N . GLU B 2 194 ? 0.493 39.664 80.850 1.00 48.27 191 GLU B N 1
ATOM 5716 C CA . GLU B 2 194 ? 0.926 38.340 80.387 1.00 48.15 191 GLU B CA 1
ATOM 5717 C C . GLU B 2 194 ? 2.398 38.334 79.990 1.00 51.25 191 GLU B C 1
ATOM 5718 O O . GLU B 2 194 ? 3.138 37.447 80.410 1.00 51.10 191 GLU B O 1
ATOM 5724 N N . LYS B 2 195 ? 2.825 39.350 79.228 1.00 48.21 192 LYS B N 1
ATOM 5725 C CA . LYS B 2 195 ? 4.205 39.529 78.781 1.00 48.66 192 LYS B CA 1
ATOM 5726 C C . LYS B 2 195 ? 5.128 39.874 79.971 1.00 51.09 192 LYS B C 1
ATOM 5727 O O . LYS B 2 195 ? 6.236 39.337 80.036 1.00 51.78 192 LYS B O 1
ATOM 5733 N N . ALA B 2 196 ? 4.670 40.753 80.901 1.00 45.23 193 ALA B N 1
ATOM 5734 C CA . ALA B 2 196 ? 5.419 41.149 82.098 1.00 45.33 193 ALA B CA 1
ATOM 5735 C C . ALA B 2 196 ? 5.706 39.926 82.984 1.00 49.89 193 ALA B C 1
ATOM 5736 O O . ALA B 2 196 ? 6.846 39.766 83.447 1.00 49.25 193 ALA B O 1
ATOM 5738 N N . PHE B 2 197 ? 4.687 39.040 83.181 1.00 45.56 194 PHE B N 1
ATOM 5739 C CA . PHE B 2 197 ? 4.868 37.823 83.963 1.00 44.53 194 PHE B CA 1
ATOM 5740 C C . PHE B 2 197 ? 5.885 36.897 83.319 1.00 46.88 194 PHE B C 1
ATOM 5741 O O . PHE B 2 197 ? 6.764 36.401 84.013 1.00 47.91 194 PHE B O 1
ATOM 5749 N N . ASP B 2 198 ? 5.782 36.690 82.006 1.00 41.67 195 ASP B N 1
ATOM 5750 C CA . ASP B 2 198 ? 6.693 35.844 81.239 1.00 41.12 195 ASP B CA 1
ATOM 5751 C C . ASP B 2 198 ? 8.124 36.299 81.385 1.00 43.29 195 ASP B C 1
ATOM 5752 O O . ASP B 2 198 ? 8.999 35.474 81.634 1.00 42.32 195 ASP B O 1
ATOM 5757 N N . ARG B 2 199 ? 8.363 37.615 81.237 1.00 40.83 196 ARG B N 1
ATOM 5758 C CA . ARG B 2 199 ? 9.694 38.214 81.362 1.00 41.22 196 ARG B CA 1
ATOM 5759 C C . ARG B 2 199 ? 10.239 38.126 82.802 1.00 43.21 196 ARG B C 1
ATOM 5760 O O . ARG B 2 199 ? 11.390 37.738 82.990 1.00 42.10 196 ARG B O 1
ATOM 5776 N N . TYR B 2 201 ? 9.330 35.983 85.244 1.00 42.81 198 TYR B N 1
ATOM 5777 C CA . TYR B 2 201 ? 9.560 34.567 85.528 1.00 43.74 198 TYR B CA 1
ATOM 5778 C C . TYR B 2 201 ? 10.938 34.118 85.073 1.00 46.67 198 TYR B C 1
ATOM 5779 O O . TYR B 2 201 ? 11.693 33.589 85.881 1.00 46.30 198 TYR B O 1
ATOM 5788 N N . VAL B 2 202 ? 11.283 34.359 83.804 1.00 43.59 199 VAL B N 1
ATOM 5789 C CA . VAL B 2 202 ? 12.572 33.918 83.263 1.00 43.91 199 VAL B CA 1
ATOM 5790 C C . VAL B 2 202 ? 13.731 34.744 83.879 1.00 46.65 199 VAL B C 1
ATOM 5791 O O . VAL B 2 202 ? 14.778 34.169 84.171 1.00 47.89 199 VAL B O 1
ATOM 5795 N N . LEU B 2 203 ? 13.499 36.050 84.180 1.00 40.75 200 LEU B N 1
ATOM 5796 C CA . LEU B 2 203 ? 14.466 36.938 84.854 1.00 37.67 200 LEU B CA 1
ATOM 5797 C C . LEU B 2 203 ? 14.854 36.352 86.237 1.00 39.00 200 LEU B C 1
ATOM 5798 O O . LEU B 2 203 ? 16.037 36.143 86.490 1.00 37.69 200 LEU B O 1
ATOM 5803 N N . LEU B 2 204 ? 13.858 36.096 87.112 1.00 35.84 201 LEU B N 1
ATOM 5804 C CA . LEU B 2 204 ? 14.077 35.575 88.469 1.00 37.52 201 LEU B CA 1
ATOM 5805 C C . LEU B 2 204 ? 14.628 34.148 88.497 1.00 43.54 201 LEU B C 1
ATOM 5806 O O . LEU B 2 204 ? 15.326 33.775 89.440 1.00 42.54 201 LEU B O 1
ATOM 5811 N N . LYS B 2 205 ? 14.323 33.355 87.461 1.00 41.23 202 LYS B N 1
ATOM 5812 C CA . LYS B 2 205 ? 14.799 31.982 87.362 1.00 40.67 202 LYS B CA 1
ATOM 5813 C C . LYS B 2 205 ? 16.319 31.982 87.199 1.00 43.75 202 LYS B C 1
ATOM 5814 O O . LYS B 2 205 ? 17.002 31.184 87.837 1.00 43.60 202 LYS B O 1
ATOM 5820 N N . ASN B 2 206 ? 16.842 32.930 86.411 1.00 39.68 203 ASN B N 1
ATOM 5821 C CA . ASN B 2 206 ? 18.262 33.079 86.112 1.00 38.64 203 ASN B CA 1
ATOM 5822 C C . ASN B 2 206 ? 19.008 34.007 87.063 1.00 42.67 203 ASN B C 1
ATOM 5823 O O . ASN B 2 206 ? 20.220 33.836 87.284 1.00 40.92 203 ASN B O 1
ATOM 5828 N N . TYR B 2 207 ? 18.284 34.993 87.623 1.00 38.42 204 TYR B N 1
ATOM 5829 C CA . TYR B 2 207 ? 18.808 35.993 88.553 1.00 36.27 204 TYR B CA 1
ATOM 5830 C C . TYR B 2 207 ? 17.869 35.982 89.759 1.00 42.19 204 TYR B C 1
ATOM 5831 O O . TYR B 2 207 ? 16.999 36.851 89.865 1.00 42.44 204 TYR B O 1
ATOM 5840 N N . PRO B 2 208 ? 17.963 34.956 90.650 1.00 39.54 205 PRO B N 1
ATOM 5841 C CA . PRO B 2 208 ? 16.997 34.872 91.761 1.00 38.05 205 PRO B CA 1
ATOM 5842 C C . PRO B 2 208 ? 17.143 35.936 92.837 1.00 39.93 205 PRO B C 1
ATOM 5843 O O . PRO B 2 208 ? 18.155 36.646 92.899 1.00 41.42 205 PRO B O 1
ATOM 5855 N N . GLU B 2 210 ? 17.951 37.496 96.293 1.00 39.26 207 GLU B N 1
ATOM 5856 C CA . GLU B 2 210 ? 19.039 37.196 97.221 1.00 39.66 207 GLU B CA 1
ATOM 5857 C C . GLU B 2 210 ? 18.525 36.887 98.608 1.00 44.27 207 GLU B C 1
ATOM 5858 O O . GLU B 2 210 ? 17.420 37.292 98.977 1.00 43.32 207 GLU B O 1
ATOM 5864 N N . LYS B 2 211 ? 19.318 36.140 99.369 1.00 42.48 208 LYS B N 1
ATOM 5865 C CA . LYS B 2 211 ? 18.993 35.843 100.751 1.00 43.06 208 LYS B CA 1
ATOM 5866 C C . LYS B 2 211 ? 20.016 36.535 101.633 1.00 49.34 208 LYS B C 1
ATOM 5867 O O . LYS B 2 211 ? 21.217 36.319 101.457 1.00 48.01 208 LYS B O 1
ATOM 5873 N N . TYR B 2 212 ? 19.541 37.381 102.563 0.85 50.02 209 TYR B N 1
ATOM 5874 C CA . TYR B 2 212 ? 20.402 38.078 103.518 0.85 52.33 209 TYR B CA 1
ATOM 5875 C C . TYR B 2 212 ? 20.122 37.611 104.926 0.85 60.06 209 TYR B C 1
ATOM 5876 O O . TYR B 2 212 ? 18.963 37.485 105.327 0.85 58.99 209 TYR B O 1
ATOM 5885 N N . ASP B 2 213 ? 21.197 37.301 105.651 0.70 60.88 210 ASP B N 1
ATOM 5886 C CA . ASP B 2 213 ? 21.151 36.773 107.009 0.70 63.06 210 ASP B CA 1
ATOM 5887 C C . ASP B 2 213 ? 21.088 37.884 108.049 0.70 71.65 210 ASP B C 1
ATOM 5888 O O . ASP B 2 213 ? 20.499 37.699 109.114 0.70 70.88 210 ASP B O 1
ATOM 5893 N N . ASN B 2 214 ? 21.688 39.043 107.731 1.00 72.53 211 ASN B N 1
ATOM 5894 C CA . ASN B 2 214 ? 21.789 40.196 108.623 1.00 73.01 211 ASN B CA 1
ATOM 5895 C C . ASN B 2 214 ? 20.450 40.760 109.126 1.00 75.75 211 ASN B C 1
ATOM 5896 O O . ASN B 2 214 ? 19.373 40.442 108.596 1.00 76.44 211 ASN B O 1
ATOM 5901 N N . SER B 2 215 ? 20.554 41.571 110.187 1.00 69.71 212 SER B N 1
ATOM 5902 C CA . SER B 2 215 ? 19.443 42.257 110.823 1.00 68.80 212 SER B CA 1
ATOM 5903 C C . SER B 2 215 ? 19.537 43.753 110.513 1.00 68.31 212 SER B C 1
ATOM 5904 O O . SER B 2 215 ? 20.636 44.295 110.352 1.00 66.66 212 SER B O 1
ATOM 5915 N N . ARG B 2 217 ? 19.654 47.741 110.848 1.00 63.49 214 ARG B N 1
ATOM 5916 C CA . ARG B 2 217 ? 20.263 48.693 111.778 1.00 63.24 214 ARG B CA 1
ATOM 5917 C C . ARG B 2 217 ? 19.652 50.078 111.594 1.00 63.49 214 ARG B C 1
ATOM 5918 O O . ARG B 2 217 ? 20.320 50.978 111.082 1.00 62.38 214 ARG B O 1
ATOM 5926 N N . ILE B 2 218 ? 18.376 50.244 111.990 1.00 58.36 215 ILE B N 1
ATOM 5927 C CA . ILE B 2 218 ? 17.703 51.538 111.906 1.00 57.71 215 ILE B CA 1
ATOM 5928 C C . ILE B 2 218 ? 17.760 52.221 113.265 1.00 60.56 215 ILE B C 1
ATOM 5929 O O . ILE B 2 218 ? 17.283 51.664 114.260 1.00 59.38 215 ILE B O 1
ATOM 5934 N N . THR B 2 219 ? 18.348 53.430 113.297 1.00 57.19 216 THR B N 1
ATOM 5935 C CA . THR B 2 219 ? 18.476 54.242 114.509 1.00 56.90 216 THR B CA 1
ATOM 5936 C C . THR B 2 219 ? 17.079 54.668 114.975 1.00 59.50 216 THR B C 1
ATOM 5937 O O . THR B 2 219 ? 16.310 55.212 114.171 1.00 59.24 216 THR B O 1
ATOM 5941 N N . SER B 2 220 ? 16.736 54.370 116.251 1.00 55.09 217 SER B N 1
ATOM 5942 C CA . SER B 2 220 ? 15.459 54.741 116.852 1.00 55.00 217 SER B CA 1
ATOM 5943 C C . SER B 2 220 ? 15.374 56.258 116.938 1.00 61.39 217 SER B C 1
ATOM 5944 O O . SER B 2 220 ? 16.334 56.882 117.397 1.00 61.41 217 SER B O 1
ATOM 5947 N N . PRO B 2 221 ? 14.286 56.886 116.428 1.00 60.19 218 PRO B N 1
ATOM 5948 C CA . PRO B 2 221 ? 14.212 58.359 116.479 1.00 60.55 218 PRO B CA 1
ATOM 5949 C C . PRO B 2 221 ? 14.082 58.907 117.901 1.00 64.62 218 PRO B C 1
ATOM 5950 O O . PRO B 2 221 ? 13.762 58.153 118.825 1.00 63.68 218 PRO B O 1
ATOM 5954 N N . ARG B 2 222 ? 14.336 60.225 118.067 1.00 61.70 219 ARG B N 1
ATOM 5955 C CA . ARG B 2 222 ? 14.209 60.955 119.326 1.00 61.97 219 ARG B CA 1
ATOM 5956 C C . ARG B 2 222 ? 12.778 60.724 119.864 1.00 69.12 219 ARG B C 1
ATOM 5957 O O . ARG B 2 222 ? 11.841 60.660 119.069 1.00 69.97 219 ARG B O 1
ATOM 5965 N N . ASP B 2 223 ? 12.625 60.523 121.187 1.00 66.45 220 ASP B N 1
ATOM 5966 C CA . ASP B 2 223 ? 11.352 60.207 121.857 1.00 66.35 220 ASP B CA 1
ATOM 5967 C C . ASP B 2 223 ? 10.138 61.034 121.411 1.00 67.14 220 ASP B C 1
ATOM 5968 O O . ASP B 2 223 ? 9.049 60.467 121.272 1.00 67.20 220 ASP B O 1
ATOM 5973 N N . ASP B 2 224 ? 10.316 62.357 121.207 1.00 60.91 221 ASP B N 1
ATOM 5974 C CA . ASP B 2 224 ? 9.238 63.237 120.746 1.00 59.31 221 ASP B CA 1
ATOM 5975 C C . ASP B 2 224 ? 8.850 62.868 119.315 1.00 60.99 221 ASP B C 1
ATOM 5976 O O . ASP B 2 224 ? 7.662 62.682 119.040 1.00 59.64 221 ASP B O 1
ATOM 5981 N N . ILE B 2 225 ? 9.870 62.671 118.435 1.00 56.84 222 ILE B N 1
ATOM 5982 C CA . ILE B 2 225 ? 9.716 62.261 117.026 1.00 56.30 222 ILE B CA 1
ATOM 5983 C C . ILE B 2 225 ? 8.911 60.969 116.946 1.00 59.17 222 ILE B C 1
ATOM 5984 O O . ILE B 2 225 ? 7.935 60.907 116.197 1.00 59.03 222 ILE B O 1
ATOM 5989 N N . GLN B 2 226 ? 9.259 59.987 117.799 1.00 55.07 223 GLN B N 1
ATOM 5990 C CA . GLN B 2 226 ? 8.592 58.692 117.909 1.00 54.91 223 GLN B CA 1
ATOM 5991 C C . GLN B 2 226 ? 7.113 58.837 118.240 1.00 58.85 223 GLN B C 1
ATOM 5992 O O . GLN B 2 226 ? 6.294 58.141 117.646 1.00 58.19 223 GLN B O 1
ATOM 6006 N N . TYR B 2 228 ? 5.287 61.663 117.718 1.00 53.14 225 TYR B N 1
ATOM 6007 C CA . TYR B 2 228 ? 4.721 62.390 116.562 1.00 52.44 225 TYR B CA 1
ATOM 6008 C C . TYR B 2 228 ? 4.400 61.396 115.429 1.00 53.84 225 TYR B C 1
ATOM 6009 O O . TYR B 2 228 ? 3.278 61.412 114.907 1.00 52.06 225 TYR B O 1
ATOM 6018 N N . ILE B 2 229 ? 5.357 60.456 115.147 1.00 48.83 226 ILE B N 1
ATOM 6019 C CA . ILE B 2 229 ? 5.203 59.372 114.174 1.00 48.14 226 ILE B CA 1
ATOM 6020 C C . ILE B 2 229 ? 3.955 58.555 114.536 1.00 55.91 226 ILE B C 1
ATOM 6021 O O . ILE B 2 229 ? 3.097 58.327 113.669 1.00 55.66 226 ILE B O 1
ATOM 6026 N N . GLY B 2 230 ? 3.842 58.186 115.822 1.00 54.68 227 GLY B N 1
ATOM 6027 C CA . GLY B 2 230 ? 2.706 57.432 116.352 1.00 54.57 227 GLY B CA 1
ATOM 6028 C C . GLY B 2 230 ? 1.359 58.103 116.147 1.00 58.23 227 GLY B C 1
ATOM 6029 O O . GLY B 2 230 ? 0.383 57.429 115.828 1.00 57.61 227 GLY B O 1
ATOM 6030 N N . LYS B 2 231 ? 1.304 59.436 116.308 1.00 55.91 228 LYS B N 1
ATOM 6031 C CA . LYS B 2 231 ? 0.084 60.235 116.113 1.00 56.45 228 LYS B CA 1
ATOM 6032 C C . LYS B 2 231 ? -0.324 60.306 114.638 1.00 60.35 228 LYS B C 1
ATOM 6033 O O . LYS B 2 231 ? -1.525 60.384 114.348 1.00 59.82 228 LYS B O 1
ATOM 6039 N N . VAL B 2 232 ? 0.662 60.239 113.708 1.00 55.63 229 VAL B N 1
ATOM 6040 C CA . VAL B 2 232 ? 0.375 60.199 112.264 1.00 54.56 229 VAL B CA 1
ATOM 6041 C C . VAL B 2 232 ? -0.413 58.897 111.974 1.00 58.87 229 VAL B C 1
ATOM 6042 O O . VAL B 2 232 ? -1.472 58.943 111.350 1.00 58.17 229 VAL B O 1
ATOM 6046 N N . LYS B 2 233 ? 0.056 57.764 112.507 1.00 57.84 230 LYS B N 1
ATOM 6047 C CA . LYS B 2 233 ? -0.628 56.486 112.310 1.00 59.01 230 LYS B CA 1
ATOM 6048 C C . LYS B 2 233 ? -1.934 56.335 113.123 1.00 66.42 230 LYS B C 1
ATOM 6049 O O . LYS B 2 233 ? -2.956 55.936 112.551 1.00 66.53 230 LYS B O 1
ATOM 6055 N N . SER B 2 234 ? -1.893 56.619 114.445 1.00 64.42 231 SER B N 1
ATOM 6056 C CA . SER B 2 234 ? -3.040 56.438 115.341 1.00 64.89 231 SER B CA 1
ATOM 6057 C C . SER B 2 234 ? -4.179 57.449 115.162 1.00 70.24 231 SER B C 1
ATOM 6058 O O . SER B 2 234 ? -5.315 57.110 115.479 1.00 70.93 231 SER B O 1
ATOM 6061 N N . GLU B 2 235 ? -3.896 58.671 114.683 1.00 66.22 232 GLU B N 1
ATOM 6062 C CA . GLU B 2 235 ? -4.918 59.706 114.556 1.00 65.16 232 GLU B CA 1
ATOM 6063 C C . GLU B 2 235 ? -5.109 60.230 113.149 1.00 67.09 232 GLU B C 1
ATOM 6064 O O . GLU B 2 235 ? -6.256 60.304 112.696 1.00 67.34 232 GLU B O 1
ATOM 6070 N N . PHE B 2 236 ? -4.011 60.642 112.468 1.00 60.77 233 PHE B N 1
ATOM 6071 C CA . PHE B 2 236 ? -4.090 61.192 111.108 1.00 58.89 233 PHE B CA 1
ATOM 6072 C C . PHE B 2 236 ? -4.644 60.195 110.104 1.00 59.41 233 PHE B C 1
ATOM 6073 O O . PHE B 2 236 ? -5.441 60.578 109.240 1.00 57.15 233 PHE B O 1
ATOM 6089 N N . LYS B 2 238 ? -6.799 58.011 110.698 1.00 59.98 235 LYS B N 1
ATOM 6090 C CA . LYS B 2 238 ? -8.197 57.768 111.094 1.00 60.80 235 LYS B CA 1
ATOM 6091 C C . LYS B 2 238 ? -9.163 58.714 110.341 1.00 63.43 235 LYS B C 1
ATOM 6092 O O . LYS B 2 238 ? -10.349 58.396 110.224 1.00 63.25 235 LYS B O 1
ATOM 6098 N N . ILE B 2 239 ? -8.667 59.882 109.866 1.00 58.37 236 ILE B N 1
ATOM 6099 C CA . ILE B 2 239 ? -9.483 60.857 109.134 1.00 57.72 236 ILE B CA 1
ATOM 6100 C C . ILE B 2 239 ? -10.052 60.199 107.853 1.00 65.69 236 ILE B C 1
ATOM 6101 O O . ILE B 2 239 ? -9.271 59.750 107.013 1.00 65.00 236 ILE B O 1
ATOM 6106 N N . PRO B 2 240 ? -11.405 60.125 107.718 1.00 65.13 237 PRO B N 1
ATOM 6107 C CA . PRO B 2 240 ? -12.018 59.462 106.536 1.00 65.04 237 PRO B CA 1
ATOM 6108 C C . PRO B 2 240 ? -11.529 59.903 105.152 1.00 66.44 237 PRO B C 1
ATOM 6109 O O . PRO B 2 240 ? -11.384 59.058 104.273 1.00 65.00 237 PRO B O 1
ATOM 6113 N N . GLU B 2 241 ? -11.271 61.209 104.971 1.00 62.88 238 GLU B N 1
ATOM 6114 C CA . GLU B 2 241 ? -10.785 61.791 103.714 1.00 62.14 238 GLU B CA 1
ATOM 6115 C C . GLU B 2 241 ? -9.375 61.312 103.419 1.00 63.84 238 GLU B C 1
ATOM 6116 O O . GLU B 2 241 ? -9.023 61.161 102.250 1.00 63.69 238 GLU B O 1
ATOM 6122 N N . ILE B 2 242 ? -8.586 61.039 104.489 1.00 57.99 239 ILE B N 1
ATOM 6123 C CA . ILE B 2 242 ? -7.212 60.547 104.411 1.00 56.44 239 ILE B CA 1
ATOM 6124 C C . ILE B 2 242 ? -7.212 59.065 104.021 1.00 59.41 239 ILE B C 1
ATOM 6125 O O . ILE B 2 242 ? -6.497 58.694 103.090 1.00 58.17 239 ILE B O 1
ATOM 6130 N N . GLN B 2 243 ? -8.065 58.245 104.677 1.00 56.41 240 GLN B N 1
ATOM 6131 C CA . GLN B 2 243 ? -8.194 56.809 104.409 1.00 56.85 240 GLN B CA 1
ATOM 6132 C C . GLN B 2 243 ? -8.596 56.528 102.968 1.00 60.98 240 GLN B C 1
ATOM 6133 O O . GLN B 2 243 ? -8.254 55.468 102.449 1.00 61.28 240 GLN B O 1
ATOM 6139 N N . GLU B 2 244 ? -9.326 57.462 102.332 1.00 57.19 241 GLU B N 1
ATOM 6140 C CA . GLU B 2 244 ? -9.820 57.303 100.959 1.00 57.12 241 GLU B CA 1
ATOM 6141 C C . GLU B 2 244 ? -8.880 57.862 99.881 1.00 58.68 241 GLU B C 1
ATOM 6142 O O . GLU B 2 244 ? -9.132 57.664 98.688 1.00 58.52 241 GLU B O 1
ATOM 6148 N N . SER B 2 245 ? -7.800 58.542 100.295 1.00 53.45 242 SER B N 1
ATOM 6149 C CA . SER B 2 245 ? -6.845 59.154 99.369 1.00 53.13 242 SER B CA 1
ATOM 6150 C C . SER B 2 245 ? -5.365 58.790 99.628 1.00 55.94 242 SER B C 1
ATOM 6151 O O . SER B 2 245 ? -4.502 59.125 98.813 1.00 53.73 242 SER B O 1
ATOM 6154 N N . CYS B 2 246 ? -5.091 58.102 100.751 1.00 52.47 243 CYS B N 1
ATOM 6155 C CA . CYS B 2 246 ? -3.755 57.707 101.179 1.00 51.92 243 CYS B CA 1
ATOM 6156 C C . CYS B 2 246 ? -3.589 56.235 101.383 1.00 54.25 243 CYS B C 1
ATOM 6157 O O . CYS B 2 246 ? -4.526 55.537 101.785 1.00 54.91 243 CYS B O 1
ATOM 6160 N N . LEU B 2 247 ? -2.347 55.784 101.157 1.00 48.00 244 LEU B N 1
ATOM 6161 C CA . LEU B 2 247 ? -1.879 54.415 101.351 1.00 45.69 244 LEU B CA 1
ATOM 6162 C C . LEU B 2 247 ? -0.611 54.505 102.179 1.00 46.38 244 LEU B C 1
ATOM 6163 O O . LEU B 2 247 ? 0.263 55.338 101.901 1.00 45.64 244 LEU B O 1
ATOM 6168 N N . ILE B 2 248 ? -0.529 53.673 103.215 1.00 41.19 245 ILE B N 1
ATOM 6169 C CA . ILE B 2 248 ? 0.650 53.567 104.052 1.00 40.21 245 ILE B CA 1
ATOM 6170 C C . ILE B 2 248 ? 1.669 52.769 103.229 1.00 42.71 245 ILE B C 1
ATOM 6171 O O . ILE B 2 248 ? 1.342 51.732 102.641 1.00 42.58 245 ILE B O 1
ATOM 6176 N N . SER B 2 249 ? 2.898 53.281 103.171 1.00 37.99 246 SER B N 1
ATOM 6177 C CA . SER B 2 249 ? 3.982 52.689 102.407 1.00 36.82 246 SER B CA 1
ATOM 6178 C C . SER B 2 249 ? 5.248 52.587 103.320 1.00 40.25 246 SER B C 1
ATOM 6179 O O . SER B 2 249 ? 5.093 52.574 104.538 1.00 38.83 246 SER B O 1
ATOM 6182 N N . GLY B 2 250 ? 6.449 52.471 102.738 1.00 36.49 247 GLY B N 1
ATOM 6183 C CA . GLY B 2 250 ? 7.706 52.388 103.481 1.00 36.85 247 GLY B CA 1
ATOM 6184 C C . GLY B 2 250 ? 7.785 51.287 104.522 1.00 40.51 247 GLY B C 1
ATOM 6185 O O . GLY B 2 250 ? 7.173 50.236 104.347 1.00 41.42 247 GLY B O 1
ATOM 6186 N N . PHE B 2 251 ? 8.494 51.536 105.639 1.00 36.55 248 PHE B N 1
ATOM 6187 C CA . PHE B 2 251 ? 8.710 50.539 106.699 1.00 35.96 248 PHE B CA 1
ATOM 6188 C C . PHE B 2 251 ? 7.462 50.154 107.498 1.00 40.17 248 PHE B C 1
ATOM 6189 O O . PHE B 2 251 ? 7.393 49.025 107.998 1.00 38.81 248 PHE B O 1
ATOM 6197 N N . ASP B 2 252 ? 6.472 51.049 107.606 1.00 37.68 249 ASP B N 1
ATOM 6198 C CA . ASP B 2 252 ? 5.249 50.689 108.320 1.00 37.15 249 ASP B CA 1
ATOM 6199 C C . ASP B 2 252 ? 4.460 49.663 107.520 1.00 45.87 249 ASP B C 1
ATOM 6200 O O . ASP B 2 252 ? 3.953 48.721 108.124 1.00 48.19 249 ASP B O 1
ATOM 6205 N N . ALA B 2 253 ? 4.405 49.789 106.160 1.00 42.73 250 ALA B N 1
ATOM 6206 C CA . ALA B 2 253 ? 3.729 48.791 105.315 1.00 41.98 250 ALA B CA 1
ATOM 6207 C C . ALA B 2 253 ? 4.524 47.482 105.348 1.00 44.57 250 ALA B C 1
ATOM 6208 O O . ALA B 2 253 ? 3.922 46.419 105.370 1.00 43.86 250 ALA B O 1
ATOM 6210 N N . TYR B 2 254 ? 5.875 47.565 105.385 1.00 40.90 251 TYR B N 1
ATOM 6211 C CA . TYR B 2 254 ? 6.771 46.416 105.486 1.00 40.68 251 TYR B CA 1
ATOM 6212 C C . TYR B 2 254 ? 6.467 45.621 106.792 1.00 45.22 251 TYR B C 1
ATOM 6213 O O . TYR B 2 254 ? 6.308 44.404 106.726 1.00 44.67 251 TYR B O 1
ATOM 6222 N N . ASN B 2 255 ? 6.345 46.318 107.956 1.00 42.49 252 ASN B N 1
ATOM 6223 C CA . ASN B 2 255 ? 6.040 45.686 109.250 1.00 41.29 252 ASN B CA 1
ATOM 6224 C C . ASN B 2 255 ? 4.686 45.013 109.221 1.00 45.33 252 ASN B C 1
ATOM 6225 O O . ASN B 2 255 ? 4.535 43.951 109.818 1.00 46.61 252 ASN B O 1
ATOM 6230 N N . PHE B 2 256 ? 3.715 45.585 108.478 1.00 40.55 253 PHE B N 1
ATOM 6231 C CA . PHE B 2 256 ? 2.382 45.003 108.301 1.00 39.38 253 PHE B CA 1
ATOM 6232 C C . PHE B 2 256 ? 2.455 43.612 107.641 1.00 43.45 253 PHE B C 1
ATOM 6233 O O . PHE B 2 256 ? 1.791 42.687 108.106 1.00 43.38 253 PHE B O 1
ATOM 6241 N N . PHE B 2 257 ? 3.255 43.476 106.563 1.00 39.52 254 PHE B N 1
ATOM 6242 C CA . PHE B 2 257 ? 3.457 42.213 105.870 1.00 39.44 254 PHE B CA 1
ATOM 6243 C C . PHE B 2 257 ? 4.203 41.194 106.742 1.00 44.72 254 PHE B C 1
ATOM 6244 O O . PHE B 2 257 ? 3.841 40.020 106.716 1.00 43.35 254 PHE B O 1
ATOM 6252 N N . ILE B 2 258 ? 5.194 41.645 107.544 1.00 41.39 255 ILE B N 1
ATOM 6253 C CA . ILE B 2 258 ? 5.928 40.780 108.472 1.00 41.30 255 ILE B CA 1
ATOM 6254 C C . ILE B 2 258 ? 4.962 40.239 109.543 1.00 48.70 255 ILE B C 1
ATOM 6255 O O . ILE B 2 258 ? 4.938 39.026 109.778 1.00 48.08 255 ILE B O 1
ATOM 6260 N N . ARG B 2 259 ? 4.150 41.139 110.159 1.00 47.36 256 ARG B N 1
ATOM 6261 C CA . ARG B 2 259 ? 3.160 40.788 111.185 1.00 47.76 256 ARG B CA 1
ATOM 6262 C C . ARG B 2 259 ? 2.200 39.726 110.697 1.00 53.97 256 ARG B C 1
ATOM 6263 O O . ARG B 2 259 ? 1.933 38.778 111.435 1.00 53.51 256 ARG B O 1
ATOM 6271 N N . HIS B 2 260 ? 1.715 39.855 109.438 1.00 52.94 257 HIS B N 1
ATOM 6272 C CA . HIS B 2 260 ? 0.816 38.878 108.829 1.00 53.74 257 HIS B CA 1
ATOM 6273 C C . HIS B 2 260 ? 1.487 37.537 108.639 1.00 59.24 257 HIS B C 1
ATOM 6274 O O . HIS B 2 260 ? 0.822 36.516 108.788 1.00 60.31 257 HIS B O 1
ATOM 6281 N N . ALA B 2 261 ? 2.804 37.528 108.357 1.00 56.19 258 ALA B N 1
ATOM 6282 C CA . ALA B 2 261 ? 3.582 36.306 108.177 1.00 56.87 258 ALA B CA 1
ATOM 6283 C C . ALA B 2 261 ? 3.873 35.588 109.509 1.00 63.94 258 ALA B C 1
ATOM 6284 O O . ALA B 2 261 ? 3.992 34.363 109.511 1.00 63.43 258 ALA B O 1
ATOM 6294 N N . GLY B 2 263 ? 1.850 36.047 112.636 1.00 77.84 260 GLY B N 1
ATOM 6295 C CA . GLY B 2 263 ? 0.504 35.720 113.105 1.00 80.61 260 GLY B CA 1
ATOM 6296 C C . GLY B 2 263 ? 0.390 35.273 114.555 1.00 92.36 260 GLY B C 1
ATOM 6297 O O . GLY B 2 263 ? -0.726 35.150 115.068 1.00 92.97 260 GLY B O 1
ATOM 6298 N N . ASP B 2 264 ? 1.549 35.035 115.228 1.00 93.56 261 ASP B N 1
ATOM 6299 C CA . ASP B 2 264 ? 1.721 34.546 116.610 1.00 95.19 261 ASP B CA 1
ATOM 6300 C C . ASP B 2 264 ? 1.074 33.162 116.796 1.00 100.38 261 ASP B C 1
ATOM 6301 O O . ASP B 2 264 ? -0.105 33.042 117.159 1.00 99.82 261 ASP B O 1
ATOM 6306 N N . ARG B 2 265 ? 1.868 32.118 116.481 1.00 97.75 262 ARG B N 1
ATOM 6307 C CA . ARG B 2 265 ? 1.481 30.706 116.533 1.00 129.82 262 ARG B CA 1
ATOM 6308 C C . ARG B 2 265 ? 2.487 29.869 117.336 1.00 157.01 262 ARG B C 1
ATOM 6309 O O . ARG B 2 265 ? 3.568 30.344 117.689 1.00 116.68 262 ARG B O 1
ATOM 6317 N N . LYS B 2 281 ? 10.246 37.303 114.165 1.00 70.43 278 LYS B N 1
ATOM 6318 C CA . LYS B 2 281 ? 9.928 38.472 114.987 1.00 70.47 278 LYS B CA 1
ATOM 6319 C C . LYS B 2 281 ? 11.017 39.542 114.890 1.00 72.75 278 LYS B C 1
ATOM 6320 O O . LYS B 2 281 ? 10.733 40.736 115.063 1.00 71.31 278 LYS B O 1
ATOM 6326 N N . ASN B 2 282 ? 12.264 39.093 114.587 1.00 67.89 279 ASN B N 1
ATOM 6327 C CA . ASN B 2 282 ? 13.467 39.926 114.423 1.00 66.60 279 ASN B CA 1
ATOM 6328 C C . ASN B 2 282 ? 13.449 40.687 113.079 1.00 65.01 279 ASN B C 1
ATOM 6329 O O . ASN B 2 282 ? 14.322 41.522 112.825 1.00 62.99 279 ASN B O 1
ATOM 6334 N N . PHE B 2 283 ? 12.449 40.375 112.230 0.80 57.91 280 PHE B N 1
ATOM 6335 C CA . PHE B 2 283 ? 12.235 40.998 110.929 0.80 55.68 280 PHE B CA 1
ATOM 6336 C C . PHE B 2 283 ? 11.535 42.357 111.100 0.80 54.01 280 PHE B C 1
ATOM 6337 O O . PHE B 2 283 ? 11.712 43.225 110.256 0.80 52.30 280 PHE B O 1
ATOM 6345 N N . ILE B 2 284 ? 10.783 42.549 112.214 1.00 48.24 281 ILE B N 1
ATOM 6346 C CA . ILE B 2 284 ? 10.084 43.798 112.562 1.00 46.75 281 ILE B CA 1
ATOM 6347 C C . ILE B 2 284 ? 11.119 44.898 112.843 1.00 50.97 281 ILE B C 1
ATOM 6348 O O . ILE B 2 284 ? 12.070 44.676 113.589 1.00 50.52 281 ILE B O 1
ATOM 6353 N N . THR B 2 285 ? 10.927 46.084 112.253 1.00 47.81 282 THR B N 1
ATOM 6354 C CA . THR B 2 285 ? 11.854 47.200 112.437 1.00 47.51 282 THR B CA 1
ATOM 6355 C C . THR B 2 285 ? 11.261 48.380 113.204 1.00 51.54 282 THR B C 1
ATOM 6356 O O . THR B 2 285 ? 10.035 48.572 113.250 1.00 49.11 282 THR B O 1
ATOM 6360 N N . VAL B 2 286 ? 12.156 49.180 113.795 1.00 49.97 283 VAL B N 1
ATOM 6361 C CA . VAL B 2 286 ? 11.724 50.425 114.397 1.00 51.24 283 VAL B CA 1
ATOM 6362 C C . VAL B 2 286 ? 11.480 51.372 113.207 1.00 52.66 283 VAL B C 1
ATOM 6363 O O . VAL B 2 286 ? 12.226 51.335 112.216 1.00 50.83 283 VAL B O 1
ATOM 6367 N N . LEU B 2 287 ? 10.396 52.156 113.294 1.00 47.78 284 LEU B N 1
ATOM 6368 C CA . LEU B 2 287 ? 9.955 53.093 112.278 1.00 46.69 284 LEU B CA 1
ATOM 6369 C C . LEU B 2 287 ? 10.792 54.370 112.295 1.00 49.59 284 LEU B C 1
ATOM 6370 O O . LEU B 2 287 ? 10.656 55.143 113.246 1.00 51.05 284 LEU B O 1
ATOM 6375 N N . PRO B 2 288 ? 11.658 54.637 111.278 1.00 43.81 285 PRO B N 1
ATOM 6376 C CA . PRO B 2 288 ? 12.436 55.895 111.290 1.00 42.86 285 PRO B CA 1
ATOM 6377 C C . PRO B 2 288 ? 11.580 57.123 111.006 1.00 45.45 285 PRO B C 1
ATOM 6378 O O . PRO B 2 288 ? 11.959 58.228 111.371 1.00 45.68 285 PRO B O 1
ATOM 6382 N N . PHE B 2 289 ? 10.443 56.923 110.311 1.00 42.02 286 PHE B N 1
ATOM 6383 C CA . PHE B 2 289 ? 9.456 57.941 109.917 1.00 40.79 286 PHE B CA 1
ATOM 6384 C C . PHE B 2 289 ? 8.313 57.244 109.212 1.00 45.29 286 PHE B C 1
ATOM 6385 O O . PHE B 2 289 ? 8.503 56.141 108.684 1.00 44.29 286 PHE B O 1
ATOM 6401 N N . GLU B 2 291 ? 5.642 56.947 106.017 1.00 43.02 288 GLU B N 1
ATOM 6402 C CA . GLU B 2 291 ? 5.774 57.162 104.581 1.00 41.21 288 GLU B CA 1
ATOM 6403 C C . GLU B 2 291 ? 4.434 56.874 103.930 1.00 45.16 288 GLU B C 1
ATOM 6404 O O . GLU B 2 291 ? 3.858 55.805 104.122 1.00 43.51 288 GLU B O 1
ATOM 6410 N N . LEU B 2 292 ? 3.899 57.863 103.228 1.00 42.92 289 LEU B N 1
ATOM 6411 C CA . LEU B 2 292 ? 2.585 57.721 102.591 1.00 42.85 289 LEU B CA 1
ATOM 6412 C C . LEU B 2 292 ? 2.642 57.993 101.111 1.00 44.50 289 LEU B C 1
ATOM 6413 O O . LEU B 2 292 ? 3.470 58.782 100.636 1.00 43.36 289 LEU B O 1
ATOM 6418 N N . ILE B 2 293 ? 1.716 57.375 100.395 1.00 40.82 290 ILE B N 1
ATOM 6419 C CA . ILE B 2 293 ? 1.504 57.606 98.971 1.00 41.07 290 ILE B CA 1
ATOM 6420 C C . ILE B 2 293 ? 0.082 58.180 98.846 1.00 44.78 290 ILE B C 1
ATOM 6421 O O . ILE B 2 293 ? -0.866 57.561 99.327 1.00 43.51 290 ILE B O 1
ATOM 6426 N N . SER B 2 294 ? -0.045 59.371 98.246 1.00 42.28 291 SER B N 1
ATOM 6427 C CA . SER B 2 294 ? -1.326 60.047 98.105 1.00 42.40 291 SER B CA 1
ATOM 6428 C C . SER B 2 294 ? -1.744 60.265 96.646 1.00 45.51 291 SER B C 1
ATOM 6429 O O . SER B 2 294 ? -0.936 60.700 95.824 1.00 44.30 291 SER B O 1
ATOM 6432 N N . VAL B 2 295 ? -3.031 60.026 96.364 1.00 41.82 292 VAL B N 1
ATOM 6433 C CA . VAL B 2 295 ? -3.661 60.271 95.063 1.00 42.70 292 VAL B CA 1
ATOM 6434 C C . VAL B 2 295 ? -4.330 61.675 95.036 1.00 49.98 292 VAL B C 1
ATOM 6435 O O . VAL B 2 295 ? -4.872 62.087 94.007 1.00 51.36 292 VAL B O 1
ATOM 6439 N N . LYS B 2 296 ? -4.253 62.411 96.172 1.00 47.16 293 LYS B N 1
ATOM 6440 C CA . LYS B 2 296 ? -4.709 63.801 96.350 1.00 46.60 293 LYS B CA 1
ATOM 6441 C C . LYS B 2 296 ? -3.577 64.510 97.075 1.00 50.53 293 LYS B C 1
ATOM 6442 O O . LYS B 2 296 ? -3.746 65.049 98.166 1.00 52.25 293 LYS B O 1
ATOM 6448 N N . TYR B 2 297 ? -2.388 64.441 96.465 1.00 45.84 294 TYR B N 1
ATOM 6449 C CA . TYR B 2 297 ? -1.102 64.903 96.982 1.00 44.75 294 TYR B CA 1
ATOM 6450 C C . TYR B 2 297 ? -1.128 66.239 97.723 1.00 51.10 294 TYR B C 1
ATOM 6451 O O . TYR B 2 297 ? -0.763 66.267 98.895 1.00 51.13 294 TYR B O 1
ATOM 6460 N N . LYS B 2 298 ? -1.507 67.337 97.041 1.00 47.86 295 LYS B N 1
ATOM 6461 C CA . LYS B 2 298 ? -1.551 68.680 97.624 1.00 47.22 295 LYS B CA 1
ATOM 6462 C C . LYS B 2 298 ? -2.491 68.759 98.837 1.00 50.96 295 LYS B C 1
ATOM 6463 O O . LYS B 2 298 ? -2.119 69.320 99.872 1.00 49.72 295 LYS B O 1
ATOM 6469 N N . ASP B 2 299 ? -3.668 68.122 98.724 1.00 48.40 296 ASP B N 1
ATOM 6470 C CA . ASP B 2 299 ? -4.680 68.045 99.768 1.00 49.12 296 ASP B CA 1
ATOM 6471 C C . ASP B 2 299 ? -4.112 67.335 101.014 1.00 53.33 296 ASP B C 1
ATOM 6472 O O . ASP B 2 299 ? -4.275 67.837 102.126 1.00 53.13 296 ASP B O 1
ATOM 6477 N N . THR B 2 300 ? -3.398 66.205 100.821 1.00 49.22 297 THR B N 1
ATOM 6478 C CA . THR B 2 300 ? -2.791 65.427 101.909 1.00 47.69 297 THR B CA 1
ATOM 6479 C C . THR B 2 300 ? -1.692 66.205 102.629 1.00 51.13 297 THR B C 1
ATOM 6480 O O . THR B 2 300 ? -1.697 66.226 103.853 1.00 51.84 297 THR B O 1
ATOM 6484 N N . VAL B 2 301 ? -0.754 66.818 101.883 1.00 46.27 298 VAL B N 1
ATOM 6485 C CA . VAL B 2 301 ? 0.391 67.566 102.436 1.00 46.01 298 VAL B CA 1
ATOM 6486 C C . VAL B 2 301 ? -0.079 68.747 103.295 1.00 51.65 298 VAL B C 1
ATOM 6487 O O . VAL B 2 301 ? 0.480 68.977 104.368 1.00 51.75 298 VAL B O 1
ATOM 6491 N N . GLU B 2 302 ? -1.117 69.459 102.831 1.00 49.83 299 GLU B N 1
ATOM 6492 C CA . GLU B 2 302 ? -1.731 70.589 103.526 1.00 50.55 299 GLU B CA 1
ATOM 6493 C C . GLU B 2 302 ? -2.329 70.129 104.873 1.00 53.92 299 GLU B C 1
ATOM 6494 O O . GLU B 2 302 ? -1.953 70.665 105.914 1.00 53.65 299 GLU B O 1
ATOM 6500 N N . LYS B 2 303 ? -3.206 69.108 104.839 1.00 50.89 300 LYS B N 1
ATOM 6501 C CA . LYS B 2 303 ? -3.888 68.507 105.994 1.00 51.30 300 LYS B CA 1
ATOM 6502 C C . LYS B 2 303 ? -2.911 67.901 107.010 1.00 56.13 300 LYS B C 1
ATOM 6503 O O . LYS B 2 303 ? -3.177 67.958 108.207 1.00 56.01 300 LYS B O 1
ATOM 6509 N N . LEU B 2 304 ? -1.796 67.309 106.529 1.00 52.11 301 LEU B N 1
ATOM 6510 C CA . LEU B 2 304 ? -0.772 66.675 107.357 1.00 50.88 301 LEU B CA 1
ATOM 6511 C C . LEU B 2 304 ? 0.113 67.692 108.051 1.00 53.00 301 LEU B C 1
ATOM 6512 O O . LEU B 2 304 ? 0.453 67.505 109.224 1.00 52.54 301 LEU B O 1
ATOM 6517 N N . TYR B 2 305 ? 0.482 68.762 107.339 1.00 49.37 302 TYR B N 1
ATOM 6518 C CA . TYR B 2 305 ? 1.271 69.866 107.886 1.00 49.47 302 TYR B CA 1
ATOM 6519 C C . TYR B 2 305 ? 0.454 70.547 108.983 1.00 53.21 302 TYR B C 1
ATOM 6520 O O . TYR B 2 305 ? 1.015 70.874 110.034 1.00 52.18 302 TYR B O 1
ATOM 6529 N N . ASN B 2 306 ? -0.861 70.757 108.731 1.00 49.82 303 ASN B N 1
ATOM 6530 C CA . ASN B 2 306 ? -1.780 71.389 109.683 1.00 50.61 303 ASN B CA 1
ATOM 6531 C C . ASN B 2 306 ? -1.984 70.532 110.922 1.00 55.89 303 ASN B C 1
ATOM 6532 O O . ASN B 2 306 ? -2.028 71.078 112.027 1.00 55.36 303 ASN B O 1
ATOM 6537 N N . PHE B 2 307 ? -2.113 69.193 110.729 1.00 52.44 304 PHE B N 1
ATOM 6538 C CA . PHE B 2 307 ? -2.272 68.212 111.800 1.00 51.77 304 PHE B CA 1
ATOM 6539 C C . PHE B 2 307 ? -1.055 68.276 112.714 1.00 57.84 304 PHE B C 1
ATOM 6540 O O . PHE B 2 307 ? -1.209 68.414 113.927 1.00 58.60 304 PHE B O 1
ATOM 6548 N N . LEU B 2 308 ? 0.155 68.185 112.132 1.00 54.60 305 LEU B N 1
ATOM 6549 C CA . LEU B 2 308 ? 1.384 68.209 112.915 1.00 54.77 305 LEU B CA 1
ATOM 6550 C C . LEU B 2 308 ? 1.590 69.531 113.619 1.00 60.81 305 LEU B C 1
ATOM 6551 O O . LEU B 2 308 ? 2.097 69.543 114.731 1.00 58.97 305 LEU B O 1
ATOM 6556 N N . ARG B 2 309 ? 1.126 70.628 113.008 1.00 60.85 306 ARG B N 1
ATOM 6557 C CA . ARG B 2 309 ? 1.209 71.961 113.593 1.00 61.45 306 ARG B CA 1
ATOM 6558 C C . ARG B 2 309 ? 0.433 72.073 114.925 1.00 66.35 306 ARG B C 1
ATOM 6559 O O . ARG B 2 309 ? 0.881 72.793 115.817 1.00 66.97 306 ARG B O 1
ATOM 6567 N N . GLU B 2 310 ? -0.680 71.322 115.074 1.00 62.64 307 GLU B N 1
ATOM 6568 C CA . GLU B 2 310 ? -1.530 71.361 116.264 1.00 62.82 307 GLU B CA 1
ATOM 6569 C C . GLU B 2 310 ? -1.308 70.183 117.267 1.00 68.56 307 GLU B C 1
ATOM 6570 O O . GLU B 2 310 ? -2.021 70.121 118.281 1.00 68.78 307 GLU B O 1
ATOM 6576 N N . LYS B 2 311 ? -0.320 69.278 117.010 1.00 64.23 308 LYS B N 1
ATOM 6577 C CA . LYS B 2 311 ? -0.025 68.148 117.912 1.00 63.42 308 LYS B CA 1
ATOM 6578 C C . LYS B 2 311 ? 1.349 68.292 118.548 1.00 67.13 308 LYS B C 1
ATOM 6579 O O . LYS B 2 311 ? 1.605 67.770 119.633 1.00 66.63 308 LYS B O 1
ATOM 6585 N N . VAL B 2 312 ? 2.224 68.998 117.851 1.00 63.80 309 VAL B N 1
ATOM 6586 C CA . VAL B 2 312 ? 3.606 69.248 118.211 1.00 64.10 309 VAL B CA 1
ATOM 6587 C C . VAL B 2 312 ? 3.743 70.266 119.369 1.00 69.84 309 VAL B C 1
ATOM 6588 O O . VAL B 2 312 ? 2.849 71.091 119.585 1.00 69.78 309 VAL B O 1
ATOM 6592 N N . VAL B 2 313 ? 4.864 70.193 120.108 1.00 67.40 310 VAL B N 1
ATOM 6593 C CA . VAL B 2 313 ? 5.182 71.089 121.224 1.00 67.50 310 VAL B CA 1
ATOM 6594 C C . VAL B 2 313 ? 5.425 72.523 120.706 1.00 73.82 310 VAL B C 1
ATOM 6595 O O . VAL B 2 313 ? 4.666 73.423 121.066 1.00 73.84 310 VAL B O 1
ATOM 6599 N N . ASN B 2 314 ? 6.446 72.723 119.839 1.00 71.03 311 ASN B N 1
ATOM 6600 C CA . ASN B 2 314 ? 6.782 74.026 119.260 1.00 70.80 311 ASN B CA 1
ATOM 6601 C C . ASN B 2 314 ? 6.446 74.062 117.745 1.00 75.63 311 ASN B C 1
ATOM 6602 O O . ASN B 2 314 ? 7.271 73.635 116.928 1.00 74.88 311 ASN B O 1
ATOM 6607 N N . PRO B 2 315 ? 5.251 74.596 117.352 1.00 72.44 312 PRO B N 1
ATOM 6608 C CA . PRO B 2 315 ? 4.862 74.605 115.925 1.00 71.98 312 PRO B CA 1
ATOM 6609 C C . PRO B 2 315 ? 5.798 75.336 114.966 1.00 74.53 312 PRO B C 1
ATOM 6610 O O . PRO B 2 315 ? 5.730 75.106 113.760 1.00 73.55 312 PRO B O 1
ATOM 6614 N N . ASP B 2 316 ? 6.675 76.193 115.502 1.00 70.95 313 ASP B N 1
ATOM 6615 C CA . ASP B 2 316 ? 7.655 76.977 114.750 1.00 70.73 313 ASP B CA 1
ATOM 6616 C C . ASP B 2 316 ? 8.866 76.139 114.318 1.00 72.12 313 ASP B C 1
ATOM 6617 O O . ASP B 2 316 ? 9.655 76.585 113.475 1.00 71.55 313 ASP B O 1
ATOM 6622 N N . LEU B 2 317 ? 9.011 74.934 114.898 1.00 67.00 314 LEU B N 1
ATOM 6623 C CA . LEU B 2 317 ? 10.096 74.005 114.579 1.00 66.29 314 LEU B CA 1
ATOM 6624 C C . LEU B 2 317 ? 9.755 73.032 113.414 1.00 67.25 314 LEU B C 1
ATOM 6625 O O . LEU B 2 317 ? 10.591 72.201 113.039 1.00 65.44 314 LEU B O 1
ATOM 6630 N N . ILE B 2 318 ? 8.547 73.183 112.821 1.00 62.98 315 ILE B N 1
ATOM 6631 C CA . ILE B 2 318 ? 8.078 72.398 111.679 1.00 62.57 315 ILE B CA 1
ATOM 6632 C C . ILE B 2 318 ? 8.517 73.018 110.345 1.00 65.22 315 ILE B C 1
ATOM 6633 O O . ILE B 2 318 ? 8.239 74.193 110.084 1.00 65.69 315 ILE B O 1
ATOM 6638 N N . THR B 2 319 ? 9.202 72.213 109.509 1.00 58.54 316 THR B N 1
ATOM 6639 C CA . THR B 2 319 ? 9.665 72.587 108.174 1.00 56.35 316 THR B CA 1
ATOM 6640 C C . THR B 2 319 ? 9.226 71.536 107.154 1.00 58.42 316 THR B C 1
ATOM 6641 O O . THR B 2 319 ? 8.890 70.407 107.533 1.00 56.63 316 THR B O 1
ATOM 6645 N N . ILE B 2 320 ? 9.204 71.918 105.859 1.00 54.90 317 ILE B N 1
ATOM 6646 C CA . ILE B 2 320 ? 8.894 71.034 104.732 1.00 53.62 317 ILE B CA 1
ATOM 6647 C C . ILE B 2 320 ? 10.044 71.122 103.748 1.00 54.56 317 ILE B C 1
ATOM 6648 O O . ILE B 2 320 ? 10.457 72.217 103.367 1.00 54.46 317 ILE B O 1
ATOM 6653 N N . ASP B 2 321 ? 10.557 69.962 103.346 1.00 49.79 318 ASP B N 1
ATOM 6654 C CA . ASP B 2 321 ? 11.569 69.823 102.312 1.00 47.93 318 ASP B CA 1
ATOM 6655 C C . ASP B 2 321 ? 10.830 69.166 101.160 1.00 47.99 318 ASP B C 1
ATOM 6656 O O . ASP B 2 321 ? 10.094 68.208 101.388 1.00 47.63 318 ASP B O 1
ATOM 6661 N N . GLU B 2 322 ? 10.957 69.719 99.950 1.00 42.98 319 GLU B N 1
ATOM 6662 C CA . GLU B 2 322 ? 10.293 69.201 98.748 1.00 41.71 319 GLU B CA 1
ATOM 6663 C C . GLU B 2 322 ? 11.328 68.593 97.850 1.00 43.31 319 GLU B C 1
ATOM 6664 O O . GLU B 2 322 ? 12.454 69.100 97.782 1.00 42.53 319 GLU B O 1
ATOM 6670 N N . TYR B 2 323 ? 10.962 67.497 97.165 1.00 37.63 320 TYR B N 1
ATOM 6671 C CA . TYR B 2 323 ? 11.877 66.785 96.278 1.00 34.94 320 TYR B CA 1
ATOM 6672 C C . TYR B 2 323 ? 11.261 66.589 94.922 1.00 36.67 320 TYR B C 1
ATOM 6673 O O . TYR B 2 323 ? 10.074 66.260 94.815 1.00 36.13 320 TYR B O 1
ATOM 6682 N N . PHE B 2 324 ? 12.077 66.775 93.879 1.00 32.55 321 PHE B N 1
ATOM 6683 C CA . PHE B 2 324 ? 11.686 66.530 92.494 1.00 34.14 321 PHE B CA 1
ATOM 6684 C C . PHE B 2 324 ? 11.409 65.023 92.285 1.00 38.66 321 PHE B C 1
ATOM 6685 O O . PHE B 2 324 ? 11.968 64.201 93.046 1.00 38.58 321 PHE B O 1
ATOM 6693 N N . PRO B 2 325 ? 10.649 64.637 91.220 1.00 33.05 322 PRO B N 1
ATOM 6694 C CA . PRO B 2 325 ? 10.471 63.205 90.930 1.00 33.05 322 PRO B CA 1
ATOM 6695 C C . PRO B 2 325 ? 11.811 62.502 90.685 1.00 37.52 322 PRO B C 1
ATOM 6696 O O . PRO B 2 325 ? 12.780 63.140 90.284 1.00 36.66 322 PRO B O 1
ATOM 6700 N N . LEU B 2 326 ? 11.879 61.201 90.957 1.00 35.90 323 LEU B N 1
ATOM 6701 C CA . LEU B 2 326 ? 13.107 60.446 90.711 1.00 35.83 323 LEU B CA 1
ATOM 6702 C C . LEU B 2 326 ? 12.898 59.547 89.497 1.00 39.40 323 LEU B C 1
ATOM 6703 O O . LEU B 2 326 ? 12.102 58.606 89.564 1.00 39.13 323 LEU B O 1
ATOM 6708 N N . PHE B 2 327 ? 13.621 59.855 88.385 1.00 35.38 324 PHE B N 1
ATOM 6709 C CA . PHE B 2 327 ? 13.587 59.130 87.115 1.00 35.24 324 PHE B CA 1
ATOM 6710 C C . PHE B 2 327 ? 12.105 58.878 86.705 1.00 39.28 324 PHE B C 1
ATOM 6711 O O . PHE B 2 327 ? 11.312 59.817 86.737 1.00 38.15 324 PHE B O 1
ATOM 6719 N N . GLN B 2 328 ? 11.734 57.628 86.412 1.00 35.89 325 GLN B N 1
ATOM 6720 C CA . GLN B 2 328 ? 10.387 57.207 86.022 1.00 34.77 325 GLN B CA 1
ATOM 6721 C C . GLN B 2 328 ? 9.772 56.492 87.211 1.00 38.21 325 GLN B C 1
ATOM 6722 O O . GLN B 2 328 ? 8.734 55.856 87.070 1.00 37.85 325 GLN B O 1
ATOM 6728 N N . PHE B 2 329 ? 10.439 56.556 88.384 1.00 34.45 326 PHE B N 1
ATOM 6729 C CA . PHE B 2 329 ? 10.078 55.752 89.556 1.00 34.10 326 PHE B CA 1
ATOM 6730 C C . PHE B 2 329 ? 9.144 56.404 90.557 1.00 39.44 326 PHE B C 1
ATOM 6731 O O . PHE B 2 329 ? 8.301 55.713 91.121 1.00 38.47 326 PHE B O 1
ATOM 6739 N N . THR B 2 330 ? 9.324 57.697 90.833 1.00 38.04 327 THR B N 1
ATOM 6740 C CA . THR B 2 330 ? 8.503 58.393 91.837 1.00 38.44 327 THR B CA 1
ATOM 6741 C C . THR B 2 330 ? 8.031 59.718 91.288 1.00 45.20 327 THR B C 1
ATOM 6742 O O . THR B 2 330 ? 8.657 60.254 90.363 1.00 47.23 327 THR B O 1
ATOM 6746 N N . GLY B 2 331 ? 6.969 60.256 91.893 1.00 41.63 328 GLY B N 1
ATOM 6747 C CA . GLY B 2 331 ? 6.470 61.593 91.598 1.00 40.48 328 GLY B CA 1
ATOM 6748 C C . GLY B 2 331 ? 7.130 62.567 92.547 1.00 42.69 328 GLY B C 1
ATOM 6749 O O . GLY B 2 331 ? 8.139 62.233 93.194 1.00 41.39 328 GLY B O 1
ATOM 6750 N N . TYR B 2 332 ? 6.554 63.768 92.672 1.00 38.63 329 TYR B N 1
ATOM 6751 C CA . TYR B 2 332 ? 7.038 64.775 93.626 1.00 37.48 329 TYR B CA 1
ATOM 6752 C C . TYR B 2 332 ? 6.859 64.232 95.056 1.00 37.22 329 TYR B C 1
ATOM 6753 O O . TYR B 2 332 ? 5.954 63.419 95.306 1.00 35.00 329 TYR B O 1
ATOM 6762 N N . SER B 2 333 ? 7.746 64.635 95.977 1.00 33.68 330 SER B N 1
ATOM 6763 C CA . SER B 2 333 ? 7.621 64.198 97.373 1.00 34.45 330 SER B CA 1
ATOM 6764 C C . SER B 2 333 ? 7.937 65.334 98.348 1.00 39.90 330 SER B C 1
ATOM 6765 O O . SER B 2 333 ? 8.494 66.360 97.935 1.00 40.25 330 SER B O 1
ATOM 6768 N N . VAL B 2 334 ? 7.533 65.155 99.626 1.00 36.86 331 VAL B N 1
ATOM 6769 C CA . VAL B 2 334 ? 7.820 66.083 100.734 1.00 38.13 331 VAL B CA 1
ATOM 6770 C C . VAL B 2 334 ? 8.323 65.282 101.923 1.00 42.11 331 VAL B C 1
ATOM 6771 O O . VAL B 2 334 ? 8.000 64.106 102.069 1.00 40.91 331 VAL B O 1
ATOM 6775 N N . SER B 2 335 ? 9.067 65.952 102.798 1.00 40.82 332 SER B N 1
ATOM 6776 C CA . SER B 2 335 ? 9.506 65.433 104.079 1.00 40.91 332 SER B CA 1
ATOM 6777 C C . SER B 2 335 ? 9.070 66.500 105.097 1.00 47.94 332 SER B C 1
ATOM 6778 O O . SER B 2 335 ? 9.592 67.619 105.076 1.00 48.34 332 SER B O 1
ATOM 6781 N N . ILE B 2 336 ? 8.045 66.193 105.910 1.00 45.58 333 ILE B N 1
ATOM 6782 C CA . ILE B 2 336 ? 7.580 67.102 106.965 1.00 44.66 333 ILE B CA 1
ATOM 6783 C C . ILE B 2 336 ? 8.431 66.794 108.221 1.00 49.07 333 ILE B C 1
ATOM 6784 O O . ILE B 2 336 ? 8.322 65.721 108.810 1.00 46.73 333 ILE B O 1
ATOM 6789 N N . ASN B 2 337 ? 9.326 67.723 108.562 1.00 49.30 334 ASN B N 1
ATOM 6790 C CA . ASN B 2 337 ? 10.303 67.617 109.646 1.00 49.57 334 ASN B CA 1
ATOM 6791 C C . ASN B 2 337 ? 9.979 68.460 110.875 1.00 57.41 334 ASN B C 1
ATOM 6792 O O . ASN B 2 337 ? 9.376 69.522 110.748 1.00 56.60 334 ASN B O 1
ATOM 6797 N N . TYR B 2 338 ? 10.430 68.012 112.061 1.00 57.39 335 TYR B N 1
ATOM 6798 C CA . TYR B 2 338 ? 10.286 68.758 113.317 1.00 58.63 335 TYR B CA 1
ATOM 6799 C C . TYR B 2 338 ? 11.664 68.865 113.922 1.00 62.14 335 TYR B C 1
ATOM 6800 O O . TYR B 2 338 ? 12.251 67.837 114.271 1.00 60.86 335 TYR B O 1
ATOM 6809 N N . ASP B 2 339 ? 12.179 70.112 114.042 1.00 58.79 336 ASP B N 1
ATOM 6810 C CA . ASP B 2 339 ? 13.505 70.423 114.587 1.00 58.24 336 ASP B CA 1
ATOM 6811 C C . ASP B 2 339 ? 14.615 69.765 113.726 1.00 59.10 336 ASP B C 1
ATOM 6812 O O . ASP B 2 339 ? 15.662 69.368 114.237 1.00 57.68 336 ASP B O 1
ATOM 6817 N N . GLY B 2 340 ? 14.360 69.694 112.413 1.00 55.45 337 GLY B N 1
ATOM 6818 C CA . GLY B 2 340 ? 15.260 69.119 111.413 1.00 55.10 337 GLY B CA 1
ATOM 6819 C C . GLY B 2 340 ? 15.229 67.599 111.315 1.00 57.39 337 GLY B C 1
ATOM 6820 O O . GLY B 2 340 ? 16.080 67.005 110.642 1.00 56.90 337 GLY B O 1
ATOM 6821 N N . ILE B 2 341 ? 14.261 66.957 112.005 1.00 52.12 338 ILE B N 1
ATOM 6822 C CA . ILE B 2 341 ? 14.103 65.502 112.037 1.00 50.83 338 ILE B CA 1
ATOM 6823 C C . ILE B 2 341 ? 12.821 65.108 111.302 1.00 52.32 338 ILE B C 1
ATOM 6824 O O . ILE B 2 341 ? 11.735 65.544 111.711 1.00 51.22 338 ILE B O 1
ATOM 6829 N N . PRO B 2 342 ? 12.914 64.238 110.254 1.00 47.30 339 PRO B N 1
ATOM 6830 C CA . PRO B 2 342 ? 11.697 63.817 109.541 1.00 45.69 339 PRO B CA 1
ATOM 6831 C C . PRO B 2 342 ? 10.713 63.018 110.393 1.00 48.80 339 PRO B C 1
ATOM 6832 O O . PRO B 2 342 ? 11.107 62.125 111.153 1.00 48.02 339 PRO B O 1
ATOM 6836 N N . ILE B 2 343 ? 9.423 63.354 110.267 1.00 45.24 340 ILE B N 1
ATOM 6837 C CA . ILE B 2 343 ? 8.341 62.641 110.951 1.00 44.87 340 ILE B CA 1
ATOM 6838 C C . ILE B 2 343 ? 7.647 61.761 109.914 1.00 47.90 340 ILE B C 1
ATOM 6839 O O . ILE B 2 343 ? 7.355 60.595 110.175 1.00 48.62 340 ILE B O 1
ATOM 6844 N N . VAL B 2 344 ? 7.337 62.350 108.754 1.00 43.09 341 VAL B N 1
ATOM 6845 C CA . VAL B 2 344 ? 6.568 61.716 107.691 1.00 41.90 341 VAL B CA 1
ATOM 6846 C C . VAL B 2 344 ? 6.978 62.244 106.306 1.00 45.83 341 VAL B C 1
ATOM 6847 O O . VAL B 2 344 ? 7.309 63.424 106.147 1.00 46.15 341 VAL B O 1
ATOM 6851 N N . LYS B 2 345 ? 6.979 61.337 105.321 1.00 42.04 342 LYS B N 1
ATOM 6852 C CA . LYS B 2 345 ? 7.273 61.617 103.921 1.00 40.77 342 LYS B CA 1
ATOM 6853 C C . LYS B 2 345 ? 6.028 61.297 103.102 1.00 42.09 342 LYS B C 1
ATOM 6854 O O . LYS B 2 345 ? 5.367 60.297 103.379 1.00 41.40 342 LYS B O 1
ATOM 6860 N N . VAL B 2 346 ? 5.651 62.191 102.166 1.00 37.12 343 VAL B N 1
ATOM 6861 C CA . VAL B 2 346 ? 4.478 61.995 101.292 1.00 36.24 343 VAL B CA 1
ATOM 6862 C C . VAL B 2 346 ? 4.918 61.975 99.831 1.00 40.36 343 VAL B C 1
ATOM 6863 O O . VAL B 2 346 ? 5.693 62.831 99.405 1.00 37.87 343 VAL B O 1
ATOM 6867 N N . TYR B 2 347 ? 4.397 60.999 99.069 1.00 38.80 344 TYR B N 1
ATOM 6868 C CA . TYR B 2 347 ? 4.691 60.806 97.647 1.00 38.35 344 TYR B CA 1
ATOM 6869 C C . TYR B 2 347 ? 3.474 61.052 96.796 1.00 41.19 344 TYR B C 1
ATOM 6870 O O . TYR B 2 347 ? 2.387 60.573 97.109 1.00 41.53 344 TYR B O 1
ATOM 6879 N N . GLU B 2 348 ? 3.665 61.780 95.706 1.00 37.86 345 GLU B N 1
ATOM 6880 C CA . GLU B 2 348 ? 2.609 62.094 94.760 1.00 37.90 345 GLU B CA 1
ATOM 6881 C C . GLU B 2 348 ? 2.274 60.910 93.851 1.00 43.26 345 GLU B C 1
ATOM 6882 O O . GLU B 2 348 ? 3.167 60.361 93.183 1.00 42.77 345 GLU B O 1
ATOM 6888 N N . ALA B 2 349 ? 0.973 60.566 93.773 1.00 40.47 346 ALA B N 1
ATOM 6889 C CA . ALA B 2 349 ? 0.480 59.505 92.897 1.00 40.26 346 ALA B CA 1
ATOM 6890 C C . ALA B 2 349 ? -0.802 59.903 92.144 1.00 44.58 346 ALA B C 1
ATOM 6891 O O . ALA B 2 349 ? -1.479 59.032 91.597 1.00 44.62 346 ALA B O 1
ATOM 6893 N N . ASP B 2 350 ? -1.129 61.208 92.103 1.00 41.70 347 ASP B N 1
ATOM 6894 C CA . ASP B 2 350 ? -2.310 61.749 91.384 1.00 41.25 347 ASP B CA 1
ATOM 6895 C C . ASP B 2 350 ? -2.299 61.293 89.925 1.00 42.36 347 ASP B C 1
ATOM 6896 O O . ASP B 2 350 ? -1.278 61.423 89.256 1.00 41.07 347 ASP B O 1
ATOM 6901 N N . GLY B 2 351 ? -3.402 60.709 89.473 1.00 38.60 348 GLY B N 1
ATOM 6902 C CA . GLY B 2 351 ? -3.507 60.190 88.114 1.00 38.23 348 GLY B CA 1
ATOM 6903 C C . GLY B 2 351 ? -3.334 58.690 88.027 1.00 43.81 348 GLY B C 1
ATOM 6904 O O . GLY B 2 351 ? -3.615 58.084 86.983 1.00 45.58 348 GLY B O 1
ATOM 6905 N N . TYR B 2 352 ? -2.883 58.069 89.127 1.00 39.35 349 TYR B N 1
ATOM 6906 C CA . TYR B 2 352 ? -2.718 56.620 89.196 1.00 38.50 349 TYR B CA 1
ATOM 6907 C C . TYR B 2 352 ? -3.755 56.020 90.124 1.00 41.07 349 TYR B C 1
ATOM 6908 O O . TYR B 2 352 ? -4.137 56.659 91.111 1.00 39.53 349 TYR B O 1
ATOM 6917 N N . CYS B 2 353 ? -4.195 54.798 89.813 1.00 38.42 350 CYS B N 1
ATOM 6918 C CA . CYS B 2 353 ? -5.069 54.018 90.682 1.00 41.16 350 CYS B CA 1
ATOM 6919 C C . CYS B 2 353 ? -4.085 53.040 91.370 1.00 46.22 350 CYS B C 1
ATOM 6920 O O . CYS B 2 353 ? -3.561 52.131 90.721 1.00 44.81 350 CYS B O 1
ATOM 6923 N N . VAL B 2 354 ? -3.756 53.313 92.648 1.00 44.26 351 VAL B N 1
ATOM 6924 C CA . VAL B 2 354 ? -2.735 52.595 93.420 1.00 44.11 351 VAL B CA 1
ATOM 6925 C C . VAL B 2 354 ? -3.272 51.324 94.133 1.00 47.16 351 VAL B C 1
ATOM 6926 O O . VAL B 2 354 ? -4.221 51.425 94.921 1.00 46.63 351 VAL B O 1
ATOM 6930 N N . PRO B 2 355 ? -2.637 50.137 93.865 1.00 42.56 352 PRO B N 1
ATOM 6931 C CA . PRO B 2 355 ? -3.077 48.878 94.504 1.00 42.26 352 PRO B CA 1
ATOM 6932 C C . PRO B 2 355 ? -3.007 48.918 96.029 1.00 44.88 352 PRO B C 1
ATOM 6933 O O . PRO B 2 355 ? -1.963 49.218 96.620 1.00 42.74 352 PRO B O 1
ATOM 6937 N N . ASP B 2 356 ? -4.151 48.639 96.660 1.00 42.59 353 ASP B N 1
ATOM 6938 C CA . ASP B 2 356 ? -4.329 48.777 98.103 1.00 42.74 353 ASP B CA 1
ATOM 6939 C C . ASP B 2 356 ? -4.786 47.535 98.822 1.00 47.86 353 ASP B C 1
ATOM 6940 O O . ASP B 2 356 ? -5.334 46.612 98.212 1.00 47.28 353 ASP B O 1
ATOM 6945 N N . ILE B 2 357 ? -4.615 47.552 100.152 1.00 45.94 354 ILE B N 1
ATOM 6946 C CA . ILE B 2 357 ? -5.110 46.545 101.084 1.00 45.61 354 ILE B CA 1
ATOM 6947 C C . ILE B 2 357 ? -5.882 47.348 102.134 1.00 50.93 354 ILE B C 1
ATOM 6948 O O . ILE B 2 357 ? -5.280 48.106 102.890 1.00 49.84 354 ILE B O 1
ATOM 6953 N N . LYS B 2 358 ? -7.222 47.263 102.105 1.00 51.07 355 LYS B N 1
ATOM 6954 C CA . LYS B 2 358 ? -8.059 47.978 103.068 1.00 52.61 355 LYS B CA 1
ATOM 6955 C C . LYS B 2 358 ? -8.227 47.096 104.309 1.00 61.03 355 LYS B C 1
ATOM 6956 O O . LYS B 2 358 ? -8.606 45.934 104.180 1.00 60.32 355 LYS B O 1
ATOM 6962 N N . THR B 2 359 ? -7.872 47.630 105.492 1.00 61.92 356 THR B N 1
ATOM 6963 C CA . THR B 2 359 ? -7.993 46.936 106.784 1.00 63.48 356 THR B CA 1
ATOM 6964 C C . THR B 2 359 ? -9.353 47.283 107.434 1.00 71.16 356 THR B C 1
ATOM 6965 O O . THR B 2 359 ? -9.997 48.265 107.044 1.00 70.13 356 THR B O 1
ATOM 6969 N N . THR B 2 360 ? -9.771 46.488 108.440 1.00 70.92 357 THR B N 1
ATOM 6970 C CA . THR B 2 360 ? -11.023 46.692 109.188 1.00 71.71 357 THR B CA 1
ATOM 6971 C C . THR B 2 360 ? -11.019 48.045 109.916 1.00 77.85 357 THR B C 1
ATOM 6972 O O . THR B 2 360 ? -12.080 48.641 110.111 1.00 78.79 357 THR B O 1
ATOM 6976 N N . SER B 2 361 ? -9.814 48.552 110.253 1.00 74.38 358 SER B N 1
ATOM 6977 C CA . SER B 2 361 ? -9.576 49.848 110.897 1.00 74.26 358 SER B CA 1
ATOM 6978 C C . SER B 2 361 ? -9.982 51.018 109.979 1.00 78.43 358 SER B C 1
ATOM 6979 O O . SER B 2 361 ? -10.246 52.118 110.467 1.00 79.14 358 SER B O 1
ATOM 6982 N N . GLY B 2 362 ? -10.031 50.763 108.670 1.00 73.62 359 GLY B N 1
ATOM 6983 C CA . GLY B 2 362 ? -10.405 51.756 107.669 1.00 72.42 359 GLY B CA 1
ATOM 6984 C C . GLY B 2 362 ? -9.243 52.227 106.820 1.00 73.57 359 GLY B C 1
ATOM 6985 O O . GLY B 2 362 ? -9.425 52.523 105.632 1.00 73.54 359 GLY B O 1
ATOM 6986 N N . TYR B 2 363 ? -8.031 52.298 107.423 1.00 66.45 360 TYR B N 1
ATOM 6987 C CA . TYR B 2 363 ? -6.848 52.730 106.686 1.00 64.22 360 TYR B CA 1
ATOM 6988 C C . TYR B 2 363 ? -6.353 51.679 105.682 1.00 60.37 360 TYR B C 1
ATOM 6989 O O . TYR B 2 363 ? -6.668 50.489 105.790 1.00 57.80 360 TYR B O 1
ATOM 6998 N N . ARG B 2 364 ? -5.601 52.155 104.683 1.00 52.59 361 ARG B N 1
ATOM 6999 C CA . ARG B 2 364 ? -5.056 51.328 103.625 1.00 49.97 361 ARG B CA 1
ATOM 7000 C C . ARG B 2 364 ? -3.547 51.279 103.627 1.00 48.67 361 ARG B C 1
ATOM 7001 O O . ARG B 2 364 ? -2.874 52.281 103.889 1.00 46.00 361 ARG B O 1
ATOM 7009 N N . TYR B 2 365 ? -3.031 50.111 103.232 1.00 43.72 362 TYR B N 1
ATOM 7010 C CA . TYR B 2 365 ? -1.622 49.853 102.979 1.00 42.86 362 TYR B CA 1
ATOM 7011 C C . TYR B 2 365 ? -1.507 49.632 101.480 1.00 46.21 362 TYR B C 1
ATOM 7012 O O . TYR B 2 365 ? -2.490 49.255 100.839 1.00 46.75 362 TYR B O 1
ATOM 7021 N N . VAL B 2 366 ? -0.308 49.807 100.923 1.00 39.89 363 VAL B N 1
ATOM 7022 C CA . VAL B 2 366 ? -0.043 49.455 99.530 1.00 38.59 363 VAL B CA 1
ATOM 7023 C C . VAL B 2 366 ? -0.061 47.908 99.452 1.00 40.18 363 VAL B C 1
ATOM 7024 O O . VAL B 2 366 ? 0.116 47.249 100.475 1.00 39.37 363 VAL B O 1
ATOM 7028 N N . SER B 2 367 ? -0.273 47.333 98.259 1.00 36.70 364 SER B N 1
ATOM 7029 C CA . SER B 2 367 ? -0.256 45.880 98.071 1.00 35.17 364 SER B CA 1
ATOM 7030 C C . SER B 2 367 ? 1.181 45.289 98.256 1.00 38.61 364 SER B C 1
ATOM 7031 O O . SER B 2 367 ? 2.160 46.042 98.341 1.00 37.35 364 SER B O 1
ATOM 7034 N N . TYR B 2 368 ? 1.290 43.936 98.306 1.00 35.09 365 TYR B N 1
ATOM 7035 C CA . TYR B 2 368 ? 2.558 43.225 98.450 1.00 34.57 365 TYR B CA 1
ATOM 7036 C C . TYR B 2 368 ? 3.526 43.535 97.290 1.00 39.15 365 TYR B C 1
ATOM 7037 O O . TYR B 2 368 ? 4.697 43.864 97.530 1.00 38.78 365 TYR B O 1
ATOM 7046 N N . GLN B 2 369 ? 3.045 43.420 96.035 1.00 35.48 366 GLN B N 1
ATOM 7047 C CA . GLN B 2 369 ? 3.897 43.698 94.883 1.00 34.80 366 GLN B CA 1
ATOM 7048 C C . GLN B 2 369 ? 4.248 45.167 94.797 1.00 38.22 366 GLN B C 1
ATOM 7049 O O . GLN B 2 369 ? 5.305 45.516 94.256 1.00 38.03 366 GLN B O 1
ATOM 7055 N N . TYR B 2 370 ? 3.403 46.031 95.411 1.00 35.41 367 TYR B N 1
ATOM 7056 C CA . TYR B 2 370 ? 3.657 47.467 95.460 1.00 35.94 367 TYR B CA 1
ATOM 7057 C C . TYR B 2 370 ? 4.793 47.773 96.424 1.00 37.99 367 TYR B C 1
ATOM 7058 O O . TYR B 2 370 ? 5.739 48.451 96.023 1.00 38.36 367 TYR B O 1
ATOM 7067 N N . ILE B 2 371 ? 4.728 47.242 97.664 1.00 34.09 368 ILE B N 1
ATOM 7068 C CA . ILE B 2 371 ? 5.778 47.443 98.680 1.00 34.47 368 ILE B CA 1
ATOM 7069 C C . ILE B 2 371 ? 7.116 46.832 98.214 1.00 36.74 368 ILE B C 1
ATOM 7070 O O . ILE B 2 371 ? 8.167 47.417 98.463 1.00 37.24 368 ILE B O 1
ATOM 7075 N N . LEU B 2 372 ? 7.063 45.702 97.491 1.00 33.05 369 LEU B N 1
ATOM 7076 C CA . LEU B 2 372 ? 8.254 45.067 96.919 1.00 32.62 369 LEU B CA 1
ATOM 7077 C C . LEU B 2 372 ? 8.948 46.052 95.951 1.00 34.43 369 LEU B C 1
ATOM 7078 O O . LEU B 2 372 ? 10.160 46.248 96.029 1.00 35.10 369 LEU B O 1
ATOM 7091 N N . ILE B 2 374 ? 8.531 49.420 95.917 1.00 31.76 371 ILE B N 1
ATOM 7092 C CA . ILE B 2 374 ? 8.949 50.562 96.749 1.00 31.18 371 ILE B CA 1
ATOM 7093 C C . ILE B 2 374 ? 10.316 50.305 97.400 1.00 34.17 371 ILE B C 1
ATOM 7094 O O . ILE B 2 374 ? 11.148 51.205 97.423 1.00 32.74 371 ILE B O 1
ATOM 7107 N N . TYR B 2 376 ? 12.653 48.248 96.353 1.00 29.20 373 TYR B N 1
ATOM 7108 C CA . TYR B 2 376 ? 13.605 48.284 95.225 1.00 29.70 373 TYR B CA 1
ATOM 7109 C C . TYR B 2 376 ? 14.005 49.729 94.849 1.00 34.89 373 TYR B C 1
ATOM 7110 O O . TYR B 2 376 ? 15.198 50.011 94.714 1.00 36.69 373 TYR B O 1
ATOM 7119 N N . ILE B 2 377 ? 13.015 50.630 94.704 1.00 29.91 374 ILE B N 1
ATOM 7120 C CA . ILE B 2 377 ? 13.243 52.049 94.380 1.00 29.78 374 ILE B CA 1
ATOM 7121 C C . ILE B 2 377 ? 14.048 52.731 95.531 1.00 31.56 374 ILE B C 1
ATOM 7122 O O . ILE B 2 377 ? 15.025 53.446 95.270 1.00 28.40 374 ILE B O 1
ATOM 7127 N N . SER B 2 378 ? 13.636 52.482 96.782 1.00 28.03 375 SER B N 1
ATOM 7128 C CA . SER B 2 378 ? 14.284 53.049 97.975 1.00 29.58 375 SER B CA 1
ATOM 7129 C C . SER B 2 378 ? 15.755 52.586 98.125 1.00 33.51 375 SER B C 1
ATOM 7130 O O . SER B 2 378 ? 16.617 53.388 98.477 1.00 32.25 375 SER B O 1
ATOM 7133 N N . LYS B 2 379 ? 16.036 51.316 97.784 1.00 29.99 376 LYS B N 1
ATOM 7134 C CA . LYS B 2 379 ? 17.388 50.766 97.783 1.00 29.28 376 LYS B CA 1
ATOM 7135 C C . LYS B 2 379 ? 18.218 51.459 96.703 1.00 33.34 376 LYS B C 1
ATOM 7136 O O . LYS B 2 379 ? 19.368 51.825 96.962 1.00 33.77 376 LYS B O 1
ATOM 7142 N N . PHE B 2 380 ? 17.627 51.670 95.490 1.00 31.09 377 PHE B N 1
ATOM 7143 C CA . PHE B 2 380 ? 18.310 52.368 94.385 1.00 30.38 377 PHE B CA 1
ATOM 7144 C C . PHE B 2 380 ? 18.625 53.821 94.774 1.00 34.18 377 PHE B C 1
ATOM 7145 O O . PHE B 2 380 ? 19.761 54.257 94.560 1.00 35.31 377 PHE B O 1
ATOM 7153 N N . LYS B 2 381 ? 17.661 54.533 95.399 1.00 30.13 378 LYS B N 1
ATOM 7154 C CA . LYS B 2 381 ? 17.859 55.901 95.887 1.00 31.60 378 LYS B CA 1
ATOM 7155 C C . LYS B 2 381 ? 19.002 55.964 96.940 1.00 39.68 378 LYS B C 1
ATOM 7156 O O . LYS B 2 381 ? 19.846 56.862 96.866 1.00 40.58 378 LYS B O 1
ATOM 7162 N N . ALA B 2 382 ? 19.047 55.005 97.886 1.00 36.54 379 ALA B N 1
ATOM 7163 C CA . ALA B 2 382 ? 20.107 54.952 98.901 1.00 36.64 379 ALA B CA 1
ATOM 7164 C C . ALA B 2 382 ? 21.486 54.744 98.232 1.00 42.29 379 ALA B C 1
ATOM 7165 O O . ALA B 2 382 ? 22.466 55.360 98.642 1.00 41.27 379 ALA B O 1
ATOM 7167 N N . HIS B 2 383 ? 21.527 53.943 97.153 1.00 40.34 380 HIS B N 1
ATOM 7168 C CA . HIS B 2 383 ? 22.720 53.711 96.340 1.00 40.57 380 HIS B CA 1
ATOM 7169 C C . HIS B 2 383 ? 23.174 55.020 95.648 1.00 46.37 380 HIS B C 1
ATOM 7170 O O . HIS B 2 383 ? 24.380 55.292 95.604 1.00 47.63 380 HIS B O 1
ATOM 7177 N N . LEU B 2 384 ? 22.222 55.844 95.147 1.00 42.44 381 LEU B N 1
ATOM 7178 C CA . LEU B 2 384 ? 22.553 57.148 94.537 1.00 42.41 381 LEU B CA 1
ATOM 7179 C C . LEU B 2 384 ? 23.068 58.125 95.596 1.00 47.05 381 LEU B C 1
ATOM 7180 O O . LEU B 2 384 ? 23.982 58.919 95.326 1.00 47.41 381 LEU B O 1
ATOM 7185 N N . ASP B 2 385 ? 22.462 58.078 96.798 1.00 42.15 382 ASP B N 1
ATOM 7186 C CA . ASP B 2 385 ? 22.811 58.961 97.903 1.00 40.95 382 ASP B CA 1
ATOM 7187 C C . ASP B 2 385 ? 24.074 58.532 98.619 1.00 44.96 382 ASP B C 1
ATOM 7188 O O . ASP B 2 385 ? 24.510 59.243 99.517 1.00 45.49 382 ASP B O 1
ATOM 7193 N N . LYS B 2 386 ? 24.644 57.363 98.266 1.00 42.78 383 LYS B N 1
ATOM 7194 C CA . LYS B 2 386 ? 25.836 56.773 98.917 1.00 42.35 383 LYS B CA 1
ATOM 7195 C C . LYS B 2 386 ? 25.593 56.571 100.445 1.00 47.96 383 LYS B C 1
ATOM 7196 O O . LYS B 2 386 ? 26.521 56.627 101.254 1.00 49.26 383 LYS B O 1
ATOM 7202 N N . ASN B 2 387 ? 24.311 56.376 100.811 1.00 43.47 384 ASN B N 1
ATOM 7203 C CA . ASN B 2 387 ? 23.835 56.145 102.163 1.00 43.65 384 ASN B CA 1
ATOM 7204 C C . ASN B 2 387 ? 23.919 54.628 102.370 1.00 51.03 384 ASN B C 1
ATOM 7205 O O . ASN B 2 387 ? 22.964 53.895 102.065 1.00 50.46 384 ASN B O 1
ATOM 7210 N N . LYS B 2 388 ? 25.104 54.170 102.832 1.00 49.07 385 LYS B N 1
ATOM 7211 C CA . LYS B 2 388 ? 25.456 52.770 103.099 1.00 49.09 385 LYS B CA 1
ATOM 7212 C C . LYS B 2 388 ? 24.512 52.076 104.069 1.00 52.59 385 LYS B C 1
ATOM 7213 O O . LYS B 2 388 ? 24.122 50.943 103.807 1.00 52.52 385 LYS B O 1
ATOM 7219 N N . GLU B 2 389 ? 24.130 52.758 105.166 1.00 48.73 386 GLU B N 1
ATOM 7220 C CA . GLU B 2 389 ? 23.231 52.236 106.199 1.00 48.57 386 GLU B CA 1
ATOM 7221 C C . GLU B 2 389 ? 21.868 51.875 105.614 1.00 49.61 386 GLU B C 1
ATOM 7222 O O . GLU B 2 389 ? 21.373 50.776 105.864 1.00 47.28 386 GLU B O 1
ATOM 7236 N N . TYR B 2 391 ? 21.081 51.591 102.343 1.00 37.31 388 TYR B N 1
ATOM 7237 C CA . TYR B 2 391 ? 21.258 50.686 101.221 1.00 37.54 388 TYR B CA 1
ATOM 7238 C C . TYR B 2 391 ? 21.192 49.240 101.699 1.00 42.35 388 TYR B C 1
ATOM 7239 O O . TYR B 2 391 ? 20.504 48.437 101.071 1.00 42.50 388 TYR B O 1
ATOM 7248 N N . PHE B 2 392 ? 21.863 48.929 102.823 0.83 39.39 389 PHE B N 1
ATOM 7249 C CA . PHE B 2 392 ? 21.846 47.600 103.410 0.83 39.68 389 PHE B CA 1
ATOM 7250 C C . PHE B 2 392 ? 20.525 47.324 104.108 0.83 42.02 389 PHE B C 1
ATOM 7251 O O . PHE B 2 392 ? 20.022 46.214 103.962 0.83 40.98 389 PHE B O 1
ATOM 7259 N N . ASN B 2 393 ? 19.899 48.341 104.770 1.00 37.87 390 ASN B N 1
ATOM 7260 C CA . ASN B 2 393 ? 18.572 48.170 105.394 1.00 37.04 390 ASN B CA 1
ATOM 7261 C C . ASN B 2 393 ? 17.469 47.826 104.391 1.00 39.68 390 ASN B C 1
ATOM 7262 O O . ASN B 2 393 ? 16.641 46.979 104.701 1.00 39.65 390 ASN B O 1
ATOM 7267 N N . TYR B 2 394 ? 17.424 48.513 103.207 1.00 35.70 391 TYR B N 1
ATOM 7268 C CA . TYR B 2 394 ? 16.423 48.220 102.172 1.00 34.07 391 TYR B CA 1
ATOM 7269 C C . TYR B 2 394 ? 16.650 46.840 101.538 1.00 37.71 391 TYR B C 1
ATOM 7270 O O . TYR B 2 394 ? 15.683 46.138 101.254 1.00 37.61 391 TYR B O 1
ATOM 7279 N N . GLY B 2 395 ? 17.919 46.463 101.363 1.00 34.92 392 GLY B N 1
ATOM 7280 C CA . GLY B 2 395 ? 18.327 45.157 100.853 1.00 35.65 392 GLY B CA 1
ATOM 7281 C C . GLY B 2 395 ? 17.847 44.027 101.749 1.00 41.37 392 GLY B C 1
ATOM 7282 O O . GLY B 2 395 ? 17.287 43.046 101.252 1.00 41.63 392 GLY B O 1
ATOM 7283 N N . ILE B 2 396 ? 18.002 44.193 103.084 1.00 38.58 393 ILE B N 1
ATOM 7284 C CA . ILE B 2 396 ? 17.542 43.240 104.103 1.00 38.58 393 ILE B CA 1
ATOM 7285 C C . ILE B 2 396 ? 16.005 43.186 104.097 1.00 43.05 393 ILE B C 1
ATOM 7286 O O . ILE B 2 396 ? 15.443 42.087 104.089 1.00 42.71 393 ILE B O 1
ATOM 7291 N N . ALA B 2 397 ? 15.330 44.356 104.037 1.00 38.37 394 ALA B N 1
ATOM 7292 C CA . ALA B 2 397 ? 13.865 44.418 103.965 1.00 37.03 394 ALA B CA 1
ATOM 7293 C C . ALA B 2 397 ? 13.307 43.632 102.749 1.00 39.77 394 ALA B C 1
ATOM 7294 O O . ALA B 2 397 ? 12.296 42.942 102.894 1.00 40.36 394 ALA B O 1
ATOM 7296 N N . ILE B 2 398 ? 13.981 43.710 101.568 1.00 33.99 395 ILE B N 1
ATOM 7297 C CA . ILE B 2 398 ? 13.581 42.961 100.363 1.00 32.34 395 ILE B CA 1
ATOM 7298 C C . ILE B 2 398 ? 13.684 41.454 100.669 1.00 37.90 395 ILE B C 1
ATOM 7299 O O . ILE B 2 398 ? 12.711 40.725 100.480 1.00 38.60 395 ILE B O 1
ATOM 7304 N N . SER B 2 399 ? 14.860 41.013 101.172 1.00 36.05 396 SER B N 1
ATOM 7305 C CA . SER B 2 399 ? 15.139 39.611 101.545 1.00 35.97 396 SER B CA 1
ATOM 7306 C C . SER B 2 399 ? 14.083 39.097 102.539 1.00 37.32 396 SER B C 1
ATOM 7307 O O . SER B 2 399 ? 13.459 38.069 102.274 1.00 37.17 396 SER B O 1
ATOM 7310 N N . ASN B 2 400 ? 13.783 39.887 103.587 1.00 34.02 397 ASN B N 1
ATOM 7311 C CA . ASN B 2 400 ? 12.771 39.557 104.608 1.00 34.46 397 ASN B CA 1
ATOM 7312 C C . ASN B 2 400 ? 11.356 39.479 104.047 1.00 39.90 397 ASN B C 1
ATOM 7313 O O . ASN B 2 400 ? 10.590 38.631 104.486 1.00 39.52 397 ASN B O 1
ATOM 7318 N N . LEU B 2 401 ? 11.020 40.331 103.071 1.00 37.64 398 LEU B N 1
ATOM 7319 C CA . LEU B 2 401 ? 9.692 40.364 102.458 1.00 38.13 398 LEU B CA 1
ATOM 7320 C C . LEU B 2 401 ? 9.433 39.158 101.586 1.00 42.84 398 LEU B C 1
ATOM 7321 O O . LEU B 2 401 ? 8.296 38.690 101.543 1.00 43.19 398 LEU B O 1
ATOM 7326 N N . VAL B 2 402 ? 10.474 38.689 100.858 1.00 38.52 399 VAL B N 1
ATOM 7327 C CA . VAL B 2 402 ? 10.410 37.503 100.011 1.00 38.54 399 VAL B CA 1
ATOM 7328 C C . VAL B 2 402 ? 10.263 36.276 100.940 1.00 45.46 399 VAL B C 1
ATOM 7329 O O . VAL B 2 402 ? 9.360 35.447 100.731 1.00 44.68 399 VAL B O 1
ATOM 7333 N N . GLN B 2 403 ? 11.081 36.229 102.019 1.00 43.84 400 GLN B N 1
ATOM 7334 C CA . GLN B 2 403 ? 11.051 35.153 103.026 1.00 44.41 400 GLN B CA 1
ATOM 7335 C C . GLN B 2 403 ? 9.701 35.035 103.735 1.00 48.10 400 GLN B C 1
ATOM 7336 O O . GLN B 2 403 ? 9.150 33.933 103.820 1.00 48.36 400 GLN B O 1
ATOM 7342 N N . ALA B 2 404 ? 9.170 36.167 104.220 1.00 44.10 401 ALA B N 1
ATOM 7343 C CA . ALA B 2 404 ? 7.874 36.243 104.902 1.00 44.26 401 ALA B CA 1
ATOM 7344 C C . ALA B 2 404 ? 6.744 35.723 103.988 1.00 50.25 401 ALA B C 1
ATOM 7345 O O . ALA B 2 404 ? 5.911 34.942 104.435 1.00 50.71 401 ALA B O 1
ATOM 7347 N N . ARG B 2 405 ? 6.761 36.109 102.699 1.00 47.15 402 ARG B N 1
ATOM 7348 C CA . ARG B 2 405 ? 5.799 35.664 101.695 1.00 46.55 402 ARG B CA 1
ATOM 7349 C C . ARG B 2 405 ? 5.902 34.157 101.464 1.00 48.13 402 ARG B C 1
ATOM 7350 O O . ARG B 2 405 ? 4.872 33.489 101.427 1.00 44.01 402 ARG B O 1
ATOM 7358 N N . ASN B 2 406 ? 7.142 33.643 101.267 1.00 48.10 403 ASN B N 1
ATOM 7359 C CA . ASN B 2 406 ? 7.420 32.217 101.035 1.00 48.77 403 ASN B CA 1
ATOM 7360 C C . ASN B 2 406 ? 6.886 31.362 102.178 1.00 55.29 403 ASN B C 1
ATOM 7361 O O . ASN B 2 406 ? 6.106 30.437 101.935 1.00 55.20 403 ASN B O 1
ATOM 7366 N N . SER B 2 407 ? 7.245 31.733 103.420 1.00 53.61 404 SER B N 1
ATOM 7367 C CA . SER B 2 407 ? 6.806 31.094 104.663 1.00 53.72 404 SER B CA 1
ATOM 7368 C C . SER B 2 407 ? 5.276 31.085 104.763 1.00 56.54 404 SER B C 1
ATOM 7369 O O . SER B 2 407 ? 4.694 30.032 105.020 1.00 56.91 404 SER B O 1
ATOM 7372 N N . TYR B 2 408 ? 4.637 32.236 104.498 1.00 51.48 405 TYR B N 1
ATOM 7373 C CA . TYR B 2 408 ? 3.186 32.397 104.552 1.00 50.56 405 TYR B CA 1
ATOM 7374 C C . TYR B 2 408 ? 2.440 31.501 103.583 1.00 56.56 405 TYR B C 1
ATOM 7375 O O . TYR B 2 408 ? 1.502 30.836 104.019 1.00 57.04 405 TYR B O 1
ATOM 7384 N N . LEU B 2 409 ? 2.798 31.517 102.267 1.00 52.96 406 LEU B N 1
ATOM 7385 C CA . LEU B 2 409 ? 2.116 30.687 101.261 1.00 52.39 406 LEU B CA 1
ATOM 7386 C C . LEU B 2 409 ? 2.282 29.201 101.578 1.00 59.71 406 LEU B C 1
ATOM 7387 O O . LEU B 2 409 ? 1.329 28.446 101.438 1.00 58.84 406 LEU B O 1
ATOM 7392 N N . ASN B 2 410 ? 3.487 28.804 102.035 1.00 59.56 407 ASN B N 1
ATOM 7393 C CA . ASN B 2 410 ? 3.825 27.435 102.411 1.00 60.49 407 ASN B CA 1
ATOM 7394 C C . ASN B 2 410 ? 2.936 26.966 103.588 1.00 67.40 407 ASN B C 1
ATOM 7395 O O . ASN B 2 410 ? 2.271 25.921 103.502 1.00 67.53 407 ASN B O 1
ATOM 7400 N N . GLN B 2 411 ? 2.872 27.819 104.641 1.00 65.46 408 GLN B N 1
ATOM 7401 C CA . GLN B 2 411 ? 2.115 27.662 105.891 1.00 66.08 408 GLN B CA 1
ATOM 7402 C C . GLN B 2 411 ? 0.607 27.529 105.650 1.00 70.23 408 GLN B C 1
ATOM 7403 O O . GLN B 2 411 ? -0.031 26.687 106.279 1.00 71.77 408 GLN B O 1
ATOM 7409 N N . LYS B 2 412 ? 0.049 28.358 104.763 1.00 64.85 409 LYS B N 1
ATOM 7410 C CA . LYS B 2 412 ? -1.381 28.395 104.443 1.00 64.18 409 LYS B CA 1
ATOM 7411 C C . LYS B 2 412 ? -1.785 27.455 103.294 1.00 67.06 409 LYS B C 1
ATOM 7412 O O . LYS B 2 412 ? -2.981 27.315 103.019 1.00 65.62 409 LYS B O 1
ATOM 7418 N N . ASN B 2 413 ? -0.783 26.831 102.630 1.00 64.06 410 ASN B N 1
ATOM 7419 C CA . ASN B 2 413 ? -0.901 25.926 101.480 1.00 64.62 410 ASN B CA 1
ATOM 7420 C C . ASN B 2 413 ? -1.749 26.544 100.346 1.00 68.16 410 ASN B C 1
ATOM 7421 O O . ASN B 2 413 ? -2.784 25.992 99.945 1.00 68.99 410 ASN B O 1
ATOM 7426 N N . ILE B 2 414 ? -1.297 27.728 99.859 1.00 61.32 411 ILE B N 1
ATOM 7427 C CA . ILE B 2 414 ? -1.947 28.504 98.801 1.00 59.12 411 ILE B CA 1
ATOM 7428 C C . ILE B 2 414 ? -0.988 28.829 97.660 1.00 60.50 411 ILE B C 1
ATOM 7429 O O . ILE B 2 414 ? 0.232 28.699 97.810 1.00 60.62 411 ILE B O 1
ATOM 7434 N N . GLY B 2 415 ? -1.562 29.218 96.521 1.00 54.05 412 GLY B N 1
ATOM 7435 C CA . GLY B 2 415 ? -0.818 29.594 95.326 1.00 52.19 412 GLY B CA 1
ATOM 7436 C C . GLY B 2 415 ? -0.348 31.026 95.400 1.00 52.02 412 GLY B C 1
ATOM 7437 O O . GLY B 2 415 ? -0.624 31.714 96.381 1.00 50.31 412 GLY B O 1
ATOM 7438 N N . VAL B 2 416 ? 0.368 31.484 94.368 1.00 49.36 413 VAL B N 1
ATOM 7439 C CA . VAL B 2 416 ? 0.884 32.858 94.295 1.00 49.51 413 VAL B CA 1
ATOM 7440 C C . VAL B 2 416 ? -0.270 33.864 94.156 1.00 54.45 413 VAL B C 1
ATOM 7441 O O . VAL B 2 416 ? -0.185 34.971 94.698 1.00 53.49 413 VAL B O 1
ATOM 7445 N N . ILE B 2 417 ? -1.369 33.445 93.477 1.00 51.21 414 ILE B N 1
ATOM 7446 C CA . ILE B 2 417 ? -2.605 34.212 93.340 1.00 50.16 414 ILE B CA 1
ATOM 7447 C C . ILE B 2 417 ? -3.559 33.554 94.331 1.00 53.13 414 ILE B C 1
ATOM 7448 O O . ILE B 2 417 ? -3.860 32.366 94.213 1.00 52.98 414 ILE B O 1
ATOM 7453 N N . ASN B 2 418 ? -4.003 34.325 95.325 1.00 49.86 415 ASN B N 1
ATOM 7454 C CA . ASN B 2 418 ? -4.857 33.859 96.418 1.00 49.34 415 ASN B CA 1
ATOM 7455 C C . ASN B 2 418 ? -5.756 34.984 96.946 1.00 52.75 415 ASN B C 1
ATOM 7456 O O . ASN B 2 418 ? -5.802 36.051 96.341 1.00 50.84 415 ASN B O 1
ATOM 7461 N N . ASP B 2 419 ? -6.509 34.731 98.044 1.00 51.61 416 ASP B N 1
ATOM 7462 C CA . ASP B 2 419 ? -7.433 35.705 98.648 1.00 52.76 416 ASP B CA 1
ATOM 7463 C C . ASP B 2 419 ? -6.842 36.430 99.887 1.00 56.41 416 ASP B C 1
ATOM 7464 O O . ASP B 2 419 ? -7.589 37.043 100.665 1.00 54.29 416 ASP B O 1
ATOM 7469 N N . THR B 2 420 ? -5.505 36.369 100.061 1.00 52.74 417 THR B N 1
ATOM 7470 C CA . THR B 2 420 ? -4.840 36.998 101.207 1.00 51.59 417 THR B CA 1
ATOM 7471 C C . THR B 2 420 ? -4.085 38.296 100.838 1.00 53.26 417 THR B C 1
ATOM 7472 O O . THR B 2 420 ? -4.048 38.696 99.672 1.00 51.33 417 THR B O 1
ATOM 7476 N N . VAL B 2 421 ? -3.424 38.903 101.842 1.00 49.16 418 VAL B N 1
ATOM 7477 C CA . VAL B 2 421 ? -2.597 40.097 101.687 1.00 48.11 418 VAL B CA 1
ATOM 7478 C C . VAL B 2 421 ? -1.322 39.794 100.855 1.00 50.03 418 VAL B C 1
ATOM 7479 O O . VAL B 2 421 ? -0.690 40.719 100.340 1.00 48.24 418 VAL B O 1
ATOM 7483 N N . PHE B 2 422 ? -0.947 38.503 100.739 1.00 44.96 419 PHE B N 1
ATOM 7484 C CA . PHE B 2 422 ? 0.237 38.111 99.988 1.00 44.55 419 PHE B CA 1
ATOM 7485 C C . PHE B 2 422 ? -0.024 37.748 98.522 1.00 47.80 419 PHE B C 1
ATOM 7486 O O . PHE B 2 422 ? 0.899 37.327 97.824 1.00 49.05 419 PHE B O 1
ATOM 7494 N N . SER B 2 423 ? -1.242 37.959 98.031 1.00 43.23 420 SER B N 1
ATOM 7495 C CA . SER B 2 423 ? -1.563 37.638 96.638 1.00 41.59 420 SER B CA 1
ATOM 7496 C C . SER B 2 423 ? -0.836 38.538 95.638 1.00 44.12 420 SER B C 1
ATOM 7497 O O . SER B 2 423 ? -0.612 39.715 95.907 1.00 41.62 420 SER B O 1
ATOM 7500 N N . GLU B 2 424 ? -0.555 37.989 94.456 1.00 41.63 421 GLU B N 1
ATOM 7501 C CA . GLU B 2 424 ? 0.019 38.729 93.336 1.00 41.05 421 GLU B CA 1
ATOM 7502 C C . GLU B 2 424 ? -1.118 39.060 92.350 1.00 45.26 421 GLU B C 1
ATOM 7503 O O . GLU B 2 424 ? -2.229 38.559 92.539 1.00 45.13 421 GLU B O 1
ATOM 7509 N N . PHE B 2 425 ? -0.859 39.929 91.348 1.00 41.38 422 PHE B N 1
ATOM 7510 C CA . PHE B 2 425 ? -1.810 40.339 90.295 1.00 41.13 422 PHE B CA 1
ATOM 7511 C C . PHE B 2 425 ? -3.168 40.833 90.845 1.00 45.17 422 PHE B C 1
ATOM 7512 O O . PHE B 2 425 ? -4.232 40.466 90.345 1.00 46.76 422 PHE B O 1
ATOM 7520 N N . ARG B 2 426 ? -3.112 41.664 91.885 1.00 39.97 423 ARG B N 1
ATOM 7521 C CA . ARG B 2 426 ? -4.279 42.268 92.504 1.00 39.61 423 ARG B CA 1
ATOM 7522 C C . ARG B 2 426 ? -4.808 43.397 91.616 1.00 44.02 423 ARG B C 1
ATOM 7523 O O . ARG B 2 426 ? -4.020 44.148 91.019 1.00 41.93 423 ARG B O 1
ATOM 7531 N N . ILE B 2 427 ? -6.139 43.514 91.515 1.00 42.43 424 ILE B N 1
ATOM 7532 C CA . ILE B 2 427 ? -6.719 44.544 90.658 1.00 42.43 424 ILE B CA 1
ATOM 7533 C C . ILE B 2 427 ? -7.351 45.682 91.461 1.00 46.67 424 ILE B C 1
ATOM 7534 O O . ILE B 2 427 ? -7.547 46.755 90.900 1.00 47.20 424 ILE B O 1
ATOM 7539 N N . GLY B 2 428 ? -7.619 45.464 92.755 1.00 43.00 425 GLY B N 1
ATOM 7540 C CA . GLY B 2 428 ? -8.190 46.477 93.642 1.00 42.78 425 GLY B CA 1
ATOM 7541 C C . GLY B 2 428 ? -7.249 47.645 93.844 1.00 46.86 425 GLY B C 1
ATOM 7542 O O . GLY B 2 428 ? -6.078 47.435 94.166 1.00 48.13 425 GLY B O 1
ATOM 7543 N N . CYS B 2 429 ? -7.727 48.872 93.613 1.00 42.31 426 CYS B N 1
ATOM 7544 C CA . CYS B 2 429 ? -6.894 50.071 93.724 1.00 43.34 426 CYS B CA 1
ATOM 7545 C C . CYS B 2 429 ? -7.681 51.329 94.075 1.00 47.57 426 CYS B C 1
ATOM 7546 O O . CYS B 2 429 ? -8.889 51.358 93.879 1.00 47.83 426 CYS B O 1
ATOM 7549 N N . ILE B 2 430 ? -7.001 52.376 94.576 1.00 44.63 427 ILE B N 1
ATOM 7550 C CA . ILE B 2 430 ? -7.648 53.662 94.880 1.00 44.42 427 ILE B CA 1
ATOM 7551 C C . ILE B 2 430 ? -7.052 54.792 94.023 1.00 47.25 427 ILE B C 1
ATOM 7552 O O . ILE B 2 430 ? -5.859 54.783 93.738 1.00 45.25 427 ILE B O 1
ATOM 7557 N N . GLY B 2 431 ? -7.900 55.741 93.625 1.00 45.76 428 GLY B N 1
ATOM 7558 C CA . GLY B 2 431 ? -7.502 56.901 92.831 1.00 46.13 428 GLY B CA 1
ATOM 7559 C C . GLY B 2 431 ? -8.018 56.901 91.410 1.00 52.19 428 GLY B C 1
ATOM 7560 O O . GLY B 2 431 ? -8.173 55.838 90.794 1.00 51.62 428 GLY B O 1
ATOM 7561 N N . THR B 2 432 ? -8.275 58.115 90.879 1.00 50.59 429 THR B N 1
ATOM 7562 C CA . THR B 2 432 ? -8.752 58.320 89.505 1.00 50.90 429 THR B CA 1
ATOM 7563 C C . THR B 2 432 ? -7.603 58.139 88.511 1.00 54.17 429 THR B C 1
ATOM 7564 O O . THR B 2 432 ? -6.509 58.661 88.724 1.00 53.69 429 THR B O 1
ATOM 7568 N N . THR B 2 433 ? -7.858 57.401 87.436 1.00 50.12 430 THR B N 1
ATOM 7569 C CA . THR B 2 433 ? -6.876 57.179 86.380 1.00 50.45 430 THR B CA 1
ATOM 7570 C C . THR B 2 433 ? -7.537 57.236 84.987 1.00 57.30 430 THR B C 1
ATOM 7571 O O . THR B 2 433 ? -8.764 57.229 84.885 1.00 56.82 430 THR B O 1
ATOM 7575 N N . VAL B 2 434 ? -6.714 57.297 83.932 1.00 55.68 431 VAL B N 1
ATOM 7576 C CA . VAL B 2 434 ? -7.153 57.261 82.537 1.00 56.56 431 VAL B CA 1
ATOM 7577 C C . VAL B 2 434 ? -6.199 56.381 81.730 1.00 61.51 431 VAL B C 1
ATOM 7578 O O . VAL B 2 434 ? -5.013 56.291 82.085 1.00 62.67 431 VAL B O 1
ATOM 7582 N N . SER B 2 435 ? -6.711 55.741 80.653 1.00 55.54 432 SER B N 1
ATOM 7583 C CA . SER B 2 435 ? -5.950 54.867 79.766 1.00 54.41 432 SER B CA 1
ATOM 7584 C C . SER B 2 435 ? -4.701 55.548 79.192 1.00 55.53 432 SER B C 1
ATOM 7585 O O . SER B 2 435 ? -4.674 56.781 79.117 1.00 54.10 432 SER B O 1
ATOM 7588 N N . TYR B 2 436 ? -3.676 54.759 78.796 1.00 51.62 433 TYR B N 1
ATOM 7589 C CA . TYR B 2 436 ? -2.460 55.317 78.201 1.00 51.93 433 TYR B CA 1
ATOM 7590 C C . TYR B 2 436 ? -2.771 56.070 76.904 1.00 55.20 433 TYR B C 1
ATOM 7591 O O . TYR B 2 436 ? -2.188 57.126 76.661 1.00 55.81 433 TYR B O 1
ATOM 7600 N N . THR B 2 437 ? -3.737 55.547 76.113 1.00 50.63 434 THR B N 1
ATOM 7601 C CA . THR B 2 437 ? -4.194 56.081 74.833 1.00 50.44 434 THR B CA 1
ATOM 7602 C C . THR B 2 437 ? -4.855 57.469 75.011 1.00 54.22 434 THR B C 1
ATOM 7603 O O . THR B 2 437 ? -4.530 58.391 74.258 1.00 52.44 434 THR B O 1
ATOM 7607 N N . ARG B 2 438 ? -5.756 57.610 76.010 1.00 52.21 435 ARG B N 1
ATOM 7608 C CA . ARG B 2 438 ? -6.429 58.876 76.317 1.00 52.98 435 ARG B CA 1
ATOM 7609 C C . ARG B 2 438 ? -5.435 59.950 76.772 1.00 59.20 435 ARG B C 1
ATOM 7610 O O . ARG B 2 438 ? -5.467 61.076 76.266 1.00 58.85 435 ARG B O 1
ATOM 7626 N N . SER B 2 440 ? -2.178 60.035 76.242 1.00 55.05 437 SER B N 1
ATOM 7627 C CA . SER B 2 440 ? -1.314 60.311 75.093 1.00 54.02 437 SER B CA 1
ATOM 7628 C C . SER B 2 440 ? -1.976 61.293 74.112 1.00 56.58 437 SER B C 1
ATOM 7629 O O . SER B 2 440 ? -1.293 62.144 73.545 1.00 55.99 437 SER B O 1
ATOM 7632 N N . ARG B 2 441 ? -3.302 61.165 73.905 1.00 52.20 438 ARG B N 1
ATOM 7633 C CA . ARG B 2 441 ? -4.052 62.046 73.004 1.00 51.18 438 ARG B CA 1
ATOM 7634 C C . ARG B 2 441 ? -4.244 63.436 73.607 1.00 55.56 438 ARG B C 1
ATOM 7635 O O . ARG B 2 441 ? -4.116 64.435 72.890 1.00 54.03 438 ARG B O 1
ATOM 7643 N N . LEU B 2 442 ? -4.495 63.496 74.938 1.00 52.90 439 LEU B N 1
ATOM 7644 C CA . LEU B 2 442 ? -4.630 64.745 75.693 1.00 53.67 439 LEU B CA 1
ATOM 7645 C C . LEU B 2 442 ? -3.303 65.491 75.721 1.00 59.32 439 LEU B C 1
ATOM 7646 O O . LEU B 2 442 ? -3.308 66.711 75.591 1.00 59.65 439 LEU B O 1
ATOM 7651 N N . ARG B 2 443 ? -2.168 64.766 75.859 1.00 57.20 440 ARG B N 1
ATOM 7652 C CA . ARG B 2 443 ? -0.824 65.352 75.845 1.00 57.84 440 ARG B CA 1
ATOM 7653 C C . ARG B 2 443 ? -0.537 66.004 74.480 1.00 63.11 440 ARG B C 1
ATOM 7654 O O . ARG B 2 443 ? 0.027 67.103 74.458 1.00 64.01 440 ARG B O 1
ATOM 7670 N N . LEU B 2 445 ? -2.790 67.239 72.357 1.00 60.25 442 LEU B N 1
ATOM 7671 C CA . LEU B 2 445 ? -3.652 68.421 72.329 1.00 60.92 442 LEU B CA 1
ATOM 7672 C C . LEU B 2 445 ? -3.019 69.595 73.080 1.00 66.94 442 LEU B C 1
ATOM 7673 O O . LEU B 2 445 ? -3.096 70.731 72.603 1.00 65.29 442 LEU B O 1
ATOM 7678 N N . GLU B 2 446 ? -2.370 69.310 74.233 1.00 65.72 443 GLU B N 1
ATOM 7679 C CA . GLU B 2 446 ? -1.669 70.306 75.046 1.00 66.92 443 GLU B CA 1
ATOM 7680 C C . GLU B 2 446 ? -0.480 70.898 74.270 1.00 72.45 443 GLU B C 1
ATOM 7681 O O . GLU B 2 446 ? -0.311 72.121 74.264 1.00 71.71 443 GLU B O 1
ATOM 7687 N N . LYS B 2 447 ? 0.301 70.030 73.578 1.00 70.11 444 LYS B N 1
ATOM 7688 C CA . LYS B 2 447 ? 1.448 70.413 72.745 1.00 70.74 444 LYS B CA 1
ATOM 7689 C C . LYS B 2 447 ? 0.985 71.298 71.575 1.00 76.59 444 LYS B C 1
ATOM 7690 O O . LYS B 2 447 ? 1.620 72.317 71.283 1.00 75.64 444 LYS B O 1
ATOM 7696 N N . LYS B 2 448 ? -0.145 70.915 70.937 1.00 75.03 445 LYS B N 1
ATOM 7697 C CA . LYS B 2 448 ? -0.753 71.622 69.809 1.00 75.65 445 LYS B CA 1
ATOM 7698 C C . LYS B 2 448 ? -1.228 73.034 70.209 1.00 81.95 445 LYS B C 1
ATOM 7699 O O . LYS B 2 448 ? -0.958 73.990 69.478 1.00 82.07 445 LYS B O 1
ATOM 7705 N N . LYS B 2 449 ? -1.897 73.163 71.378 1.00 79.74 446 LYS B N 1
ATOM 7706 C CA . LYS B 2 449 ? -2.391 74.435 71.919 1.00 80.05 446 LYS B CA 1
ATOM 7707 C C . LYS B 2 449 ? -1.245 75.393 72.274 1.00 85.31 446 LYS B C 1
ATOM 7708 O O . LYS B 2 449 ? -1.331 76.583 71.964 1.00 85.98 446 LYS B O 1
ATOM 7714 N N . GLN B 2 450 ? -0.165 74.866 72.887 1.00 81.47 447 GLN B N 1
ATOM 7715 C CA . GLN B 2 450 ? 1.015 75.633 73.307 1.00 81.17 447 GLN B CA 1
ATOM 7716 C C . GLN B 2 450 ? 1.955 76.062 72.156 1.00 84.96 447 GLN B C 1
ATOM 7717 O O . GLN B 2 450 ? 2.988 76.691 72.413 1.00 84.83 447 GLN B O 1
ATOM 7723 N N . GLY B 2 451 ? 1.595 75.720 70.915 0.71 81.00 448 GLY B N 1
ATOM 7724 C CA . GLY B 2 451 ? 2.376 76.042 69.723 0.71 80.46 448 GLY B CA 1
ATOM 7725 C C . GLY B 2 451 ? 3.715 75.345 69.691 0.71 83.79 448 GLY B C 1
ATOM 7726 O O . GLY B 2 451 ? 4.624 75.798 68.993 0.71 82.79 448 GLY B O 1
ATOM 7727 N N . LYS B 2 452 ? 3.850 74.261 70.490 0.75 80.29 449 LYS B N 1
ATOM 7728 C CA . LYS B 2 452 ? 5.068 73.471 70.631 0.75 79.77 449 LYS B CA 1
ATOM 7729 C C . LYS B 2 452 ? 5.178 72.389 69.556 0.75 82.92 449 LYS B C 1
ATOM 7730 O O . LYS B 2 452 ? 4.162 71.920 69.025 0.75 82.23 449 LYS B O 1
ATOM 7736 N N . VAL B 2 453 ? 6.434 72.022 69.227 0.69 78.72 450 VAL B N 1
ATOM 7737 C CA . VAL B 2 453 ? 6.812 71.026 68.229 0.69 78.04 450 VAL B CA 1
ATOM 7738 C C . VAL B 2 453 ? 6.173 69.689 68.625 0.69 80.71 450 VAL B C 1
ATOM 7739 O O . VAL B 2 453 ? 6.408 69.189 69.736 0.69 80.52 450 VAL B O 1
ATOM 7743 N N . ILE B 2 454 ? 5.289 69.172 67.745 0.72 75.45 451 ILE B N 1
ATOM 7744 C CA . ILE B 2 454 ? 4.582 67.912 67.959 0.72 74.26 451 ILE B CA 1
ATOM 7745 C C . ILE B 2 454 ? 5.582 66.740 67.935 0.72 75.29 451 ILE B C 1
ATOM 7746 O O . ILE B 2 454 ? 5.584 65.939 68.868 0.72 74.53 451 ILE B O 1
ATOM 7751 N N . GLN B 2 455 ? 6.466 66.701 66.906 1.00 69.69 452 GLN B N 1
ATOM 7752 C CA . GLN B 2 455 ? 7.535 65.718 66.732 1.00 68.05 452 GLN B CA 1
ATOM 7753 C C . GLN B 2 455 ? 8.819 66.348 66.114 1.00 66.80 452 GLN B C 1
ATOM 7754 O O . GLN B 2 455 ? 8.816 66.766 64.953 1.00 66.57 452 GLN B O 1
ATOM 7760 N N . PHE B 2 456 ? 9.924 66.371 66.898 1.00 58.14 453 PHE B N 1
ATOM 7761 C CA . PHE B 2 456 ? 11.273 66.805 66.504 1.00 54.52 453 PHE B CA 1
ATOM 7762 C C . PHE B 2 456 ? 11.849 65.747 65.545 1.00 54.46 453 PHE B C 1
ATOM 7763 O O . PHE B 2 456 ? 11.673 64.549 65.775 1.00 53.24 453 PHE B O 1
ATOM 7771 N N . VAL B 2 457 ? 12.567 66.191 64.503 1.00 48.99 454 VAL B N 1
ATOM 7772 C CA . VAL B 2 457 ? 13.189 65.317 63.507 1.00 47.93 454 VAL B CA 1
ATOM 7773 C C . VAL B 2 457 ? 14.584 65.867 63.148 1.00 50.55 454 VAL B C 1
ATOM 7774 O O . VAL B 2 457 ? 14.719 67.065 62.926 1.00 49.13 454 VAL B O 1
ATOM 7778 N N . TYR B 2 458 ? 15.605 64.984 63.100 1.00 47.26 455 TYR B N 1
ATOM 7779 C CA . TYR B 2 458 ? 16.957 65.296 62.652 1.00 46.95 455 TYR B CA 1
ATOM 7780 C C . TYR B 2 458 ? 17.242 64.454 61.413 1.00 51.72 455 TYR B C 1
ATOM 7781 O O . TYR B 2 458 ? 17.160 63.221 61.481 1.00 51.21 455 TYR B O 1
ATOM 7790 N N . THR B 2 459 ? 17.585 65.116 60.290 1.00 49.50 456 THR B N 1
ATOM 7791 C CA . THR B 2 459 ? 17.922 64.462 59.012 1.00 49.79 456 THR B CA 1
ATOM 7792 C C . THR B 2 459 ? 19.352 64.897 58.612 1.00 56.27 456 THR B C 1
ATOM 7793 O O . THR B 2 459 ? 19.519 66.018 58.130 1.00 57.19 456 THR B O 1
ATOM 7797 N N . PRO B 2 460 ? 20.391 64.050 58.787 1.00 53.69 457 PRO B N 1
ATOM 7798 C CA . PRO B 2 460 ? 21.761 64.486 58.436 1.00 54.27 457 PRO B CA 1
ATOM 7799 C C . PRO B 2 460 ? 21.963 64.975 56.990 1.00 62.38 457 PRO B C 1
ATOM 7800 O O . PRO B 2 460 ? 22.806 65.838 56.771 1.00 62.82 457 PRO B O 1
ATOM 7804 N N . LYS B 2 461 ? 21.183 64.450 56.019 1.00 61.43 458 LYS B N 1
ATOM 7805 C CA . LYS B 2 461 ? 21.200 64.837 54.597 1.00 61.72 458 LYS B CA 1
ATOM 7806 C C . LYS B 2 461 ? 20.866 66.313 54.471 1.00 66.37 458 LYS B C 1
ATOM 7807 O O . LYS B 2 461 ? 21.593 67.042 53.802 1.00 66.76 458 LYS B O 1
ATOM 7813 N N . GLN B 2 462 ? 19.781 66.745 55.139 1.00 63.58 459 GLN B N 1
ATOM 7814 C CA . GLN B 2 462 ? 19.284 68.116 55.180 1.00 63.87 459 GLN B CA 1
ATOM 7815 C C . GLN B 2 462 ? 20.303 69.037 55.880 1.00 70.47 459 GLN B C 1
ATOM 7816 O O . GLN B 2 462 ? 20.532 70.156 55.418 1.00 72.46 459 GLN B O 1
ATOM 7822 N N . TYR B 2 463 ? 20.910 68.550 56.984 1.00 65.48 460 TYR B N 1
ATOM 7823 C CA . TYR B 2 463 ? 21.880 69.275 57.808 1.00 63.70 460 TYR B CA 1
ATOM 7824 C C . TYR B 2 463 ? 23.154 69.631 57.060 1.00 68.00 460 TYR B C 1
ATOM 7825 O O . TYR B 2 463 ? 23.560 70.793 57.092 1.00 67.38 460 TYR B O 1
ATOM 7834 N N . PHE B 2 464 ? 23.802 68.634 56.429 1.00 65.28 461 PHE B N 1
ATOM 7835 C CA . PHE B 2 464 ? 25.068 68.841 55.728 1.00 65.36 461 PHE B CA 1
ATOM 7836 C C . PHE B 2 464 ? 24.924 69.515 54.354 1.00 72.99 461 PHE B C 1
ATOM 7837 O O . PHE B 2 464 ? 25.941 69.879 53.755 1.00 72.36 461 PHE B O 1
ATOM 7845 N N . SER B 2 465 ? 23.676 69.682 53.859 1.00 72.47 462 SER B N 1
ATOM 7846 C CA . SER B 2 465 ? 23.385 70.358 52.590 1.00 73.32 462 SER B CA 1
ATOM 7847 C C . SER B 2 465 ? 23.297 71.857 52.851 1.00 79.46 462 SER B C 1
ATOM 7848 O O . SER B 2 465 ? 23.409 72.664 51.925 1.00 79.77 462 SER B O 1
ATOM 7851 N N . GLN B 2 466 ? 23.098 72.215 54.126 1.00 77.08 463 GLN B N 1
ATOM 7852 C CA . GLN B 2 466 ? 22.978 73.590 54.593 1.00 77.32 463 GLN B CA 1
ATOM 7853 C C . GLN B 2 466 ? 24.337 74.281 54.745 1.00 82.75 463 GLN B C 1
ATOM 7854 O O . GLN B 2 466 ? 25.377 73.615 54.809 1.00 81.70 463 GLN B O 1
ATOM 7860 N N . THR B 2 467 ? 24.312 75.631 54.770 1.00 80.85 464 THR B N 1
ATOM 7861 C CA . THR B 2 467 ? 25.483 76.505 54.901 1.00 81.25 464 THR B CA 1
ATOM 7862 C C . THR B 2 467 ? 26.020 76.436 56.337 1.00 86.43 464 THR B C 1
ATOM 7863 O O . THR B 2 467 ? 25.216 76.185 57.234 1.00 85.82 464 THR B O 1
ATOM 7867 N N . PRO B 2 468 ? 27.330 76.711 56.602 1.00 84.64 465 PRO B N 1
ATOM 7868 C CA . PRO B 2 468 ? 27.843 76.662 57.994 1.00 84.53 465 PRO B CA 1
ATOM 7869 C C . PRO B 2 468 ? 27.108 77.550 59.007 1.00 88.27 465 PRO B C 1
ATOM 7870 O O . PRO B 2 468 ? 27.148 77.268 60.211 1.00 88.00 465 PRO B O 1
ATOM 7874 N N . GLU B 2 469 ? 26.416 78.599 58.520 1.00 84.93 466 GLU B N 1
ATOM 7875 C CA . GLU B 2 469 ? 25.608 79.490 59.356 1.00 85.27 466 GLU B CA 1
ATOM 7876 C C . GLU B 2 469 ? 24.331 78.743 59.786 1.00 88.09 466 GLU B C 1
ATOM 7877 O O . GLU B 2 469 ? 23.998 78.735 60.972 1.00 87.30 466 GLU B O 1
ATOM 7883 N N . GLN B 2 470 ? 23.654 78.084 58.818 1.00 84.37 467 GLN B N 1
ATOM 7884 C CA . GLN B 2 470 ? 22.445 77.273 59.016 1.00 83.97 467 GLN B CA 1
ATOM 7885 C C . GLN B 2 470 ? 22.726 76.047 59.923 1.00 86.76 467 GLN B C 1
ATOM 7886 O O . GLN B 2 470 ? 21.842 75.635 60.685 1.00 86.47 467 GLN B O 1
ATOM 7892 N N . GLN B 2 471 ? 23.954 75.471 59.826 1.00 81.61 468 GLN B N 1
ATOM 7893 C CA . GLN B 2 471 ? 24.407 74.331 60.635 1.00 80.72 468 GLN B CA 1
ATOM 7894 C C . GLN B 2 471 ? 24.583 74.775 62.081 1.00 87.84 468 GLN B C 1
ATOM 7895 O O . GLN B 2 471 ? 24.139 74.075 62.997 1.00 87.56 468 GLN B O 1
ATOM 7901 N N . ASN B 2 472 ? 25.191 75.963 62.281 1.00 86.36 469 ASN B N 1
ATOM 7902 C CA . ASN B 2 472 ? 25.412 76.537 63.604 1.00 87.20 469 ASN B CA 1
ATOM 7903 C C . ASN B 2 472 ? 24.107 77.040 64.239 1.00 93.16 469 ASN B C 1
ATOM 7904 O O . ASN B 2 472 ? 23.981 77.031 65.465 1.00 93.27 469 ASN B O 1
ATOM 7909 N N . ASN B 2 473 ? 23.120 77.430 63.404 1.00 90.43 470 ASN B N 1
ATOM 7910 C CA . ASN B 2 473 ? 21.799 77.867 63.862 1.00 90.74 470 ASN B CA 1
ATOM 7911 C C . ASN B 2 473 ? 21.062 76.666 64.468 1.00 95.28 470 ASN B C 1
ATOM 7912 O O . ASN B 2 473 ? 20.303 76.829 65.425 1.00 94.83 470 ASN B O 1
ATOM 7917 N N . PHE B 2 474 ? 21.318 75.455 63.917 0.82 92.09 471 PHE B N 1
ATOM 7918 C CA . PHE B 2 474 ? 20.742 74.198 64.382 0.82 91.81 471 PHE B CA 1
ATOM 7919 C C . PHE B 2 474 ? 21.424 73.753 65.660 0.82 95.65 471 PHE B C 1
ATOM 7920 O O . PHE B 2 474 ? 20.740 73.330 66.588 0.82 95.04 471 PHE B O 1
ATOM 7928 N N . ASP B 2 475 ? 22.767 73.780 65.686 1.00 92.71 472 ASP B N 1
ATOM 7929 C CA . ASP B 2 475 ? 23.568 73.354 66.831 1.00 92.92 472 ASP B CA 1
ATOM 7930 C C . ASP B 2 475 ? 23.269 74.151 68.106 1.00 99.53 472 ASP B C 1
ATOM 7931 O O . ASP B 2 475 ? 23.416 73.614 69.206 1.00 99.93 472 ASP B O 1
ATOM 7936 N N . GLU B 2 476 ? 22.814 75.408 67.962 1.00 97.23 473 GLU B N 1
ATOM 7937 C CA . GLU B 2 476 ? 22.434 76.239 69.102 1.00 97.31 473 GLU B CA 1
ATOM 7938 C C . GLU B 2 476 ? 21.044 75.835 69.609 1.00 100.44 473 GLU B C 1
ATOM 7939 O O . GLU B 2 476 ? 20.851 75.703 70.822 1.00 100.36 473 GLU B O 1
ATOM 7945 N N . SER B 2 477 ? 20.101 75.594 68.667 1.00 96.35 474 SER B N 1
ATOM 7946 C CA . SER B 2 477 ? 18.716 75.162 68.895 1.00 96.10 474 SER B CA 1
ATOM 7947 C C . SER B 2 477 ? 18.679 73.870 69.719 1.00 99.33 474 SER B C 1
ATOM 7948 O O . SER B 2 477 ? 17.838 73.728 70.609 1.00 99.34 474 SER B O 1
ATOM 7959 N N . LYS B 2 479 ? 21.001 72.870 71.859 1.00 91.19 476 LYS B N 1
ATOM 7960 C CA . LYS B 2 479 ? 21.510 73.172 73.195 1.00 90.14 476 LYS B CA 1
ATOM 7961 C C . LYS B 2 479 ? 20.472 73.876 74.075 1.00 92.60 476 LYS B C 1
ATOM 7962 O O . LYS B 2 479 ? 20.528 73.745 75.303 1.00 92.55 476 LYS B O 1
ATOM 7968 N N . LYS B 2 480 ? 19.514 74.597 73.451 1.00 87.56 477 LYS B N 1
ATOM 7969 C CA . LYS B 2 480 ? 18.453 75.324 74.161 1.00 86.80 477 LYS B CA 1
ATOM 7970 C C . LYS B 2 480 ? 17.286 74.425 74.631 1.00 88.32 477 LYS B C 1
ATOM 7971 O O . LYS B 2 480 ? 16.350 74.921 75.271 1.00 87.42 477 LYS B O 1
ATOM 7977 N N . TYR B 2 481 ? 17.359 73.103 74.352 1.00 83.39 478 TYR B N 1
ATOM 7978 C CA . TYR B 2 481 ? 16.324 72.162 74.787 1.00 82.00 478 TYR B CA 1
ATOM 7979 C C . TYR B 2 481 ? 16.571 71.600 76.193 1.00 79.74 478 TYR B C 1
ATOM 7980 O O . TYR B 2 481 ? 17.658 71.089 76.493 1.00 80.01 478 TYR B O 1
ATOM 7989 N N . ARG B 2 482 ? 15.528 71.650 77.026 1.00 70.10 479 ARG B N 1
ATOM 7990 C CA . ARG B 2 482 ? 15.595 71.150 78.386 1.00 67.19 479 ARG B CA 1
ATOM 7991 C C . ARG B 2 482 ? 14.538 70.089 78.686 1.00 63.24 479 ARG B C 1
ATOM 7992 O O . ARG B 2 482 ? 13.393 70.187 78.241 1.00 62.88 479 ARG B O 1
ATOM 8000 N N . PHE B 2 483 ? 14.948 69.062 79.428 1.00 53.32 480 PHE B N 1
ATOM 8001 C CA . PHE B 2 483 ? 14.087 67.951 79.831 1.00 49.66 480 PHE B CA 1
ATOM 8002 C C . PHE B 2 483 ? 13.505 68.241 81.211 1.00 50.14 480 PHE B C 1
ATOM 8003 O O . PHE B 2 483 ? 14.011 69.113 81.903 1.00 48.21 480 PHE B O 1
ATOM 8011 N N . LYS B 2 484 ? 12.453 67.507 81.624 1.00 44.92 481 LYS B N 1
ATOM 8012 C CA . LYS B 2 484 ? 11.860 67.689 82.957 1.00 42.82 481 LYS B CA 1
ATOM 8013 C C . LYS B 2 484 ? 12.881 67.294 84.021 1.00 43.67 481 LYS B C 1
ATOM 8014 O O . LYS B 2 484 ? 13.763 66.470 83.761 1.00 41.46 481 LYS B O 1
ATOM 8020 N N . ASN B 2 485 ? 12.774 67.893 85.215 1.00 39.16 482 ASN B N 1
ATOM 8021 C CA . ASN B 2 485 ? 13.665 67.583 86.317 1.00 37.98 482 ASN B CA 1
ATOM 8022 C C . ASN B 2 485 ? 13.193 66.328 87.067 1.00 39.68 482 ASN B C 1
ATOM 8023 O O . ASN B 2 485 ? 12.222 66.383 87.824 1.00 41.09 482 ASN B O 1
ATOM 8028 N N . THR B 2 486 ? 13.877 65.198 86.825 1.00 35.70 483 THR B N 1
ATOM 8029 C CA . THR B 2 486 ? 13.633 63.883 87.452 1.00 34.96 483 THR B CA 1
ATOM 8030 C C . THR B 2 486 ? 14.907 63.413 88.223 1.00 39.52 483 THR B C 1
ATOM 8031 O O . THR B 2 486 ? 15.183 62.224 88.378 1.00 38.96 483 THR B O 1
ATOM 8035 N N . SER B 2 487 ? 15.658 64.376 88.730 1.00 36.88 484 SER B N 1
ATOM 8036 C CA . SER B 2 487 ? 16.897 64.147 89.474 1.00 37.01 484 SER B CA 1
ATOM 8037 C C . SER B 2 487 ? 16.682 63.541 90.879 1.00 41.15 484 SER B C 1
ATOM 8038 O O . SER B 2 487 ? 17.580 62.894 91.400 1.00 41.95 484 SER B O 1
ATOM 8041 N N . GLY B 2 488 ? 15.531 63.825 91.494 1.00 36.88 485 GLY B N 1
ATOM 8042 C CA . GLY B 2 488 ? 15.190 63.411 92.851 1.00 36.20 485 GLY B CA 1
ATOM 8043 C C . GLY B 2 488 ? 15.786 64.348 93.890 1.00 39.95 485 GLY B C 1
ATOM 8044 O O . GLY B 2 488 ? 15.704 64.091 95.098 1.00 38.51 485 GLY B O 1
ATOM 8045 N N . ASN B 2 489 ? 16.409 65.446 93.418 1.00 36.90 486 ASN B N 1
ATOM 8046 C CA . ASN B 2 489 ? 17.056 66.436 94.299 1.00 36.76 486 ASN B CA 1
ATOM 8047 C C . ASN B 2 489 ? 16.048 67.240 95.074 1.00 40.77 486 ASN B C 1
ATOM 8048 O O . ASN B 2 489 ? 14.901 67.406 94.645 1.00 39.82 486 ASN B O 1
ATOM 8053 N N . LYS B 2 490 ? 16.496 67.773 96.213 1.00 40.14 487 LYS B N 1
ATOM 8054 C CA . LYS B 2 490 ? 15.712 68.707 97.015 1.00 41.40 487 LYS B CA 1
ATOM 8055 C C . LYS B 2 490 ? 15.508 69.980 96.162 1.00 45.75 487 LYS B C 1
ATOM 8056 O O . LYS B 2 490 ? 16.424 70.407 95.444 1.00 44.84 487 LYS B O 1
ATOM 8062 N N . ILE B 2 491 ? 14.281 70.525 96.183 1.00 43.69 488 ILE B N 1
ATOM 8063 C CA . ILE B 2 491 ? 13.908 71.741 95.445 1.00 43.00 488 ILE B CA 1
ATOM 8064 C C . ILE B 2 491 ? 14.433 72.954 96.246 1.00 51.71 488 ILE B C 1
ATOM 8065 O O . ILE B 2 491 ? 14.038 73.134 97.410 1.00 50.43 488 ILE B O 1
ATOM 8070 N N . THR B 2 492 ? 15.363 73.747 95.634 1.00 51.81 489 THR B N 1
ATOM 8071 C CA . THR B 2 492 ? 15.979 74.934 96.258 1.00 51.82 489 THR B CA 1
ATOM 8072 C C . THR B 2 492 ? 15.465 76.267 95.674 1.00 58.43 489 THR B C 1
ATOM 8073 O O . THR B 2 492 ? 15.649 77.297 96.317 1.00 58.17 489 THR B O 1
ATOM 8077 N N . ILE B 2 493 ? 14.851 76.252 94.463 1.00 57.18 490 ILE B N 1
ATOM 8078 C CA . ILE B 2 493 ? 14.297 77.438 93.789 1.00 58.00 490 ILE B CA 1
ATOM 8079 C C . ILE B 2 493 ? 12.850 77.639 94.221 1.00 62.85 490 ILE B C 1
ATOM 8080 O O . ILE B 2 493 ? 12.030 76.756 93.970 1.00 60.97 490 ILE B O 1
ATOM 8085 N N . PRO B 2 494 ? 12.523 78.794 94.866 1.00 61.69 491 PRO B N 1
ATOM 8086 C CA . PRO B 2 494 ? 11.141 79.014 95.363 1.00 61.98 491 PRO B CA 1
ATOM 8087 C C . PRO B 2 494 ? 10.018 78.890 94.338 1.00 65.27 491 PRO B C 1
ATOM 8088 O O . PRO B 2 494 ? 8.922 78.439 94.678 1.00 64.03 491 PRO B O 1
ATOM 8092 N N . LYS B 2 495 ? 10.302 79.266 93.086 1.00 62.85 492 LYS B N 1
ATOM 8093 C CA . LYS B 2 495 ? 9.345 79.220 91.979 1.00 63.23 492 LYS B CA 1
ATOM 8094 C C . LYS B 2 495 ? 9.001 77.784 91.548 1.00 66.30 492 LYS B C 1
ATOM 8095 O O . LYS B 2 495 ? 7.974 77.580 90.896 1.00 66.05 492 LYS B O 1
ATOM 8101 N N . ASN B 2 496 ? 9.846 76.791 91.933 1.00 61.20 493 ASN B N 1
ATOM 8102 C CA . ASN B 2 496 ? 9.648 75.368 91.628 1.00 60.09 493 ASN B CA 1
ATOM 8103 C C . ASN B 2 496 ? 8.935 74.606 92.740 1.00 62.80 493 ASN B C 1
ATOM 8104 O O . ASN B 2 496 ? 8.439 73.507 92.488 1.00 62.94 493 ASN B O 1
ATOM 8109 N N . LEU B 2 497 ? 8.872 75.189 93.958 1.00 57.62 494 LEU B N 1
ATOM 8110 C CA . LEU B 2 497 ? 8.191 74.608 95.113 1.00 57.00 494 LEU B CA 1
ATOM 8111 C C . LEU B 2 497 ? 6.684 74.537 94.869 1.00 60.84 494 LEU B C 1
ATOM 8112 O O . LEU B 2 497 ? 6.095 75.467 94.311 1.00 59.95 494 LEU B O 1
ATOM 8117 N N . LEU B 2 498 ? 6.076 73.421 95.252 1.00 57.56 495 LEU B N 1
ATOM 8118 C CA . LEU B 2 498 ? 4.643 73.209 95.081 1.00 58.11 495 LEU B CA 1
ATOM 8119 C C . LEU B 2 498 ? 3.859 73.778 96.277 1.00 61.86 495 LEU B C 1
ATOM 8120 O O . LEU B 2 498 ? 2.668 74.048 96.147 1.00 62.16 495 LEU B O 1
ATOM 8125 N N . PHE B 2 499 ? 4.527 73.951 97.437 1.00 56.89 496 PHE B N 1
ATOM 8126 C CA . PHE B 2 499 ? 3.907 74.441 98.671 1.00 56.47 496 PHE B CA 1
ATOM 8127 C C . PHE B 2 499 ? 4.568 75.711 99.164 1.00 66.01 496 PHE B C 1
ATOM 8128 O O . PHE B 2 499 ? 5.792 75.844 99.114 1.00 66.51 496 PHE B O 1
ATOM 8136 N N . LYS B 2 500 ? 3.748 76.655 99.632 1.00 65.75 497 LYS B N 1
ATOM 8137 C CA . LYS B 2 500 ? 4.191 77.948 100.153 1.00 66.39 497 LYS B CA 1
ATOM 8138 C C . LYS B 2 500 ? 3.992 78.020 101.662 1.00 70.61 497 LYS B C 1
ATOM 8139 O O . LYS B 2 500 ? 2.911 77.685 102.168 1.00 68.75 497 LYS B O 1
ATOM 8145 N N . ILE B 2 501 ? 5.051 78.446 102.371 1.00 69.70 498 ILE B N 1
ATOM 8146 C CA . ILE B 2 501 ? 5.034 78.659 103.823 1.00 71.22 498 ILE B CA 1
ATOM 8147 C C . ILE B 2 501 ? 5.254 80.162 104.059 1.00 79.14 498 ILE B C 1
ATOM 8148 O O . ILE B 2 501 ? 6.342 80.674 103.755 1.00 79.31 498 ILE B O 1
ATOM 8153 N N . ASP B 2 502 ? 4.221 80.863 104.578 1.00 77.45 499 ASP B N 1
ATOM 8154 C CA . ASP B 2 502 ? 4.304 82.303 104.862 1.00 78.31 499 ASP B CA 1
ATOM 8155 C C . ASP B 2 502 ? 5.098 82.605 106.135 1.00 85.90 499 ASP B C 1
ATOM 8156 O O . ASP B 2 502 ? 5.510 81.679 106.843 1.00 85.40 499 ASP B O 1
ATOM 8161 N N . GLU B 2 503 ? 5.307 83.903 106.428 1.00 85.47 500 GLU B N 1
ATOM 8162 C CA . GLU B 2 503 ? 6.029 84.369 107.620 1.00 86.68 500 GLU B CA 1
ATOM 8163 C C . GLU B 2 503 ? 5.333 83.924 108.924 1.00 92.14 500 GLU B C 1
ATOM 8164 O O . GLU B 2 503 ? 5.999 83.813 109.955 1.00 91.15 500 GLU B O 1
ATOM 8170 N N . ARG B 2 504 ? 4.007 83.634 108.855 1.00 90.22 501 ARG B N 1
ATOM 8171 C CA . ARG B 2 504 ? 3.181 83.142 109.965 1.00 90.93 501 ARG B CA 1
ATOM 8172 C C . ARG B 2 504 ? 3.167 81.589 110.026 1.00 97.04 501 ARG B C 1
ATOM 8173 O O . ARG B 2 504 ? 2.509 81.008 110.897 1.00 97.34 501 ARG B O 1
ATOM 8181 N N . GLY B 2 505 ? 3.904 80.951 109.108 1.00 94.19 502 GLY B N 1
ATOM 8182 C CA . GLY B 2 505 ? 4.066 79.503 109.018 1.00 94.11 502 GLY B CA 1
ATOM 8183 C C . GLY B 2 505 ? 2.889 78.715 108.478 1.00 98.30 502 GLY B C 1
ATOM 8184 O O . GLY B 2 505 ? 2.765 77.529 108.782 1.00 98.05 502 GLY B O 1
ATOM 8185 N N . ASN B 2 506 ? 2.042 79.336 107.649 1.00 95.22 503 ASN B N 1
ATOM 8186 C CA . ASN B 2 506 ? 0.861 78.679 107.087 1.00 95.34 503 ASN B CA 1
ATOM 8187 C C . ASN B 2 506 ? 1.055 78.171 105.655 1.00 99.52 503 ASN B C 1
ATOM 8188 O O . ASN B 2 506 ? 1.639 78.864 104.817 1.00 98.47 503 ASN B O 1
ATOM 8193 N N . ILE B 2 507 ? 0.527 76.961 105.386 1.00 97.00 504 ILE B N 1
ATOM 8194 C CA . ILE B 2 507 ? 0.612 76.263 104.103 1.00 97.24 504 ILE B CA 1
ATOM 8195 C C . ILE B 2 507 ? -0.466 76.663 103.106 1.00 101.82 504 ILE B C 1
ATOM 8196 O O . ILE B 2 507 ? -1.648 76.763 103.448 1.00 101.33 504 ILE B O 1
ATOM 8201 N N . SER B 2 508 ? -0.047 76.831 101.850 1.00 99.28 505 SER B N 1
ATOM 8202 C CA . SER B 2 508 ? -0.886 77.155 100.704 1.00 99.51 505 SER B CA 1
ATOM 8203 C C . SER B 2 508 ? -0.209 76.540 99.470 1.00 103.68 505 SER B C 1
ATOM 8204 O O . SER B 2 508 ? 1.020 76.423 99.445 1.00 102.71 505 SER B O 1
ATOM 8207 N N . GLU B 2 509 ? -0.991 76.110 98.469 1.00 100.79 506 GLU B N 1
ATOM 8208 C CA . GLU B 2 509 ? -0.390 75.576 97.249 1.00 100.82 506 GLU B CA 1
ATOM 8209 C C . GLU B 2 509 ? -0.012 76.733 96.342 1.00 106.16 506 GLU B C 1
ATOM 8210 O O . GLU B 2 509 ? -0.769 77.701 96.240 1.00 106.09 506 GLU B O 1
ATOM 8216 N N . GLU B 2 510 ? 1.135 76.646 95.669 1.00 103.64 507 GLU B N 1
ATOM 8217 C CA . GLU B 2 510 ? 1.498 77.693 94.725 1.00 103.98 507 GLU B CA 1
ATOM 8218 C C . GLU B 2 510 ? 0.626 77.460 93.473 1.00 109.12 507 GLU B C 1
ATOM 8219 O O . GLU B 2 510 ? 0.692 76.385 92.870 1.00 108.95 507 GLU B O 1
ATOM 8225 N N . ILE B 2 511 ? -0.284 78.407 93.172 1.00 106.12 508 ILE B N 1
ATOM 8226 C CA . ILE B 2 511 ? -1.199 78.269 92.031 1.00 106.05 508 ILE B CA 1
ATOM 8227 C C . ILE B 2 511 ? -0.452 78.522 90.704 1.00 110.24 508 ILE B C 1
ATOM 8228 O O . ILE B 2 511 ? -0.709 77.834 89.708 1.00 109.62 508 ILE B O 1
ATOM 8233 N N . SER B 2 512 ? 0.508 79.469 90.729 1.00 106.87 509 SER B N 1
ATOM 8234 C CA . SER B 2 512 ? 1.342 79.850 89.595 1.00 106.67 509 SER B CA 1
ATOM 8235 C C . SER B 2 512 ? 2.690 79.107 89.645 1.00 110.76 509 SER B C 1
ATOM 8236 O O . SER B 2 512 ? 3.752 79.740 89.716 1.00 110.63 509 SER B O 1
ATOM 8239 N N . THR B 2 513 ? 2.638 77.750 89.633 1.00 106.50 510 THR B N 1
ATOM 8240 C CA . THR B 2 513 ? 3.841 76.910 89.630 1.00 105.72 510 THR B CA 1
ATOM 8241 C C . THR B 2 513 ? 4.239 76.633 88.185 1.00 108.00 510 THR B C 1
ATOM 8242 O O . THR B 2 513 ? 3.388 76.288 87.355 1.00 107.78 510 THR B O 1
ATOM 8246 N N . GLU B 2 514 ? 5.537 76.795 87.896 0.88 102.66 511 GLU B N 1
ATOM 8247 C CA . GLU B 2 514 ? 6.122 76.544 86.586 0.88 101.50 511 GLU B CA 1
ATOM 8248 C C . GLU B 2 514 ? 6.824 75.185 86.597 0.88 103.29 511 GLU B C 1
ATOM 8249 O O . GLU B 2 514 ? 7.426 74.812 87.611 0.88 102.96 511 GLU B O 1
ATOM 8255 N N . GLU B 2 515 ? 6.713 74.433 85.481 0.82 98.06 512 GLU B N 1
ATOM 8256 C CA . G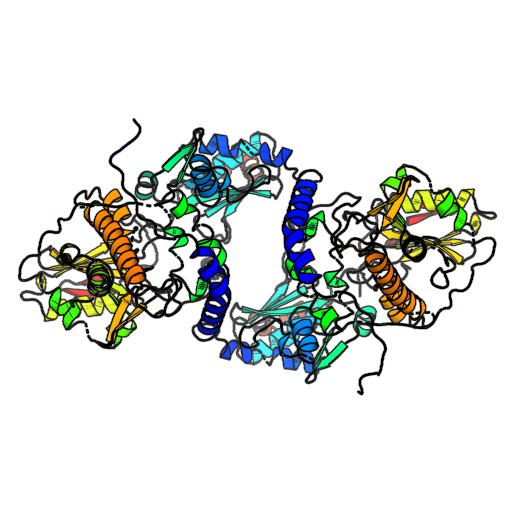LU B 2 515 ? 7.336 73.114 85.299 0.82 96.82 512 GLU B CA 1
ATOM 8257 C C . GLU B 2 515 ? 8.851 73.292 85.393 0.82 98.39 512 GLU B C 1
ATOM 8258 O O . GLU B 2 515 ? 9.400 74.209 84.770 0.82 97.91 512 GLU B O 1
ATOM 8264 N N . ALA B 2 516 ? 9.512 72.464 86.218 1.00 92.99 513 ALA B N 1
ATOM 8265 C CA . ALA B 2 516 ? 10.959 72.548 86.421 1.00 91.62 513 ALA B CA 1
ATOM 8266 C C . ALA B 2 516 ? 11.721 71.713 85.406 1.00 94.05 513 ALA B C 1
ATOM 8267 O O . ALA B 2 516 ? 11.347 70.567 85.143 1.00 92.86 513 ALA B O 1
ATOM 8269 N N . TYR B 2 517 ? 12.787 72.305 84.829 1.00 90.41 514 TYR B N 1
ATOM 8270 C CA . TYR B 2 517 ? 13.618 71.676 83.806 1.00 90.07 514 TYR B CA 1
ATOM 8271 C C . TYR B 2 517 ? 15.104 71.584 84.168 1.00 94.25 514 TYR B C 1
ATOM 8272 O O . TYR B 2 517 ? 15.617 72.385 84.956 1.00 93.29 514 TYR B O 1
ATOM 8281 N N . ILE B 2 518 ? 15.786 70.586 83.576 0.88 92.28 515 ILE B N 1
ATOM 8282 C CA . ILE B 2 518 ? 17.210 70.309 83.761 0.88 92.81 515 ILE B CA 1
ATOM 8283 C C . ILE B 2 518 ? 17.852 69.851 82.403 0.88 98.09 515 ILE B C 1
ATOM 8284 O O . ILE B 2 518 ? 17.192 69.147 81.635 0.88 97.65 515 ILE B O 1
ATOM 8289 N N . THR B 2 519 ? 19.085 70.297 82.053 1.00 95.46 516 THR B N 1
ATOM 8290 C CA . THR B 2 519 ? 19.990 71.142 82.840 1.00 130.32 516 THR B CA 1
ATOM 8291 C C . THR B 2 519 ? 19.847 72.611 82.452 1.00 160.43 516 THR B C 1
ATOM 8292 O O . THR B 2 519 ? 19.186 73.360 83.165 1.00 123.98 516 THR B O 1
#

Sequence (961 aa):
NRNRKLSYQEYYVDGDYEEVRKKLPEIIKQARIKASQVEPTIYEKRVVEIIKDFIRDDKGRKVYGGTALNETIKKKNPEDAIYDSYLFSDIEFYSPTPVPDLKELCDILYHKGYDPVQGKEAQHEETYSIFVNLQLYCDITYVPTKVYHGIKTIEIDGINYTHPHFLIDYLRINQPLTAAEQRWEKAFDRYVLLKNYPEKYDNSRITSPRDDIQYIGKVKSEFKIPEIQESCLISGFDAYNFFIRHAGDRSLKNFITVLPFELISVKYKDTVEKLYNFLREKVVNPDLITIDEYFPLFQFTGYSVSINYDGIPIVKVYEADGYCVPDIKTTSGYRYVSYQYILIYISKFKAHLDKNKEYFNYGIAISNLVQARNSYLNQKNIGVINDTVFSEFRIGCIGTTVSYTRSRLRLEKKKQGKVIQFVYTPKQYFSQTPEQQNNFDESKKYRFKNTSGNKITIPKNLLFKIDERGNISEEISTEEAYNRNRKLSYQEYYVDGDYEEVRKKLPEIIKQARIKASQVEPTIYEKRVVEIIKDFIRDKGRKVYGGTALNETIKKNPEDAIYDSYLFSDIEFYSPTPVPDLKELCDILYHKGYDPVQGKEAQHEETYSIFVNLQLYCDITYVPTKVYHGIKTIEIDGINYTHPHFLIDYLRINQPLTAAEQRWEKAFDRYVLLKNYPEKYDNSRITSPRDDIQYIGKVKSEFKIPEIQESCLISGFDAYNFFIRHAGDRKNFITVLPFELISVKYKDTVEKLYNFLREKVVNPDLITIDEYFPLFQFTGYSVSINYDGIPIVKVYEADGYCVPDIKTTSGYRYVSYQYILIYISKFKAHLDKNKEYFNYGIAISNLVQARNSYLNQKNIGVINDTVFSEFRIGCIGTTVSYTRSRLRLEKKKQGKVIQFVYTPKQYFSQTPEQQNNFDESKKYRFKNTSGNKITIPKNLLFKIDERGNISEEISTEEAYIT

InterPro domains:
  IPR045355 Poly(A) polymerase catalytic subunit [PF19244] (54-184)
  IPR049463 Putative poly(A) polymerase, catalytic subunit, C-terminal, mimivirus [PF21649] (221-498)

Solvent-accessible surface area: 49029 Å² total

Foldseek 3Di:
DDDDDDDDDDDDDPPVVVVCVVPVVVVVVVVQQVVLCPVVHLVNLVVLVLVVVLQLVVQWEWEDLVLLQVVLCVQPVVLGPDDPSGDDAIETEDQDQVVSLQVSQLVCVVVPFPFWKWKQDLDGQKIWIATPNHTHYIYHHANPLLRVLFQFDADPSHTYGQLLLLLVLLCLFFQVAAVVPRVVVSVSSVSSCVRVPDADPDADDDADDPQLLLLVCCVPPVLPLVCQQFKADADLVLLLVLCCVLDVCVDPSLRDHDQAEMEGLPQQVSVQVSLVVSCVVDDPSVQWDKWKWDAAGVNFHIKIFTDGNNGGHYMYTYDHQGFGAWDQDPSSHIHGALSRNCCSVVLSVCSSVVVPVVVNVVNSNNSSVVSLVSSCVVVVDDLADDDSSHRSDNHGHHDHDYPVVSVVVCVCVVVVHDNMDMDGVVVLVVDDPVSNVVVVVVCVDDDAANNRGTDDDPLPDQWDQDPVRHIDGHDHDDDHD/DPDDPDDDDDPDDPPRVVVCVVVVVVVVVVVLLVVLCPVVHLVVLVVLVLVVVLQLVVQWEWEDLVLLQVLLCCVVVLGPDPSSRDDAIETEDQDQVVSQQVSQLSCVVVPFPFWKWKQDLPGQKIWIATPNHTHYIYHHDNPLLRVLFQFDADPSHTYGQLLLLLVLLCLFFQVAAVPPRVVVSVSSVSSCVRVPDADPDADDDADDPLLLLLVCCVPPVLPLVCQQFKADADLVLLQVLLCLLDPCDSLRDRDQAEMEGLPQQVSVQSSLVVSCVPHDDSVQWDKWKWDAAGVNFHIKIFTDGVNGGHYMYTYDHQGFGAWDQDPSSHIHGALSRNCCSVVLSVCSSVVVVVVVNVVNSNNSSVVSLVSSCVVVVHDCADDDSNHRSDNHGHHDHDYPVVSVVVCVCVVVVHDPMDMDGVVVLVVDDPVSNVVVVVCCPDWDFDNNRDTDPDPLQDQWDQDPVGHIDGDPNRDGHTDD

Organism: NCBI:txid1094892